Protein 7O9F (pdb70)

Nearest PDB structures (foldseek):
  7o9f-assembly1_A  TM=1.003E+00  e=3.595E-58  Bacillus subtilis subsp. subtilis str. 168
  7o5b-assembly1_g  TM=9.930E-01  e=2.746E-53  Bacillus subtilis subsp. subtilis str. 168
  5gaf-assembly1_i  TM=9.289E-01  e=8.534E-35  Escherichia coli
  5gad-assembly1_i  TM=9.051E-01  e=1.104E-33  Escherichia coli
  4c7o-assembly1_A  TM=8.720E-01  e=1.480E-31  Escherichia coli K-12

Solvent-accessible surface area: 41179 Å² total; per-residue (Å²): 86,0,2,5,7,4,17,69,74,6,107,143,9,1,42,93,2,94,71,85,53,168,10,48,96,114,23,5,137,72,4,9,135,39,5,30,4,2,6,25,79,7,50,6,32,36,68,14,2,78,92,12,31,123,87,0,33,111,101,0,85,26,133,25,26,137,107,71,170,57,5,5,118,55,0,8,105,5,4,31,61,10,5,18,106,33,4,17,25,148,68,30,156,19,35,90,16,200,204,93,9,2,8,0,0,0,0,0,30,60,56,9,23,14,17,39,5,0,0,8,1,0,21,17,0,111,121,138,77,134,90,92,5,0,0,0,3,1,16,24,115,104,114,73,3,29,128,69,0,47,68,32,1,163,130,12,133,19,50,33,33,36,60,34,74,164,44,54,4,44,66,0,0,108,75,0,14,89,71,0,109,113,69,147,26,49,6,0,0,0,3,2,0,6,78,119,143,56,40,171,133,0,13,90,24,0,62,53,2,79,136,74,7,126,22,81,4,4,0,0,1,8,16,2,75,62,10,43,92,0,3,91,23,0,90,43,0,44,127,97,10,28,17,53,0,0,1,0,8,57,0,31,7,8,8,120,0,2,0,3,2,0,0,82,52,54,15,118,3,26,6,14,7,0,1,38,24,160,154,28,99,18,17,66,49,1,43,4,88,141,8,0,18,86,1,5,60,81,52,190,157,47,2,4,34,12,5,14,66,74,3,69,132,14,4,55,129,6,107,68,56,58,183,22,65,103,92,27,10,117,99,7,12,93,46,3,39,3,2,3,25,64,5,48,8,29,30,124,10,0,64,86,12,25,115,116,0,31,113,88,6,72,25,6,51,134,144,113,82,131,80,9,2,73,57,6,3,73,8,2,20,73,18,2,21,94,26,2,12,27,150,74,33,161,19,36,90,18,208,208,91,12,3,6,0,0,0,0,1,25,54,56,8,21,13,12,39,2,0,0,7,1,0,14,12,0,85,160,118,70,131,75,100,4,0,0,0,6,1,6,27,106,72,115,75,6,28,134,79,2,52,70,34,2,161,138,8,137,18,48,30,31,36,60,39,69,166,48,54,4,37,76,0,0,90,81,0,16,77,70,0,123,127,75,145,26,47,3,0,0,0,4,3,1,0,70,110,141,51,46,142,119,1,10,72,27,3,56,60,2,77,117,69,8,109,24,85,3,5,0,0,0,7,21,1,63,62,1,38,95,0,1,84,26,0,77,28,0,49,133,95,7,30,19,53,0,0,1,0,7,56,4,9,11,9,10,92,0,2,0,1,0,0,0,78,61,40,14,122,4,46,10,16,4,5,0,25,16,122,148,29,102,18,9,79,37,5,61,3,89,154,21,0,26,70,0,2,46,37,68,204,119,5,6,23,20,7,19,67,80,4,41,75,21,10,80,129,12,35,72,52,62,79,10,53,128,83,38,8,127,81,5,8,114,75,1,16,7,2,3,27,60,5,60,7,17,48,136,9,2,90,94,4,12,118,100,0,34,109,101,0,56,24,114,124,5,48,167,30,181,74,4,0,98,56,0,5,105,10,0,26,71,21,2,17,82,28,7,13,37,122,70,33,160,36,86,30,112,69,107,21,8,24,8,21,0,0,1,32,96,54,7,19,10,13,50,1,1,0,10,5,0,22,26,10,103,159,76,58,125,59,155,6,21,0,2,3,15,4,38,106,71,124,66,5,44,114,76,1,27,70,23,4,141,108,26,109,10,75,41,22,51,71,32,105,174,61,37,35,102,3,27,61,102,1,32,96,106,29,118,92,186,72,11,5,2,15,2,10,42,16,32,138,133,58,67,125,108,16,47,59,72,12,75,61,56,134,72,19,105,14,93,22,8,0,0,1,7,22,0,79,61,10,49,90,0,2,90,28,0,79,39,7,40,106,95,23,46,18,49,0,0,1,1,5,53,2,9,7,10,10,103,0,1,0,2,0,0,0,87,61,45,8,127,4,49,13,12,3,1,0,36,18,132,107,18,119,24,5,91,60,3,32,2,82,145,16,0,2,99,1,4,57,81,36,168

B-factor: mean 101.21, std 39.21, range [30.0, 254.17]

Foldseek 3Di:
DFQQQLLVQLQVLLVVLVPDQAADLVSLVVSLVSNLVSLVVLQADNVLSVVLSVVLSVPLPDVLRVDRPRSSVVSLVSLLVSLLVLQPNFADDDDFDPDDAAEEEEDEAPPLCLLLVLLLVQLCCCVPPVFAEAEEQQALPDPCSQVVSVVSCVVVVHHYQDDHNPDHSLVRLLVVRVVCVVVVGRYYYYRHHHYRDDDPVRLVSVVSNCVNNVHPAYEYRGEQQVRVVRLVRLQVCCVSDNHQEYEYEDSLPSNRCNCSSHNCVRRVHHHFWYANDRDSNRIDTDGSSQVSCVSNVNHD/DFFQQQLLVLLQVLLVVLQPDLDAALVSLVVSLVSNLVSLVVLLADNVLSVVLSVVLSVCLNCQCVVPSGSSSVVSLVSNLCSLLVLLPPWADADDFDPDDAAEEEEDEAPPLCLLLVLLLVCQCCCVPVNFAEAAEEQALPDPPSQVSNVVSCVVVVHYYQDDHNPDHSQVRLLVQRVVCNVVVGRYYYYRHHHYRDDDPVRLVSVVSNCVSNVHPAYEYRGEQQVRCVRLVRLQVCCVSDNHQEYEYEDSLPRNRRNCSSHNCVRRVHHHFWYANDRDSNRIDGDGSSVVSCVSNVHDD/DAQQQLQVQLQVLLVVLQADQDADLVNLVVSLVSNLVSLVVLQADVVLSVVLSVVLSVCLPPCVLPVDSRNSNVSVVSNLCSQLVLLPNWADDDCDPDAAAEEEEDEAPPLCLLLQLLLVQVVVCVPPVDQEAEEQLEAPDPCSQVVNVVSCVVPVHHYQYPDHDQSVVSVVVVRVVCVPPHYYYYRAYHHNDDDVVSLVSVVVVVSDVHPAYEYRGECQVANVSLVRLVVCVVSDPHQEYEYECSLPSNRCNRSSHNCVSRVHHHFWYANDPDSNRIDGDTSSQNSCSSNVVHD

InterPro domains:
  IPR000897 Signal recognition particle, SRP54 subunit, GTPase domain [PF00448] (101-297)
  IPR000897 Signal recognition particle, SRP54 subunit, GTPase domain [PS00300] (270-283)
  IPR000897 Signal recognition particle, SRP54 subunit, GTPase domain [SM00962] (101-297)
  IPR003593 AAA+ ATPase domain [SM00382] (100-302)
  IPR004125 Signal recognition particle, SRP54 subunit, M-domain [PF02978] (311-440)
  IPR004780 Signal recognition particle protein [TIGR00959] (3-429)
  IPR013822 Signal recognition particle SRP54, helical bundle [PF02881] (6-83)
  IPR013822 Signal recognition particle SRP54, helical bundle [SM00963] (2-87)
  IPR022941 Signal recognition particle, SRP54 subunit [MF_00306] (6-434)
  IPR022941 Signal recognition particle, SRP54 subunit [PTHR11564] (1-433)
  IPR027417 P-loop containing nucleoside triphosphate hydrolase [G3DSA:3.40.50.300] (91-286)
  IPR027417 P-loop containing nucleoside triphosphate hydrolase [SSF52540] (43-355)
  IPR036891 Signal recognition particle, SRP54 subunit, M-domain superfamily [G3DSA:1.10.260.30] (328-443)
  IPR036891 Signal recognition particle, SRP54 subunit, M-domain superfamily [SSF47446] (329-430)
  IPR042101 Signal recognition particle SRP54, N-terminal domain superfamily [G3DSA:1.20.120.140] (6-307)

Structure (mmCIF, N/CA/C/O backbone):
data_7O9F
#
_entry.id   7O9F
#
_cell.length_a   163.280
_cell.length_b   163.280
_cell.length_c   93.470
_cell.angle_alpha   90.00
_cell.angle_beta   90.00
_cell.angle_gamma   90.00
#
_symmetry.space_group_name_H-M   'P 41 21 2'
#
loop_
_entity.id
_entity.type
_entity.pdbx_description
1 polymer 'Signal recognition particle protein'
2 non-polymer "GUANOSINE-5',3'-TETRAPHOSPHATE"
3 non-polymer 'MAGNESIUM ION'
4 water water
#
loop_
_atom_site.group_PDB
_atom_site.id
_atom_site.type_symbol
_atom_site.label_atom_id
_atom_site.label_alt_id
_atom_site.label_comp_id
_atom_site.label_asym_id
_atom_site.label_entity_id
_atom_site.label_seq_id
_atom_site.pdbx_PDB_ins_code
_atom_site.Cartn_x
_atom_site.Cartn_y
_atom_site.Cartn_z
_atom_site.occupancy
_atom_site.B_iso_or_equiv
_atom_site.auth_seq_id
_atom_site.auth_comp_id
_atom_site.auth_asym_id
_atom_site.auth_atom_id
_atom_site.pdbx_PDB_model_num
ATOM 1 N N . MET A 1 9 ? 21.562 46.725 5.830 1.00 100.23 1 MET A N 1
ATOM 2 C CA . MET A 1 9 ? 20.706 45.872 6.647 1.00 96.55 1 MET A CA 1
ATOM 3 C C . MET A 1 9 ? 19.249 45.939 6.192 1.00 92.73 1 MET A C 1
ATOM 4 O O . MET A 1 9 ? 18.889 46.768 5.354 1.00 83.79 1 MET A O 1
ATOM 9 N N . GLY A 1 10 ? 18.426 45.057 6.735 1.00 96.96 2 GLY A N 1
ATOM 10 C CA . GLY A 1 10 ? 16.990 45.131 6.564 1.00 93.73 2 GLY A CA 1
ATOM 11 C C . GLY A 1 10 ? 16.434 43.982 5.735 1.00 88.41 2 GLY A C 1
ATOM 12 O O . GLY A 1 10 ? 17.098 43.436 4.844 1.00 79.56 2 GLY A O 1
ATOM 13 N N . PHE A 1 11 ? 15.192 43.600 6.049 1.00 77.66 3 PHE A N 1
ATOM 14 C CA . PHE A 1 11 ? 14.349 42.723 5.236 1.00 70.59 3 PHE A CA 1
ATOM 15 C C . PHE A 1 11 ? 14.857 41.287 5.140 1.00 76.52 3 PHE A C 1
ATOM 16 O O . PHE A 1 11 ? 14.408 40.544 4.261 1.00 67.24 3 PHE A O 1
ATOM 24 N N . GLU A 1 12 ? 15.793 40.878 5.981 1.00 62.15 4 GLU A N 1
ATOM 25 C CA . GLU A 1 12 ? 16.408 39.535 5.800 1.00 74.73 4 GLU A CA 1
ATOM 26 C C . GLU A 1 12 ? 15.356 38.425 5.718 1.00 74.01 4 GLU A C 1
ATOM 27 O O . GLU A 1 12 ? 15.482 37.571 4.834 1.00 68.14 4 GLU A O 1
ATOM 33 N N . GLY A 1 13 ? 14.376 38.424 6.613 1.00 69.42 5 GLY A N 1
ATOM 34 C CA . GLY A 1 13 ? 13.351 37.363 6.645 1.00 79.23 5 GLY A CA 1
ATOM 35 C C . GLY A 1 13 ? 12.454 37.305 5.423 1.00 74.46 5 GLY A C 1
ATOM 36 O O . GLY A 1 13 ? 12.160 36.193 4.970 1.00 75.51 5 GLY A O 1
ATOM 37 N N . LEU A 1 14 ? 12.007 38.456 4.928 1.00 65.82 6 LEU A N 1
ATOM 38 C CA . LEU A 1 14 ? 11.091 38.480 3.766 1.00 61.91 6 LEU A CA 1
ATOM 39 C C . LEU A 1 14 ? 11.836 37.901 2.570 1.00 63.45 6 LEU A C 1
ATOM 40 O O . LEU A 1 14 ? 11.243 37.128 1.823 1.00 60.00 6 LEU A O 1
ATOM 45 N N . ALA A 1 15 ? 13.107 38.248 2.435 1.00 57.84 7 ALA A N 1
ATOM 46 C CA . ALA A 1 15 ? 13.916 37.743 1.311 1.00 70.56 7 ALA A CA 1
ATOM 47 C C . ALA A 1 15 ? 14.046 36.225 1.402 1.00 71.94 7 ALA A C 1
ATOM 48 O O . ALA A 1 15 ? 13.978 35.572 0.360 1.00 75.51 7 ALA A O 1
ATOM 50 N N . ASP A 1 16 ? 14.240 35.701 2.608 1.00 69.39 8 ASP A N 1
ATOM 51 C CA . ASP A 1 16 ? 14.380 34.238 2.800 1.00 73.11 8 ASP A CA 1
ATOM 52 C C . ASP A 1 16 ? 13.080 33.535 2.417 1.00 82.50 8 ASP A C 1
ATOM 53 O O . ASP A 1 16 ? 13.147 32.510 1.735 1.00 78.26 8 ASP A O 1
ATOM 58 N N . ARG A 1 17 ? 11.946 34.081 2.839 1.00 72.59 9 ARG A N 1
ATOM 59 C CA . ARG A 1 17 ? 10.628 33.466 2.551 1.00 77.19 9 ARG A CA 1
ATOM 60 C C . ARG A 1 17 ? 10.370 33.504 1.047 1.00 78.57 9 ARG A C 1
ATOM 61 O O . ARG A 1 17 ? 9.731 32.577 0.536 1.00 92.39 9 ARG A O 1
ATOM 69 N N . LEU A 1 18 ? 10.822 34.556 0.377 1.00 76.29 10 LEU A N 1
ATOM 70 C CA . LEU A 1 18 ? 10.527 34.714 -1.063 1.00 68.11 10 LEU A CA 1
ATOM 71 C C . LEU A 1 18 ? 11.598 34.065 -1.941 1.00 71.56 10 LEU A C 1
ATOM 72 O O . LEU A 1 18 ? 11.394 34.039 -3.150 1.00 74.94 10 LEU A O 1
ATOM 77 N N . GLN A 1 19 ? 12.665 33.512 -1.373 1.00 66.15 11 GLN A N 1
ATOM 78 C CA . GLN A 1 19 ? 13.779 33.023 -2.230 1.00 81.59 11 GLN A CA 1
ATOM 79 C C . GLN A 1 19 ? 13.322 31.926 -3.190 1.00 81.75 11 GLN A C 1
ATOM 80 O O . GLN A 1 19 ? 13.655 32.022 -4.371 1.00 82.37 11 GLN A O 1
ATOM 86 N N . GLN A 1 20 ? 12.552 30.953 -2.712 1.00 76.50 12 GLN A N 1
ATOM 87 C CA . GLN A 1 20 ? 12.157 29.815 -3.575 1.00 76.48 12 GLN A CA 1
ATOM 88 C C . GLN A 1 20 ? 11.195 30.322 -4.640 1.00 78.22 12 GLN A C 1
ATOM 89 O O . GLN A 1 20 ? 11.463 30.096 -5.823 1.00 83.30 12 GLN A O 1
ATOM 95 N N . THR A 1 21 ? 10.124 30.985 -4.216 1.00 69.30 13 THR A N 1
ATOM 96 C CA . THR A 1 21 ? 9.145 31.463 -5.181 1.00 78.49 13 THR A CA 1
ATOM 97 C C . THR A 1 21 ? 9.819 32.261 -6.291 1.00 82.26 13 THR A C 1
ATOM 98 O O . THR A 1 21 ? 9.580 32.018 -7.479 1.00 85.97 13 THR A O 1
ATOM 102 N N . ILE A 1 22 ? 10.692 33.199 -5.919 1.00 63.36 14 ILE A N 1
ATOM 103 C CA . ILE A 1 22 ? 11.303 34.081 -6.908 1.00 78.22 14 ILE A CA 1
ATOM 104 C C . ILE A 1 22 ? 12.316 33.326 -7.762 1.00 78.49 14 ILE A C 1
ATOM 105 O O . ILE A 1 22 ? 12.358 33.494 -8.987 1.00 84.77 14 ILE A O 1
ATOM 110 N N . SER A 1 23 ? 13.148 32.485 -7.139 1.00 72.18 15 SER A N 1
ATOM 111 C CA . SER A 1 23 ? 14.184 31.783 -7.894 1.00 79.46 15 SER A CA 1
ATOM 112 C C . SER A 1 23 ? 13.577 30.818 -8.903 1.00 78.05 15 SER A C 1
ATOM 113 O O . SER A 1 23 ? 14.096 30.665 -10.015 1.00 86.83 15 SER A O 1
ATOM 116 N N . LYS A 1 24 ? 12.483 30.149 -8.527 1.00 74.88 16 LYS A N 1
ATOM 117 C CA . LYS A 1 24 ? 11.791 29.263 -9.458 1.00 70.35 16 LYS A CA 1
ATOM 118 C C . LYS A 1 24 ? 11.434 30.000 -10.742 1.00 85.60 16 LYS A C 1
ATOM 119 O O . LYS A 1 24 ? 11.663 29.496 -11.846 1.00 79.37 16 LYS A O 1
ATOM 125 N N . ILE A 1 25 ? 10.892 31.213 -10.614 1.00 75.44 17 ILE A N 1
ATOM 126 C CA . ILE A 1 25 ? 10.611 32.033 -11.790 1.00 84.04 17 ILE A CA 1
ATOM 127 C C . ILE A 1 25 ? 11.904 32.379 -12.520 1.00 85.57 17 ILE A C 1
ATOM 128 O O . ILE A 1 25 ? 11.971 32.330 -13.755 1.00 86.15 17 ILE A O 1
ATOM 133 N N . ARG A 1 26 ? 12.954 32.722 -11.768 1.00 76.53 18 ARG A N 1
ATOM 134 C CA . ARG A 1 26 ? 14.212 33.139 -12.384 1.00 84.11 18 ARG A CA 1
ATOM 135 C C . ARG A 1 26 ? 14.850 32.007 -13.181 1.00 94.20 18 ARG A C 1
ATOM 136 O O . ARG A 1 26 ? 15.459 32.244 -14.230 1.00 93.99 18 ARG A O 1
ATOM 144 N N . GLY A 1 27 ? 14.722 30.771 -12.699 1.00 86.66 19 GLY A N 1
ATOM 145 C CA . GLY A 1 27 ? 15.412 29.645 -13.303 1.00 102.32 19 GLY A CA 1
ATOM 146 C C . GLY A 1 27 ? 14.768 29.062 -14.541 1.00 110.33 19 GLY A C 1
ATOM 147 O O . GLY A 1 27 ? 15.408 28.263 -15.231 1.00 111.69 19 GLY A O 1
ATOM 148 N N . LYS A 1 28 ? 13.527 29.429 -14.840 1.00 112.96 20 LYS A N 1
ATOM 149 C CA . LYS A 1 28 ? 12.822 28.919 -16.006 1.00 116.42 20 LYS A CA 1
ATOM 150 C C . LYS A 1 28 ? 12.904 29.909 -17.162 1.00 125.59 20 LYS A C 1
ATOM 151 O O . LYS A 1 28 ? 13.096 31.113 -16.973 1.00 117.69 20 LYS A O 1
ATOM 157 N N . GLY A 1 29 ? 12.749 29.379 -18.373 1.00 131.00 21 GLY A N 1
ATOM 158 C CA . GLY A 1 29 ? 12.851 30.186 -19.573 1.00 141.32 21 GLY A CA 1
ATOM 159 C C . GLY A 1 29 ? 11.515 30.501 -20.214 1.00 140.95 21 GLY A C 1
ATOM 160 O O . GLY A 1 29 ? 11.443 31.305 -21.147 1.00 141.41 21 GLY A O 1
ATOM 161 N N . LYS A 1 30 ? 10.452 29.859 -19.734 1.00 140.46 22 LYS A N 1
ATOM 162 C CA . LYS A 1 30 ? 9.096 30.124 -20.205 1.00 137.17 22 LYS A CA 1
ATOM 163 C C . LYS A 1 30 ? 8.172 30.098 -19.000 1.00 132.47 22 LYS A C 1
ATOM 164 O O . LYS A 1 30 ? 8.108 29.091 -18.288 1.00 126.94 22 LYS A O 1
ATOM 170 N N . VAL A 1 31 ? 7.466 31.200 -18.764 1.00 132.74 23 VAL A N 1
ATOM 171 C CA . VAL A 1 31 ? 6.593 31.334 -17.605 1.00 120.73 23 VAL A CA 1
ATOM 172 C C . VAL A 1 31 ? 5.147 31.206 -18.074 1.00 113.87 23 VAL A C 1
ATOM 173 O O . VAL A 1 31 ? 4.667 32.003 -18.891 1.00 118.04 23 VAL A O 1
ATOM 177 N N . SER A 1 32 ? 4.470 30.168 -17.600 1.00 108.44 24 SER A N 1
ATOM 178 C CA . SER A 1 32 ? 3.053 30.050 -17.878 1.00 114.49 24 SER A CA 1
ATOM 179 C C . SER A 1 32 ? 2.278 31.029 -17.001 1.00 109.12 24 SER A C 1
ATOM 180 O O . SER A 1 32 ? 2.798 31.593 -16.035 1.00 108.10 24 SER A O 1
ATOM 183 N N . GLU A 1 33 ? 1.016 31.242 -17.365 1.00 110.14 25 GLU A N 1
ATOM 184 C CA . GLU A 1 33 ? 0.148 32.074 -16.543 1.00 108.85 25 GLU A CA 1
ATOM 185 C C . GLU A 1 33 ? -0.140 31.404 -15.207 1.00 109.00 25 GLU A C 1
ATOM 186 O O . GLU A 1 33 ? -0.367 32.090 -14.204 1.00 103.56 25 GLU A O 1
ATOM 192 N N . GLN A 1 34 ? -0.121 30.069 -15.177 1.00 104.74 26 GLN A N 1
ATOM 193 C CA . GLN A 1 34 ? -0.255 29.348 -13.917 1.00 101.20 26 GLN A CA 1
ATOM 194 C C . GLN A 1 34 ? 0.976 29.527 -13.039 1.00 102.70 26 GLN A C 1
ATOM 195 O O . GLN A 1 34 ? 0.869 29.488 -11.807 1.00 101.76 26 GLN A O 1
ATOM 201 N N . ASP A 1 35 ? 2.150 29.723 -13.648 1.00 102.77 27 ASP A N 1
ATOM 202 C CA . ASP A 1 35 ? 3.355 29.991 -12.870 1.00 93.98 27 ASP A CA 1
ATOM 203 C C . ASP A 1 35 ? 3.269 31.340 -12.169 1.00 95.18 27 ASP A C 1
ATOM 204 O O . ASP A 1 35 ? 3.635 31.462 -10.994 1.00 87.79 27 ASP A O 1
ATOM 209 N N . VAL A 1 36 ? 2.791 32.365 -12.879 1.00 93.69 28 VAL A N 1
ATOM 210 C CA . VAL A 1 36 ? 2.691 33.700 -12.297 1.00 85.18 28 VAL A CA 1
ATOM 211 C C . VAL A 1 36 ? 1.670 33.716 -11.168 1.00 78.95 28 VAL A C 1
ATOM 212 O O . VAL A 1 36 ? 1.907 34.303 -10.106 1.00 80.41 28 VAL A O 1
ATOM 216 N N . LYS A 1 37 ? 0.519 33.071 -11.377 1.00 84.36 29 LYS A N 1
ATOM 217 C CA . LYS A 1 37 ? -0.484 32.980 -10.321 1.00 89.20 29 LYS A CA 1
ATOM 218 C C . LYS A 1 37 ? 0.063 32.244 -9.105 1.00 83.22 29 LYS A C 1
ATOM 219 O O . LYS A 1 37 ? -0.198 32.636 -7.962 1.00 86.03 29 LYS A O 1
ATOM 225 N N . GLU A 1 38 ? 0.821 31.168 -9.332 1.00 76.54 30 GLU A N 1
ATOM 226 C CA . GLU A 1 38 ? 1.392 30.422 -8.218 1.00 78.48 30 GLU A CA 1
ATOM 227 C C . GLU A 1 38 ? 2.438 31.247 -7.484 1.00 85.93 30 GLU A C 1
ATOM 228 O O . GLU A 1 38 ? 2.501 31.224 -6.249 1.00 88.47 30 GLU A O 1
ATOM 234 N N . MET A 1 39 ? 3.276 31.972 -8.226 1.00 66.45 31 MET A N 1
ATOM 235 C CA . MET A 1 39 ? 4.201 32.895 -7.584 1.00 74.00 31 MET A CA 1
ATOM 236 C C . MET A 1 39 ? 3.449 33.962 -6.800 1.00 73.86 31 MET A C 1
ATOM 237 O O . MET A 1 39 ? 3.876 34.359 -5.710 1.00 69.60 31 MET A O 1
ATOM 242 N N . MET A 1 40 ? 2.307 34.421 -7.323 1.00 75.30 32 MET A N 1
ATOM 243 C CA . MET A 1 40 ? 1.626 35.542 -6.687 1.00 76.07 32 MET A CA 1
ATOM 244 C C . MET A 1 40 ? 0.899 35.136 -5.412 1.00 75.89 32 MET A C 1
ATOM 245 O O . MET A 1 40 ? 0.791 35.954 -4.492 1.00 68.50 32 MET A O 1
ATOM 250 N N . ARG A 1 41 ? 0.390 33.901 -5.321 1.00 61.46 33 ARG A N 1
ATOM 251 C CA . ARG A 1 41 ? -0.238 33.533 -4.059 1.00 80.23 33 ARG A CA 1
ATOM 252 C C . ARG A 1 41 ? 0.801 33.405 -2.963 1.00 69.13 33 ARG A C 1
ATOM 253 O O . ARG A 1 41 ? 0.512 33.683 -1.795 1.00 72.81 33 ARG A O 1
ATOM 261 N N . GLU A 1 42 ? 2.029 33.014 -3.316 1.00 69.90 34 GLU A N 1
ATOM 262 C CA . GLU A 1 42 ? 3.075 32.871 -2.323 1.00 69.84 34 GLU A CA 1
ATOM 263 C C . GLU A 1 42 ? 3.729 34.205 -1.993 1.00 73.46 34 GLU A C 1
ATOM 264 O O . GLU A 1 42 ? 4.189 34.402 -0.861 1.00 70.74 34 GLU A O 1
ATOM 270 N N . VAL A 1 43 ? 3.779 35.129 -2.952 1.00 66.00 35 VAL A N 1
ATOM 271 C CA . VAL A 1 43 ? 4.242 36.480 -2.654 1.00 68.46 35 VAL A CA 1
ATOM 272 C C . VAL A 1 43 ? 3.252 37.184 -1.734 1.00 69.49 35 VAL A C 1
ATOM 273 O O . VAL A 1 43 ? 3.640 37.805 -0.737 1.00 65.61 35 VAL A O 1
ATOM 277 N N . ARG A 1 44 ? 1.957 37.100 -2.060 1.00 65.53 36 ARG A N 1
ATOM 278 C CA . ARG A 1 44 ? 0.918 37.607 -1.166 1.00 67.87 36 ARG A CA 1
ATOM 279 C C . ARG A 1 44 ? 1.115 37.083 0.250 1.00 70.96 36 ARG A C 1
ATOM 280 O O . ARG A 1 44 ? 1.088 37.845 1.223 1.00 72.52 36 ARG A O 1
ATOM 288 N N . LEU A 1 45 ? 1.338 35.773 0.372 1.00 67.59 37 LEU A N 1
ATOM 289 C CA . LEU A 1 45 ? 1.466 35.144 1.681 1.00 68.63 37 LEU A CA 1
ATOM 290 C C . LEU A 1 45 ? 2.687 35.663 2.433 1.00 71.95 37 LEU A C 1
ATOM 291 O O . LEU A 1 45 ? 2.623 35.905 3.644 1.00 70.11 37 LEU A O 1
ATOM 296 N N . ALA A 1 46 ? 3.809 35.846 1.731 1.00 60.89 38 ALA A N 1
ATOM 297 C CA . ALA A 1 46 ? 5.025 36.314 2.390 1.00 76.47 38 ALA A CA 1
ATOM 298 C C . ALA A 1 46 ? 4.885 37.758 2.854 1.00 67.22 38 ALA A C 1
ATOM 299 O O . ALA A 1 46 ? 5.353 38.115 3.942 1.00 70.78 38 ALA A O 1
ATOM 301 N N . LEU A 1 47 ? 4.247 38.605 2.043 1.00 63.50 39 LEU A N 1
ATOM 302 C CA . LEU A 1 47 ? 4.034 39.990 2.447 1.00 61.65 39 LEU A CA 1
ATOM 303 C C . LEU A 1 47 ? 3.121 40.075 3.663 1.00 66.28 39 LEU A C 1
ATOM 304 O O . LEU A 1 47 ? 3.354 40.883 4.570 1.00 61.13 39 LEU A O 1
ATOM 309 N N . LEU A 1 48 ? 2.081 39.240 3.705 1.00 62.35 40 LEU A N 1
ATOM 310 C CA . LEU A 1 48 ? 1.171 39.257 4.844 1.00 66.06 40 LEU A CA 1
ATOM 311 C C . LEU A 1 48 ? 1.859 38.755 6.108 1.00 64.11 40 LEU A C 1
ATOM 312 O O . LEU A 1 48 ? 1.636 39.294 7.198 1.00 67.45 40 LEU A O 1
ATOM 317 N N . GLU A 1 49 ? 2.709 37.733 5.982 1.00 71.85 41 GLU A N 1
ATOM 318 C CA . GLU A 1 49 ? 3.425 37.230 7.149 1.00 71.37 41 GLU A CA 1
ATOM 319 C C . GLU A 1 49 ? 4.482 38.217 7.629 1.00 71.10 41 GLU A C 1
ATOM 320 O O . GLU A 1 49 ? 4.842 38.210 8.811 1.00 69.73 41 GLU A O 1
ATOM 326 N N . ALA A 1 50 ? 4.981 39.074 6.738 1.00 62.39 42 ALA A N 1
ATOM 327 C CA . ALA A 1 50 ? 5.934 40.116 7.103 1.00 58.18 42 ALA A CA 1
ATOM 328 C C . ALA A 1 50 ? 5.260 41.359 7.676 1.00 64.99 42 ALA A C 1
ATOM 329 O O . ALA A 1 50 ? 5.930 42.385 7.842 1.00 55.20 42 ALA A O 1
ATOM 331 N N . ASP A 1 51 ? 3.958 41.282 7.962 1.00 57.46 43 ASP A N 1
ATOM 332 C CA . ASP A 1 51 ? 3.189 42.353 8.598 1.00 65.85 43 ASP A CA 1
ATOM 333 C C . ASP A 1 51 ? 3.054 43.588 7.710 1.00 60.40 43 ASP A C 1
ATOM 334 O O . ASP A 1 51 ? 2.915 44.707 8.210 1.00 60.52 43 ASP A O 1
ATOM 339 N N . VAL A 1 52 ? 3.087 43.407 6.390 1.00 51.64 44 VAL A N 1
ATOM 340 C CA . VAL A 1 52 ? 2.700 44.486 5.492 1.00 52.45 44 VAL A CA 1
ATOM 341 C C . VAL A 1 52 ? 1.195 44.693 5.595 1.00 59.91 44 VAL A C 1
ATOM 342 O O . VAL A 1 52 ? 0.423 43.728 5.689 1.00 63.03 44 VAL A O 1
ATOM 346 N N . ASN A 1 53 ? 0.774 45.959 5.607 1.00 55.67 45 ASN A N 1
ATOM 347 C CA . ASN A 1 53 ? -0.642 46.298 5.697 1.00 63.03 45 ASN A CA 1
ATOM 348 C C . ASN A 1 53 ? -1.436 45.565 4.622 1.00 57.58 45 ASN A C 1
ATOM 349 O O . ASN A 1 53 ? -1.077 45.592 3.442 1.00 53.47 45 ASN A O 1
ATOM 354 N N . PHE A 1 54 ? -2.516 44.898 5.040 1.00 60.02 46 PHE A N 1
ATOM 355 C CA . PHE A 1 54 ? -3.157 43.948 4.139 1.00 71.14 46 PHE A CA 1
ATOM 356 C C . PHE A 1 54 ? -3.891 44.644 3.000 1.00 63.16 46 PHE A C 1
ATOM 357 O O . PHE A 1 54 ? -4.071 44.042 1.936 1.00 56.96 46 PHE A O 1
ATOM 365 N N . LYS A 1 55 ? -4.284 45.912 3.160 1.00 63.01 47 LYS A N 1
ATOM 366 C CA . LYS A 1 55 ? -4.792 46.593 1.971 1.00 60.51 47 LYS A CA 1
ATOM 367 C C . LYS A 1 55 ? -3.694 46.958 1.000 1.00 67.98 47 LYS A C 1
ATOM 368 O O . LYS A 1 55 ? -3.943 47.000 -0.208 1.00 72.63 47 LYS A O 1
ATOM 374 N N . VAL A 1 56 ? -2.495 47.237 1.497 1.00 61.27 48 VAL A N 1
ATOM 375 C CA . VAL A 1 56 ? -1.384 47.490 0.592 1.00 65.34 48 VAL A CA 1
ATOM 376 C C . VAL A 1 56 ? -1.037 46.230 -0.190 1.00 59.33 48 VAL A C 1
ATOM 377 O O . VAL A 1 56 ? -0.742 46.291 -1.390 1.00 64.37 48 VAL A O 1
ATOM 381 N N . VAL A 1 57 ? -1.070 45.068 0.471 1.00 65.85 49 VAL A N 1
ATOM 382 C CA . VAL A 1 57 ? -0.778 43.813 -0.217 1.00 68.52 49 VAL A CA 1
ATOM 383 C C . VAL A 1 57 ? -1.801 43.564 -1.313 1.00 76.65 49 VAL A C 1
ATOM 384 O O . VAL A 1 57 ? -1.456 43.124 -2.418 1.00 68.85 49 VAL A O 1
ATOM 388 N N . LYS A 1 58 ? -3.074 43.863 -1.032 1.00 64.87 50 LYS A N 1
ATOM 389 C CA . LYS A 1 58 ? -4.122 43.624 -2.016 1.00 64.47 50 LYS A CA 1
ATOM 390 C C . LYS A 1 58 ? -3.880 44.423 -3.281 1.00 68.97 50 LYS A C 1
ATOM 391 O O . LYS A 1 58 ? -3.911 43.873 -4.386 1.00 77.16 50 LYS A O 1
ATOM 397 N N . ASP A 1 59 ? -3.640 45.727 -3.135 1.00 65.35 51 ASP A N 1
ATOM 398 C CA . ASP A 1 59 ? -3.363 46.572 -4.290 1.00 67.64 51 ASP A CA 1
ATOM 399 C C . ASP A 1 59 ? -2.101 46.119 -5.012 1.00 67.01 51 ASP A C 1
ATOM 400 O O . ASP A 1 59 ? -2.057 46.090 -6.248 1.00 74.06 51 ASP A O 1
ATOM 405 N N . PHE A 1 60 ? -1.069 45.745 -4.252 1.00 62.08 52 PHE A N 1
ATOM 406 C CA . PHE A 1 60 ? 0.190 45.334 -4.862 1.00 61.78 52 PHE A CA 1
ATOM 407 C C . PHE A 1 60 ? 0.012 44.083 -5.710 1.00 66.74 52 PHE A C 1
ATOM 408 O O . PHE A 1 60 ? 0.555 43.996 -6.817 1.00 67.81 52 PHE A O 1
ATOM 416 N N . VAL A 1 61 ? -0.734 43.111 -5.199 1.00 68.18 53 VAL A N 1
ATOM 417 C CA . VAL A 1 61 ? -0.896 41.832 -5.940 1.00 77.85 53 VAL A CA 1
ATOM 418 C C . VAL A 1 61 ? -1.614 42.126 -7.254 1.00 71.71 53 VAL A C 1
ATOM 419 O O . VAL A 1 61 ? -1.145 41.666 -8.295 1.00 79.89 53 VAL A O 1
ATOM 423 N N . LYS A 1 62 ? -2.692 42.899 -7.200 1.00 73.43 54 LYS A N 1
ATOM 424 C CA . LYS A 1 62 ? -3.480 43.164 -8.424 1.00 84.10 54 LYS A CA 1
ATOM 425 C C . LYS A 1 62 ? -2.624 43.916 -9.431 1.00 82.99 54 LYS A C 1
ATOM 426 O O . LYS A 1 62 ? -2.604 43.510 -10.593 1.00 96.04 54 LYS A O 1
ATOM 432 N N . LYS A 1 63 ? -1.900 44.934 -8.984 1.00 85.00 55 LYS A N 1
ATOM 433 C CA . LYS A 1 63 ? -1.140 45.760 -9.948 1.00 81.68 55 LYS A CA 1
ATOM 434 C C . LYS A 1 63 ? -0.107 44.869 -10.634 1.00 80.11 55 LYS A C 1
ATOM 435 O O . LYS A 1 63 ? -0.013 44.917 -11.866 1.00 95.50 55 LYS A O 1
ATOM 441 N N . VAL A 1 64 ? 0.601 44.052 -9.860 1.00 75.25 56 VAL A N 1
ATOM 442 C CA . VAL A 1 64 ? 1.656 43.185 -10.451 1.00 84.21 56 VAL A CA 1
ATOM 443 C C . VAL A 1 64 ? 0.996 42.152 -11.354 1.00 86.77 56 VAL A C 1
ATOM 444 O O . VAL A 1 64 ? 1.459 41.990 -12.482 1.00 88.57 56 VAL A O 1
ATOM 448 N N . SER A 1 65 ? -0.092 41.542 -10.895 1.00 91.71 57 SER A N 1
ATOM 449 C CA . SER A 1 65 ? -0.708 40.445 -11.680 1.00 94.26 57 SER A CA 1
ATOM 450 C C . SER A 1 65 ? -1.209 40.975 -13.019 1.00 93.41 57 SER A C 1
ATOM 451 O O . SER A 1 65 ? -1.000 40.296 -14.026 1.00 102.54 57 SER A O 1
ATOM 454 N N . GLU A 1 66 ? -1.830 42.150 -13.023 1.00 90.06 58 GLU A N 1
ATOM 455 C CA . GLU A 1 66 ? -2.390 42.660 -14.291 1.00 92.75 58 GLU A CA 1
ATOM 456 C C . GLU A 1 66 ? -1.247 42.887 -15.274 1.00 97.07 58 GLU A C 1
ATOM 457 O O . GLU A 1 66 ? -1.378 42.475 -16.432 1.00 112.64 58 GLU A O 1
ATOM 463 N N . ARG A 1 67 ? -0.151 43.484 -14.816 1.00 96.81 59 ARG A N 1
ATOM 464 C CA . ARG A 1 67 ? 0.971 43.796 -15.733 1.00 97.72 59 ARG A CA 1
ATOM 465 C C . ARG A 1 67 ? 1.689 42.500 -16.107 1.00 114.45 59 ARG A C 1
ATOM 466 O O . ARG A 1 67 ? 2.093 42.373 -17.273 1.00 132.32 59 ARG A O 1
ATOM 474 N N . ALA A 1 68 ? 1.830 41.572 -15.160 1.00 112.90 60 ALA A N 1
ATOM 475 C CA . ALA A 1 68 ? 2.593 40.330 -15.415 1.00 116.80 60 ALA A CA 1
ATOM 476 C C . ALA A 1 68 ? 1.932 39.493 -16.506 1.00 134.91 60 ALA A C 1
ATOM 477 O O . ALA A 1 68 ? 2.664 38.996 -17.374 1.00 150.85 60 ALA A O 1
ATOM 479 N N . VAL A 1 69 ? 0.604 39.358 -16.474 1.00 133.24 61 VAL A N 1
ATOM 480 C CA . VAL A 1 69 ? -0.103 38.615 -17.558 1.00 138.23 61 VAL A CA 1
ATOM 481 C C . VAL A 1 69 ? -0.352 39.584 -18.718 1.00 132.70 61 VAL A C 1
ATOM 482 O O . VAL A 1 69 ? -1.499 40.006 -18.928 1.00 138.06 61 VAL A O 1
ATOM 486 N N . GLY A 1 70 ? 0.709 39.948 -19.433 1.00 139.72 62 GLY A N 1
ATOM 487 C CA . GLY A 1 70 ? 0.585 40.935 -20.521 1.00 148.40 62 GLY A CA 1
ATOM 488 C C . GLY A 1 70 ? 1.579 40.657 -21.628 1.00 170.34 62 GLY A C 1
ATOM 489 O O . GLY A 1 70 ? 1.741 39.483 -21.996 1.00 173.60 62 GLY A O 1
ATOM 490 N N . GLN A 1 71 ? 2.223 41.705 -22.141 1.00 175.99 63 GLN A N 1
ATOM 491 C CA . GLN A 1 71 ? 3.278 41.526 -23.171 1.00 182.90 63 GLN A CA 1
ATOM 492 C C . GLN A 1 71 ? 4.396 40.667 -22.580 1.00 192.31 63 GLN A C 1
ATOM 493 O O . GLN A 1 71 ? 5.000 39.897 -23.336 1.00 194.07 63 GLN A O 1
ATOM 499 N N . ASP A 1 72 ? 4.653 40.785 -21.275 1.00 210.47 64 ASP A N 1
ATOM 500 C CA . ASP A 1 72 ? 5.792 40.060 -20.659 1.00 200.63 64 ASP A CA 1
ATOM 501 C C . ASP A 1 72 ? 5.644 38.553 -20.864 1.00 197.15 64 ASP A C 1
ATOM 502 O O . ASP A 1 72 ? 6.644 37.930 -21.245 1.00 193.26 64 ASP A O 1
ATOM 507 N N . VAL A 1 73 ? 4.468 37.979 -20.606 1.00 179.21 65 VAL A N 1
ATOM 508 C CA . VAL A 1 73 ? 4.382 36.496 -20.742 1.00 170.56 65 VAL A CA 1
ATOM 509 C C . VAL A 1 73 ? 4.523 36.118 -22.218 1.00 180.12 65 VAL A C 1
ATOM 510 O O . VAL A 1 73 ? 5.273 35.166 -22.508 1.00 170.51 65 VAL A O 1
ATOM 514 N N . MET A 1 74 ? 3.836 36.838 -23.110 1.00 187.60 66 MET A N 1
ATOM 515 C CA . MET A 1 74 ? 3.840 36.465 -24.552 1.00 190.57 66 MET A CA 1
ATOM 516 C C . MET A 1 74 ? 5.210 36.682 -25.206 1.00 198.16 66 MET A C 1
ATOM 517 O O . MET A 1 74 ? 5.614 35.807 -25.989 1.00 199.98 66 MET A O 1
ATOM 522 N N . LYS A 1 75 ? 5.905 37.785 -24.908 1.00 201.31 67 LYS A N 1
ATOM 523 C CA . LYS A 1 75 ? 7.271 37.935 -25.475 1.00 200.49 67 LYS A CA 1
ATOM 524 C C . LYS A 1 75 ? 8.168 36.950 -24.727 1.00 202.06 67 LYS A C 1
ATOM 525 O O . LYS A 1 75 ? 8.170 36.987 -23.488 1.00 202.99 67 LYS A O 1
ATOM 531 N N . SER A 1 76 ? 8.908 36.109 -25.448 1.00 200.13 68 SER A N 1
ATOM 532 C CA . SER A 1 76 ? 9.685 35.040 -24.768 1.00 179.68 68 SER A CA 1
ATOM 533 C C . SER A 1 76 ? 11.191 35.298 -24.811 1.00 177.22 68 SER A C 1
ATOM 534 O O . SER A 1 76 ? 11.942 34.354 -24.498 1.00 177.78 68 SER A O 1
ATOM 537 N N . LEU A 1 77 ? 11.635 36.490 -25.207 1.00 172.77 69 LEU A N 1
ATOM 538 C CA . LEU A 1 77 ? 13.109 36.650 -25.250 1.00 170.56 69 LEU A CA 1
ATOM 539 C C . LEU A 1 77 ? 13.620 36.459 -23.820 1.00 161.93 69 LEU A C 1
ATOM 540 O O . LEU A 1 77 ? 14.605 35.716 -23.651 1.00 159.22 69 LEU A O 1
ATOM 545 N N . THR A 1 78 ? 12.960 37.078 -22.837 1.00 152.62 70 THR A N 1
ATOM 546 C CA . THR A 1 78 ? 13.313 36.864 -21.412 1.00 136.52 70 THR A CA 1
ATOM 547 C C . THR A 1 78 ? 12.028 36.972 -20.592 1.00 132.25 70 THR A C 1
ATOM 548 O O . THR A 1 78 ? 11.893 37.967 -19.873 1.00 147.12 70 THR A O 1
ATOM 552 N N . PRO A 1 79 ? 11.081 36.012 -20.649 1.00 128.18 71 PRO A N 1
ATOM 553 C CA . PRO A 1 79 ? 9.802 36.165 -19.961 1.00 120.10 71 PRO A CA 1
ATOM 554 C C . PRO A 1 79 ? 9.984 36.236 -18.445 1.00 105.31 71 PRO A C 1
ATOM 555 O O . PRO A 1 79 ? 9.333 37.033 -17.824 1.00 107.53 71 PRO A O 1
ATOM 559 N N . GLY A 1 80 ? 10.859 35.393 -17.903 1.00 107.92 72 GLY A N 1
ATOM 560 C CA . GLY A 1 80 ? 11.112 35.382 -16.453 1.00 92.97 72 GLY A CA 1
ATOM 561 C C . GLY A 1 80 ? 11.706 36.693 -16.005 1.00 92.62 72 GLY A C 1
ATOM 562 O O . GLY A 1 80 ? 11.326 37.172 -14.937 1.00 93.01 72 GLY A O 1
ATOM 563 N N . GLN A 1 81 ? 12.600 37.251 -16.812 1.00 96.92 73 GLN A N 1
ATOM 564 C CA . GLN A 1 81 ? 13.260 38.527 -16.463 1.00 98.10 73 GLN A CA 1
ATOM 565 C C . GLN A 1 81 ? 12.185 39.604 -16.359 1.00 96.86 73 GLN A C 1
ATOM 566 O O . GLN A 1 81 ? 12.305 40.479 -15.495 1.00 88.59 73 GLN A O 1
ATOM 572 N N . GLN A 1 82 ? 11.183 39.535 -17.224 1.00 96.51 74 GLN A N 1
ATOM 573 C CA . GLN A 1 82 ? 10.112 40.556 -17.228 1.00 93.68 74 GLN A CA 1
ATOM 574 C C . GLN A 1 82 ? 9.202 40.408 -16.003 1.00 82.98 74 GLN A C 1
ATOM 575 O O . GLN A 1 82 ? 8.813 41.444 -15.465 1.00 83.07 74 GLN A O 1
ATOM 581 N N . VAL A 1 83 ? 8.870 39.188 -15.575 1.00 83.85 75 VAL A N 1
ATOM 582 C CA . VAL A 1 83 ? 8.089 39.060 -14.354 1.00 78.89 75 VAL A CA 1
ATOM 583 C C . VAL A 1 83 ? 8.841 39.682 -13.180 1.00 77.52 75 VAL A C 1
ATOM 584 O O . VAL A 1 83 ? 8.246 40.359 -12.333 1.00 73.31 75 VAL A O 1
ATOM 588 N N . ILE A 1 84 ? 10.161 39.476 -13.116 1.00 74.23 76 ILE A N 1
ATOM 589 C CA . ILE A 1 84 ? 10.946 40.002 -11.999 1.00 72.88 76 ILE A CA 1
ATOM 590 C C . ILE A 1 84 ? 11.078 41.518 -12.096 1.00 74.92 76 ILE A C 1
ATOM 591 O O . ILE A 1 84 ? 11.047 42.222 -11.079 1.00 64.10 76 ILE A O 1
ATOM 596 N N . LYS A 1 85 ? 11.240 42.044 -13.314 1.00 74.99 77 LYS A N 1
ATOM 597 C CA . LYS A 1 85 ? 11.333 43.491 -13.497 1.00 78.53 77 LYS A CA 1
ATOM 598 C C . LYS A 1 85 ? 10.097 44.198 -12.954 1.00 77.69 77 LYS A C 1
ATOM 599 O O . LYS A 1 85 ? 10.209 45.233 -12.284 1.00 70.53 77 LYS A O 1
ATOM 605 N N . VAL A 1 86 ? 8.911 43.651 -13.229 1.00 62.19 78 VAL A N 1
ATOM 606 C CA . VAL A 1 86 ? 7.672 44.270 -12.766 1.00 72.82 78 VAL A CA 1
ATOM 607 C C . VAL A 1 86 ? 7.613 44.281 -11.245 1.00 72.16 78 VAL A C 1
ATOM 608 O O . VAL A 1 86 ? 7.221 45.281 -10.630 1.00 68.53 78 VAL A O 1
ATOM 612 N N . VAL A 1 87 ? 8.004 43.172 -10.613 1.00 71.88 79 VAL A N 1
ATOM 613 C CA . VAL A 1 87 ? 7.996 43.100 -9.153 1.00 68.29 79 VAL A CA 1
ATOM 614 C C . VAL A 1 87 ? 8.971 44.114 -8.569 1.00 64.04 79 VAL A C 1
ATOM 615 O O . VAL A 1 87 ? 8.653 44.827 -7.609 1.00 63.06 79 VAL A O 1
ATOM 619 N N . GLN A 1 88 ? 10.173 44.197 -9.144 1.00 61.83 80 GLN A N 1
ATOM 620 C CA . GLN A 1 88 ? 11.138 45.199 -8.703 1.00 59.55 80 GLN A CA 1
ATOM 621 C C . GLN A 1 88 ? 10.593 46.606 -8.909 1.00 67.82 80 GLN A C 1
ATOM 622 O O . GLN A 1 88 ? 10.684 47.457 -8.017 1.00 60.16 80 GLN A O 1
ATOM 628 N N . GLU A 1 89 ? 10.014 46.866 -10.085 1.00 59.76 81 GLU A N 1
ATOM 629 C CA . GLU A 1 89 ? 9.457 48.187 -10.362 1.00 64.75 81 GLU A CA 1
ATOM 630 C C . GLU A 1 89 ? 8.342 48.535 -9.383 1.00 70.59 81 GLU A C 1
ATOM 631 O O . GLU A 1 89 ? 8.291 49.657 -8.864 1.00 66.71 81 GLU A O 1
ATOM 637 N N . GLU A 1 90 ? 7.444 47.585 -9.110 1.00 54.74 82 GLU A N 1
ATOM 638 C CA . GLU A 1 90 ? 6.315 47.878 -8.233 1.00 59.33 82 GLU A CA 1
ATOM 639 C C . GLU A 1 90 ? 6.751 47.987 -6.777 1.00 51.51 82 GLU A C 1
ATOM 640 O O . GLU A 1 90 ? 6.213 48.806 -6.024 1.00 63.07 82 GLU A O 1
ATOM 646 N N . LEU A 1 91 ? 7.718 47.167 -6.358 1.00 63.65 83 LEU A N 1
ATOM 647 C CA . LEU A 1 91 ? 8.289 47.338 -5.026 1.00 56.48 83 LEU A CA 1
ATOM 648 C C . LEU A 1 91 ? 8.943 48.706 -4.889 1.00 63.00 83 LEU A C 1
ATOM 649 O O . LEU A 1 91 ? 8.773 49.386 -3.869 1.00 64.31 83 LEU A O 1
ATOM 654 N N . THR A 1 92 ? 9.682 49.132 -5.916 1.00 53.34 84 THR A N 1
ATOM 655 C CA . THR A 1 92 ? 10.333 50.439 -5.887 1.00 60.79 84 THR A CA 1
ATOM 656 C C . THR A 1 92 ? 9.308 51.563 -5.785 1.00 65.29 84 THR A C 1
ATOM 657 O O . THR A 1 92 ? 9.459 52.486 -4.977 1.00 61.54 84 THR A O 1
ATOM 661 N N . GLU A 1 93 ? 8.256 51.502 -6.607 1.00 61.10 85 GLU A N 1
ATOM 662 C CA . GLU A 1 93 ? 7.215 52.525 -6.558 1.00 55.33 85 GLU A CA 1
ATOM 663 C C . GLU A 1 93 ? 6.530 52.550 -5.199 1.00 67.16 85 GLU A C 1
ATOM 664 O O . GLU A 1 93 ? 6.268 53.625 -4.646 1.00 68.63 85 GLU A O 1
ATOM 670 N N . LEU A 1 94 ? 6.234 51.370 -4.647 1.00 56.89 86 LEU A N 1
ATOM 671 C CA . LEU A 1 94 ? 5.563 51.281 -3.354 1.00 48.93 86 LEU A CA 1
ATOM 672 C C . LEU A 1 94 ? 6.320 52.040 -2.273 1.00 58.55 86 LEU A C 1
ATOM 673 O O . LEU A 1 94 ? 5.713 52.714 -1.433 1.00 57.99 86 LEU A O 1
ATOM 678 N N . MET A 1 95 ? 7.648 51.953 -2.283 1.00 64.70 87 MET A N 1
ATOM 679 C CA . MET A 1 95 ? 8.459 52.571 -1.244 1.00 64.79 87 MET A CA 1
ATOM 680 C C . MET A 1 95 ? 8.892 53.995 -1.581 1.00 63.36 87 MET A C 1
ATOM 681 O O . MET A 1 95 ? 9.568 54.627 -0.763 1.00 60.71 87 MET A O 1
ATOM 686 N N . GLY A 1 96 ? 8.520 54.521 -2.747 1.00 58.73 88 GLY A N 1
ATOM 687 C CA . GLY A 1 96 ? 8.701 55.939 -3.000 1.00 53.50 88 GLY A CA 1
ATOM 688 C C . GLY A 1 96 ? 9.405 56.317 -4.286 1.00 67.88 88 GLY A C 1
ATOM 689 O O . GLY A 1 96 ? 9.587 57.506 -4.566 1.00 69.94 88 GLY A O 1
ATOM 690 N N . GLY A 1 97 ? 9.806 55.327 -5.077 1.00 64.91 89 GLY A N 1
ATOM 691 C CA . GLY A 1 97 ? 10.516 55.599 -6.311 1.00 54.68 89 GLY A CA 1
ATOM 692 C C . GLY A 1 97 ? 11.944 56.051 -6.094 1.00 72.75 89 GLY A C 1
ATOM 693 O O . GLY A 1 97 ? 12.824 55.237 -5.801 1.00 80.17 89 GLY A O 1
ATOM 694 N N . GLU A 1 98 ? 12.190 57.347 -6.230 1.00 78.52 90 GLU A N 1
ATOM 695 C CA . GLU A 1 98 ? 13.529 57.894 -6.105 1.00 73.32 90 GLU A CA 1
ATOM 696 C C . GLU A 1 98 ? 13.784 58.348 -4.671 1.00 67.85 90 GLU A C 1
ATOM 697 O O . GLU A 1 98 ? 12.843 58.569 -3.902 1.00 73.03 90 GLU A O 1
ATOM 703 N N . GLU A 1 99 ? 15.058 58.471 -4.316 1.00 64.21 91 GLU A N 1
ATOM 704 C CA . GLU A 1 99 ? 15.421 58.917 -2.974 1.00 69.59 91 GLU A CA 1
ATOM 705 C C . GLU A 1 99 ? 14.831 60.295 -2.691 1.00 69.07 91 GLU A C 1
ATOM 706 O O . GLU A 1 99 ? 14.809 61.170 -3.562 1.00 64.51 91 GLU A O 1
ATOM 712 N N . SER A 1 100 ? 14.343 60.483 -1.468 1.00 64.95 92 SER A N 1
ATOM 713 C CA . SER A 1 100 ? 13.719 61.737 -1.049 1.00 68.27 92 SER A CA 1
ATOM 714 C C . SER A 1 100 ? 14.745 62.535 -0.249 1.00 69.34 92 SER A C 1
ATOM 715 O O . SER A 1 100 ? 15.019 62.228 0.914 1.00 70.85 92 SER A O 1
ATOM 718 N N . LYS A 1 101 ? 15.303 63.569 -0.874 1.00 75.94 93 LYS A N 1
ATOM 719 C CA . LYS A 1 101 ? 16.378 64.344 -0.270 1.00 74.43 93 LYS A CA 1
ATOM 720 C C . LYS A 1 101 ? 15.827 65.395 0.692 1.00 66.80 93 LYS A C 1
ATOM 721 O O . LYS A 1 101 ? 14.699 65.874 0.543 1.00 66.84 93 LYS A O 1
ATOM 727 N N . ILE A 1 102 ? 16.639 65.741 1.698 1.00 67.13 94 ILE A N 1
ATOM 728 C CA . ILE A 1 102 ? 16.281 66.821 2.614 1.00 64.68 94 ILE A CA 1
ATOM 729 C C . ILE A 1 102 ? 16.106 68.149 1.896 1.00 74.56 94 ILE A C 1
ATOM 730 O O . ILE A 1 102 ? 16.901 68.536 1.029 1.00 73.16 94 ILE A O 1
ATOM 735 N N . ALA A 1 103 ? 15.045 68.857 2.280 1.00 72.72 95 ALA A N 1
ATOM 736 C CA . ALA A 1 103 ? 14.745 70.175 1.751 1.00 75.55 95 ALA A CA 1
ATOM 737 C C . ALA A 1 103 ? 15.746 71.209 2.251 1.00 76.71 95 ALA A C 1
ATOM 738 O O . ALA A 1 103 ? 16.281 71.111 3.359 1.00 73.52 95 ALA A O 1
ATOM 740 N N . VAL A 1 104 ? 15.990 72.212 1.417 1.00 59.37 96 VAL A N 1
ATOM 741 C CA . VAL A 1 104 ? 16.820 73.357 1.767 1.00 63.40 96 VAL A CA 1
ATOM 742 C C . VAL A 1 104 ? 15.927 74.587 1.731 1.00 72.66 96 VAL A C 1
ATOM 743 O O . VAL A 1 104 ? 15.328 74.893 0.692 1.00 67.38 96 VAL A O 1
ATOM 747 N N . ALA A 1 105 ? 15.823 75.278 2.863 1.00 65.58 97 ALA A N 1
ATOM 748 C CA . ALA A 1 105 ? 14.965 76.450 2.941 1.00 68.91 97 ALA A CA 1
ATOM 749 C C . ALA A 1 105 ? 15.468 77.545 2.008 1.00 71.99 97 ALA A C 1
ATOM 750 O O . ALA A 1 105 ? 16.661 77.638 1.706 1.00 69.85 97 ALA A O 1
ATOM 752 N N . LYS A 1 106 ? 14.535 78.376 1.537 1.00 86.45 98 LYS A N 1
ATOM 753 C CA . LYS A 1 106 ? 14.907 79.491 0.672 1.00 86.73 98 LYS A CA 1
ATOM 754 C C . LYS A 1 106 ? 15.784 80.484 1.422 1.00 93.37 98 LYS A C 1
ATOM 755 O O . LYS A 1 106 ? 16.802 80.952 0.900 1.00 99.62 98 LYS A O 1
ATOM 761 N N . ARG A 1 107 ? 15.401 80.818 2.651 1.00 87.88 99 ARG A N 1
ATOM 762 C CA . ARG A 1 107 ? 16.240 81.606 3.539 1.00 87.75 99 ARG A CA 1
ATOM 763 C C . ARG A 1 107 ? 16.720 80.719 4.675 1.00 85.64 99 ARG A C 1
ATOM 764 O O . ARG A 1 107 ? 15.890 80.125 5.380 1.00 80.58 99 ARG A O 1
ATOM 772 N N . PRO A 1 108 ? 18.026 80.585 4.880 1.00 89.89 100 PRO A N 1
ATOM 773 C CA . PRO A 1 108 ? 18.526 79.773 5.992 1.00 76.27 100 PRO A CA 1
ATOM 774 C C . PRO A 1 108 ? 18.135 80.390 7.322 1.00 70.58 100 PRO A C 1
ATOM 775 O O . PRO A 1 108 ? 17.806 81.584 7.387 1.00 82.50 100 PRO A O 1
ATOM 779 N N . PRO A 1 109 ? 18.140 79.608 8.413 1.00 67.91 101 PRO A N 1
ATOM 780 C CA . PRO A 1 109 ? 18.474 78.183 8.472 1.00 66.50 101 PRO A CA 1
ATOM 781 C C . PRO A 1 109 ? 17.299 77.292 8.097 1.00 62.26 101 PRO A C 1
ATOM 782 O O . PRO A 1 109 ? 16.149 77.719 8.202 1.00 73.60 101 PRO A O 1
ATOM 786 N N . THR A 1 110 ? 17.585 76.070 7.656 1.00 58.55 102 THR A N 1
ATOM 787 C CA . THR A 1 110 ? 16.539 75.077 7.457 1.00 57.02 102 THR A CA 1
ATOM 788 C C . THR A 1 110 ? 16.237 74.416 8.795 1.00 54.08 102 THR A C 1
ATOM 789 O O . THR A 1 110 ? 17.138 73.873 9.444 1.00 57.03 102 THR A O 1
ATOM 793 N N . VAL A 1 111 ? 14.979 74.472 9.213 1.00 50.36 103 VAL A N 1
ATOM 794 C CA . VAL A 1 111 ? 14.567 74.020 10.536 1.00 54.62 103 VAL A CA 1
ATOM 795 C C . VAL A 1 111 ? 13.919 72.650 10.396 1.00 62.89 103 VAL A C 1
ATOM 796 O O . VAL A 1 111 ? 12.937 72.489 9.661 1.00 53.91 103 VAL A O 1
ATOM 800 N N . ILE A 1 112 ? 14.473 71.663 11.097 1.00 51.50 104 ILE A N 1
ATOM 801 C CA . ILE A 1 112 ? 13.998 70.285 11.051 1.00 51.29 104 ILE A CA 1
ATOM 802 C C . ILE A 1 112 ? 13.472 69.918 12.431 1.00 59.27 104 ILE A C 1
ATOM 803 O O . ILE A 1 112 ? 14.208 69.992 13.424 1.00 60.98 104 ILE A O 1
ATOM 808 N N . MET A 1 113 ? 12.210 69.513 12.490 1.00 55.73 105 MET A N 1
ATOM 809 C CA . MET A 1 113 ? 11.545 69.169 13.738 1.00 55.87 105 MET A CA 1
ATOM 810 C C . MET A 1 113 ? 11.452 67.652 13.845 1.00 56.27 105 MET A C 1
ATOM 811 O O . MET A 1 113 ? 10.850 67.002 12.981 1.00 48.94 105 MET A O 1
ATOM 816 N N . MET A 1 114 ? 12.059 67.091 14.887 1.00 48.81 106 MET A N 1
ATOM 817 C CA . MET A 1 114 ? 12.069 65.650 15.115 1.00 50.10 106 MET A CA 1
ATOM 818 C C . MET A 1 114 ? 10.993 65.305 16.137 1.00 56.79 106 MET A C 1
ATOM 819 O O . MET A 1 114 ? 11.033 65.793 17.272 1.00 51.41 106 MET A O 1
ATOM 824 N N . VAL A 1 115 ? 10.034 64.466 15.738 1.00 56.21 107 VAL A N 1
ATOM 825 C CA . VAL A 1 115 ? 8.927 64.091 16.608 1.00 52.25 107 VAL A CA 1
ATOM 826 C C . VAL A 1 115 ? 8.788 62.575 16.639 1.00 57.41 107 VAL A C 1
ATOM 827 O O . VAL A 1 115 ? 9.272 61.860 15.759 1.00 53.22 107 VAL A O 1
ATOM 831 N N . GLY A 1 116 ? 8.111 62.095 17.671 1.00 60.83 108 GLY A N 1
ATOM 832 C CA . GLY A 1 116 ? 7.883 60.673 17.827 1.00 60.02 108 GLY A CA 1
ATOM 833 C C . GLY A 1 116 ? 7.634 60.321 19.277 1.00 60.81 108 GLY A C 1
ATOM 834 O O . GLY A 1 116 ? 7.658 61.172 20.167 1.00 65.64 108 GLY A O 1
ATOM 835 N N . LEU A 1 117 ? 7.393 59.033 19.495 1.00 67.60 109 LEU A N 1
ATOM 836 C CA . LEU A 1 117 ? 7.156 58.513 20.832 1.00 67.48 109 LEU A CA 1
ATOM 837 C C . LEU A 1 117 ? 8.469 58.155 21.518 1.00 62.35 109 LEU A C 1
ATOM 838 O O . LEU A 1 117 ? 9.494 57.910 20.876 1.00 58.07 109 LEU A O 1
ATOM 843 N N . GLN A 1 118 ? 8.418 58.129 22.846 1.00 61.85 110 GLN A N 1
ATOM 844 C CA . GLN A 1 118 ? 9.581 57.785 23.649 1.00 64.82 110 GLN A CA 1
ATOM 845 C C . GLN A 1 118 ? 10.046 56.367 23.338 1.00 63.85 110 GLN A C 1
ATOM 846 O O . GLN A 1 118 ? 9.235 55.447 23.189 1.00 68.79 110 GLN A O 1
ATOM 852 N N . GLY A 1 119 ? 11.361 56.195 23.232 1.00 62.14 111 GLY A N 1
ATOM 853 C CA . GLY A 1 119 ? 11.941 54.919 22.872 1.00 48.77 111 GLY A CA 1
ATOM 854 C C . GLY A 1 119 ? 12.071 54.669 21.385 1.00 57.86 111 GLY A C 1
ATOM 855 O O . GLY A 1 119 ? 12.627 53.634 20.996 1.00 62.80 111 GLY A O 1
ATOM 856 N N . ALA A 1 120 ? 11.584 55.581 20.541 1.00 56.50 112 ALA A N 1
ATOM 857 C CA . ALA A 1 120 ? 11.660 55.379 19.099 1.00 59.66 112 ALA A CA 1
ATOM 858 C C . ALA A 1 120 ? 13.051 55.664 18.547 1.00 61.63 112 ALA A C 1
ATOM 859 O O . ALA A 1 120 ? 13.418 55.120 17.500 1.00 57.44 112 ALA A O 1
ATOM 861 N N . GLY A 1 121 ? 13.825 56.501 19.221 1.00 57.14 113 GLY A N 1
ATOM 862 C CA . GLY A 1 121 ? 15.139 56.884 18.764 1.00 59.14 113 GLY A CA 1
ATOM 863 C C . GLY A 1 121 ? 15.300 58.341 18.366 1.00 58.60 113 GLY A C 1
ATOM 864 O O . GLY A 1 121 ? 16.251 58.658 17.640 1.00 51.43 113 GLY A O 1
ATOM 865 N N . LYS A 1 122 ? 14.408 59.227 18.819 1.00 53.44 114 LYS A N 1
ATOM 866 C CA . LYS A 1 122 ? 14.459 60.640 18.448 1.00 58.50 114 LYS A CA 1
ATOM 867 C C . LYS A 1 122 ? 15.816 61.255 18.768 1.00 56.86 114 LYS A C 1
ATOM 868 O O . LYS A 1 122 ? 16.488 61.812 17.893 1.00 48.93 114 LYS A O 1
ATOM 874 N N . THR A 1 123 ? 16.221 61.172 20.037 1.00 47.86 115 THR A N 1
ATOM 875 C CA . THR A 1 123 ? 17.433 61.848 20.489 1.00 47.01 115 THR A CA 1
ATOM 876 C C . THR A 1 123 ? 18.662 61.327 19.754 1.00 56.92 115 THR A C 1
ATOM 877 O O . THR A 1 123 ? 19.510 62.107 19.304 1.00 50.85 115 THR A O 1
ATOM 881 N N . THR A 1 124 ? 18.771 60.004 19.618 1.00 50.60 116 THR A N 1
ATOM 882 C CA . THR A 1 124 ? 19.901 59.422 18.902 1.00 50.47 116 THR A CA 1
ATOM 883 C C . THR A 1 124 ? 19.897 59.835 17.435 1.00 55.31 116 THR A C 1
ATOM 884 O O . THR A 1 124 ? 20.948 60.160 16.869 1.00 56.11 116 THR A O 1
ATOM 888 N N . THR A 1 125 ? 18.719 59.838 16.805 1.00 51.35 117 THR A N 1
ATOM 889 C CA . THR A 1 125 ? 18.635 60.163 15.385 1.00 56.94 117 THR A CA 1
ATOM 890 C C . THR A 1 125 ? 18.934 61.635 15.120 1.00 54.01 117 THR A C 1
ATOM 891 O O . THR A 1 125 ? 19.499 61.969 14.072 1.00 49.44 117 THR A O 1
ATOM 895 N N . SER A 1 126 ? 18.563 62.521 16.048 1.00 52.40 118 SER A N 1
ATOM 896 C CA . SER A 1 126 ? 18.919 63.930 15.906 1.00 54.97 118 SER A CA 1
ATOM 897 C C . SER A 1 126 ? 20.426 64.102 15.771 1.00 55.33 118 SER A C 1
ATOM 898 O O . SER A 1 126 ? 20.899 64.864 14.919 1.00 50.46 118 SER A O 1
ATOM 901 N N . GLY A 1 127 ? 21.197 63.390 16.595 1.00 51.47 119 GLY A N 1
ATOM 902 C CA . GLY A 1 127 ? 22.643 63.438 16.461 1.00 48.07 119 GLY A CA 1
ATOM 903 C C . GLY A 1 127 ? 23.129 62.813 15.167 1.00 47.88 119 GLY A C 1
ATOM 904 O O . GLY A 1 127 ? 24.015 63.356 14.501 1.00 58.29 119 GLY A O 1
ATOM 905 N N . LYS A 1 128 ? 22.558 61.661 14.796 1.00 49.31 120 LYS A N 1
ATOM 906 C CA . LYS A 1 128 ? 22.924 61.015 13.538 1.00 46.50 120 LYS A CA 1
ATOM 907 C C . LYS A 1 128 ? 22.689 61.941 12.353 1.00 58.87 120 LYS A C 1
ATOM 908 O O . LYS A 1 128 ? 23.521 62.022 11.441 1.00 57.87 120 LYS A O 1
ATOM 914 N N . LEU A 1 129 ? 21.552 62.641 12.349 1.00 53.53 121 LEU A N 1
ATOM 915 C CA . LEU A 1 129 ? 21.202 63.489 11.216 1.00 55.55 121 LEU A CA 1
ATOM 916 C C . LEU A 1 129 ? 22.129 64.693 11.120 1.00 57.82 121 LEU A C 1
ATOM 917 O O . LEU A 1 129 ? 22.543 65.078 10.020 1.00 60.13 121 LEU A O 1
ATOM 922 N N . ALA A 1 130 ? 22.459 65.304 12.260 1.00 50.45 122 ALA A N 1
ATOM 923 C CA . ALA A 1 130 ? 23.441 66.382 12.265 1.00 53.46 122 ALA A CA 1
ATOM 924 C C . ALA A 1 130 ? 24.773 65.901 11.706 1.00 64.92 122 ALA A C 1
ATOM 925 O O . ALA A 1 130 ? 25.358 66.540 10.823 1.00 62.32 122 ALA A O 1
ATOM 927 N N . ASN A 1 131 ? 25.258 64.762 12.207 1.00 57.50 123 ASN A N 1
ATOM 928 C CA . ASN A 1 131 ? 26.501 64.178 11.712 1.00 58.02 123 ASN A CA 1
ATOM 929 C C . ASN A 1 131 ? 26.455 63.972 10.203 1.00 60.49 123 ASN A C 1
ATOM 930 O O . ASN A 1 131 ? 27.416 64.283 9.490 1.00 59.06 123 ASN A O 1
ATOM 935 N N . LEU A 1 132 ? 25.334 63.451 9.698 1.00 54.67 124 LEU A N 1
ATOM 936 C CA . LEU A 1 132 ? 25.206 63.216 8.264 1.00 56.82 124 LEU A CA 1
ATOM 937 C C . LEU A 1 132 ? 25.205 64.527 7.486 1.00 62.35 124 LEU A C 1
ATOM 938 O O . LEU A 1 132 ? 25.752 64.597 6.379 1.00 68.66 124 LEU A O 1
ATOM 943 N N . LEU A 1 133 ? 24.603 65.576 8.050 1.00 58.49 125 LEU A N 1
ATOM 944 C CA . LEU A 1 133 ? 24.490 66.839 7.328 1.00 63.26 125 LEU A CA 1
ATOM 945 C C . LEU A 1 133 ? 25.850 67.499 7.142 1.00 62.27 125 LEU A C 1
ATOM 946 O O . LEU A 1 133 ? 26.140 68.045 6.071 1.00 63.69 125 LEU A O 1
ATOM 951 N N . ARG A 1 134 ? 26.699 67.454 8.170 1.00 56.65 126 ARG A N 1
ATOM 952 C CA . ARG A 1 134 ? 28.050 67.993 8.043 1.00 65.39 126 ARG A CA 1
ATOM 953 C C . ARG A 1 134 ? 28.930 67.117 7.152 1.00 68.91 126 ARG A C 1
ATOM 954 O O . ARG A 1 134 ? 29.615 67.635 6.266 1.00 78.15 126 ARG A O 1
ATOM 962 N N . LYS A 1 135 ? 28.936 65.796 7.353 1.00 67.51 127 LYS A N 1
ATOM 963 C CA . LYS A 1 135 ? 29.759 64.941 6.492 1.00 75.76 127 LYS A CA 1
ATOM 964 C C . LYS A 1 135 ? 29.313 64.949 5.035 1.00 81.38 127 LYS A C 1
ATOM 965 O O . LYS A 1 135 ? 30.093 65.295 4.145 1.00 76.86 127 LYS A O 1
ATOM 971 N N . LYS A 1 136 ? 28.098 64.472 4.747 1.00 73.42 128 LYS A N 1
ATOM 972 C CA . LYS A 1 136 ? 27.770 64.271 3.340 1.00 69.26 128 LYS A CA 1
ATOM 973 C C . LYS A 1 136 ? 27.381 65.556 2.622 1.00 81.92 128 LYS A C 1
ATOM 974 O O . LYS A 1 136 ? 27.445 65.596 1.389 1.00 97.02 128 LYS A O 1
ATOM 980 N N . HIS A 1 137 ? 26.997 66.606 3.346 1.00 68.28 129 HIS A N 1
ATOM 981 C CA . HIS A 1 137 ? 26.530 67.830 2.714 1.00 72.82 129 HIS A CA 1
ATOM 982 C C . HIS A 1 137 ? 27.309 69.074 3.125 1.00 77.95 129 HIS A C 1
ATOM 983 O O . HIS A 1 137 ? 27.010 70.162 2.619 1.00 68.88 129 HIS A O 1
ATOM 990 N N . ASN A 1 138 ? 28.299 68.943 4.009 1.00 79.29 130 ASN A N 1
ATOM 991 C CA . ASN A 1 138 ? 29.146 70.056 4.449 1.00 76.52 130 ASN A CA 1
ATOM 992 C C . ASN A 1 138 ? 28.316 71.251 4.912 1.00 80.26 130 ASN A C 1
ATOM 993 O O . ASN A 1 138 ? 28.520 72.390 4.486 1.00 74.74 130 ASN A O 1
ATOM 998 N N . ARG A 1 139 ? 27.367 70.979 5.798 1.00 73.06 131 ARG A N 1
ATOM 999 C CA . ARG A 1 139 ? 26.580 72.016 6.443 1.00 64.54 131 ARG A CA 1
ATOM 1000 C C . ARG A 1 139 ? 27.006 72.164 7.897 1.00 70.94 131 ARG A C 1
ATOM 1001 O O . ARG A 1 139 ? 27.794 71.378 8.431 1.00 73.78 131 ARG A O 1
ATOM 1009 N N . LYS A 1 140 ? 26.451 73.189 8.538 1.00 71.45 132 LYS A N 1
ATOM 1010 C CA . LYS A 1 140 ? 26.802 73.587 9.899 1.00 65.56 132 LYS A CA 1
ATOM 1011 C C . LYS A 1 140 ? 25.530 73.520 10.734 1.00 65.34 132 LYS A C 1
ATOM 1012 O O . LYS A 1 140 ? 24.771 74.499 10.808 1.00 68.08 132 LYS A O 1
ATOM 1018 N N . PRO A 1 141 ? 25.238 72.373 11.357 1.00 57.69 133 PRO A N 1
ATOM 1019 C CA . PRO A 1 141 ? 23.961 72.230 12.064 1.00 56.68 133 PRO A CA 1
ATOM 1020 C C . PRO A 1 141 ? 24.041 72.536 13.550 1.00 55.10 133 PRO A C 1
ATOM 1021 O O . PRO A 1 141 ? 25.115 72.473 14.160 1.00 64.92 133 PRO A O 1
ATOM 1025 N N . MET A 1 142 ? 22.897 72.878 14.139 1.00 57.76 134 MET A N 1
ATOM 1026 C CA . MET A 1 142 ? 22.767 73.123 15.569 1.00 53.69 134 MET A CA 1
ATOM 1027 C C . MET A 1 142 ? 21.683 72.209 16.120 1.00 54.18 134 MET A C 1
ATOM 1028 O O . MET A 1 142 ? 20.608 72.085 15.522 1.00 59.97 134 MET A O 1
ATOM 1033 N N . LEU A 1 143 ? 21.969 71.560 17.245 1.00 51.03 135 LEU A N 1
ATOM 1034 C CA . LEU A 1 143 ? 21.011 70.698 17.922 1.00 50.01 135 LEU A CA 1
ATOM 1035 C C . LEU A 1 143 ? 20.321 71.472 19.039 1.00 52.07 1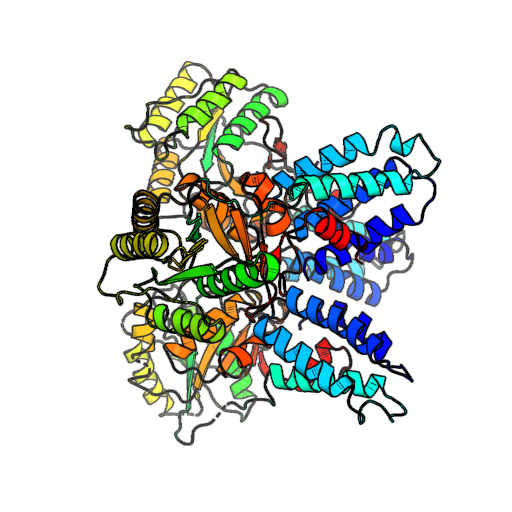35 LEU A C 1
ATOM 1036 O O . LEU A 1 143 ? 20.903 72.382 19.635 1.00 61.10 135 LEU A O 1
ATOM 1041 N N . VAL A 1 144 ? 19.068 71.111 19.316 1.00 53.39 136 VAL A N 1
ATOM 1042 C CA . VAL A 1 144 ? 18.241 71.833 20.278 1.00 52.35 136 VAL A CA 1
ATOM 1043 C C . VAL A 1 144 ? 17.572 70.837 21.217 1.00 60.23 136 VAL A C 1
ATOM 1044 O O . VAL A 1 144 ? 16.919 69.890 20.763 1.00 54.27 136 VAL A O 1
ATOM 1048 N N . ALA A 1 145 ? 17.716 71.068 22.522 1.00 56.61 137 ALA A N 1
ATOM 1049 C CA . ALA A 1 145 ? 17.157 70.193 23.553 1.00 48.50 137 ALA A CA 1
ATOM 1050 C C . ALA A 1 145 ? 15.782 70.716 23.950 1.00 52.06 137 ALA A C 1
ATOM 1051 O O . ALA A 1 145 ? 15.643 71.536 24.858 1.00 60.71 137 ALA A O 1
ATOM 1053 N N . ALA A 1 146 ? 14.745 70.223 23.268 1.00 53.03 138 ALA A N 1
ATOM 1054 C CA . ALA A 1 146 ? 13.374 70.661 23.505 1.00 64.16 138 ALA A CA 1
ATOM 1055 C C . ALA A 1 146 ? 12.526 69.595 24.192 1.00 55.98 138 ALA A C 1
ATOM 1056 O O . ALA A 1 146 ? 11.295 69.693 24.190 1.00 65.66 138 ALA A O 1
ATOM 1058 N N . ASP A 1 147 ? 13.155 68.576 24.773 1.00 56.93 139 ASP A N 1
ATOM 1059 C CA . ASP A 1 147 ? 12.474 67.580 25.598 1.00 56.80 139 ASP A CA 1
ATOM 1060 C C . ASP A 1 147 ? 12.882 67.851 27.043 1.00 57.00 139 ASP A C 1
ATOM 1061 O O . ASP A 1 147 ? 13.924 67.373 27.503 1.00 72.16 139 ASP A O 1
ATOM 1066 N N . ILE A 1 148 ? 12.056 68.616 27.755 1.00 67.12 140 ILE A N 1
ATOM 1067 C CA . ILE A 1 148 ? 12.361 68.989 29.132 1.00 68.28 140 ILE A CA 1
ATOM 1068 C C . ILE A 1 148 ? 11.796 68.013 30.156 1.00 70.42 140 ILE A C 1
ATOM 1069 O O . ILE A 1 148 ? 12.238 68.020 31.314 1.00 80.47 140 ILE A O 1
ATOM 1074 N N . TYR A 1 149 ? 10.840 67.170 29.766 1.00 72.25 141 TYR A N 1
ATOM 1075 C CA . TYR A 1 149 ? 10.065 66.417 30.751 1.00 85.54 141 TYR A CA 1
ATOM 1076 C C . TYR A 1 149 ? 10.846 65.223 31.289 1.00 93.00 141 TYR A C 1
ATOM 1077 O O . TYR A 1 149 ? 10.593 64.807 32.433 1.00 99.39 141 TYR A O 1
ATOM 1086 N N . ARG A 1 150 ? 11.751 64.681 30.519 1.00 95.30 142 ARG A N 1
ATOM 1087 C CA . ARG A 1 150 ? 12.427 63.486 30.975 1.00 106.27 142 ARG A CA 1
ATOM 1088 C C . ARG A 1 150 ? 13.835 63.842 31.415 1.00 95.49 142 ARG A C 1
ATOM 1089 O O . ARG A 1 150 ? 14.588 64.452 30.641 1.00 90.76 142 ARG A O 1
ATOM 1097 N N . PRO A 1 151 ? 14.215 63.522 32.646 1.00 109.16 143 PRO A N 1
ATOM 1098 C CA . PRO A 1 151 ? 15.576 63.823 33.091 1.00 113.66 143 PRO A CA 1
ATOM 1099 C C . PRO A 1 151 ? 16.578 62.996 32.308 1.00 109.98 143 PRO A C 1
ATOM 1100 O O . PRO A 1 151 ? 16.259 61.920 31.794 1.00 109.25 143 PRO A O 1
ATOM 1104 N N . ALA A 1 152 ? 17.792 63.536 32.199 1.00 89.21 144 ALA A N 1
ATOM 1105 C CA . ALA A 1 152 ? 18.875 62.957 31.407 1.00 81.03 144 ALA A CA 1
ATOM 1106 C C . ALA A 1 152 ? 18.605 63.055 29.910 1.00 76.23 144 ALA A C 1
ATOM 1107 O O . ALA A 1 152 ? 19.472 62.701 29.107 1.00 77.14 144 ALA A O 1
ATOM 1109 N N . ALA A 1 153 ? 17.417 63.523 29.514 1.00 70.25 145 ALA A N 1
ATOM 1110 C CA . ALA A 1 153 ? 17.170 63.752 28.094 1.00 69.41 145 ALA A CA 1
ATOM 1111 C C . ALA A 1 153 ? 18.079 64.847 27.557 1.00 65.91 145 ALA A C 1
ATOM 1112 O O . ALA A 1 153 ? 18.588 64.749 26.435 1.00 74.70 145 ALA A O 1
ATOM 1114 N N . ILE A 1 154 ? 18.301 65.894 28.351 1.00 71.51 146 ILE A N 1
ATOM 1115 C CA . ILE A 1 154 ? 19.178 66.976 27.921 1.00 65.13 146 ILE A CA 1
ATOM 1116 C C . ILE A 1 154 ? 20.632 66.521 27.946 1.00 67.77 146 ILE A C 1
ATOM 1117 O O . ILE A 1 154 ? 21.361 66.676 26.960 1.00 57.97 146 ILE A O 1
ATOM 1122 N N . LYS A 1 155 ? 21.068 65.931 29.064 1.00 62.94 147 LYS A N 1
ATOM 1123 C CA . LYS A 1 155 ? 22.452 65.477 29.172 1.00 62.16 147 LYS A CA 1
ATOM 1124 C C . LYS A 1 155 ? 22.781 64.412 28.132 1.00 67.44 147 LYS A C 1
ATOM 1125 O O . LYS A 1 155 ? 23.927 64.329 27.672 1.00 58.58 147 LYS A O 1
ATOM 1131 N N . GLN A 1 156 ? 21.795 63.598 27.742 1.00 53.71 148 GLN A N 1
ATOM 1132 C CA . GLN A 1 156 ? 22.014 62.624 26.677 1.00 60.18 148 GLN A CA 1
ATOM 1133 C C . GLN A 1 156 ? 22.321 63.320 25.358 1.00 59.31 148 GLN A C 1
ATOM 1134 O O . GLN A 1 156 ? 23.276 62.961 24.657 1.00 57.55 148 GLN A O 1
ATOM 1140 N N . LEU A 1 157 ? 21.520 64.328 25.005 1.00 54.49 149 LEU A N 1
ATOM 1141 C CA . LEU A 1 157 ? 21.743 65.047 23.756 1.00 52.39 149 LEU A CA 1
ATOM 1142 C C . LEU A 1 157 ? 23.020 65.879 23.817 1.00 57.19 149 LEU A C 1
ATOM 1143 O O . LEU A 1 157 ? 23.730 66.006 22.813 1.00 56.23 149 LEU A O 1
ATOM 1148 N N . GLU A 1 158 ? 23.328 66.454 24.985 1.00 55.11 150 GLU A N 1
ATOM 1149 C CA . GLU A 1 158 ? 24.592 67.171 25.139 1.00 57.58 150 GLU A CA 1
ATOM 1150 C C . GLU A 1 158 ? 25.779 66.233 24.967 1.00 62.68 150 GLU A C 1
ATOM 1151 O O . GLU A 1 158 ? 26.774 66.589 24.324 1.00 63.90 150 GLU A O 1
ATOM 1157 N N . THR A 1 159 ? 25.695 65.029 25.541 1.00 58.36 151 THR A N 1
ATOM 1158 C CA . THR A 1 159 ? 26.781 64.064 25.402 1.00 50.88 151 THR A CA 1
ATOM 1159 C C . THR A 1 159 ? 27.011 63.705 23.939 1.00 65.38 151 THR A C 1
ATOM 1160 O O . THR A 1 159 ? 28.155 63.511 23.511 1.00 63.00 151 THR A O 1
ATOM 1164 N N . LEU A 1 160 ? 25.936 63.627 23.151 1.00 55.96 152 LEU A N 1
ATOM 1165 C CA . LEU A 1 160 ? 26.084 63.360 21.725 1.00 54.49 152 LEU A CA 1
ATOM 1166 C C . LEU A 1 160 ? 26.728 64.542 21.011 1.00 61.97 152 LEU A C 1
ATOM 1167 O O . LEU A 1 160 ? 27.644 64.365 20.198 1.00 57.00 152 LEU A O 1
ATOM 1172 N N . GLY A 1 161 ? 26.264 65.760 21.305 1.00 54.74 153 GLY A N 1
ATOM 1173 C CA . GLY A 1 161 ? 26.866 66.939 20.705 1.00 49.17 153 GLY A CA 1
ATOM 1174 C C . GLY A 1 161 ? 28.343 67.077 21.015 1.00 55.68 153 GLY A C 1
ATOM 1175 O O . GLY A 1 161 ? 29.112 67.567 20.182 1.00 53.54 153 GLY A O 1
ATOM 1176 N N . LYS A 1 162 ? 28.764 66.640 22.204 1.00 61.56 154 LYS A N 1
ATOM 1177 C CA . LYS A 1 162 ? 30.172 66.703 22.583 1.00 57.32 154 LYS A CA 1
ATOM 1178 C C . LYS A 1 162 ? 31.023 65.661 21.875 1.00 61.52 154 LYS A C 1
ATOM 1179 O O . LYS A 1 162 ? 32.252 65.694 22.014 1.00 75.79 154 LYS A O 1
ATOM 1185 N N . GLN A 1 163 ? 30.415 64.730 21.145 1.00 61.05 155 GLN A N 1
ATOM 1186 C CA . GLN A 1 163 ? 31.166 63.827 20.288 1.00 58.67 155 GLN A CA 1
ATOM 1187 C C . GLN A 1 163 ? 31.220 64.301 18.844 1.00 70.68 155 GLN A C 1
ATOM 1188 O O . GLN A 1 163 ? 32.104 63.870 18.096 1.00 64.28 155 GLN A O 1
ATOM 1194 N N . LEU A 1 164 ? 30.304 65.185 18.449 1.00 70.37 156 LEU A N 1
ATOM 1195 C CA . LEU A 1 164 ? 30.243 65.731 17.102 1.00 65.87 156 LEU A CA 1
ATOM 1196 C C . LEU A 1 164 ? 30.917 67.088 16.972 1.00 72.62 156 LEU A C 1
ATOM 1197 O O . LEU A 1 164 ? 31.036 67.592 15.849 1.00 76.26 156 LEU A O 1
ATOM 1202 N N . ASP A 1 165 ? 31.354 67.685 18.081 1.00 71.41 157 ASP A N 1
ATOM 1203 C CA . ASP A 1 165 ? 31.817 69.071 18.105 1.00 69.92 157 ASP A CA 1
ATOM 1204 C C . ASP A 1 165 ? 30.761 69.994 17.501 1.00 70.19 157 ASP A C 1
ATOM 1205 O O . ASP A 1 165 ? 31.035 70.811 16.618 1.00 75.26 157 ASP A O 1
ATOM 1210 N N . MET A 1 166 ? 29.531 69.847 17.987 1.00 59.64 158 MET A N 1
ATOM 1211 C CA . MET A 1 166 ? 28.400 70.613 17.497 1.00 56.55 158 MET A CA 1
ATOM 1212 C C . MET A 1 166 ? 27.626 71.205 18.666 1.00 59.69 158 MET A C 1
ATOM 1213 O O . MET A 1 166 ? 27.502 70.568 19.719 1.00 53.90 158 MET A O 1
ATOM 1218 N N . PRO A 1 167 ? 27.097 72.417 18.513 1.00 60.90 159 PRO A N 1
ATOM 1219 C CA . PRO A 1 167 ? 26.394 73.056 19.631 1.00 58.25 159 PRO A CA 1
ATOM 1220 C C . PRO A 1 167 ? 25.075 72.366 19.943 1.00 57.75 159 PRO A C 1
ATOM 1221 O O . PRO A 1 167 ? 24.376 71.879 19.050 1.00 48.22 159 PRO A O 1
ATOM 1225 N N . VAL A 1 168 ? 24.747 72.326 21.232 1.00 55.33 160 VAL A N 1
ATOM 1226 C CA . VAL A 1 168 ? 23.462 71.842 21.724 1.00 65.78 160 VAL A CA 1
ATOM 1227 C C . VAL A 1 168 ? 22.842 72.977 22.528 1.00 56.67 160 VAL A C 1
ATOM 1228 O O . VAL A 1 168 ? 23.362 73.353 23.587 1.00 60.84 160 VAL A O 1
ATOM 1232 N N . PHE A 1 169 ? 21.738 73.526 22.028 1.00 55.75 161 PHE A N 1
ATOM 1233 C CA . PHE A 1 169 ? 21.081 74.666 22.653 1.00 60.66 161 PHE A CA 1
ATOM 1234 C C . PHE A 1 169 ? 20.112 74.188 23.728 1.00 61.35 161 PHE A C 1
ATOM 1235 O O . PHE A 1 169 ? 19.244 73.351 23.459 1.00 57.40 161 PHE A O 1
ATOM 1243 N N . SER A 1 170 ? 20.254 74.725 24.939 1.00 60.16 162 SER A N 1
ATOM 1244 C CA . SER A 1 170 ? 19.413 74.301 26.051 1.00 64.64 162 SER A CA 1
ATOM 1245 C C . SER A 1 170 ? 19.221 75.443 27.039 1.00 49.13 162 SER A C 1
ATOM 1246 O O . SER A 1 170 ? 20.133 76.242 27.266 1.00 61.11 162 SER A O 1
ATOM 1249 N N . LEU A 1 171 ? 18.026 75.501 27.629 1.00 60.16 163 LEU A N 1
ATOM 1250 C CA . LEU A 1 171 ? 17.690 76.459 28.676 1.00 59.84 163 LEU A CA 1
ATOM 1251 C C . LEU A 1 171 ? 17.204 75.750 29.937 1.00 63.25 163 LEU A C 1
ATOM 1252 O O . LEU A 1 171 ? 16.435 76.313 30.719 1.00 65.48 163 LEU A O 1
ATOM 1257 N N . GLY A 1 172 ? 17.646 74.511 30.146 1.00 62.36 164 GLY A N 1
ATOM 1258 C CA . GLY A 1 172 ? 17.207 73.734 31.285 1.00 55.40 164 GLY A CA 1
ATOM 1259 C C . GLY A 1 172 ? 15.865 73.066 31.046 1.00 57.01 164 GLY A C 1
ATOM 1260 O O . GLY A 1 172 ? 15.354 72.998 29.924 1.00 68.53 164 GLY A O 1
ATOM 1261 N N . ASP A 1 173 ? 15.284 72.565 32.136 1.00 66.17 165 ASP A N 1
ATOM 1262 C CA . ASP A 1 173 ? 14.001 71.874 32.084 1.00 75.45 165 ASP A CA 1
ATOM 1263 C C . ASP A 1 173 ? 12.878 72.655 32.755 1.00 84.47 165 ASP A C 1
ATOM 1264 O O . ASP A 1 173 ? 11.803 72.093 32.995 1.00 83.46 165 ASP A O 1
ATOM 1269 N N . GLN A 1 174 ? 13.098 73.932 33.070 1.00 76.24 166 GLN A N 1
ATOM 1270 C CA . GLN A 1 174 ? 12.080 74.779 33.679 1.00 83.91 166 GLN A CA 1
ATOM 1271 C C . GLN A 1 174 ? 11.505 75.785 32.689 1.00 81.23 166 GLN A C 1
ATOM 1272 O O . GLN A 1 174 ? 10.856 76.754 33.098 1.00 86.99 166 GLN A O 1
ATOM 1278 N N . VAL A 1 175 ? 11.732 75.576 31.394 1.00 75.13 167 VAL A N 1
ATOM 1279 C CA . VAL A 1 175 ? 11.376 76.537 30.357 1.00 81.69 167 VAL A CA 1
ATOM 1280 C C . VAL A 1 175 ? 10.584 75.814 29.276 1.00 73.57 167 VAL A C 1
ATOM 1281 O O . VAL A 1 175 ? 10.854 74.646 28.974 1.00 86.09 167 VAL A O 1
ATOM 1285 N N . SER A 1 176 ? 9.606 76.507 28.701 1.00 73.17 168 SER A N 1
ATOM 1286 C CA . SER A 1 176 ? 8.748 75.893 27.700 1.00 72.74 168 SER A CA 1
ATOM 1287 C C . SER A 1 176 ? 9.555 75.527 26.456 1.00 73.98 168 SER A C 1
ATOM 1288 O O . SER A 1 176 ? 10.456 76.274 26.055 1.00 71.65 168 SER A O 1
ATOM 1291 N N . PRO A 1 177 ? 9.268 74.383 25.829 1.00 65.30 169 PRO A N 1
ATOM 1292 C CA . PRO A 1 177 ? 9.913 74.074 24.543 1.00 68.32 169 PRO A CA 1
ATOM 1293 C C . PRO A 1 177 ? 9.624 75.103 23.466 1.00 67.59 169 PRO A C 1
ATOM 1294 O O . PRO A 1 177 ? 10.438 75.269 22.548 1.00 57.25 169 PRO A O 1
ATOM 1298 N N . VAL A 1 178 ? 8.484 75.797 23.546 1.00 59.06 170 VAL A N 1
ATOM 1299 C CA . VAL A 1 178 ? 8.183 76.861 22.591 1.00 58.68 170 VAL A CA 1
ATOM 1300 C C . VAL A 1 178 ? 9.244 77.952 22.663 1.00 59.89 170 VAL A C 1
ATOM 1301 O O . VAL A 1 178 ? 9.734 78.438 21.636 1.00 64.23 170 VAL A O 1
ATOM 1305 N N . GLU A 1 179 ? 9.616 78.349 23.882 1.00 57.09 171 GLU A N 1
ATOM 1306 C CA . GLU A 1 179 ? 10.612 79.403 24.050 1.00 61.25 171 GLU A CA 1
ATOM 1307 C C . GLU A 1 179 ? 12.004 78.919 23.661 1.00 65.35 171 GLU A C 1
ATOM 1308 O O . GLU A 1 179 ? 12.801 79.686 23.107 1.00 58.31 171 GLU A O 1
ATOM 1314 N N . ILE A 1 180 ? 12.313 77.650 23.941 1.00 62.66 172 ILE A N 1
ATOM 1315 C CA . ILE A 1 180 ? 13.620 77.102 23.583 1.00 61.73 172 ILE A CA 1
ATOM 1316 C C . ILE A 1 180 ? 13.803 77.102 22.071 1.00 59.91 172 ILE A C 1
ATOM 1317 O O . ILE A 1 180 ? 14.865 77.478 21.558 1.00 55.35 172 ILE A O 1
ATOM 1322 N N . ALA A 1 181 ? 12.771 76.684 21.333 1.00 52.07 173 ALA A N 1
ATOM 1323 C CA . ALA A 1 181 ? 12.866 76.652 19.877 1.00 52.22 173 ALA A CA 1
ATOM 1324 C C . ALA A 1 181 ? 12.989 78.055 19.298 1.00 64.52 173 ALA A C 1
ATOM 1325 O O . ALA A 1 181 ? 13.773 78.284 18.370 1.00 69.04 173 ALA A O 1
ATOM 1327 N N . LYS A 1 182 ? 12.220 79.003 19.837 1.00 57.60 174 LYS A N 1
ATOM 1328 C CA . LYS A 1 182 ? 12.253 80.377 19.346 1.00 54.80 174 LYS A CA 1
ATOM 1329 C C . LYS A 1 182 ? 13.650 80.976 19.468 1.00 59.61 174 LYS A C 1
ATOM 1330 O O . LYS A 1 182 ? 14.169 81.569 18.515 1.00 58.39 174 LYS A O 1
ATOM 1336 N N . GLN A 1 183 ? 14.279 80.820 20.635 1.00 55.56 175 GLN A N 1
ATOM 1337 C CA . GLN A 1 183 ? 15.601 81.403 20.847 1.00 62.25 175 GLN A CA 1
ATOM 1338 C C . GLN A 1 183 ? 16.660 80.709 19.998 1.00 61.48 175 GLN A C 1
ATOM 1339 O O . GLN A 1 183 ? 17.578 81.362 19.487 1.00 60.04 175 GLN A O 1
ATOM 1345 N N . ALA A 1 184 ? 16.548 79.389 19.834 1.00 58.86 176 ALA A N 1
ATOM 1346 C CA . ALA A 1 184 ? 17.560 78.645 19.092 1.00 58.76 176 ALA A CA 1
ATOM 1347 C C . ALA A 1 184 ? 17.578 79.049 17.624 1.00 61.97 176 ALA A C 1
ATOM 1348 O O . ALA A 1 184 ? 18.646 79.273 17.041 1.00 58.72 176 ALA A O 1
ATOM 1350 N N . ILE A 1 185 ? 16.399 79.144 17.005 1.00 59.14 177 ILE A N 1
ATOM 1351 C CA . ILE A 1 185 ? 16.322 79.487 15.587 1.00 69.95 177 ILE A CA 1
ATOM 1352 C C . ILE A 1 185 ? 16.843 80.890 15.340 1.00 69.85 177 ILE A C 1
ATOM 1353 O O . ILE A 1 185 ? 17.487 81.153 14.309 1.00 72.86 177 ILE A O 1
ATOM 1358 N N . GLU A 1 186 ? 16.600 81.812 16.264 1.00 61.27 178 GLU A N 1
ATOM 1359 C CA . GLU A 1 186 ? 17.008 83.185 16.076 1.00 74.75 178 GLU A CA 1
ATOM 1360 C C . GLU A 1 186 ? 18.488 83.395 16.382 1.00 72.61 178 GLU A C 1
ATOM 1361 O O . GLU A 1 186 ? 19.112 84.285 15.796 1.00 71.18 178 GLU A O 1
ATOM 1367 N N . LYS A 1 187 ? 19.072 82.578 17.264 1.00 65.26 179 LYS A N 1
ATOM 1368 C CA . LYS A 1 187 ? 20.526 82.508 17.367 1.00 67.61 179 LYS A CA 1
ATOM 1369 C C . LYS A 1 187 ? 21.137 81.910 16.103 1.00 77.27 179 LYS A C 1
ATOM 1370 O O . LYS A 1 187 ? 22.205 82.347 15.657 1.00 68.42 179 LYS A O 1
ATOM 1376 N N . ALA A 1 188 ? 20.472 80.910 15.516 1.00 66.87 180 ALA A N 1
ATOM 1377 C CA . ALA A 1 188 ? 21.012 80.236 14.337 1.00 63.74 180 ALA A CA 1
ATOM 1378 C C . ALA A 1 188 ? 21.078 81.180 13.140 1.00 72.13 180 ALA A C 1
ATOM 1379 O O . ALA A 1 188 ? 22.033 81.131 12.354 1.00 72.79 180 ALA A O 1
ATOM 1381 N N . LYS A 1 189 ? 20.054 82.027 12.980 1.00 69.38 181 LYS A N 1
ATOM 1382 C CA . LYS A 1 189 ? 20.104 83.139 12.032 1.00 74.70 181 LYS A CA 1
ATOM 1383 C C . LYS A 1 189 ? 21.311 84.039 12.261 1.00 75.83 181 LYS A C 1
ATOM 1384 O O . LYS A 1 189 ? 22.039 84.356 11.315 1.00 69.55 181 LYS A O 1
ATOM 1390 N N . GLU A 1 190 ? 21.542 84.469 13.505 1.00 73.34 182 GLU A N 1
ATOM 1391 C CA . GLU A 1 190 ? 22.590 85.458 13.752 1.00 77.39 182 GLU A CA 1
ATOM 1392 C C . GLU A 1 190 ? 23.985 84.919 13.450 1.00 84.47 182 GLU A C 1
ATOM 1393 O O . GLU A 1 190 ? 24.849 85.673 12.983 1.00 79.83 182 GLU A O 1
ATOM 1399 N N . GLU A 1 191 ? 24.230 83.635 13.704 1.00 76.39 183 GLU A N 1
ATOM 1400 C CA . GLU A 1 191 ? 25.561 83.057 13.565 1.00 71.58 183 GLU A CA 1
ATOM 1401 C C . GLU A 1 191 ? 25.705 82.183 12.323 1.00 75.64 183 GLU A C 1
ATOM 1402 O O . GLU A 1 191 ? 26.721 81.493 12.179 1.00 66.49 183 GLU A O 1
ATOM 1408 N N . HIS A 1 192 ? 24.707 82.188 11.435 1.00 68.04 184 HIS A N 1
ATOM 1409 C CA . HIS A 1 192 ? 24.812 81.598 10.096 1.00 68.63 184 HIS A CA 1
ATOM 1410 C C . HIS A 1 192 ? 24.928 80.072 10.150 1.00 77.38 184 HIS A C 1
ATOM 1411 O O . HIS A 1 192 ? 25.787 79.472 9.502 1.00 69.17 184 HIS A O 1
ATOM 1418 N N . TYR A 1 193 ? 24.044 79.447 10.920 1.00 60.91 185 TYR A N 1
ATOM 1419 C CA . TYR A 1 193 ? 23.937 77.996 10.912 1.00 63.36 185 TYR A CA 1
ATOM 1420 C C . TYR A 1 193 ? 23.021 77.552 9.779 1.00 73.93 185 TYR A C 1
ATOM 1421 O O . TYR A 1 193 ? 22.000 78.187 9.503 1.00 80.19 185 TYR A O 1
ATOM 1430 N N . ASP A 1 194 ? 23.401 76.460 9.115 1.00 71.28 186 ASP A N 1
ATOM 1431 C CA . ASP A 1 194 ? 22.614 75.969 7.990 1.00 72.27 186 ASP A CA 1
ATOM 1432 C C . ASP A 1 194 ? 21.338 75.276 8.452 1.00 67.12 186 ASP A C 1
ATOM 1433 O O . ASP A 1 194 ? 20.272 75.480 7.862 1.00 63.50 186 ASP A O 1
ATOM 1438 N N . TYR A 1 195 ? 21.430 74.457 9.496 1.00 53.05 187 TYR A N 1
ATOM 1439 C CA . TYR A 1 195 ? 20.341 73.574 9.886 1.00 56.44 187 TYR A CA 1
ATOM 1440 C C . TYR A 1 195 ? 20.111 73.641 11.387 1.00 58.02 187 TYR A C 1
ATOM 1441 O O . TYR A 1 195 ? 21.058 73.780 12.168 1.00 53.72 187 TYR A O 1
ATOM 1450 N N . VAL A 1 196 ? 18.844 73.547 11.779 1.00 48.41 188 VAL A N 1
ATOM 1451 C CA . VAL A 1 196 ? 18.435 73.509 13.177 1.00 47.38 188 VAL A CA 1
ATOM 1452 C C . VAL A 1 196 ? 17.582 72.265 13.368 1.00 57.30 188 VAL A C 1
ATOM 1453 O O . VAL A 1 196 ? 16.574 72.086 12.674 1.00 54.97 188 VAL A O 1
ATOM 1457 N N . ILE A 1 197 ? 17.984 71.408 14.301 1.00 50.31 189 ILE A N 1
ATOM 1458 C CA . ILE A 1 197 ? 17.357 70.108 14.507 1.00 50.48 189 ILE A CA 1
ATOM 1459 C C . ILE A 1 197 ? 16.773 70.093 15.913 1.00 49.08 189 ILE A C 1
ATOM 1460 O O . ILE A 1 197 ? 17.514 70.148 16.903 1.00 56.22 189 ILE A O 1
ATOM 1465 N N . LEU A 1 198 ? 15.446 70.021 16.001 1.00 51.91 190 LEU A N 1
ATOM 1466 C CA . LEU A 1 198 ? 14.725 70.119 17.264 1.00 51.36 190 LEU A CA 1
ATOM 1467 C C . LEU A 1 198 ? 14.368 68.724 17.765 1.00 53.51 190 LEU A C 1
ATOM 1468 O O . LEU A 1 198 ? 13.581 68.014 17.128 1.00 60.48 190 LEU A O 1
ATOM 1473 N N . ASP A 1 199 ? 14.935 68.342 18.907 1.00 52.34 191 ASP A N 1
ATOM 1474 C CA . ASP A 1 199 ? 14.634 67.065 19.552 1.00 60.92 191 ASP A CA 1
ATOM 1475 C C . ASP A 1 199 ? 13.496 67.305 20.539 1.00 56.81 191 ASP A C 1
ATOM 1476 O O . ASP A 1 199 ? 13.704 67.859 21.621 1.00 63.24 191 ASP A O 1
ATOM 1481 N N . THR A 1 200 ? 12.288 66.887 20.168 1.00 58.85 192 THR A N 1
ATOM 1482 C CA . THR A 1 200 ? 11.083 67.244 20.900 1.00 66.54 192 THR A CA 1
ATOM 1483 C C . THR A 1 200 ? 10.696 66.146 21.890 1.00 58.71 192 THR A C 1
ATOM 1484 O O . THR A 1 200 ? 11.308 65.077 21.954 1.00 64.99 192 THR A O 1
ATOM 1488 N N . ALA A 1 201 ? 9.651 66.423 22.668 1.00 63.54 193 ALA A N 1
ATOM 1489 C CA . ALA A 1 201 ? 9.243 65.566 23.769 1.00 65.59 193 ALA A CA 1
ATOM 1490 C C . ALA A 1 201 ? 8.339 64.437 23.275 1.00 60.25 193 ALA A C 1
ATOM 1491 O O . ALA A 1 201 ? 7.969 64.363 22.100 1.00 65.8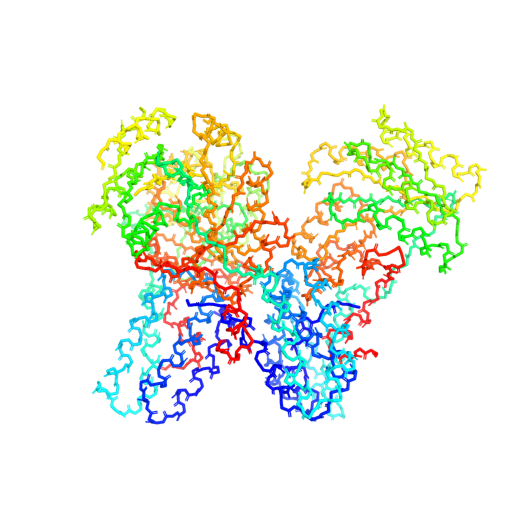1 193 ALA A O 1
ATOM 1493 N N . GLY A 1 202 ? 7.979 63.545 24.195 1.00 76.61 194 GLY A N 1
ATOM 1494 C CA . GLY A 1 202 ? 7.135 62.412 23.868 1.00 69.68 194 GLY A CA 1
ATOM 1495 C C . GLY A 1 202 ? 7.122 61.319 24.918 1.00 62.27 194 GLY A C 1
ATOM 1496 O O . GLY A 1 202 ? 8.175 60.882 25.391 1.00 77.72 194 GLY A O 1
ATOM 1497 N N . ARG A 1 203 ? 5.923 60.887 25.295 1.00 74.59 195 ARG A N 1
ATOM 1498 C CA . ARG A 1 203 ? 5.689 59.746 26.169 1.00 80.22 195 ARG A CA 1
ATOM 1499 C C . ARG A 1 203 ? 5.537 58.457 25.363 1.00 80.33 195 ARG A C 1
ATOM 1500 O O . ARG A 1 203 ? 5.822 58.401 24.164 1.00 69.59 195 ARG A O 1
ATOM 1508 N N . LEU A 1 204 ? 5.085 57.397 26.038 1.00 84.73 196 LEU A N 1
ATOM 1509 C CA . LEU A 1 204 ? 4.987 56.085 25.409 1.00 92.82 196 LEU A CA 1
ATOM 1510 C C . LEU A 1 204 ? 3.812 56.009 24.445 1.00 98.31 196 LEU A C 1
ATOM 1511 O O . LEU A 1 204 ? 3.833 55.203 23.507 1.00 93.71 196 LEU A O 1
ATOM 1516 N N . HIS A 1 205 ? 2.783 56.821 24.661 1.00 99.27 197 HIS A N 1
ATOM 1517 C CA . HIS A 1 205 ? 1.614 56.848 23.800 1.00 95.97 197 HIS A CA 1
ATOM 1518 C C . HIS A 1 205 ? 1.267 58.289 23.463 1.00 92.96 197 HIS A C 1
ATOM 1519 O O . HIS A 1 205 ? 1.590 59.216 24.212 1.00 91.52 197 HIS A O 1
ATOM 1526 N N . ILE A 1 206 ? 0.609 58.467 22.317 1.00 82.24 198 ILE A N 1
ATOM 1527 C CA . ILE A 1 206 ? 0.141 59.785 21.912 1.00 91.50 198 ILE A CA 1
ATOM 1528 C C . ILE A 1 206 ? -0.918 60.280 22.892 1.00 106.26 198 ILE A C 1
ATOM 1529 O O . ILE A 1 206 ? -1.714 59.500 23.434 1.00 109.61 198 ILE A O 1
ATOM 1534 N N . ASP A 1 207 ? -0.921 61.589 23.140 1.00 107.75 199 ASP A N 1
ATOM 1535 C CA . ASP A 1 207 ? -1.914 62.198 24.013 1.00 105.35 199 ASP A CA 1
ATOM 1536 C C . ASP A 1 207 ? -2.203 63.616 23.536 1.00 107.49 199 ASP A C 1
ATOM 1537 O O . ASP A 1 207 ? -1.543 64.141 22.635 1.00 103.61 199 ASP A O 1
ATOM 1542 N N . HIS A 1 208 ? -3.208 64.237 24.161 1.00 110.31 200 HIS A N 1
ATOM 1543 C CA . HIS A 1 208 ? -3.587 65.597 23.788 1.00 108.25 200 HIS A CA 1
ATOM 1544 C C . HIS A 1 208 ? -2.541 66.610 24.236 1.00 93.60 200 HIS A C 1
ATOM 1545 O O . HIS A 1 208 ? -2.304 67.611 23.547 1.00 82.59 200 HIS A O 1
ATOM 1552 N N . GLU A 1 209 ? -1.923 66.378 25.399 1.00 88.00 201 GLU A N 1
ATOM 1553 C CA . GLU A 1 209 ? -0.881 67.280 25.874 1.00 93.64 201 GLU A CA 1
ATOM 1554 C C . GLU A 1 209 ? 0.286 67.315 24.904 1.00 89.45 201 GLU A C 1
ATOM 1555 O O . GLU A 1 209 ? 0.963 68.338 24.784 1.00 85.68 201 GLU A O 1
ATOM 1561 N N . LEU A 1 210 ? 0.506 66.235 24.156 1.00 91.72 202 LEU A N 1
ATOM 1562 C CA . LEU A 1 210 ? 1.654 66.192 23.256 1.00 84.34 202 LEU A CA 1
ATOM 1563 C C . LEU A 1 210 ? 1.385 66.958 21.958 1.00 78.30 202 LEU A C 1
ATOM 1564 O O . LEU A 1 210 ? 2.218 67.743 21.504 1.00 70.29 202 LEU A O 1
ATOM 1569 N N . MET A 1 211 ? 0.231 66.792 21.323 1.00 66.49 203 MET A N 1
ATOM 1570 C CA . MET A 1 211 ? 0.031 67.563 20.077 1.00 75.24 203 MET A CA 1
ATOM 1571 C C . MET A 1 211 ? -0.121 69.042 20.333 1.00 75.88 203 MET A C 1
ATOM 1572 O O . MET A 1 211 ? 0.164 69.855 19.458 1.00 79.18 203 MET A O 1
ATOM 1577 N N . ASP A 1 212 ? -0.647 69.386 21.509 1.00 67.97 204 ASP A N 1
ATOM 1578 C CA . ASP A 1 212 ? -0.767 70.793 21.810 1.00 77.51 204 ASP A CA 1
ATOM 1579 C C . ASP A 1 212 ? 0.605 71.432 21.868 1.00 80.15 204 ASP A C 1
ATOM 1580 O O . ASP A 1 212 ? 0.829 72.465 21.241 1.00 71.72 204 ASP A O 1
ATOM 1585 N N . GLU A 1 213 ? 1.551 70.800 22.574 1.00 68.25 205 GLU A N 1
ATOM 1586 C CA . GLU A 1 213 ? 2.905 71.342 22.620 1.00 67.00 205 GLU A CA 1
ATOM 1587 C C . GLU A 1 213 ? 3.559 71.317 21.244 1.00 72.75 205 GLU A C 1
ATOM 1588 O O . GLU A 1 213 ? 4.204 72.291 20.839 1.00 65.12 205 GLU A O 1
ATOM 1594 N N . LEU A 1 214 ? 3.403 70.212 20.509 1.00 58.71 206 LEU A N 1
ATOM 1595 C CA . LEU A 1 214 ? 4.037 70.109 19.199 1.00 66.19 206 LEU A CA 1
ATOM 1596 C C . LEU A 1 214 ? 3.434 71.100 18.211 1.00 61.08 206 LEU A C 1
ATOM 1597 O O . LEU A 1 214 ? 4.150 71.662 17.374 1.00 65.54 206 LEU A O 1
ATOM 1602 N N . THR A 1 215 ? 2.120 71.330 18.294 1.00 58.95 207 THR A N 1
ATOM 1603 C CA . THR A 1 215 ? 1.494 72.345 17.452 1.00 55.17 207 THR A CA 1
ATOM 1604 C C . THR A 1 215 ? 2.054 73.728 17.757 1.00 66.13 207 THR A C 1
ATOM 1605 O O . THR A 1 215 ? 2.277 74.533 16.845 1.00 63.54 207 THR A O 1
ATOM 1609 N N . ASN A 1 216 ? 2.306 74.015 19.037 1.00 59.31 208 ASN A N 1
ATOM 1610 C CA . ASN A 1 216 ? 2.834 75.321 19.416 1.00 61.67 208 ASN A CA 1
ATOM 1611 C C . ASN A 1 216 ? 4.275 75.496 18.948 1.00 71.28 208 ASN A C 1
ATOM 1612 O O . ASN A 1 216 ? 4.669 76.593 18.536 1.00 61.58 208 ASN A O 1
ATOM 1617 N N . VAL A 1 217 ? 5.076 74.429 19.008 1.00 63.56 209 VAL A N 1
ATOM 1618 C CA . VAL A 1 217 ? 6.459 74.513 18.546 1.00 58.14 209 VAL A CA 1
ATOM 1619 C C . VAL A 1 217 ? 6.501 74.724 17.038 1.00 68.22 209 VAL A C 1
ATOM 1620 O O . VAL A 1 217 ? 7.252 75.567 16.533 1.00 63.29 209 VAL A O 1
ATOM 1624 N N . LYS A 1 218 ? 5.694 73.959 16.296 1.00 57.37 210 LYS A N 1
ATOM 1625 C CA . LYS A 1 218 ? 5.601 74.157 14.852 1.00 70.26 210 LYS A CA 1
ATOM 1626 C C . LYS A 1 218 ? 5.194 75.586 14.520 1.00 67.00 210 LYS A C 1
ATOM 1627 O O . LYS A 1 218 ? 5.701 76.179 13.560 1.00 66.71 210 LYS A O 1
ATOM 1633 N N . GLU A 1 219 ? 4.290 76.158 15.319 1.00 68.68 211 GLU A N 1
ATOM 1634 C CA . GLU A 1 219 ? 3.817 77.516 15.078 1.00 70.09 211 GLU A CA 1
ATOM 1635 C C . GLU A 1 219 ? 4.967 78.517 15.113 1.00 70.26 211 GLU A C 1
ATOM 1636 O O . GLU A 1 219 ? 5.146 79.304 14.177 1.00 72.55 211 GLU A O 1
ATOM 1642 N N . ILE A 1 220 ? 5.765 78.502 16.180 1.00 57.32 212 ILE A N 1
ATOM 1643 C CA . ILE A 1 220 ? 6.845 79.483 16.254 1.00 70.90 212 ILE A CA 1
ATOM 1644 C C . ILE A 1 220 ? 8.060 79.071 15.431 1.00 73.98 212 ILE A C 1
ATOM 1645 O O . ILE A 1 220 ? 8.796 79.935 14.943 1.00 69.49 212 ILE A O 1
ATOM 1650 N N . ALA A 1 221 ? 8.306 77.777 15.248 1.00 64.23 213 ALA A N 1
ATOM 1651 C CA . ALA A 1 221 ? 9.494 77.386 14.504 1.00 58.90 213 ALA A CA 1
ATOM 1652 C C . ALA A 1 221 ? 9.310 77.490 12.997 1.00 67.36 213 ALA A C 1
ATOM 1653 O O . ALA A 1 221 ? 10.301 77.676 12.283 1.00 56.60 213 ALA A O 1
ATOM 1655 N N . ASN A 1 222 ? 8.073 77.397 12.504 1.00 65.45 214 ASN A N 1
ATOM 1656 C CA . ASN A 1 222 ? 7.747 77.360 11.080 1.00 69.28 214 ASN A CA 1
ATOM 1657 C C . ASN A 1 222 ? 8.722 76.442 10.337 1.00 55.82 214 ASN A C 1
ATOM 1658 O O . ASN A 1 222 ? 9.475 76.901 9.469 1.00 64.30 214 ASN A O 1
ATOM 1663 N N . PRO A 1 223 ? 8.744 75.154 10.657 1.00 63.03 215 PRO A N 1
ATOM 1664 C CA . PRO A 1 223 ? 9.817 74.284 10.165 1.00 61.59 215 PRO A CA 1
ATOM 1665 C C . PRO A 1 223 ? 9.641 73.896 8.708 1.00 60.94 215 PRO A C 1
ATOM 1666 O O . PRO A 1 223 ? 8.532 73.703 8.207 1.00 62.43 215 PRO A O 1
ATOM 1670 N N . GLU A 1 224 ? 10.785 73.782 8.024 1.00 60.89 216 GLU A N 1
ATOM 1671 C CA . GLU A 1 224 ? 10.793 73.295 6.651 1.00 59.51 216 GLU A CA 1
ATOM 1672 C C . GLU A 1 224 ? 10.571 71.789 6.590 1.00 68.69 216 GLU A C 1
ATOM 1673 O O . GLU A 1 224 ? 10.045 71.280 5.593 1.00 69.51 216 GLU A O 1
ATOM 1679 N N . GLU A 1 225 ? 10.963 71.063 7.634 1.00 55.89 217 GLU A N 1
ATOM 1680 C CA . GLU A 1 225 ? 10.799 69.618 7.680 1.00 60.11 217 GLU A CA 1
ATOM 1681 C C . GLU A 1 225 ? 10.285 69.201 9.048 1.00 56.96 217 GLU A C 1
ATOM 1682 O O . GLU A 1 225 ? 10.722 69.728 10.075 1.00 51.28 217 GLU A O 1
ATOM 1688 N N . ILE A 1 226 ? 9.351 68.254 9.052 1.00 50.20 218 ILE A N 1
ATOM 1689 C CA . ILE A 1 226 ? 8.871 67.616 10.271 1.00 60.08 218 ILE A CA 1
ATOM 1690 C C . ILE A 1 226 ? 9.034 66.115 10.079 1.00 48.07 218 ILE A C 1
ATOM 1691 O O . ILE A 1 226 ? 8.283 65.498 9.312 1.00 57.97 218 ILE A O 1
ATOM 1696 N N . PHE A 1 227 ? 10.011 65.531 10.764 1.00 44.97 219 PHE A N 1
ATOM 1697 C CA . PHE A 1 227 ? 10.366 64.127 10.601 1.00 51.94 219 PHE A CA 1
ATOM 1698 C C . PHE A 1 227 ? 9.815 63.319 11.767 1.00 51.02 219 PHE A C 1
ATOM 1699 O O . PHE A 1 227 ? 10.148 63.591 12.926 1.00 54.17 219 PHE A O 1
ATOM 1707 N N . LEU A 1 228 ? 8.992 62.322 11.462 1.00 47.91 220 LEU A N 1
ATOM 1708 C CA . LEU A 1 228 ? 8.616 61.340 12.467 1.00 49.72 220 LEU A CA 1
ATOM 1709 C C . LEU A 1 228 ? 9.733 60.317 12.617 1.00 51.90 220 LEU A C 1
ATOM 1710 O O . LEU A 1 228 ? 10.229 59.774 11.625 1.00 46.67 220 LEU A O 1
ATOM 1715 N N . VAL A 1 229 ? 10.138 60.071 13.857 1.00 48.26 221 VAL A N 1
ATOM 1716 C CA . VAL A 1 229 ? 11.086 59.015 14.188 1.00 48.77 221 VAL A CA 1
ATOM 1717 C C . VAL A 1 229 ? 10.284 57.853 14.755 1.00 50.26 221 VAL A C 1
ATOM 1718 O O . VAL A 1 229 ? 9.560 58.017 15.744 1.00 49.92 221 VAL A O 1
ATOM 1722 N N . VAL A 1 230 ? 10.395 56.679 14.136 1.00 50.04 222 VAL A N 1
ATOM 1723 C CA . VAL A 1 230 ? 9.510 55.574 14.487 1.00 49.55 222 VAL A CA 1
ATOM 1724 C C . VAL A 1 230 ? 10.263 54.253 14.362 1.00 59.46 222 VAL A C 1
ATOM 1725 O O . VAL A 1 230 ? 11.091 54.067 13.465 1.00 60.55 222 VAL A O 1
ATOM 1729 N N . ASP A 1 231 ? 9.958 53.333 15.280 1.00 60.50 223 ASP A N 1
ATOM 1730 C CA . ASP A 1 231 ? 10.684 52.076 15.432 1.00 55.19 223 ASP A CA 1
ATOM 1731 C C . ASP A 1 231 ? 10.188 51.061 14.406 1.00 62.88 223 ASP A C 1
ATOM 1732 O O . ASP A 1 231 ? 9.019 50.661 14.435 1.00 58.70 223 ASP A O 1
ATOM 1737 N N . SER A 1 232 ? 11.088 50.622 13.520 1.00 62.48 224 SER A N 1
ATOM 1738 C CA . SER A 1 232 ? 10.704 49.753 12.410 1.00 65.77 224 SER A CA 1
ATOM 1739 C C . SER A 1 232 ? 10.249 48.369 12.858 1.00 69.76 224 SER A C 1
ATOM 1740 O O . SER A 1 232 ? 9.527 47.701 12.111 1.00 76.64 224 SER A O 1
ATOM 1743 N N . MET A 1 233 ? 10.655 47.916 14.043 1.00 69.38 225 MET A N 1
ATOM 1744 C CA . MET A 1 233 ? 10.292 46.578 14.490 1.00 76.74 225 MET A CA 1
ATOM 1745 C C . MET A 1 233 ? 8.886 46.502 15.069 1.00 74.57 225 MET A C 1
ATOM 1746 O O . MET A 1 233 ? 8.390 45.395 15.305 1.00 76.63 225 MET A O 1
ATOM 1751 N N . THR A 1 234 ? 8.233 47.640 15.299 1.00 71.99 226 THR A N 1
ATOM 1752 C CA . THR A 1 234 ? 6.877 47.653 15.830 1.00 71.58 226 THR A CA 1
ATOM 1753 C C . THR A 1 234 ? 5.816 47.419 14.761 1.00 65.91 226 THR A C 1
ATOM 1754 O O . THR A 1 234 ? 4.623 47.456 15.082 1.00 70.50 226 THR A O 1
ATOM 1758 N N . GLY A 1 235 ? 6.217 47.192 13.512 1.00 65.30 227 GLY A N 1
ATOM 1759 C CA . GLY A 1 235 ? 5.280 46.734 12.495 1.00 55.06 227 GLY A CA 1
ATOM 1760 C C . GLY A 1 235 ? 4.167 47.726 12.219 1.00 72.23 227 GLY A C 1
ATOM 1761 O O . GLY A 1 235 ? 4.395 48.932 12.067 1.00 67.01 227 GLY A O 1
ATOM 1762 N N . GLN A 1 236 ? 2.936 47.206 12.155 1.00 68.39 228 GLN A N 1
ATOM 1763 C CA . GLN A 1 236 ? 1.783 48.038 11.824 1.00 66.43 228 GLN A CA 1
ATOM 1764 C C . GLN A 1 236 ? 1.569 49.145 12.849 1.00 72.17 228 GLN A C 1
ATOM 1765 O O . GLN A 1 236 ? 0.958 50.172 12.529 1.00 70.26 228 GLN A O 1
ATOM 1771 N N . ASP A 1 237 ? 2.046 48.951 14.082 1.00 59.08 229 ASP A N 1
ATOM 1772 C CA . ASP A 1 237 ? 1.980 50.018 15.077 1.00 64.67 229 ASP A CA 1
ATOM 1773 C C . ASP A 1 237 ? 2.665 51.279 14.570 1.00 67.19 229 ASP A C 1
ATOM 1774 O O . ASP A 1 237 ? 2.141 52.388 14.730 1.00 63.67 229 ASP A O 1
ATOM 1779 N N . ALA A 1 238 ? 3.838 51.125 13.953 1.00 55.22 230 ALA A N 1
ATOM 1780 C CA . ALA A 1 238 ? 4.542 52.269 13.386 1.00 65.54 230 ALA A CA 1
ATOM 1781 C C . ALA A 1 238 ? 3.709 52.949 12.308 1.00 60.25 230 ALA A C 1
ATOM 1782 O O . ALA A 1 238 ? 3.698 54.182 12.205 1.00 62.20 230 ALA A O 1
ATOM 1784 N N . VAL A 1 239 ? 3.004 52.160 11.495 1.00 57.65 231 VAL A N 1
ATOM 1785 C CA . VAL A 1 239 ? 2.156 52.733 10.456 1.00 65.16 231 VAL A CA 1
ATOM 1786 C C . VAL A 1 239 ? 1.011 53.526 11.072 1.00 68.46 231 VAL A C 1
ATOM 1787 O O . VAL A 1 239 ? 0.589 54.551 10.521 1.00 69.31 231 VAL A O 1
ATOM 1791 N N . ASN A 1 240 ? 0.494 53.081 12.218 1.00 53.88 232 ASN A N 1
ATOM 1792 C CA . ASN A 1 240 ? -0.586 53.813 12.870 1.00 58.93 232 ASN A CA 1
ATOM 1793 C C . ASN A 1 240 ? -0.076 55.081 13.545 1.00 71.29 232 ASN A C 1
ATOM 1794 O O . ASN A 1 240 ? -0.773 56.101 13.555 1.00 57.33 232 ASN A O 1
ATOM 1799 N N . VAL A 1 241 ? 1.133 55.034 14.111 1.00 55.88 233 VAL A N 1
ATOM 1800 C CA . VAL A 1 241 ? 1.728 56.236 14.690 1.00 50.97 233 VAL A CA 1
ATOM 1801 C C . VAL A 1 241 ? 1.889 57.312 13.625 1.00 62.42 233 VAL A C 1
ATOM 1802 O O . VAL A 1 241 ? 1.581 58.488 13.857 1.00 64.09 233 VAL A O 1
ATOM 1806 N N . ALA A 1 242 ? 2.357 56.924 12.436 1.00 47.72 234 ALA A N 1
ATOM 1807 C CA . ALA A 1 242 ? 2.561 57.893 11.363 1.00 55.72 234 ALA A CA 1
ATOM 1808 C C . ALA A 1 242 ? 1.248 58.531 10.933 1.00 57.67 234 ALA A C 1
ATOM 1809 O O . ALA A 1 242 ? 1.186 59.744 10.702 1.00 63.90 234 ALA A O 1
ATOM 1811 N N . LYS A 1 243 ? 0.186 57.728 10.825 1.00 60.79 235 LYS A N 1
ATOM 1812 C CA . LYS A 1 243 ? -1.109 58.250 10.400 1.00 53.51 235 LYS A CA 1
ATOM 1813 C C . LYS A 1 243 ? -1.623 59.304 11.374 1.00 64.30 235 LYS A C 1
ATOM 1814 O O . LYS A 1 243 ? -2.072 60.381 10.962 1.00 64.92 235 LYS A O 1
ATOM 1820 N N . SER A 1 244 ? -1.561 59.011 12.674 1.00 56.40 236 SER A N 1
ATOM 1821 C CA . SER A 1 244 ? -1.988 59.982 13.677 1.00 63.97 236 SER A CA 1
ATOM 1822 C C . SER A 1 244 ? -1.138 61.244 13.611 1.00 65.32 236 SER A C 1
ATOM 1823 O O . SER A 1 244 ? -1.666 62.363 13.597 1.00 63.04 236 SER A O 1
ATOM 1826 N N . PHE A 1 245 ? 0.186 61.080 13.564 1.00 55.00 237 PHE A N 1
ATOM 1827 C CA . PHE A 1 245 ? 1.076 62.236 13.554 1.00 61.39 237 PHE A CA 1
ATOM 1828 C C . PHE A 1 245 ? 0.875 63.083 12.306 1.00 62.96 237 PHE A C 1
ATOM 1829 O O . PHE A 1 245 ? 0.940 64.314 12.371 1.00 66.05 237 PHE A O 1
ATOM 1837 N N . ASN A 1 246 ? 0.625 62.443 11.160 1.00 58.39 238 ASN A N 1
ATOM 1838 C CA . ASN A 1 246 ? 0.472 63.185 9.913 1.00 57.53 238 ASN A CA 1
ATOM 1839 C C . ASN A 1 246 ? -0.846 63.944 9.837 1.00 61.61 238 ASN A C 1
ATOM 1840 O O . ASN A 1 246 ? -0.940 64.921 9.088 1.00 63.20 238 ASN A O 1
ATOM 1845 N N . GLU A 1 247 ? -1.863 63.522 10.586 1.00 68.06 239 GLU A N 1
ATOM 1846 C CA . GLU A 1 247 ? -3.152 64.195 10.537 1.00 55.48 239 GLU A CA 1
ATOM 1847 C C . GLU A 1 247 ? -3.316 65.252 11.620 1.00 66.58 239 GLU A C 1
ATOM 1848 O O . GLU A 1 247 ? -4.123 66.172 11.446 1.00 74.57 239 GLU A O 1
ATOM 1854 N N . GLN A 1 248 ? -2.568 65.159 12.720 1.00 66.33 240 GLN A N 1
ATOM 1855 C CA . GLN A 1 248 ? -2.687 66.148 13.785 1.00 74.77 240 GLN A CA 1
ATOM 1856 C C . GLN A 1 248 ? -1.665 67.270 13.664 1.00 67.93 240 GLN A C 1
ATOM 1857 O O . GLN A 1 248 ? -1.950 68.402 14.077 1.00 81.01 240 GLN A O 1
ATOM 1863 N N . LEU A 1 249 ? -0.486 66.998 13.110 1.00 64.71 241 LEU A N 1
ATOM 1864 C CA . LEU A 1 249 ? 0.348 68.028 12.512 1.00 75.00 241 LEU A CA 1
ATOM 1865 C C . LEU A 1 249 ? 0.877 67.497 11.181 1.00 74.42 241 LEU A C 1
ATOM 1866 O O . LEU A 1 249 ? 0.601 66.356 10.800 1.00 83.43 241 LEU A O 1
ATOM 1871 N N . GLY A 1 250 ? 1.617 68.322 10.463 1.00 67.39 242 GLY A N 1
ATOM 1872 C CA . GLY A 1 250 ? 2.055 67.922 9.139 1.00 74.11 242 GLY A CA 1
ATOM 1873 C C . GLY A 1 250 ? 3.407 67.243 9.111 1.00 64.42 242 GLY A C 1
ATOM 1874 O O . GLY A 1 250 ? 4.427 67.878 9.386 1.00 80.69 242 GLY A O 1
ATOM 1875 N N . LEU A 1 251 ? 3.434 65.953 8.786 1.00 53.98 243 LEU A N 1
ATOM 1876 C CA . LEU A 1 251 ? 4.697 65.263 8.571 1.00 53.68 243 LEU A CA 1
ATOM 1877 C C . LEU A 1 251 ? 5.185 65.503 7.150 1.00 59.32 243 LEU A C 1
ATOM 1878 O O . LEU A 1 251 ? 4.396 65.521 6.201 1.00 75.69 243 LEU A O 1
ATOM 1883 N N . THR A 1 252 ? 6.494 65.698 7.007 1.00 55.56 244 THR A N 1
ATOM 1884 C CA . THR A 1 252 ? 7.115 65.774 5.696 1.00 56.11 244 THR A CA 1
ATOM 1885 C C . THR A 1 252 ? 8.066 64.618 5.422 1.00 58.26 244 THR A C 1
ATOM 1886 O O . THR A 1 252 ? 8.483 64.443 4.272 1.00 54.16 244 THR A O 1
ATOM 1890 N N . GLY A 1 253 ? 8.411 63.827 6.435 1.00 59.56 245 GLY A N 1
ATOM 1891 C CA . GLY A 1 253 ? 9.301 62.696 6.241 1.00 54.36 245 GLY A CA 1
ATOM 1892 C C . GLY A 1 253 ? 9.267 61.775 7.438 1.00 56.90 245 GLY A C 1
ATOM 1893 O O . GLY A 1 253 ? 8.767 62.123 8.511 1.00 50.51 245 GLY A O 1
ATOM 1894 N N . VAL A 1 254 ? 9.817 60.577 7.234 1.00 53.01 246 VAL A N 1
ATOM 1895 C CA . VAL A 1 254 ? 9.887 59.545 8.261 1.00 49.03 246 VAL A CA 1
ATOM 1896 C C . VAL A 1 254 ? 11.317 59.027 8.334 1.00 63.74 246 VAL A C 1
ATOM 1897 O O . VAL A 1 254 ? 11.975 58.849 7.303 1.00 55.24 246 VAL A O 1
ATOM 1901 N N . VAL A 1 255 ? 11.800 58.800 9.553 1.00 50.96 247 VAL A N 1
ATOM 1902 C CA . VAL A 1 255 ? 13.068 58.122 9.790 1.00 41.81 247 VAL A CA 1
ATOM 1903 C C . VAL A 1 255 ? 12.752 56.788 10.452 1.00 52.33 247 VAL A C 1
ATOM 1904 O O . VAL A 1 255 ? 12.275 56.745 11.593 1.00 51.63 247 VAL A O 1
ATOM 1908 N N . LEU A 1 256 ? 13.015 55.698 9.737 1.00 51.56 248 LEU A N 1
ATOM 1909 C CA . LEU A 1 256 ? 12.787 54.352 10.243 1.00 56.38 248 LEU A CA 1
ATOM 1910 C C . LEU A 1 256 ? 14.015 53.892 11.019 1.00 54.20 248 LEU A C 1
ATOM 1911 O O . LEU A 1 256 ? 15.096 53.740 10.441 1.00 60.72 248 LEU A O 1
ATOM 1916 N N . THR A 1 257 ? 13.851 53.660 12.315 1.00 49.69 249 THR A N 1
ATOM 1917 C CA . THR A 1 257 ? 14.965 53.260 13.159 1.00 57.13 249 THR A CA 1
ATOM 1918 C C . THR A 1 257 ? 14.960 51.755 13.400 1.00 62.98 249 THR A C 1
ATOM 1919 O O . THR A 1 257 ? 13.927 51.086 13.311 1.00 57.30 249 THR A O 1
ATOM 1923 N N . LYS A 1 258 ? 16.151 51.233 13.692 1.00 56.82 250 LYS A N 1
ATOM 1924 C CA . LYS A 1 258 ? 16.340 49.844 14.109 1.00 56.41 250 LYS A CA 1
ATOM 1925 C C . LYS A 1 258 ? 15.994 48.848 12.999 1.00 52.92 250 LYS A C 1
ATOM 1926 O O . LYS A 1 258 ? 15.471 47.765 13.265 1.00 62.99 250 LYS A O 1
ATOM 1932 N N . LEU A 1 259 ? 16.299 49.197 11.741 1.00 56.21 251 LEU A N 1
ATOM 1933 C CA . LEU A 1 259 ? 16.319 48.155 10.712 1.00 75.49 251 LEU A CA 1
ATOM 1934 C C . LEU A 1 259 ? 17.380 47.096 10.954 1.00 67.14 251 LEU A C 1
ATOM 1935 O O . LEU A 1 259 ? 17.232 45.976 10.460 1.00 75.61 251 LEU A O 1
ATOM 1940 N N . ASP A 1 260 ? 18.441 47.408 11.697 1.00 67.38 252 ASP A N 1
ATOM 1941 C CA . ASP A 1 260 ? 19.374 46.340 12.031 1.00 67.08 252 ASP A CA 1
ATOM 1942 C C . ASP A 1 260 ? 18.731 45.247 12.881 1.00 69.65 252 ASP A C 1
ATOM 1943 O O . ASP A 1 260 ? 19.391 44.243 13.164 1.00 81.46 252 ASP A O 1
ATOM 1948 N N . GLY A 1 261 ? 17.470 45.417 13.279 1.00 76.28 253 GLY A N 1
ATOM 1949 C CA . GLY A 1 261 ? 16.726 44.372 13.954 1.00 67.49 253 GLY A CA 1
ATOM 1950 C C . GLY A 1 261 ? 15.405 44.029 13.289 1.00 75.13 253 GLY A C 1
ATOM 1951 O O . GLY A 1 261 ? 14.651 43.201 13.808 1.00 76.01 253 GLY A O 1
ATOM 1952 N N . ASP A 1 262 ? 15.107 44.643 12.143 1.00 69.78 254 ASP A N 1
ATOM 1953 C CA . ASP A 1 262 ? 13.835 44.423 11.451 1.00 72.46 254 ASP A CA 1
ATOM 1954 C C . ASP A 1 262 ? 14.041 43.429 10.311 1.00 70.59 254 ASP A C 1
ATOM 1955 O O . ASP A 1 262 ? 14.527 43.789 9.235 1.00 66.48 254 ASP A O 1
ATOM 1960 N N . THR A 1 263 ? 13.638 42.182 10.544 1.00 57.44 255 THR A N 1
ATOM 1961 C CA . THR A 1 263 ? 13.738 41.139 9.533 1.00 73.83 255 THR A CA 1
ATOM 1962 C C . THR A 1 263 ? 12.537 41.090 8.599 1.00 68.71 255 THR A C 1
ATOM 1963 O O . THR A 1 263 ? 12.622 40.461 7.539 1.00 70.83 255 THR A O 1
ATOM 1967 N N . ARG A 1 264 ? 11.429 41.742 8.956 1.00 71.25 256 ARG A N 1
ATOM 1968 C CA . ARG A 1 264 ? 10.181 41.622 8.209 1.00 57.43 256 ARG A CA 1
ATOM 1969 C C . ARG A 1 264 ? 9.988 42.758 7.208 1.00 65.03 256 ARG A C 1
ATOM 1970 O O . ARG A 1 264 ? 9.797 42.508 6.015 1.00 66.64 256 ARG A O 1
ATOM 1978 N N . GLY A 1 265 ? 10.029 44.004 7.673 1.00 50.61 257 GLY A N 1
ATOM 1979 C CA . GLY A 1 265 ? 9.929 45.144 6.783 1.00 56.36 257 GLY A CA 1
ATOM 1980 C C . GLY A 1 265 ? 8.528 45.629 6.494 1.00 54.45 257 GLY A C 1
ATOM 1981 O O . GLY A 1 265 ? 8.338 46.374 5.525 1.00 62.38 257 GLY A O 1
ATOM 1982 N N . GLY A 1 266 ? 7.542 45.240 7.305 1.00 53.84 258 GLY A N 1
ATOM 1983 C CA . GLY A 1 266 ? 6.170 45.641 7.034 1.00 56.95 258 GLY A CA 1
ATOM 1984 C C . GLY A 1 266 ? 5.984 47.146 7.051 1.00 61.22 258 GLY A C 1
ATOM 1985 O O . GLY A 1 266 ? 5.369 47.720 6.148 1.00 54.75 258 GLY A O 1
ATOM 1986 N N . ALA A 1 267 ? 6.517 47.808 8.081 1.00 50.05 259 ALA A N 1
ATOM 1987 C CA . ALA A 1 267 ? 6.404 49.261 8.167 1.00 52.22 259 ALA A CA 1
ATOM 1988 C C . ALA A 1 267 ? 7.092 49.934 6.986 1.00 55.68 259 ALA A C 1
ATOM 1989 O O . ALA A 1 267 ? 6.533 50.847 6.366 1.00 57.99 259 ALA A O 1
ATOM 1991 N N . ALA A 1 268 ? 8.306 49.483 6.655 1.00 53.31 260 ALA A N 1
ATOM 1992 C CA . ALA A 1 268 ? 9.047 50.070 5.542 1.00 54.45 260 ALA A CA 1
ATOM 1993 C C . ALA A 1 268 ? 8.251 50.005 4.246 1.00 53.20 260 ALA A C 1
ATOM 1994 O O . ALA A 1 268 ? 8.331 50.916 3.414 1.00 57.42 260 ALA A O 1
ATOM 1996 N N . LEU A 1 269 ? 7.475 48.943 4.060 1.00 53.59 261 LEU A N 1
ATOM 1997 C CA . LEU A 1 269 ? 6.692 48.779 2.846 1.00 55.44 261 LEU A CA 1
ATOM 1998 C C . LEU A 1 269 ? 5.301 49.393 2.938 1.00 54.07 261 LEU A C 1
ATOM 1999 O O . LEU A 1 269 ? 4.598 49.437 1.924 1.00 54.74 261 LEU A O 1
ATOM 2004 N N . SER A 1 270 ? 4.892 49.879 4.110 1.00 54.15 262 SER A N 1
ATOM 2005 C CA . SER A 1 270 ? 3.515 50.314 4.311 1.00 57.19 262 SER A CA 1
ATOM 2006 C C . SER A 1 270 ? 3.352 51.804 4.564 1.00 58.67 262 SER A C 1
ATOM 2007 O O . SER A 1 270 ? 2.308 52.355 4.209 1.00 57.66 262 SER A O 1
ATOM 2010 N N . ILE A 1 271 ? 4.347 52.470 5.156 1.00 53.06 263 ILE A N 1
ATOM 2011 C CA . ILE A 1 271 ? 4.135 53.821 5.675 1.00 50.67 263 ILE A CA 1
ATOM 2012 C C . ILE A 1 271 ? 3.733 54.778 4.557 1.00 55.74 263 ILE A C 1
ATOM 2013 O O . ILE A 1 271 ? 2.715 55.474 4.654 1.00 59.20 263 ILE A O 1
ATOM 2018 N N . ARG A 1 272 ? 4.520 54.830 3.478 1.00 51.92 264 ARG A N 1
ATOM 2019 C CA . ARG A 1 272 ? 4.212 55.777 2.408 1.00 56.71 264 ARG A CA 1
ATOM 2020 C C . ARG A 1 272 ? 2.871 55.465 1.758 1.00 51.32 264 ARG A C 1
ATOM 2021 O O . ARG A 1 272 ? 2.105 56.380 1.432 1.00 67.44 264 ARG A O 1
ATOM 2029 N N . ALA A 1 273 ? 2.562 54.181 1.566 1.00 55.48 265 ALA A N 1
ATOM 2030 C CA . ALA A 1 273 ? 1.315 53.820 0.897 1.00 52.28 265 ALA A CA 1
ATOM 2031 C C . ALA A 1 273 ? 0.094 54.231 1.708 1.00 55.04 265 ALA A C 1
ATOM 2032 O O . ALA A 1 273 ? -0.961 54.524 1.133 1.00 61.74 265 ALA A O 1
ATOM 2034 N N . VAL A 1 274 ? 0.210 54.270 3.033 1.00 56.00 266 VAL A N 1
ATOM 2035 C CA . VAL A 1 274 ? -0.936 54.576 3.884 1.00 50.35 266 VAL A CA 1
ATOM 2036 C C . VAL A 1 274 ? -1.023 56.067 4.196 1.00 64.81 266 VAL A C 1
ATOM 2037 O O . VAL A 1 274 ? -2.120 56.628 4.263 1.00 75.67 266 VAL A O 1
ATOM 2041 N N . THR A 1 275 ? 0.116 56.738 4.375 1.00 58.60 267 THR A N 1
ATOM 2042 C CA . THR A 1 275 ? 0.133 58.120 4.835 1.00 55.68 267 THR A CA 1
ATOM 2043 C C . THR A 1 275 ? 0.565 59.132 3.783 1.00 50.43 267 THR A C 1
ATOM 2044 O O . THR A 1 275 ? 0.354 60.331 3.991 1.00 64.34 267 THR A O 1
ATOM 2048 N N . ASN A 1 276 ? 1.163 58.686 2.678 1.00 50.52 268 ASN A N 1
ATOM 2049 C CA . ASN A 1 276 ? 1.803 59.525 1.664 1.00 58.14 268 ASN A CA 1
ATOM 2050 C C . ASN A 1 276 ? 3.019 60.276 2.199 1.00 57.53 268 ASN A C 1
ATOM 2051 O O . ASN A 1 276 ? 3.508 61.203 1.542 1.00 58.06 268 ASN A O 1
ATOM 2056 N N . THR A 1 277 ? 3.527 59.903 3.368 1.00 49.32 269 THR A N 1
ATOM 2057 C CA . THR A 1 277 ? 4.752 60.520 3.861 1.00 50.17 269 THR A CA 1
ATOM 2058 C C . THR A 1 277 ? 5.954 59.680 3.449 1.00 51.86 269 THR A C 1
ATOM 2059 O O . THR A 1 277 ? 5.984 58.476 3.729 1.00 48.42 269 THR A O 1
ATOM 2063 N N . PRO A 1 278 ? 6.953 60.261 2.792 1.00 57.89 270 PRO A N 1
ATOM 2064 C CA . PRO A 1 278 ? 8.099 59.468 2.348 1.00 53.14 270 PRO A CA 1
ATOM 2065 C C . PRO A 1 278 ? 9.038 59.127 3.493 1.00 49.53 270 PRO A C 1
ATOM 2066 O O . PRO A 1 278 ? 9.219 59.896 4.440 1.00 54.82 270 PRO A O 1
ATOM 2070 N N . ILE A 1 279 ? 9.629 57.940 3.396 1.00 60.82 271 ILE A N 1
ATOM 2071 C CA . ILE A 1 279 ? 10.703 57.538 4.296 1.00 51.65 271 ILE A CA 1
ATOM 2072 C C . ILE A 1 279 ? 12.009 58.089 3.739 1.00 52.80 271 ILE A C 1
ATOM 2073 O O . ILE A 1 279 ? 12.386 57.788 2.602 1.00 55.78 271 ILE A O 1
ATOM 2078 N N . LYS A 1 280 ? 12.699 58.904 4.535 1.00 51.80 272 LYS A N 1
ATOM 2079 C CA . LYS A 1 280 ? 13.897 59.585 4.065 1.00 53.49 272 LYS A CA 1
ATOM 2080 C C . LYS A 1 280 ? 15.191 58.945 4.541 1.00 58.85 272 LYS A C 1
ATOM 2081 O O . LYS A 1 280 ? 16.183 58.962 3.806 1.00 56.58 272 LYS A O 1
ATOM 2087 N N . PHE A 1 281 ? 15.212 58.386 5.748 1.00 55.51 273 PHE A N 1
ATOM 2088 C CA . PHE A 1 281 ? 16.433 57.829 6.306 1.00 49.54 273 PHE A CA 1
ATOM 2089 C C . PHE A 1 281 ? 16.110 56.568 7.090 1.00 59.46 273 PHE A C 1
ATOM 2090 O O . PHE A 1 281 ? 15.010 56.413 7.627 1.00 52.06 273 PHE A O 1
ATOM 2098 N N . ALA A 1 282 ? 17.086 55.667 7.147 1.00 55.20 274 ALA A N 1
ATOM 2099 C CA . ALA A 1 282 ? 16.996 54.449 7.937 1.00 59.23 274 ALA A CA 1
ATOM 2100 C C . ALA A 1 282 ? 18.100 54.458 8.983 1.00 52.71 274 ALA A C 1
ATOM 2101 O O . ALA A 1 282 ? 19.264 54.715 8.659 1.00 57.12 274 ALA A O 1
ATOM 2103 N N . GLY A 1 283 ? 17.731 54.197 10.235 1.00 48.28 275 GLY A N 1
ATOM 2104 C CA . GLY A 1 283 ? 18.707 54.006 11.294 1.00 53.35 275 GLY A CA 1
ATOM 2105 C C . GLY A 1 283 ? 19.111 52.543 11.383 1.00 58.02 275 GLY A C 1
ATOM 2106 O O . GLY A 1 283 ? 18.264 51.650 11.340 1.00 58.36 275 GLY A O 1
ATOM 2107 N N . LEU A 1 284 ? 20.419 52.305 11.509 1.00 64.82 276 LEU A N 1
ATOM 2108 C CA . LEU A 1 284 ? 20.967 50.960 11.362 1.00 60.64 276 LEU A CA 1
ATOM 2109 C C . LEU A 1 284 ? 21.876 50.552 12.516 1.00 63.11 276 LEU A C 1
ATOM 2110 O O . LEU A 1 284 ? 22.700 49.647 12.350 1.00 72.10 276 LEU A O 1
ATOM 2115 N N . GLY A 1 285 ? 21.756 51.183 13.671 1.00 61.89 277 GLY A N 1
ATOM 2116 C CA . GLY A 1 285 ? 22.604 50.827 14.788 1.00 54.36 277 GLY A CA 1
ATOM 2117 C C . GLY A 1 285 ? 22.637 51.930 15.822 1.00 60.58 277 GLY A C 1
ATOM 2118 O O . GLY A 1 285 ? 22.006 52.976 15.677 1.00 62.65 277 GLY A O 1
ATOM 2119 N N . GLU A 1 286 ? 23.410 51.670 16.877 1.00 68.64 278 GLU A N 1
ATOM 2120 C CA . GLU A 1 286 ? 23.459 52.577 18.013 1.00 74.76 278 GLU A CA 1
ATOM 2121 C C . GLU A 1 286 ? 24.452 53.718 17.826 1.00 71.19 278 GLU A C 1
ATOM 2122 O O . GLU A 1 286 ? 24.303 54.759 18.473 1.00 75.09 278 GLU A O 1
ATOM 2128 N N . LYS A 1 287 ? 25.440 53.560 16.945 1.00 70.63 279 LYS A N 1
ATOM 2129 C CA . LYS A 1 287 ? 26.469 54.575 16.766 1.00 62.31 279 LYS A CA 1
ATOM 2130 C C . LYS A 1 287 ? 25.968 55.735 15.905 1.00 67.20 279 LYS A C 1
ATOM 2131 O O . LYS A 1 287 ? 25.049 55.594 15.095 1.00 62.32 279 LYS A O 1
ATOM 2137 N N . LEU A 1 288 ? 26.627 56.890 16.060 1.00 61.02 280 LEU A N 1
ATOM 2138 C CA . LEU A 1 288 ? 26.172 58.124 15.423 1.00 61.44 280 LEU A CA 1
ATOM 2139 C C . LEU A 1 288 ? 26.325 58.083 13.899 1.00 60.21 280 LEU A C 1
ATOM 2140 O O . LEU A 1 288 ? 25.567 58.747 13.181 1.00 62.22 280 LEU A O 1
ATOM 2145 N N . ASP A 1 289 ? 27.299 57.336 13.373 1.00 58.62 281 ASP A N 1
ATOM 2146 C CA . ASP A 1 289 ? 27.369 57.061 11.938 1.00 66.28 281 ASP A CA 1
ATOM 2147 C C . ASP A 1 289 ? 26.297 56.110 11.385 1.00 70.55 281 ASP A C 1
ATOM 2148 O O . ASP A 1 289 ? 26.300 55.872 10.166 1.00 58.64 281 ASP A O 1
ATOM 2153 N N . ALA A 1 290 ? 25.408 55.530 12.192 1.00 53.47 282 ALA A N 1
ATOM 2154 C CA . ALA A 1 290 ? 24.542 54.465 11.662 1.00 55.82 282 ALA A CA 1
ATOM 2155 C C . ALA A 1 290 ? 23.231 55.032 11.104 1.00 60.18 282 ALA A C 1
ATOM 2156 O O . ALA A 1 290 ? 22.136 54.732 11.574 1.00 44.65 282 ALA A O 1
ATOM 2158 N N . LEU A 1 291 ? 23.366 55.828 10.043 1.00 52.84 283 LEU A N 1
ATOM 2159 C CA . LEU A 1 291 ? 22.212 56.437 9.385 1.00 58.61 283 LEU A CA 1
ATOM 2160 C C . LEU A 1 291 ? 22.496 56.543 7.896 1.00 68.65 283 LEU A C 1
ATOM 2161 O O . LEU A 1 291 ? 23.513 57.123 7.502 1.00 72.72 283 LEU A O 1
ATOM 2166 N N . GLU A 1 292 ? 21.608 55.997 7.071 1.00 61.88 284 GLU A N 1
ATOM 2167 C CA . GLU A 1 292 ? 21.762 56.135 5.632 1.00 65.13 284 GLU A CA 1
ATOM 2168 C C . GLU A 1 292 ? 20.462 56.621 5.011 1.00 70.33 284 GLU A C 1
ATOM 2169 O O . GLU A 1 292 ? 19.376 56.358 5.541 1.00 61.00 284 GLU A O 1
ATOM 2175 N N . PRO A 1 293 ? 20.544 57.348 3.899 1.00 62.77 285 PRO A N 1
ATOM 2176 C CA . PRO A 1 293 ? 19.320 57.753 3.198 1.00 67.48 285 PRO A CA 1
ATOM 2177 C C . PRO A 1 293 ? 18.583 56.540 2.651 1.00 70.01 285 PRO A C 1
ATOM 2178 O O . PRO A 1 293 ? 19.191 55.558 2.223 1.00 57.70 285 PRO A O 1
ATOM 2182 N N . PHE A 1 294 ? 17.255 56.617 2.674 1.00 64.94 286 P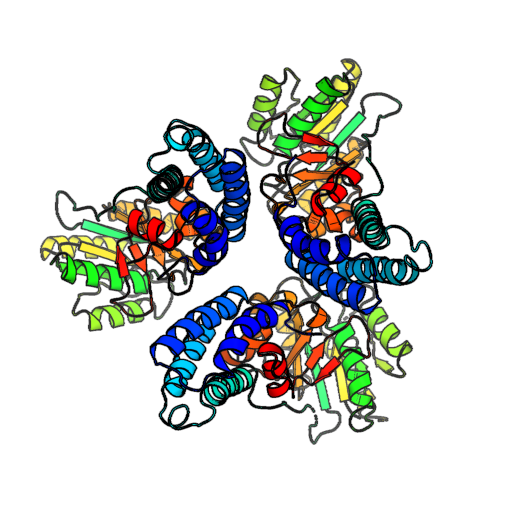HE A N 1
ATOM 2183 C CA . PHE A 1 294 ? 16.408 55.510 2.251 1.00 53.95 286 PHE A CA 1
ATOM 2184 C C . PHE A 1 294 ? 16.331 55.474 0.727 1.00 59.69 286 PHE A C 1
ATOM 2185 O O . PHE A 1 294 ? 15.811 56.406 0.105 1.00 60.92 286 PHE A O 1
ATOM 2193 N N . HIS A 1 295 ? 16.845 54.401 0.128 1.00 55.72 287 HIS A N 1
ATOM 2194 C CA . HIS A 1 295 ? 16.851 54.255 -1.325 1.00 67.03 287 HIS A CA 1
ATOM 2195 C C . HIS A 1 295 ? 15.875 53.162 -1.738 1.00 60.61 287 HIS A C 1
ATOM 2196 O O . HIS A 1 295 ? 16.171 51.971 -1.547 1.00 61.75 287 HIS A O 1
ATOM 2203 N N . PRO A 1 296 ? 14.718 53.510 -2.310 1.00 59.21 288 PRO A N 1
ATOM 2204 C CA . PRO A 1 296 ? 13.689 52.485 -2.566 1.00 62.52 288 PRO A CA 1
ATOM 2205 C C . PRO A 1 296 ? 14.115 51.379 -3.520 1.00 60.42 288 PRO A C 1
ATOM 2206 O O . PRO A 1 296 ? 13.758 50.217 -3.292 1.00 56.83 288 PRO A O 1
ATOM 2210 N N . GLU A 1 297 ? 14.855 51.692 -4.588 1.00 61.73 289 GLU A N 1
ATOM 2211 C CA . GLU A 1 297 ? 15.238 50.636 -5.523 1.00 66.14 289 GLU A CA 1
ATOM 2212 C C . GLU A 1 297 ? 16.204 49.648 -4.879 1.00 62.16 289 GLU A C 1
ATOM 2213 O O . GLU A 1 297 ? 16.101 48.437 -5.107 1.00 65.02 289 GLU A O 1
ATOM 2219 N N . ARG A 1 298 ? 17.151 50.144 -4.078 1.00 63.81 290 ARG A N 1
ATOM 2220 C CA . ARG A 1 298 ? 18.065 49.246 -3.379 1.00 59.97 290 ARG A CA 1
ATOM 2221 C C . ARG A 1 298 ? 17.310 48.331 -2.424 1.00 68.43 290 ARG A C 1
ATOM 2222 O O . ARG A 1 298 ? 17.616 47.137 -2.323 1.00 72.31 290 ARG A O 1
ATOM 2230 N N . MET A 1 299 ? 16.318 48.875 -1.715 1.00 57.46 291 MET A N 1
ATOM 2231 C CA . MET A 1 299 ? 15.520 48.059 -0.807 1.00 64.37 291 MET A CA 1
ATOM 2232 C C . MET A 1 299 ? 14.720 47.010 -1.569 1.00 63.97 291 MET A C 1
ATOM 2233 O O . MET A 1 299 ? 14.623 45.857 -1.131 1.00 61.61 291 MET A O 1
ATOM 2238 N N . ALA A 1 300 ? 14.138 47.391 -2.709 1.00 52.17 292 ALA A N 1
ATOM 2239 C CA . ALA A 1 300 ? 13.449 46.417 -3.549 1.00 59.39 292 ALA A CA 1
ATOM 2240 C C . ALA A 1 300 ? 14.401 45.320 -4.006 1.00 68.36 292 ALA A C 1
ATOM 2241 O O . ALA A 1 300 ? 14.038 44.138 -4.024 1.00 70.03 292 ALA A O 1
ATOM 2243 N N . SER A 1 301 ? 15.629 45.694 -4.373 1.00 66.89 293 SER A N 1
ATOM 2244 C CA . SER A 1 301 ? 16.609 44.700 -4.796 1.00 74.80 293 SER A CA 1
ATOM 2245 C C . SER A 1 301 ? 17.027 43.805 -3.636 1.00 67.27 293 SER A C 1
ATOM 2246 O O . SER A 1 301 ? 17.181 42.591 -3.807 1.00 62.00 293 SER A O 1
ATOM 2249 N N . ARG A 1 302 ? 17.216 44.386 -2.446 1.00 59.55 294 ARG A N 1
ATOM 2250 C CA . ARG A 1 302 ? 17.524 43.573 -1.274 1.00 59.94 294 ARG A CA 1
ATOM 2251 C C . ARG A 1 302 ? 16.373 42.628 -0.943 1.00 65.35 294 ARG A C 1
ATOM 2252 O O . ARG A 1 302 ? 16.599 41.533 -0.414 1.00 69.14 294 ARG A O 1
ATOM 2260 N N . ILE A 1 303 ? 15.138 43.019 -1.269 1.00 71.73 295 ILE A N 1
ATOM 2261 C CA . ILE A 1 303 ? 13.991 42.150 -1.025 1.00 63.67 295 ILE A CA 1
ATOM 2262 C C . ILE A 1 303 ? 14.004 40.956 -1.973 1.00 64.56 295 ILE A C 1
ATOM 2263 O O . ILE A 1 303 ? 13.602 39.848 -1.595 1.00 57.88 295 ILE A O 1
ATOM 2268 N N . LEU A 1 304 ? 14.485 41.144 -3.199 1.00 65.75 296 LEU A N 1
ATOM 2269 C CA . LEU A 1 304 ? 14.472 40.096 -4.211 1.00 64.67 296 LEU A CA 1
ATOM 2270 C C . LEU A 1 304 ? 15.765 39.285 -4.260 1.00 71.92 296 LEU A C 1
ATOM 2271 O O . LEU A 1 304 ? 15.964 38.524 -5.212 1.00 68.88 296 LEU A O 1
ATOM 2276 N N . GLY A 1 305 ? 16.630 39.406 -3.255 1.00 72.26 297 GLY A N 1
ATOM 2277 C CA . GLY A 1 305 ? 17.879 38.674 -3.283 1.00 75.07 297 GLY A CA 1
ATOM 2278 C C . GLY A 1 305 ? 18.843 39.174 -4.328 1.00 86.94 297 GLY A C 1
ATOM 2279 O O . GLY A 1 305 ? 19.717 38.423 -4.768 1.00 80.74 297 GLY A O 1
ATOM 2280 N N . MET A 1 306 ? 18.683 40.427 -4.764 1.00 82.13 298 MET A N 1
ATOM 2281 C CA . MET A 1 306 ? 19.528 41.035 -5.785 1.00 85.68 298 MET A CA 1
ATOM 2282 C C . MET A 1 306 ? 20.582 41.962 -5.229 1.00 94.79 298 MET A C 1
ATOM 2283 O O . MET A 1 306 ? 21.183 42.716 -6.000 1.00 115.43 298 MET A O 1
ATOM 2288 N N . GLY A 1 307 ? 20.864 41.872 -3.935 1.00 102.78 299 GLY A N 1
ATOM 2289 C CA . GLY A 1 307 ? 21.738 42.835 -3.298 1.00 125.64 299 GLY A CA 1
ATOM 2290 C C . GLY A 1 307 ? 23.125 42.873 -3.910 1.00 143.79 299 GLY A C 1
ATOM 2291 O O . GLY A 1 307 ? 23.606 41.922 -4.531 1.00 151.38 299 GLY A O 1
ATOM 2292 N N . ASP A 1 308 ? 23.767 44.020 -3.726 1.00 146.10 300 ASP A N 1
ATOM 2293 C CA . ASP A 1 308 ? 25.127 44.225 -4.193 1.00 152.89 300 ASP A CA 1
ATOM 2294 C C . ASP A 1 308 ? 26.074 43.274 -3.473 1.00 158.08 300 ASP A C 1
ATOM 2295 O O . ASP A 1 308 ? 25.886 42.969 -2.294 1.00 158.92 300 ASP A O 1
ATOM 2300 N N . HIS B 1 8 ? -14.069 31.747 -0.655 1.00 129.25 0 HIS B N 1
ATOM 2301 C CA . HIS B 1 8 ? -13.161 32.235 -1.686 1.00 129.94 0 HIS B CA 1
ATOM 2302 C C . HIS B 1 8 ? -11.792 32.566 -1.094 1.00 132.15 0 HIS B C 1
ATOM 2303 O O . HIS B 1 8 ? -10.773 32.107 -1.615 1.00 129.89 0 HIS B O 1
ATOM 2310 N N . MET B 1 9 ? -11.768 33.338 -0.014 1.00 127.86 1 MET B N 1
ATOM 2311 C CA . MET B 1 9 ? -10.521 33.751 0.615 1.00 119.89 1 MET B CA 1
ATOM 2312 C C . MET B 1 9 ? -10.307 32.948 1.903 1.00 98.39 1 MET B C 1
ATOM 2313 O O . MET B 1 9 ? -11.224 32.327 2.438 1.00 107.55 1 MET B O 1
ATOM 2318 N N . GLY B 1 10 ? -9.069 32.978 2.400 1.00 98.42 2 GLY B N 1
ATOM 2319 C CA . GLY B 1 10 ? -8.804 32.518 3.748 1.00 95.93 2 GLY B CA 1
ATOM 2320 C C . GLY B 1 10 ? -7.855 31.346 3.905 1.00 97.51 2 GLY B C 1
ATOM 2321 O O . GLY B 1 10 ? -7.695 30.536 2.988 1.00 100.55 2 GLY B O 1
ATOM 2322 N N . PHE B 1 11 ? -7.204 31.260 5.069 1.00 94.48 3 PHE B N 1
ATOM 2323 C CA . PHE B 1 11 ? -6.450 30.094 5.538 1.00 86.73 3 PHE B CA 1
ATOM 2324 C C . PHE B 1 11 ? -5.224 29.752 4.697 1.00 87.29 3 PHE B C 1
ATOM 2325 O O . PHE B 1 11 ? -4.670 28.657 4.860 1.00 83.83 3 PHE B O 1
ATOM 2333 N N . GLU B 1 12 ? -4.771 30.648 3.813 1.00 85.57 4 GLU B N 1
ATOM 2334 C CA . GLU B 1 12 ? -3.756 30.268 2.831 1.00 87.69 4 GLU B CA 1
ATOM 2335 C C . GLU B 1 12 ? -2.444 29.840 3.481 1.00 87.32 4 GLU B C 1
ATOM 2336 O O . GLU B 1 12 ? -1.731 28.991 2.932 1.00 86.30 4 GLU B O 1
ATOM 2342 N N . GLY B 1 13 ? -2.106 30.406 4.637 1.00 89.40 5 GLY B N 1
ATOM 2343 C CA . GLY B 1 13 ? -0.851 30.086 5.291 1.00 85.22 5 GLY B CA 1
ATOM 2344 C C . GLY B 1 13 ? -0.851 28.738 5.981 1.00 85.89 5 GLY B C 1
ATOM 2345 O O . GLY B 1 13 ? 0.124 27.986 5.885 1.00 93.58 5 GLY B O 1
ATOM 2346 N N . LEU B 1 14 ? -1.938 28.426 6.692 1.00 92.98 6 LEU B N 1
ATOM 2347 C CA . LEU B 1 14 ? -2.049 27.120 7.334 1.00 86.32 6 LEU B CA 1
ATOM 2348 C C . LEU B 1 14 ? -2.061 26.005 6.300 1.00 89.83 6 LEU B C 1
ATOM 2349 O O . LEU B 1 14 ? -1.453 24.948 6.507 1.00 96.16 6 LEU B O 1
ATOM 2354 N N . ALA B 1 15 ? -2.751 26.224 5.177 1.00 88.39 7 ALA B N 1
ATOM 2355 C CA . ALA B 1 15 ? -2.750 25.238 4.104 1.00 99.53 7 ALA B CA 1
ATOM 2356 C C . ALA B 1 15 ? -1.330 24.955 3.634 1.00 105.10 7 ALA B C 1
ATOM 2357 O O . ALA B 1 15 ? -0.891 23.802 3.629 1.00 104.48 7 ALA B O 1
ATOM 2359 N N . ASP B 1 16 ? -0.583 26.008 3.284 1.00 103.25 8 ASP B N 1
ATOM 2360 C CA . ASP B 1 16 ? 0.796 25.865 2.820 1.00 113.95 8 ASP B CA 1
ATOM 2361 C C . ASP B 1 16 ? 1.623 25.016 3.778 1.00 112.01 8 ASP B C 1
ATOM 2362 O O . ASP B 1 16 ? 2.258 24.032 3.378 1.00 124.95 8 ASP B O 1
ATOM 2367 N N . ARG B 1 17 ? 1.642 25.415 5.050 1.00 98.97 9 ARG B N 1
ATOM 2368 C CA . ARG B 1 17 ? 2.233 24.624 6.123 1.00 101.73 9 ARG B CA 1
ATOM 2369 C C . ARG B 1 17 ? 1.852 23.150 6.036 1.00 111.41 9 ARG B C 1
ATOM 2370 O O . ARG B 1 17 ? 2.703 22.263 6.173 1.00 116.04 9 ARG B O 1
ATOM 2378 N N . LEU B 1 18 ? 0.575 22.870 5.787 1.00 105.58 10 LEU B N 1
ATOM 2379 C CA . LEU B 1 18 ? 0.086 21.495 5.865 1.00 103.90 10 LEU B CA 1
ATOM 2380 C C . LEU B 1 18 ? 0.375 20.690 4.610 1.00 118.47 10 LEU B C 1
ATOM 2381 O O . LEU B 1 18 ? 0.597 19.477 4.701 1.00 113.81 10 LEU B O 1
ATOM 2386 N N . GLN B 1 19 ? 0.406 21.329 3.443 1.00 128.24 11 GLN B N 1
ATOM 2387 C CA . GLN B 1 19 ? 0.505 20.597 2.176 1.00 127.85 11 GLN B CA 1
ATOM 2388 C C . GLN B 1 19 ? 1.665 19.620 2.188 1.00 123.01 11 GLN B C 1
ATOM 2389 O O . GLN B 1 19 ? 1.506 18.437 1.878 1.00 131.21 11 GLN B O 1
ATOM 2395 N N . GLN B 1 20 ? 2.835 20.093 2.621 1.00 123.22 12 GLN B N 1
ATOM 2396 C CA . GLN B 1 20 ? 4.037 19.279 2.539 1.00 123.45 12 GLN B CA 1
ATOM 2397 C C . GLN B 1 20 ? 3.951 18.039 3.424 1.00 122.17 12 GLN B C 1
ATOM 2398 O O . GLN B 1 20 ? 4.408 16.958 3.033 1.00 127.85 12 GLN B O 1
ATOM 2404 N N . THR B 1 21 ? 3.372 18.166 4.616 1.00 119.47 13 THR B N 1
ATOM 2405 C CA . THR B 1 21 ? 3.237 16.996 5.478 1.00 113.84 13 THR B CA 1
ATOM 2406 C C . THR B 1 21 ? 2.117 16.080 4.993 1.00 118.58 13 THR B C 1
ATOM 2407 O O . THR B 1 21 ? 2.249 14.850 5.038 1.00 121.91 13 THR B O 1
ATOM 2411 N N . ILE B 1 22 ? 1.008 16.661 4.526 1.00 120.62 14 ILE B N 1
ATOM 2412 C CA . ILE B 1 22 ? -0.042 15.869 3.891 1.00 123.45 14 ILE B CA 1
ATOM 2413 C C . ILE B 1 22 ? 0.501 15.191 2.645 1.00 130.03 14 ILE B C 1
ATOM 2414 O O . ILE B 1 22 ? 0.050 14.103 2.263 1.00 133.15 14 ILE B O 1
ATOM 2419 N N . SER B 1 23 ? 1.480 15.827 1.998 1.00 132.08 15 SER B N 1
ATOM 2420 C CA . SER B 1 23 ? 2.095 15.294 0.788 1.00 129.75 15 SER B CA 1
ATOM 2421 C C . SER B 1 23 ? 2.651 13.900 1.035 1.00 134.74 15 SER B C 1
ATOM 2422 O O . SER B 1 23 ? 2.397 12.963 0.268 1.00 136.07 15 SER B O 1
ATOM 2425 N N . LYS B 1 24 ? 3.406 13.756 2.124 1.00 135.66 16 LYS B N 1
ATOM 2426 C CA . LYS B 1 24 ? 4.114 12.518 2.430 1.00 131.89 16 LYS B CA 1
ATOM 2427 C C . LYS B 1 24 ? 3.149 11.366 2.680 1.00 137.87 16 LYS B C 1
ATOM 2428 O O . LYS B 1 24 ? 3.388 10.236 2.238 1.00 149.71 16 LYS B O 1
ATOM 2434 N N . ILE B 1 25 ? 2.051 11.634 3.385 1.00 140.40 17 ILE B N 1
ATOM 2435 C CA . ILE B 1 25 ? 1.145 10.562 3.778 1.00 138.89 17 ILE B CA 1
ATOM 2436 C C . ILE B 1 25 ? 0.293 10.106 2.601 1.00 148.10 17 ILE B C 1
ATOM 2437 O O . ILE B 1 25 ? 0.077 8.904 2.412 1.00 156.94 17 ILE B O 1
ATOM 2442 N N . ARG B 1 26 ? -0.199 11.048 1.791 1.00 143.46 18 ARG B N 1
ATOM 2443 C CA . ARG B 1 26 ? -1.102 10.689 0.700 1.00 147.74 18 ARG B CA 1
ATOM 2444 C C . ARG B 1 26 ? -0.426 9.765 -0.305 1.00 163.16 18 ARG B C 1
ATOM 2445 O O . ARG B 1 26 ? -1.039 8.804 -0.785 1.00 168.22 18 ARG B O 1
ATOM 2453 N N . GLY B 1 27 ? 0.837 10.038 -0.635 1.00 180.87 19 GLY B N 1
ATOM 2454 C CA . GLY B 1 27 ? 1.517 9.232 -1.634 1.00 183.65 19 GLY B CA 1
ATOM 2455 C C . GLY B 1 27 ? 1.768 7.808 -1.176 1.00 200.02 19 GLY B C 1
ATOM 2456 O O . GLY B 1 27 ? 1.665 6.866 -1.966 1.00 213.30 19 GLY B O 1
ATOM 2457 N N . LYS B 1 28 ? 2.091 7.628 0.103 1.00 177.43 20 LYS B N 1
ATOM 2458 C CA . LYS B 1 28 ? 2.432 6.305 0.609 1.00 176.42 20 LYS B CA 1
ATOM 2459 C C . LYS B 1 28 ? 1.199 5.413 0.669 1.00 175.79 20 LYS B C 1
ATOM 2460 O O . LYS B 1 28 ? 0.134 5.832 1.132 1.00 169.09 20 LYS B O 1
ATOM 2466 N N . GLY B 1 29 ? 1.351 4.176 0.196 1.00 168.09 21 GLY B N 1
ATOM 2467 C CA . GLY B 1 29 ? 0.302 3.181 0.276 1.00 172.64 21 GLY B CA 1
ATOM 2468 C C . GLY B 1 29 ? 0.321 2.330 1.519 1.00 173.31 21 GLY B C 1
ATOM 2469 O O . GLY B 1 29 ? -0.613 1.556 1.747 1.00 168.48 21 GLY B O 1
ATOM 2470 N N . LYS B 1 30 ? 1.376 2.434 2.319 1.00 172.18 22 LYS B N 1
ATOM 2471 C CA . LYS B 1 30 ? 1.442 1.821 3.637 1.00 166.62 22 LYS B CA 1
ATOM 2472 C C . LYS B 1 30 ? 1.555 2.934 4.666 1.00 158.18 22 LYS B C 1
ATOM 2473 O O . LYS B 1 30 ? 2.328 3.880 4.480 1.00 160.62 22 LYS B O 1
ATOM 2479 N N . VAL B 1 31 ? 0.776 2.830 5.738 1.00 145.60 23 VAL B N 1
ATOM 2480 C CA . VAL B 1 31 ? 0.715 3.862 6.766 1.00 148.28 23 VAL B CA 1
ATOM 2481 C C . VAL B 1 31 ? 0.956 3.205 8.121 1.00 134.72 23 VAL B C 1
ATOM 2482 O O . VAL B 1 31 ? 0.085 2.498 8.644 1.00 132.86 23 VAL B O 1
ATOM 2486 N N . SER B 1 32 ? 2.140 3.428 8.684 1.00 133.39 24 SER B N 1
ATOM 2487 C CA . SER B 1 32 ? 2.486 2.898 9.990 1.00 134.00 24 SER B CA 1
ATOM 2488 C C . SER B 1 32 ? 2.049 3.873 11.081 1.00 134.22 24 SER B C 1
ATOM 2489 O O . SER B 1 32 ? 1.475 4.933 10.816 1.00 135.53 24 SER B O 1
ATOM 2492 N N . GLU B 1 33 ? 2.326 3.503 12.333 1.00 131.27 25 GLU B N 1
ATOM 2493 C CA . GLU B 1 33 ? 2.055 4.384 13.461 1.00 139.31 25 GLU B CA 1
ATOM 2494 C C . GLU B 1 33 ? 3.152 5.420 13.658 1.00 137.09 25 GLU B C 1
ATOM 2495 O O . GLU B 1 33 ? 2.896 6.476 14.247 1.00 136.51 25 GLU B O 1
ATOM 2501 N N . GLN B 1 34 ? 4.368 5.146 13.185 1.00 137.36 26 GLN B N 1
ATOM 2502 C CA . GLN B 1 34 ? 5.385 6.190 13.178 1.00 135.28 26 GLN B CA 1
ATOM 2503 C C . GLN B 1 34 ? 5.067 7.254 12.137 1.00 122.85 26 GLN B C 1
ATOM 2504 O O . GLN B 1 34 ? 5.351 8.435 12.356 1.00 117.80 26 GLN B O 1
ATOM 2510 N N . ASP B 1 35 ? 4.462 6.858 11.015 1.00 125.90 27 ASP B N 1
ATOM 2511 C CA . ASP B 1 35 ? 4.052 7.829 10.006 1.00 125.15 27 ASP B CA 1
ATOM 2512 C C . ASP B 1 35 ? 3.044 8.820 10.576 1.00 121.53 27 ASP B C 1
ATOM 2513 O O . ASP B 1 35 ? 3.176 10.035 10.387 1.00 119.89 27 ASP B O 1
ATOM 2518 N N . VAL B 1 36 ? 2.028 8.320 11.284 1.00 121.88 28 VAL B N 1
ATOM 2519 C CA . VAL B 1 36 ? 0.997 9.209 11.812 1.00 116.75 28 VAL B CA 1
ATOM 2520 C C . VAL B 1 36 ? 1.555 10.070 12.939 1.00 117.70 28 VAL B C 1
ATOM 2521 O O . VAL B 1 36 ? 1.175 11.237 13.087 1.00 113.95 28 VAL B O 1
ATOM 2525 N N . LYS B 1 37 ? 2.474 9.523 13.741 1.00 108.58 29 LYS B N 1
ATOM 2526 C CA . LYS B 1 37 ? 3.094 10.326 14.791 1.00 113.24 29 LYS B CA 1
ATOM 2527 C C . LYS B 1 37 ? 3.868 11.498 14.200 1.00 111.79 29 LYS B C 1
ATOM 2528 O O . LYS B 1 37 ? 3.867 12.599 14.762 1.00 112.46 29 LYS B O 1
ATOM 2534 N N . GLU B 1 38 ? 4.526 11.282 13.060 1.00 112.69 30 GLU B N 1
ATOM 2535 C CA . GLU B 1 38 ? 5.324 12.340 12.449 1.00 120.58 30 GLU B CA 1
ATOM 2536 C C . GLU B 1 38 ? 4.439 13.413 11.830 1.00 110.23 30 GLU B C 1
ATOM 2537 O O . GLU B 1 38 ? 4.612 14.607 12.101 1.00 116.17 30 GLU B O 1
ATOM 2543 N N . MET B 1 39 ? 3.494 13.004 10.980 1.00 95.85 31 MET B N 1
ATOM 2544 C CA . MET B 1 39 ? 2.579 13.960 10.367 1.00 112.84 31 MET B CA 1
ATOM 2545 C C . MET B 1 39 ? 1.827 14.765 11.421 1.00 103.85 31 MET B C 1
ATOM 2546 O O . MET B 1 39 ? 1.592 15.966 11.247 1.00 98.07 31 MET B O 1
ATOM 2551 N N . MET B 1 40 ? 1.477 14.130 12.540 1.00 99.55 32 MET B N 1
ATOM 2552 C CA . MET B 1 40 ? 0.714 14.820 13.577 1.00 100.27 32 MET B CA 1
ATOM 2553 C C . MET B 1 40 ? 1.566 15.849 14.314 1.00 94.84 32 MET B C 1
ATOM 2554 O O . MET B 1 40 ? 1.058 16.902 14.719 1.00 96.96 32 MET B O 1
ATOM 2559 N N . ARG B 1 41 ? 2.860 15.569 14.499 1.00 96.14 33 ARG B N 1
ATOM 2560 C CA . ARG B 1 41 ? 3.739 16.565 15.105 1.00 102.18 33 ARG B CA 1
ATOM 2561 C C . ARG B 1 41 ? 3.804 17.825 14.252 1.00 100.66 33 ARG B C 1
ATOM 2562 O O . ARG B 1 41 ? 3.846 18.943 14.779 1.00 94.14 33 ARG B O 1
ATOM 2570 N N . GLU B 1 42 ? 3.811 17.662 12.928 1.00 94.42 34 GLU B N 1
ATOM 2571 C CA . GLU B 1 42 ? 3.780 18.817 12.039 1.00 98.86 34 GLU B CA 1
ATOM 2572 C C . GLU B 1 42 ? 2.416 19.493 12.062 1.00 94.16 34 GLU B C 1
ATOM 2573 O O . GLU B 1 42 ? 2.328 20.726 12.064 1.00 93.14 34 GLU B O 1
ATOM 2579 N N . VAL B 1 43 ? 1.342 18.698 12.067 1.00 84.23 35 VAL B N 1
ATOM 2580 C CA . VAL B 1 43 ? -0.005 19.253 12.165 1.00 88.75 35 VAL B CA 1
ATOM 2581 C C . VAL B 1 43 ? -0.144 20.082 13.435 1.00 80.94 35 VAL B C 1
ATOM 2582 O O . VAL B 1 43 ? -0.768 21.151 13.434 1.00 85.46 35 VAL B O 1
ATOM 2586 N N . ARG B 1 44 ? 0.456 19.614 14.531 1.00 79.30 36 ARG B N 1
ATOM 2587 C CA . ARG B 1 44 ? 0.389 20.337 15.796 1.00 85.33 36 ARG B CA 1
ATOM 2588 C C . ARG B 1 44 ? 1.100 21.687 15.698 1.00 86.41 36 ARG B C 1
ATOM 2589 O O . ARG B 1 44 ? 0.499 22.736 15.955 1.00 86.62 36 ARG B O 1
ATOM 2597 N N . LEU B 1 45 ? 2.389 21.674 15.334 1.00 81.70 37 LEU B N 1
ATOM 2598 C CA . LEU B 1 45 ? 3.109 22.908 15.003 1.00 92.37 37 LEU B CA 1
ATOM 2599 C C . LEU B 1 45 ? 2.313 23.845 14.104 1.00 89.61 37 LEU B C 1
ATOM 2600 O O . LEU B 1 45 ? 2.226 25.048 14.374 1.00 78.39 37 LEU B O 1
ATOM 2605 N N . ALA B 1 46 ? 1.749 23.319 13.017 1.00 84.36 38 ALA B N 1
ATOM 2606 C CA . ALA B 1 46 ? 1.002 24.167 12.093 1.00 80.53 38 ALA B CA 1
ATOM 2607 C C . ALA B 1 46 ? -0.139 24.882 12.804 1.00 83.73 38 ALA B C 1
ATOM 2608 O O . ALA B 1 46 ? -0.282 26.107 12.702 1.00 81.91 38 ALA B O 1
ATOM 2610 N N . LEU B 1 47 ? -0.958 24.129 13.540 1.00 81.42 39 LEU B N 1
ATOM 2611 C CA . LEU B 1 47 ? -2.097 24.725 14.228 1.00 91.59 39 LEU B CA 1
ATOM 2612 C C . LEU B 1 47 ? -1.654 25.680 15.329 1.00 83.87 39 LEU B C 1
ATOM 2613 O O . LEU B 1 47 ? -2.339 26.672 15.597 1.00 84.24 39 LEU B O 1
ATOM 2618 N N . LEU B 1 48 ? -0.518 25.405 15.972 1.00 82.49 40 LEU B N 1
ATOM 2619 C CA . LEU B 1 48 ? -0.022 26.320 16.994 1.00 85.78 40 LEU B CA 1
ATOM 2620 C C . LEU B 1 48 ? 0.452 27.630 16.376 1.00 90.95 40 LEU B C 1
ATOM 2621 O O . LEU B 1 48 ? 0.155 28.711 16.899 1.00 89.91 40 LEU B O 1
ATOM 2626 N N . GLU B 1 49 ? 1.177 27.557 15.256 1.00 85.48 41 GLU B N 1
ATOM 2627 C CA . GLU B 1 49 ? 1.637 28.767 14.585 1.00 95.89 41 GLU B CA 1
ATOM 2628 C C . GLU B 1 49 ? 0.493 29.560 13.965 1.00 91.86 41 GLU B C 1
ATOM 2629 O O . GLU B 1 49 ? 0.642 30.766 13.741 1.00 87.99 41 GLU B O 1
ATOM 2635 N N . ALA B 1 50 ? -0.637 28.916 13.683 1.00 80.81 42 ALA B N 1
ATOM 2636 C CA . ALA B 1 50 ? -1.812 29.600 13.158 1.00 80.79 42 ALA B CA 1
ATOM 2637 C C . ALA B 1 50 ? -2.653 30.250 14.250 1.00 80.99 42 ALA B C 1
ATOM 2638 O O . ALA B 1 50 ? -3.743 30.751 13.953 1.00 88.36 42 ALA B O 1
ATOM 2640 N N . ASP B 1 51 ? -2.169 30.242 15.494 1.00 76.99 43 ASP B N 1
ATOM 2641 C CA . ASP B 1 51 ? -2.855 30.852 16.636 1.00 80.40 43 ASP B CA 1
ATOM 2642 C C . ASP B 1 51 ? -4.195 30.174 16.929 1.00 80.51 43 ASP B C 1
ATOM 2643 O O . ASP B 1 51 ? -5.145 30.819 17.378 1.00 71.99 43 ASP B O 1
ATOM 2648 N N . VAL B 1 52 ? -4.284 28.867 16.676 1.00 82.84 44 VAL B N 1
ATOM 2649 C CA . VAL B 1 52 ? -5.409 28.078 17.165 1.00 74.66 44 VAL B CA 1
ATOM 2650 C C . VAL B 1 52 ? -5.305 27.921 18.674 1.00 75.42 44 VAL B C 1
ATOM 2651 O O . VAL B 1 52 ? -4.210 27.737 19.219 1.00 76.85 44 VAL B O 1
ATOM 2655 N N . ASN B 1 53 ? -6.449 28.014 19.355 1.00 74.82 45 ASN B N 1
ATOM 2656 C CA . ASN B 1 53 ? -6.499 27.864 20.803 1.00 83.11 45 ASN B CA 1
ATOM 2657 C C . ASN B 1 53 ? -5.785 26.589 21.242 1.00 89.35 45 ASN B C 1
ATOM 2658 O O . ASN B 1 53 ? -5.928 25.529 20.625 1.00 82.56 45 ASN B O 1
ATOM 2663 N N . PHE B 1 54 ? -5.001 26.724 22.317 1.00 87.79 46 PHE B N 1
ATOM 2664 C CA . PHE B 1 54 ? -4.068 25.678 22.747 1.00 93.84 46 PHE B CA 1
ATOM 2665 C C . PHE B 1 54 ? -4.774 24.371 23.089 1.00 97.55 46 PHE B C 1
ATOM 2666 O O . PHE B 1 54 ? -4.423 23.320 22.568 1.00 87.03 46 PHE B O 1
ATOM 2674 N N . LYS B 1 55 ? -5.701 24.432 24.026 1.00 88.77 47 LYS B N 1
ATOM 2675 C CA . LYS B 1 55 ? -6.688 23.421 24.330 1.00 82.18 47 LYS B CA 1
ATOM 2676 C C . LYS B 1 55 ? -7.195 22.731 23.072 1.00 89.93 47 LYS B C 1
ATOM 2677 O O . LYS B 1 55 ? -7.132 21.495 23.007 1.00 95.43 47 LYS B O 1
ATOM 2683 N N . VAL B 1 56 ? -7.742 23.479 22.093 1.00 87.37 48 VAL B N 1
ATOM 2684 C CA . VAL B 1 56 ? -8.307 22.856 20.887 1.00 82.66 48 VAL B CA 1
ATOM 2685 C C . VAL B 1 56 ? -7.264 22.021 20.129 1.00 86.20 48 VAL B C 1
ATOM 2686 O O . VAL B 1 56 ? -7.585 20.992 19.521 1.00 89.72 48 VAL B O 1
ATOM 2690 N N . VAL B 1 57 ? -6.008 22.476 20.131 1.00 84.95 49 VAL B N 1
ATOM 2691 C CA . VAL B 1 57 ? -4.956 21.766 19.428 1.00 87.13 49 VAL B CA 1
ATOM 2692 C C . VAL B 1 57 ? -4.717 20.407 20.069 1.00 91.11 49 VAL B C 1
ATOM 2693 O O . VAL B 1 57 ? -4.739 19.380 19.385 1.00 92.68 49 VAL B O 1
ATOM 2697 N N . LYS B 1 58 ? -4.479 20.382 21.388 1.00 98.66 50 LYS B N 1
ATOM 2698 C CA . LYS B 1 58 ? -4.228 19.119 22.081 1.00 101.97 50 LYS B CA 1
ATOM 2699 C C . LYS B 1 58 ? -5.356 18.123 21.854 1.00 105.48 50 LYS B C 1
ATOM 2700 O O . LYS B 1 58 ? -5.111 16.929 21.644 1.00 102.79 50 LYS B O 1
ATOM 2706 N N . ASP B 1 59 ? -6.603 18.593 21.897 1.00 97.01 51 ASP B N 1
ATOM 2707 C CA . ASP B 1 59 ? -7.731 17.691 21.701 1.00 99.49 51 ASP B CA 1
ATOM 2708 C C . ASP B 1 59 ? -7.837 17.244 20.248 1.00 95.86 51 ASP B C 1
ATOM 2709 O O . ASP B 1 59 ? -8.193 16.092 19.972 1.00 98.41 51 ASP B O 1
ATOM 2714 N N . PHE B 1 60 ? -7.522 18.137 19.306 1.00 91.54 52 PHE B N 1
ATOM 2715 C CA . PHE B 1 60 ? -7.625 17.791 17.892 1.00 94.03 52 PHE B CA 1
ATOM 2716 C C . PHE B 1 60 ? -6.598 16.735 17.502 1.00 95.88 52 PHE B C 1
ATOM 2717 O O . PHE B 1 60 ? -6.933 15.754 16.827 1.00 97.20 52 PHE B O 1
ATOM 2725 N N . VAL B 1 61 ? -5.337 16.922 17.906 1.00 92.16 53 VAL B N 1
ATOM 2726 C CA . VAL B 1 61 ? -4.305 15.948 17.557 1.00 103.81 53 VAL B CA 1
ATOM 2727 C C . VAL B 1 61 ? -4.637 14.587 18.150 1.00 103.80 53 VAL B C 1
ATOM 2728 O O . VAL B 1 61 ? -4.323 13.547 17.558 1.00 101.31 53 VAL B O 1
ATOM 2732 N N . LYS B 1 62 ? -5.303 14.570 19.305 1.00 104.13 54 LYS B N 1
ATOM 2733 C CA . LYS B 1 62 ? -5.589 13.317 19.995 1.00 113.40 54 LYS B CA 1
ATOM 2734 C C . LYS B 1 62 ? -6.634 12.490 19.250 1.00 108.02 54 LYS B C 1
ATOM 2735 O O . LYS B 1 62 ? -6.470 11.279 19.078 1.00 104.93 54 LYS B O 1
ATOM 2741 N N . LYS B 1 63 ? -7.719 13.130 18.804 1.00 102.84 55 LYS B N 1
ATOM 2742 C CA . LYS B 1 63 ? -8.828 12.401 18.193 1.00 111.23 55 LYS B CA 1
ATOM 2743 C C . LYS B 1 63 ? -8.498 11.974 16.765 1.00 109.42 55 LYS B C 1
ATOM 2744 O O . LYS B 1 63 ? -8.971 10.930 16.297 1.00 118.81 55 LYS B O 1
ATOM 2750 N N . VAL B 1 64 ? -7.739 12.796 16.035 1.00 102.15 56 VAL B N 1
ATOM 2751 C CA . VAL B 1 64 ? -7.300 12.402 14.698 1.00 103.70 56 VAL B CA 1
ATOM 2752 C C . VAL B 1 64 ? -6.334 11.227 14.785 1.00 103.94 56 VAL B C 1
ATOM 2753 O O . VAL B 1 64 ? -6.458 10.243 14.048 1.00 110.05 56 VAL B O 1
ATOM 2757 N N . SER B 1 65 ? -5.343 11.325 15.674 1.00 102.55 57 SER B N 1
ATOM 2758 C CA . SER B 1 65 ? -4.323 10.286 15.779 1.00 114.66 57 SER B CA 1
ATOM 2759 C C . SER B 1 65 ? -4.875 9.000 16.386 1.00 115.65 57 SER B C 1
ATOM 2760 O O . SER B 1 65 ? -4.399 7.909 16.048 1.00 125.09 57 SER B O 1
ATOM 2763 N N . GLU B 1 66 ? -5.841 9.108 17.296 1.00 113.09 58 GLU B N 1
ATOM 2764 C CA . GLU B 1 66 ? -6.468 7.876 17.830 1.00 105.39 58 GLU B CA 1
ATOM 2765 C C . GLU B 1 66 ? -7.162 7.169 16.673 1.00 120.77 58 GLU B C 1
ATOM 2766 O O . GLU B 1 66 ? -6.986 5.954 16.538 1.00 132.39 58 GLU B O 1
ATOM 2772 N N . ARG B 1 67 ? -7.941 7.905 15.886 1.00 113.37 59 ARG B N 1
ATOM 2773 C CA . ARG B 1 67 ? -8.673 7.303 14.742 1.00 117.84 59 ARG B CA 1
ATOM 2774 C C . ARG B 1 67 ? -7.706 6.804 13.668 1.00 125.92 59 ARG B C 1
ATOM 2775 O O . ARG B 1 67 ? -7.976 5.742 13.093 1.00 134.60 59 ARG B O 1
ATOM 2783 N N . ALA B 1 68 ? -6.637 7.545 13.396 1.00 128.31 60 ALA B N 1
ATOM 2784 C CA . ALA B 1 68 ? -5.725 7.183 12.285 1.00 138.36 60 ALA B CA 1
ATOM 2785 C C . ALA B 1 68 ? -5.044 5.832 12.518 1.00 136.42 60 ALA B C 1
ATOM 2786 O O . ALA B 1 68 ? -4.856 5.098 11.546 1.00 142.15 60 ALA B O 1
ATOM 2788 N N . VAL B 1 69 ? -4.628 5.538 13.747 1.00 136.11 61 VAL B N 1
ATOM 2789 C CA . VAL B 1 69 ? -3.884 4.265 13.964 1.00 150.75 61 VAL B CA 1
ATOM 2790 C C . VAL B 1 69 ? -4.824 3.100 13.633 1.00 159.04 61 VAL B C 1
ATOM 2791 O O . VAL B 1 69 ? -4.357 2.110 13.045 1.00 160.63 61 VAL B O 1
ATOM 2795 N N . GLY B 1 70 ? -6.102 3.224 13.992 1.00 157.22 62 GLY B N 1
ATOM 2796 C CA . GLY B 1 70 ? -7.077 2.154 13.730 1.00 160.25 62 GLY B CA 1
ATOM 2797 C C . GLY B 1 70 ? -7.681 2.241 12.344 1.00 172.09 62 GLY B C 1
ATOM 2798 O O . GLY B 1 70 ? -8.427 1.333 12.002 1.00 177.18 62 GLY B O 1
ATOM 2799 N N . GLN B 1 71 ? -7.417 3.320 11.601 1.00 180.52 63 GLN B N 1
ATOM 2800 C CA . GLN B 1 71 ? -8.022 3.508 10.250 1.00 181.85 63 GLN B CA 1
ATOM 2801 C C . GLN B 1 71 ? -7.515 2.422 9.306 1.00 186.68 63 GLN B C 1
ATOM 2802 O O . GLN B 1 71 ? -8.280 2.014 8.447 1.00 188.89 63 GLN B O 1
ATOM 2808 N N . ASP B 1 72 ? -6.241 2.056 9.421 1.00 192.62 64 ASP B N 1
ATOM 2809 C CA . ASP B 1 72 ? -5.702 0.948 8.599 1.00 200.41 64 ASP B CA 1
ATOM 2810 C C . ASP B 1 72 ? -6.474 -0.302 9.009 1.00 209.27 64 ASP B C 1
ATOM 2811 O O . ASP B 1 72 ? -6.838 -1.091 8.122 1.00 216.21 64 ASP B O 1
ATOM 2816 N N . VAL B 1 73 ? -6.705 -0.470 10.314 1.00 202.25 65 VAL B N 1
ATOM 2817 C CA . VAL B 1 73 ? -7.542 -1.615 10.774 1.00 203.06 65 VAL B CA 1
ATOM 2818 C C . VAL B 1 73 ? -8.954 -1.399 10.228 1.00 203.48 65 VAL B C 1
ATOM 2819 O O . VAL B 1 73 ? -9.553 -2.376 9.739 1.00 201.01 65 VAL B O 1
ATOM 2823 N N . MET B 1 74 ? -9.448 -0.159 10.293 1.00 195.25 66 MET B N 1
ATOM 2824 C CA . MET B 1 74 ? -10.814 0.139 9.799 1.00 192.02 66 MET B CA 1
ATOM 2825 C C . MET B 1 74 ? -10.864 -0.108 8.290 1.00 201.88 66 MET B C 1
ATOM 2826 O O . MET B 1 74 ? -11.842 -0.733 7.836 1.00 203.60 66 MET B O 1
ATOM 2831 N N . LYS B 1 75 ? -9.856 0.359 7.550 1.00 205.13 67 LYS B N 1
ATOM 2832 C CA . LYS B 1 75 ? -9.779 0.098 6.088 1.00 206.22 67 LYS B CA 1
ATOM 2833 C C . LYS B 1 75 ? -8.310 0.071 5.662 1.00 206.15 67 LYS B C 1
ATOM 2834 O O . LYS B 1 75 ? -7.600 1.051 5.943 1.00 204.30 67 LYS B O 1
ATOM 2840 N N . SER B 1 76 ? -7.892 -0.979 4.955 1.00 203.22 68 SER B N 1
ATOM 2841 C CA . SER B 1 76 ? -6.499 -1.036 4.449 1.00 202.08 68 SER B CA 1
ATOM 2842 C C . SER B 1 76 ? -6.436 -0.571 2.991 1.00 194.90 68 SER B C 1
ATOM 2843 O O . SER B 1 76 ? -5.322 -0.500 2.448 1.00 191.91 68 SER B O 1
ATOM 2846 N N . LEU B 1 77 ? -7.584 -0.263 2.385 1.00 191.92 69 LEU B N 1
ATOM 2847 C CA . LEU B 1 77 ? -7.598 0.123 0.950 1.00 187.20 69 LEU B CA 1
ATOM 2848 C C . LEU B 1 77 ? -7.477 1.640 0.865 1.00 184.00 69 LEU B C 1
ATOM 2849 O O . LEU B 1 77 ? -8.266 2.320 1.543 1.00 183.19 69 LEU B O 1
ATOM 2854 N N . THR B 1 78 ? -6.518 2.141 0.082 1.00 181.65 70 THR B N 1
ATOM 2855 C CA . THR B 1 78 ? -6.274 3.607 0.015 1.00 174.62 70 THR B CA 1
ATOM 2856 C C . THR B 1 78 ? -6.145 4.149 1.440 1.00 170.76 70 THR B C 1
ATOM 2857 O O . THR B 1 78 ? -6.848 5.116 1.753 1.00 177.02 70 THR B O 1
ATOM 2861 N N . PRO B 1 79 ? -5.291 3.587 2.320 1.00 166.40 71 PRO B N 1
ATOM 2862 C CA . PRO B 1 79 ? -5.259 4.015 3.718 1.00 164.26 71 PRO B CA 1
ATOM 2863 C C . PRO B 1 79 ? -4.832 5.477 3.896 1.00 158.13 71 PRO B C 1
ATOM 2864 O O . PRO B 1 79 ? -5.390 6.154 4.731 1.00 148.74 71 PRO B O 1
ATOM 2868 N N . GLY B 1 80 ? -3.854 5.922 3.112 1.00 159.58 72 GLY B N 1
ATOM 2869 C CA . GLY B 1 80 ? -3.353 7.301 3.241 1.00 154.97 72 GLY B CA 1
ATOM 2870 C C . GLY B 1 80 ? -4.451 8.295 2.941 1.00 150.67 72 GLY B C 1
ATOM 2871 O O . GLY B 1 80 ? -4.547 9.301 3.656 1.00 149.57 72 GLY B O 1
ATOM 2872 N N . GLN B 1 81 ? -5.269 8.007 1.934 1.00 149.64 73 GLN B N 1
ATOM 2873 C CA . GLN B 1 81 ? -6.413 8.898 1.645 1.00 156.10 73 GLN B CA 1
ATOM 2874 C C . GLN B 1 81 ? -7.323 8.903 2.871 1.00 150.94 73 GLN B C 1
ATOM 2875 O O . GLN B 1 81 ? -7.871 9.966 3.197 1.00 153.54 73 GLN B O 1
ATOM 2881 N N . GLN B 1 82 ? -7.494 7.753 3.514 1.00 147.89 74 GLN B N 1
ATOM 2882 C CA . GLN B 1 82 ? -8.444 7.709 4.649 1.00 147.60 74 GLN B CA 1
ATOM 2883 C C . GLN B 1 82 ? -7.951 8.630 5.772 1.00 133.23 74 GLN B C 1
ATOM 2884 O O . GLN B 1 82 ? -8.783 9.344 6.331 1.00 126.34 74 GLN B O 1
ATOM 2890 N N . VAL B 1 83 ? -6.648 8.637 6.062 1.00 135.99 75 VAL B N 1
ATOM 2891 C CA . VAL B 1 83 ? -6.106 9.557 7.104 1.00 130.40 75 VAL B CA 1
ATOM 2892 C C . VAL B 1 83 ? -6.552 10.973 6.753 1.00 117.21 75 VAL B C 1
ATOM 2893 O O . VAL B 1 83 ? -7.148 11.634 7.610 1.00 112.89 75 VAL B O 1
ATOM 2897 N N . ILE B 1 84 ? -6.235 11.423 5.547 1.00 117.35 76 ILE B N 1
ATOM 2898 C CA . ILE B 1 84 ? -6.683 12.726 5.082 1.00 115.70 76 ILE B CA 1
ATOM 2899 C C . ILE B 1 84 ? -8.178 12.904 5.314 1.00 112.60 76 ILE B C 1
ATOM 2900 O O . ILE B 1 84 ? -8.632 13.955 5.783 1.00 104.52 76 ILE B O 1
ATOM 2905 N N . LYS B 1 85 ? -8.972 11.886 4.996 1.00 115.45 77 LYS B N 1
ATOM 2906 C CA . LYS B 1 85 ? -10.403 12.080 5.127 1.00 112.75 77 LYS B CA 1
ATOM 2907 C C . LYS B 1 85 ? -10.815 12.119 6.602 1.00 114.36 77 LYS B C 1
ATOM 2908 O O . LYS B 1 85 ? -11.878 12.667 6.939 1.00 111.17 77 LYS B O 1
ATOM 2914 N N . VAL B 1 86 ? -10.001 11.539 7.490 1.00 102.86 78 VAL B N 1
ATOM 2915 C CA . VAL B 1 86 ? -10.209 11.705 8.929 1.00 98.40 78 VAL B CA 1
ATOM 2916 C C . VAL B 1 86 ? -9.925 13.141 9.351 1.00 98.32 78 VAL B C 1
ATOM 2917 O O . VAL B 1 86 ? -10.747 13.779 10.019 1.00 91.04 78 VAL B O 1
ATOM 2921 N N . VAL B 1 87 ? -8.741 13.655 8.998 1.00 99.18 79 VAL B N 1
ATOM 2922 C CA . VAL B 1 87 ? -8.377 15.033 9.333 1.00 100.89 79 VAL B CA 1
ATOM 2923 C C . VAL B 1 87 ? -9.450 15.997 8.843 1.00 97.55 79 VAL B C 1
ATOM 2924 O O . VAL B 1 87 ? -9.855 16.925 9.554 1.00 91.03 79 VAL B O 1
ATOM 2928 N N . GLN B 1 88 ? -9.926 15.779 7.616 1.00 99.17 80 GLN B N 1
ATOM 2929 C CA . GLN B 1 88 ? -10.989 16.607 7.054 1.00 96.22 80 GLN B CA 1
ATOM 2930 C C . GLN B 1 88 ? -12.242 16.558 7.915 1.00 96.15 80 GLN B C 1
ATOM 2931 O O . GLN B 1 88 ? -12.870 17.590 8.180 1.00 103.10 80 GLN B O 1
ATOM 2937 N N . GLU B 1 89 ? -12.637 15.355 8.339 1.00 105.13 81 GLU B N 1
ATOM 2938 C CA . GLU B 1 89 ? -13.847 15.215 9.140 1.00 103.26 81 GLU B CA 1
ATOM 2939 C C . GLU B 1 89 ? -13.712 15.945 10.469 1.00 102.49 81 GLU B C 1
ATOM 2940 O O . GLU B 1 89 ? -14.669 16.568 10.945 1.00 96.73 81 GLU B O 1
ATOM 2946 N N . GLU B 1 90 ? -12.525 15.893 11.075 1.00 103.91 82 GLU B N 1
ATOM 2947 C CA . GLU B 1 90 ? -12.318 16.563 12.353 1.00 98.83 82 GLU B CA 1
ATOM 2948 C C . GLU B 1 90 ? -12.187 18.072 12.182 1.00 94.16 82 GLU B C 1
ATOM 2949 O O . GLU B 1 90 ? -12.668 18.835 13.026 1.00 93.09 82 GLU B O 1
ATOM 2955 N N . LEU B 1 91 ? -11.537 18.519 11.104 1.00 88.33 83 LEU B N 1
ATOM 2956 C CA . LEU B 1 91 ? -11.512 19.947 10.803 1.00 87.20 83 LEU B CA 1
ATOM 2957 C C . LEU B 1 91 ? -12.919 20.476 10.561 1.00 89.69 83 LEU B C 1
ATOM 2958 O O . LEU B 1 91 ? -13.250 21.595 10.971 1.00 91.75 83 LEU B O 1
ATOM 2963 N N . THR B 1 92 ? -13.760 19.680 9.898 1.00 89.12 84 THR B N 1
ATOM 2964 C CA . THR B 1 92 ? -15.130 20.101 9.628 1.00 96.72 84 THR B CA 1
ATOM 2965 C C . THR B 1 92 ? -15.914 20.274 10.923 1.00 97.75 84 THR B C 1
ATOM 2966 O O . THR B 1 92 ? -16.559 21.305 11.137 1.00 97.05 84 THR B O 1
ATOM 2970 N N . GLU B 1 93 ? -15.863 19.273 11.806 1.00 90.76 85 GLU B N 1
ATOM 2971 C CA . GLU B 1 93 ? -16.551 19.392 13.087 1.00 99.11 85 GLU B CA 1
ATOM 2972 C C . GLU B 1 93 ? -15.981 20.523 13.927 1.00 96.58 85 GLU B C 1
ATOM 2973 O O . GLU B 1 93 ? -16.709 21.143 14.712 1.00 108.98 85 GLU B O 1
ATOM 2979 N N . LEU B 1 94 ? -14.688 20.811 13.777 1.00 88.64 86 LEU B N 1
ATOM 2980 C CA . LEU B 1 94 ? -14.060 21.803 14.633 1.00 96.45 86 LEU B CA 1
ATOM 2981 C C . LEU B 1 94 ? -14.492 23.220 14.276 1.00 95.64 86 LEU B C 1
ATOM 2982 O O . LEU B 1 94 ? -14.432 24.108 15.132 1.00 101.38 86 LEU B O 1
ATOM 2987 N N . MET B 1 95 ? -14.955 23.443 13.047 1.00 90.37 87 MET B N 1
ATOM 2988 C CA . MET B 1 95 ? -15.462 24.740 12.616 1.00 94.09 87 MET B CA 1
ATOM 2989 C C . MET B 1 95 ? -16.985 24.759 12.530 1.00 98.78 87 MET B C 1
ATOM 2990 O O . MET B 1 95 ? -17.554 25.483 11.707 1.00 85.10 87 MET B O 1
ATOM 2995 N N . GLY B 1 96 ? -17.654 23.984 13.381 1.00 99.45 88 GLY B N 1
ATOM 2996 C CA . GLY B 1 96 ? -19.088 23.797 13.273 1.00 96.25 88 GLY B CA 1
ATOM 2997 C C . GLY B 1 96 ? -19.409 22.698 12.282 1.00 97.08 88 GLY B C 1
ATOM 2998 O O . GLY B 1 96 ? -18.823 22.661 11.199 1.00 113.97 88 GLY B O 1
ATOM 2999 N N . GLY B 1 97 ? -20.324 21.796 12.628 1.00 91.59 89 GLY B N 1
ATOM 3000 C CA . GLY B 1 97 ? -20.627 20.659 11.776 1.00 105.87 89 GLY B CA 1
ATOM 3001 C C . GLY B 1 97 ? -20.936 20.978 10.329 1.00 95.60 89 GLY B C 1
ATOM 3002 O O . GLY B 1 97 ? -20.202 20.567 9.433 1.00 101.37 89 GLY B O 1
ATOM 3003 N N . GLU B 1 98 ? -21.991 21.743 10.106 1.00 111.24 90 GLU B N 1
ATOM 3004 C CA . GLU B 1 98 ? -22.480 22.113 8.795 1.00 104.58 90 GLU B CA 1
ATOM 3005 C C . GLU B 1 98 ? -23.134 23.492 8.851 1.00 105.20 90 GLU B C 1
ATOM 3006 O O . GLU B 1 98 ? -23.203 24.144 9.906 1.00 100.42 90 GLU B O 1
ATOM 3012 N N . GLU B 1 99 ? -23.514 23.974 7.668 1.00 104.85 91 GLU B N 1
ATOM 3013 C CA . GLU B 1 99 ? -23.937 25.348 7.492 1.00 91.81 91 GLU B CA 1
ATOM 3014 C C . GLU B 1 99 ? -25.030 25.684 8.487 1.00 86.78 91 GLU B C 1
ATOM 3015 O O . GLU B 1 99 ? -26.039 24.980 8.585 1.00 99.81 91 GLU B O 1
ATOM 3021 N N . SER B 1 100 ? -24.802 26.743 9.251 1.00 95.27 92 SER B N 1
ATOM 3022 C CA . SER B 1 100 ? -25.752 27.212 10.249 1.00 90.06 92 SER B CA 1
ATOM 3023 C C . SER B 1 100 ? -26.524 28.380 9.644 1.00 88.81 92 SER B C 1
ATOM 3024 O O . SER B 1 100 ? -25.997 29.492 9.540 1.00 96.29 92 SER B O 1
ATOM 3027 N N . LYS B 1 101 ? -27.768 28.126 9.250 1.00 82.76 93 LYS B N 1
ATOM 3028 C CA . LYS B 1 101 ? -28.536 29.062 8.445 1.00 92.68 93 LYS B CA 1
ATOM 3029 C C . LYS B 1 101 ? -29.247 30.099 9.316 1.00 95.73 93 LYS B C 1
ATOM 3030 O O . LYS B 1 101 ? -29.314 29.989 10.541 1.00 80.59 93 LYS B O 1
ATOM 3036 N N . ILE B 1 102 ? -29.808 31.103 8.646 1.00 91.35 94 ILE B N 1
ATOM 3037 C CA . ILE B 1 102 ? -30.265 32.311 9.318 1.00 83.04 94 ILE B CA 1
ATOM 3038 C C . ILE B 1 102 ? -31.613 31.999 9.951 1.00 86.30 94 ILE B C 1
ATOM 3039 O O . ILE B 1 102 ? -32.449 31.318 9.345 1.00 83.16 94 ILE B O 1
ATOM 3044 N N . ALA B 1 103 ? -31.850 32.504 11.157 1.00 86.68 95 ALA B N 1
ATOM 3045 C CA . ALA B 1 103 ? -33.159 32.306 11.763 1.00 88.05 95 ALA B CA 1
ATOM 3046 C C . ALA B 1 103 ? -34.224 33.098 11.011 1.00 83.42 95 ALA B C 1
ATOM 3047 O O . ALA B 1 103 ? -33.944 34.127 10.387 1.00 87.30 95 ALA B O 1
ATOM 3049 N N . VAL B 1 104 ? -35.453 32.593 11.057 1.00 86.49 96 VAL B N 1
ATOM 3050 C CA . VAL B 1 104 ? -36.618 33.256 10.477 1.00 96.32 96 VAL B CA 1
ATOM 3051 C C . VAL B 1 104 ? -37.697 33.256 11.549 1.00 86.35 96 VAL B C 1
ATOM 3052 O O . VAL B 1 104 ? -38.194 32.190 11.929 1.00 98.46 96 VAL B O 1
ATOM 3056 N N . ALA B 1 105 ? -38.054 34.441 12.043 1.00 87.67 97 ALA B N 1
ATOM 3057 C CA . ALA B 1 105 ? -39.070 34.536 13.081 1.00 86.48 97 ALA B CA 1
ATOM 3058 C C . ALA B 1 105 ? -40.399 33.983 12.579 1.00 94.72 97 ALA B C 1
ATOM 3059 O O . ALA B 1 105 ? -40.689 33.992 11.380 1.00 98.44 97 ALA B O 1
ATOM 3061 N N . LYS B 1 106 ? -41.208 33.479 13.515 1.00 88.76 98 LYS B N 1
ATOM 3062 C CA . LYS B 1 106 ? -42.530 32.991 13.139 1.00 104.40 98 LYS B CA 1
ATOM 3063 C C . LYS B 1 106 ? -43.412 34.127 12.640 1.00 110.18 98 LYS B C 1
ATOM 3064 O O . LYS B 1 106 ? -44.114 33.977 11.634 1.00 104.02 98 LYS B O 1
ATOM 3070 N N . ARG B 1 107 ? -43.388 35.271 13.322 1.00 117.50 99 ARG B N 1
ATOM 3071 C CA . ARG B 1 107 ? -44.116 36.440 12.854 1.00 123.24 99 ARG B CA 1
ATOM 3072 C C . ARG B 1 107 ? -43.135 37.545 12.499 1.00 111.11 99 ARG B C 1
ATOM 3073 O O . ARG B 1 107 ? -42.331 37.959 13.349 1.00 105.07 99 ARG B O 1
ATOM 3081 N N . PRO B 1 108 ? -43.147 38.013 11.252 1.00 115.03 100 PRO B N 1
ATOM 3082 C CA . PRO B 1 108 ? -42.259 39.105 10.871 1.00 108.67 100 PRO B CA 1
ATOM 3083 C C . PRO B 1 108 ? -42.521 40.332 11.731 1.00 99.49 100 PRO B C 1
ATOM 3084 O O . PRO B 1 108 ? -43.639 40.522 12.240 1.00 114.14 100 PRO B O 1
ATOM 3088 N N . PRO B 1 109 ? -41.509 41.190 11.914 1.00 99.02 101 PRO B N 1
ATOM 3089 C CA . PRO B 1 109 ? -40.174 41.070 11.321 1.00 96.52 101 PRO B CA 1
ATOM 3090 C C . PRO B 1 109 ? -39.198 40.244 12.153 1.00 93.32 101 PRO B C 1
ATOM 3091 O O . PRO B 1 109 ? -39.362 40.124 13.368 1.00 93.38 101 PRO B O 1
ATOM 3095 N N . THR B 1 110 ? -38.194 39.677 11.491 1.00 85.97 102 THR B N 1
ATOM 3096 C CA . THR B 1 110 ? -37.081 39.042 12.184 1.00 87.37 102 THR B CA 1
ATOM 3097 C C . THR B 1 110 ? -36.070 40.115 12.568 1.00 89.69 102 THR B C 1
ATOM 3098 O O . THR B 1 110 ? -35.529 40.806 11.698 1.00 86.79 102 THR B O 1
ATOM 3102 N N . VAL B 1 111 ? -35.824 40.263 13.865 1.00 79.13 103 VAL B N 1
ATOM 3103 C CA . VAL B 1 111 ? -34.956 41.311 14.388 1.00 73.78 103 VAL B CA 1
ATOM 3104 C C 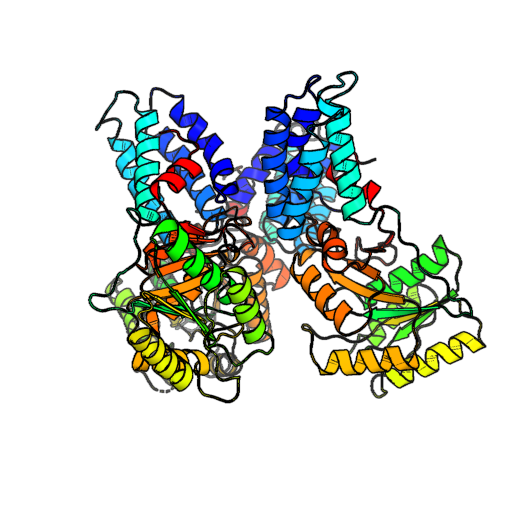. VAL B 1 111 ? -33.571 40.721 14.612 1.00 80.93 103 VAL B C 1
ATOM 3105 O O . VAL B 1 111 ? -33.404 39.790 15.411 1.00 74.83 103 VAL B O 1
ATOM 3109 N N . ILE B 1 112 ? -32.576 41.259 13.909 1.00 79.61 104 ILE B N 1
ATOM 3110 C CA . ILE B 1 112 ? -31.192 40.813 14.014 1.00 68.06 104 ILE B CA 1
ATOM 3111 C C . ILE B 1 112 ? -30.371 41.932 14.638 1.00 75.75 104 ILE B C 1
ATOM 3112 O O . ILE B 1 112 ? -30.365 43.063 14.139 1.00 74.49 104 ILE B O 1
ATOM 3117 N N . MET B 1 113 ? -29.672 41.612 15.722 1.00 75.53 105 MET B N 1
ATOM 3118 C CA . MET B 1 113 ? -28.907 42.578 16.501 1.00 67.92 105 MET B CA 1
ATOM 3119 C C . MET B 1 113 ? -27.424 42.377 16.208 1.00 68.28 105 MET B C 1
ATOM 3120 O O . MET B 1 113 ? -26.881 41.301 16.478 1.00 63.18 105 MET B O 1
ATOM 3125 N N . MET B 1 114 ? -26.777 43.395 15.634 1.00 70.16 106 MET B N 1
ATOM 3126 C CA . MET B 1 114 ? -25.345 43.364 15.335 1.00 69.99 106 MET B CA 1
ATOM 3127 C C . MET B 1 114 ? -24.553 43.986 16.475 1.00 72.68 106 MET B C 1
ATOM 3128 O O . MET B 1 114 ? -24.740 45.167 16.787 1.00 71.87 106 MET B O 1
ATOM 3133 N N . VAL B 1 115 ? -23.622 43.224 17.048 1.00 65.74 107 VAL B N 1
ATOM 3134 C CA . VAL B 1 115 ? -22.777 43.725 18.123 1.00 66.51 107 VAL B CA 1
ATOM 3135 C C . VAL B 1 115 ? -21.313 43.459 17.794 1.00 64.61 107 VAL B C 1
ATOM 3136 O O . VAL B 1 115 ? -20.977 42.689 16.892 1.00 70.86 107 VAL B O 1
ATOM 3140 N N . GLY B 1 116 ? -20.445 44.109 18.549 1.00 71.90 108 GLY B N 1
ATOM 3141 C CA . GLY B 1 116 ? -19.014 43.974 18.364 1.00 66.48 108 GLY B CA 1
ATOM 3142 C C . GLY B 1 116 ? -18.297 45.239 18.792 1.00 73.25 108 GLY B C 1
ATOM 3143 O O . GLY B 1 116 ? -18.905 46.217 19.218 1.00 71.74 108 GLY B O 1
ATOM 3144 N N . LEU B 1 117 ? -16.973 45.194 18.666 1.00 68.77 109 LEU B N 1
ATOM 3145 C CA . LEU B 1 117 ? -16.128 46.323 19.020 1.00 75.38 109 LEU B CA 1
ATOM 3146 C C . LEU B 1 117 ? -15.843 47.185 17.796 1.00 70.69 109 LEU B C 1
ATOM 3147 O O . LEU B 1 117 ? -15.851 46.703 16.659 1.00 74.57 109 LEU B O 1
ATOM 3152 N N . GLN B 1 118 ? -15.600 48.469 18.046 1.00 66.31 110 GLN B N 1
ATOM 3153 C CA . GLN B 1 118 ? -15.262 49.409 16.984 1.00 75.12 110 GLN B CA 1
ATOM 3154 C C . GLN B 1 118 ? -14.098 48.886 16.152 1.00 70.37 110 GLN B C 1
ATOM 3155 O O . GLN B 1 118 ? -13.100 48.402 16.692 1.00 69.88 110 GLN B O 1
ATOM 3161 N N . GLY B 1 119 ? -14.239 48.975 14.830 1.00 62.22 111 GLY B N 1
ATOM 3162 C CA . GLY B 1 119 ? -13.231 48.494 13.914 1.00 52.02 111 GLY B CA 1
ATOM 3163 C C . GLY B 1 119 ? -13.433 47.078 13.419 1.00 60.86 111 GLY B C 1
ATOM 3164 O O . GLY B 1 119 ? -12.763 46.673 12.461 1.00 68.97 111 GLY B O 1
ATOM 3165 N N . ALA B 1 120 ? -14.337 46.312 14.036 1.00 62.61 112 ALA B N 1
ATOM 3166 C CA . ALA B 1 120 ? -14.549 44.933 13.610 1.00 63.35 112 ALA B CA 1
ATOM 3167 C C . ALA B 1 120 ? -15.227 44.858 12.248 1.00 69.27 112 ALA B C 1
ATOM 3168 O O . ALA B 1 120 ? -14.940 43.945 11.465 1.00 64.56 112 ALA B O 1
ATOM 3170 N N . GLY B 1 121 ? -16.122 45.796 11.948 1.00 65.64 113 GLY B N 1
ATOM 3171 C CA . GLY B 1 121 ? -16.839 45.773 10.690 1.00 57.88 113 GLY B CA 1
ATOM 3172 C C . GLY B 1 121 ? -18.343 45.698 10.856 1.00 62.21 113 GLY B C 1
ATOM 3173 O O . GLY B 1 121 ? -19.041 45.221 9.959 1.00 70.43 113 GLY B O 1
ATOM 3174 N N . LYS B 1 122 ? -18.853 46.174 11.997 1.00 65.63 114 LYS B N 1
ATOM 3175 C CA . LYS B 1 122 ? -20.286 46.100 12.275 1.00 69.21 114 LYS B CA 1
ATOM 3176 C C . LYS B 1 122 ? -21.097 46.825 11.208 1.00 72.74 114 LYS B C 1
ATOM 3177 O O . LYS B 1 122 ? -21.991 46.243 10.583 1.00 62.41 114 LYS B O 1
ATOM 3183 N N . THR B 1 123 ? -20.804 48.112 11.003 1.00 67.78 115 THR B N 1
ATOM 3184 C CA . THR B 1 123 ? -21.604 48.931 10.098 1.00 72.87 115 THR B CA 1
ATOM 3185 C C . THR B 1 123 ? -21.569 48.380 8.678 1.00 70.24 115 THR B C 1
ATOM 3186 O O . THR B 1 123 ? -22.610 48.255 8.022 1.00 56.29 115 THR B O 1
ATOM 3190 N N . THR B 1 124 ? -20.374 48.040 8.190 1.00 60.76 116 THR B N 1
ATOM 3191 C CA . THR B 1 124 ? -20.251 47.491 6.844 1.00 66.17 116 THR B CA 1
ATOM 3192 C C . THR B 1 124 ? -20.977 46.158 6.720 1.00 62.14 116 THR B C 1
ATOM 3193 O O . THR B 1 124 ? -21.682 45.915 5.734 1.00 62.73 116 THR B O 1
ATOM 3197 N N . THR B 1 125 ? -20.822 45.282 7.718 1.00 67.12 117 THR B N 1
ATOM 3198 C CA . THR B 1 125 ? -21.440 43.961 7.648 1.00 64.27 117 THR B CA 1
ATOM 3199 C C . THR B 1 125 ? -22.961 44.049 7.704 1.00 69.36 117 THR B C 1
ATOM 3200 O O . THR B 1 125 ? -23.648 43.243 7.065 1.00 60.98 117 THR B O 1
ATOM 3204 N N . SER B 1 126 ? -23.501 45.013 8.456 1.00 67.64 118 SER B N 1
ATOM 3205 C CA . SER B 1 126 ? -24.942 45.248 8.444 1.00 65.72 118 SER B CA 1
ATOM 3206 C C . SER B 1 126 ? -25.444 45.459 7.021 1.00 67.11 118 SER B C 1
ATOM 3207 O O . SER B 1 126 ? -26.443 44.863 6.605 1.00 66.39 118 SER B O 1
ATOM 3210 N N . GLY B 1 127 ? -24.747 46.301 6.256 1.00 60.56 119 GLY B N 1
ATOM 3211 C CA . GLY B 1 127 ? -25.126 46.508 4.868 1.00 66.00 119 GLY B CA 1
ATOM 3212 C C . GLY B 1 127 ? -24.953 45.260 4.024 1.00 70.52 119 GLY B C 1
ATOM 3213 O O . GLY B 1 127 ? -25.768 44.979 3.141 1.00 75.07 119 GLY B O 1
ATOM 3214 N N . LYS B 1 128 ? -23.888 44.496 4.281 1.00 59.38 120 LYS B N 1
ATOM 3215 C CA . LYS B 1 128 ? -23.665 43.257 3.542 1.00 68.50 120 LYS B CA 1
ATOM 3216 C C . LYS B 1 128 ? -24.789 42.259 3.796 1.00 74.21 120 LYS B C 1
ATOM 3217 O O . LYS B 1 128 ? -25.304 41.634 2.861 1.00 64.86 120 LYS B O 1
ATOM 3223 N N . LEU B 1 129 ? -25.180 42.097 5.063 1.00 66.76 121 LEU B N 1
ATOM 3224 C CA . LEU B 1 129 ? -26.213 41.121 5.400 1.00 66.76 121 LEU B CA 1
ATOM 3225 C C . LEU B 1 129 ? -27.553 41.499 4.783 1.00 75.50 121 LEU B C 1
ATOM 3226 O O . LEU B 1 129 ? -28.263 40.638 4.251 1.00 77.00 121 LEU B O 1
ATOM 3231 N N . ALA B 1 130 ? -27.918 42.782 4.847 1.00 69.67 122 ALA B N 1
ATOM 3232 C CA . ALA B 1 130 ? -29.134 43.235 4.180 1.00 72.56 122 ALA B CA 1
ATOM 3233 C C . ALA B 1 130 ? -29.078 42.942 2.687 1.00 75.85 122 ALA B C 1
ATOM 3234 O O . ALA B 1 130 ? -30.079 42.532 2.087 1.00 76.23 122 ALA B O 1
ATOM 3236 N N . ASN B 1 131 ? -27.907 43.135 2.075 1.00 71.55 123 ASN B N 1
ATOM 3237 C CA . ASN B 1 131 ? -27.747 42.832 0.657 1.00 75.42 123 ASN B CA 1
ATOM 3238 C C . ASN B 1 131 ? -27.929 41.343 0.386 1.00 73.97 123 ASN B C 1
ATOM 3239 O O . ASN B 1 131 ? -28.597 40.958 -0.581 1.00 72.95 123 ASN B O 1
ATOM 3244 N N . LEU B 1 132 ? -27.344 40.491 1.231 1.00 72.60 124 LEU B N 1
ATOM 3245 C CA . LEU B 1 132 ? -27.462 39.049 1.034 1.00 69.50 124 LEU B CA 1
ATOM 3246 C C . LEU B 1 132 ? -28.901 38.584 1.209 1.00 79.89 124 LEU B C 1
ATOM 3247 O O . LEU B 1 132 ? -29.368 37.703 0.477 1.00 78.88 124 LEU B O 1
ATOM 3252 N N . LEU B 1 133 ? -29.617 39.158 2.178 1.00 78.59 125 LEU B N 1
ATOM 3253 C CA . LEU B 1 133 ? -30.994 38.744 2.419 1.00 72.20 125 LEU B CA 1
ATOM 3254 C C . LEU B 1 133 ? -31.874 39.025 1.207 1.00 82.03 125 LEU B C 1
ATOM 3255 O O . LEU B 1 133 ? -32.794 38.255 0.908 1.00 85.18 125 LEU B O 1
ATOM 3260 N N . ARG B 1 134 ? -31.584 40.101 0.472 1.00 82.67 126 ARG B N 1
ATOM 3261 C CA . ARG B 1 134 ? -32.411 40.466 -0.676 1.00 89.04 126 ARG B CA 1
ATOM 3262 C C . ARG B 1 134 ? -32.079 39.625 -1.911 1.00 89.58 126 ARG B C 1
ATOM 3263 O O . ARG B 1 134 ? -32.970 39.012 -2.508 1.00 94.02 126 ARG B O 1
ATOM 3271 N N . LYS B 1 135 ? -30.808 39.582 -2.317 1.00 87.31 127 LYS B N 1
ATOM 3272 C CA . LYS B 1 135 ? -30.434 38.803 -3.499 1.00 92.14 127 LYS B CA 1
ATOM 3273 C C . LYS B 1 135 ? -30.530 37.288 -3.281 1.00 93.54 127 LYS B C 1
ATOM 3274 O O . LYS B 1 135 ? -30.985 36.564 -4.172 1.00 89.13 127 LYS B O 1
ATOM 3280 N N . LYS B 1 136 ? -30.129 36.767 -2.120 1.00 87.26 128 LYS B N 1
ATOM 3281 C CA . LYS B 1 136 ? -30.147 35.312 -2.009 1.00 87.66 128 LYS B CA 1
ATOM 3282 C C . LYS B 1 136 ? -31.468 34.752 -1.495 1.00 95.62 128 LYS B C 1
ATOM 3283 O O . LYS B 1 136 ? -31.842 33.638 -1.881 1.00 91.97 128 LYS B O 1
ATOM 3289 N N . HIS B 1 137 ? -32.195 35.490 -0.658 1.00 93.82 129 HIS B N 1
ATOM 3290 C CA . HIS B 1 137 ? -33.416 34.980 -0.050 1.00 90.25 129 HIS B CA 1
ATOM 3291 C C . HIS B 1 137 ? -34.670 35.747 -0.453 1.00 90.61 129 HIS B C 1
ATOM 3292 O O . HIS B 1 137 ? -35.770 35.355 -0.044 1.00 87.78 129 HIS B O 1
ATOM 3299 N N . ASN B 1 138 ? -34.537 36.822 -1.232 1.00 87.95 130 ASN B N 1
ATOM 3300 C CA . ASN B 1 138 ? -35.675 37.616 -1.706 1.00 92.64 130 ASN B CA 1
ATOM 3301 C C . ASN B 1 138 ? -36.471 38.200 -0.538 1.00 89.43 130 ASN B C 1
ATOM 3302 O O . ASN B 1 138 ? -37.690 38.039 -0.441 1.00 103.57 130 ASN B O 1
ATOM 3307 N N . ARG B 1 139 ? -35.768 38.893 0.351 1.00 87.29 131 ARG B N 1
ATOM 3308 C CA . ARG B 1 139 ? -36.362 39.520 1.522 1.00 77.99 131 ARG B CA 1
ATOM 3309 C C . ARG B 1 139 ? -36.415 41.034 1.342 1.00 92.58 131 ARG B C 1
ATOM 3310 O O . ARG B 1 139 ? -35.981 41.586 0.327 1.00 93.32 131 ARG B O 1
ATOM 3318 N N . LYS B 1 140 ? -36.949 41.705 2.361 1.00 90.63 132 LYS B N 1
ATOM 3319 C CA . LYS B 1 140 ? -37.194 43.147 2.341 1.00 83.92 132 LYS B CA 1
ATOM 3320 C C . LYS B 1 140 ? -36.706 43.715 3.668 1.00 81.32 132 LYS B C 1
ATOM 3321 O O . LYS B 1 140 ? -37.500 43.942 4.592 1.00 86.08 132 LYS B O 1
ATOM 3327 N N . PRO B 1 141 ? -35.404 43.950 3.801 1.00 72.96 133 PRO B N 1
ATOM 3328 C CA . PRO B 1 141 ? -34.833 44.318 5.098 1.00 75.58 133 PRO B CA 1
ATOM 3329 C C . PRO B 1 141 ? -34.788 45.827 5.327 1.00 69.90 133 PRO B C 1
ATOM 3330 O O . PRO B 1 141 ? -35.034 46.634 4.429 1.00 76.98 133 PRO B O 1
ATOM 3334 N N . MET B 1 142 ? -34.453 46.188 6.566 1.00 72.27 134 MET B N 1
ATOM 3335 C CA . MET B 1 142 ? -34.413 47.577 7.008 1.00 70.78 134 MET B CA 1
ATOM 3336 C C . MET B 1 142 ? -33.247 47.765 7.966 1.00 76.63 134 MET B C 1
ATOM 3337 O O . MET B 1 142 ? -33.139 47.047 8.965 1.00 79.61 134 MET B O 1
ATOM 3342 N N . LEU B 1 143 ? -32.377 48.723 7.655 1.00 78.44 135 LEU B N 1
ATOM 3343 C CA . LEU B 1 143 ? -31.219 49.030 8.484 1.00 74.50 135 LEU B CA 1
ATOM 3344 C C . LEU B 1 143 ? -31.574 50.106 9.506 1.00 80.32 135 LEU B C 1
ATOM 3345 O O . LEU B 1 143 ? -32.371 51.007 9.234 1.00 76.63 135 LEU B O 1
ATOM 3350 N N . VAL B 1 144 ? -30.975 50.003 10.693 1.00 61.17 136 VAL B N 1
ATOM 3351 C CA . VAL B 1 144 ? -31.276 50.895 11.807 1.00 78.46 136 VAL B CA 1
ATOM 3352 C C . VAL B 1 144 ? -29.978 51.475 12.352 1.00 69.14 136 VAL B C 1
ATOM 3353 O O . VAL B 1 144 ? -28.979 50.762 12.494 1.00 68.67 136 VAL B O 1
ATOM 3357 N N . ALA B 1 145 ? -30.000 52.771 12.671 1.00 73.77 137 ALA B N 1
ATOM 3358 C CA . ALA B 1 145 ? -28.817 53.507 13.121 1.00 68.11 137 ALA B CA 1
ATOM 3359 C C . ALA B 1 145 ? -28.869 53.643 14.640 1.00 76.57 137 ALA B C 1
ATOM 3360 O O . ALA B 1 145 ? -29.370 54.631 15.179 1.00 70.42 137 ALA B O 1
ATOM 3362 N N . ALA B 1 146 ? -28.324 52.645 15.336 1.00 79.54 138 ALA B N 1
ATOM 3363 C CA . ALA B 1 146 ? -28.348 52.604 16.792 1.00 81.53 138 ALA B CA 1
ATOM 3364 C C . ALA B 1 146 ? -27.020 52.993 17.431 1.00 84.88 138 ALA B C 1
ATOM 3365 O O . ALA B 1 146 ? -26.935 53.042 18.662 1.00 95.98 138 ALA B O 1
ATOM 3367 N N . ASP B 1 147 ? -25.985 53.265 16.638 1.00 82.35 139 ASP B N 1
ATOM 3368 C CA . ASP B 1 147 ? -24.697 53.731 17.152 1.00 73.09 139 ASP B CA 1
ATOM 3369 C C . ASP B 1 147 ? -24.681 55.253 17.044 1.00 79.48 139 ASP B C 1
ATOM 3370 O O . ASP B 1 147 ? -24.350 55.809 15.994 1.00 93.53 139 ASP B O 1
ATOM 3375 N N . ILE B 1 148 ? -25.034 55.926 18.143 1.00 82.31 140 ILE B N 1
ATOM 3376 C CA . ILE B 1 148 ? -25.070 57.386 18.166 1.00 95.91 140 ILE B CA 1
ATOM 3377 C C . ILE B 1 148 ? -23.775 58.009 18.664 1.00 100.55 140 ILE B C 1
ATOM 3378 O O . ILE B 1 148 ? -23.631 59.240 18.608 1.00 99.66 140 ILE B O 1
ATOM 3383 N N . TYR B 1 149 ? -22.825 57.208 19.141 1.00 96.86 141 TYR B N 1
ATOM 3384 C CA . TYR B 1 149 ? -21.709 57.731 19.916 1.00 102.39 141 TYR B CA 1
ATOM 3385 C C . TYR B 1 149 ? -20.521 58.161 19.066 1.00 108.36 141 TYR B C 1
ATOM 3386 O O . TYR B 1 149 ? -19.641 58.863 19.575 1.00 108.48 141 TYR B O 1
ATOM 3395 N N . ARG B 1 150 ? -20.475 57.776 17.803 1.00 113.05 142 ARG B N 1
ATOM 3396 C CA . ARG B 1 150 ? -19.516 58.448 16.948 1.00 114.52 142 ARG B CA 1
ATOM 3397 C C . ARG B 1 150 ? -20.241 59.288 15.910 1.00 112.88 142 ARG B C 1
ATOM 3398 O O . ARG B 1 150 ? -21.297 58.882 15.411 1.00 110.13 142 ARG B O 1
ATOM 3406 N N . PRO B 1 151 ? -19.714 60.459 15.572 1.00 124.54 143 PRO B N 1
ATOM 3407 C CA . PRO B 1 151 ? -20.153 61.125 14.347 1.00 122.10 143 PRO B CA 1
ATOM 3408 C C . PRO B 1 151 ? -19.644 60.355 13.139 1.00 110.69 143 PRO B C 1
ATOM 3409 O O . PRO B 1 151 ? -18.675 59.595 13.222 1.00 109.75 143 PRO B O 1
ATOM 3413 N N . ALA B 1 152 ? -20.345 60.540 12.017 1.00 95.71 144 ALA B N 1
ATOM 3414 C CA . ALA B 1 152 ? -20.083 59.865 10.745 1.00 87.85 144 ALA B CA 1
ATOM 3415 C C . ALA B 1 152 ? -20.546 58.412 10.745 1.00 75.84 144 ALA B C 1
ATOM 3416 O O . ALA B 1 152 ? -20.681 57.809 9.676 1.00 77.77 144 ALA B O 1
ATOM 3418 N N . ALA B 1 153 ? -20.788 57.836 11.926 1.00 81.45 145 ALA B N 1
ATOM 3419 C CA . ALA B 1 153 ? -21.311 56.473 11.981 1.00 80.13 145 ALA B CA 1
ATOM 3420 C C . ALA B 1 153 ? -22.678 56.391 11.321 1.00 77.00 145 ALA B C 1
ATOM 3421 O O . ALA B 1 153 ? -2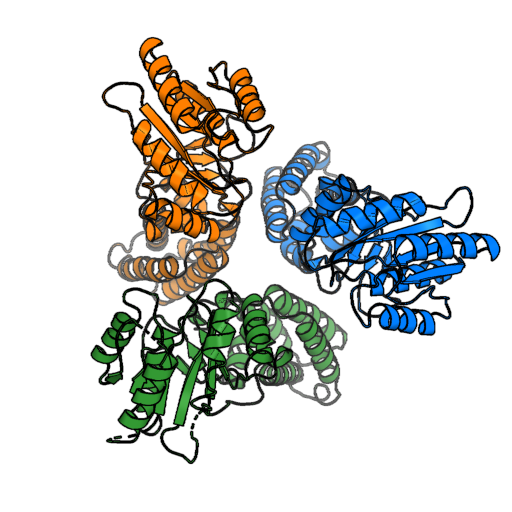3.008 55.398 10.660 1.00 73.77 145 ALA B O 1
ATOM 3423 N N . ILE B 1 154 ? -23.474 57.444 11.473 1.00 78.08 146 ILE B N 1
ATOM 3424 C CA . ILE B 1 154 ? -24.849 57.431 11.002 1.00 74.51 146 ILE B CA 1
ATOM 3425 C C . ILE B 1 154 ? -24.864 57.628 9.493 1.00 76.50 146 ILE B C 1
ATOM 3426 O O . ILE B 1 154 ? -25.493 56.870 8.742 1.00 68.06 146 ILE B O 1
ATOM 3431 N N . LYS B 1 155 ? -24.143 58.654 9.033 1.00 71.06 147 LYS B N 1
ATOM 3432 C CA . LYS B 1 155 ? -23.977 58.920 7.609 1.00 81.51 147 LYS B CA 1
ATOM 3433 C C . LYS B 1 155 ? -23.321 57.749 6.888 1.00 74.31 147 LYS B C 1
ATOM 3434 O O . LYS B 1 155 ? -23.594 57.521 5.705 1.00 68.49 147 LYS B O 1
ATOM 3440 N N . GLN B 1 156 ? -22.456 56.999 7.578 1.00 68.13 148 GLN B N 1
ATOM 3441 C CA . GLN B 1 156 ? -21.854 55.818 6.965 1.00 64.87 148 GLN B CA 1
ATOM 3442 C C . GLN B 1 156 ? -22.917 54.781 6.626 1.00 68.83 148 GLN B C 1
ATOM 3443 O O . GLN B 1 156 ? -22.939 54.237 5.516 1.00 60.45 148 GLN B O 1
ATOM 3449 N N . LEU B 1 157 ? -23.811 54.494 7.576 1.00 66.25 149 LEU B N 1
ATOM 3450 C CA . LEU B 1 157 ? -24.896 53.556 7.308 1.00 67.13 149 LEU B CA 1
ATOM 3451 C C . LEU B 1 157 ? -25.857 54.107 6.262 1.00 70.93 149 LEU B C 1
ATOM 3452 O O . LEU B 1 157 ? -26.270 53.381 5.350 1.00 69.44 149 LEU B O 1
ATOM 3457 N N . GLU B 1 158 ? -26.221 55.388 6.378 1.00 72.12 150 GLU B N 1
ATOM 3458 C CA . GLU B 1 158 ? -27.120 55.999 5.403 1.00 63.37 150 GLU B CA 1
ATOM 3459 C C . GLU B 1 158 ? -26.537 55.932 3.997 1.00 67.60 150 GLU B C 1
ATOM 3460 O O . GLU B 1 158 ? -27.272 55.744 3.020 1.00 78.06 150 GLU B O 1
ATOM 3466 N N . THR B 1 159 ? -25.216 56.084 3.876 1.00 68.84 151 THR B N 1
ATOM 3467 C CA . THR B 1 159 ? -24.576 56.002 2.567 1.00 58.44 151 THR B CA 1
ATOM 3468 C C . THR B 1 159 ? -24.656 54.590 2.001 1.00 70.88 151 THR B C 1
ATOM 3469 O O . THR B 1 159 ? -24.899 54.408 0.802 1.00 68.98 151 THR B O 1
ATOM 3473 N N . LEU B 1 160 ? -24.454 53.576 2.847 1.00 69.41 152 LEU B N 1
ATOM 3474 C CA . LEU B 1 160 ? -24.623 52.199 2.394 1.00 64.01 152 LEU B CA 1
ATOM 3475 C C . LEU B 1 160 ? -26.076 51.918 2.032 1.00 72.31 152 LEU B C 1
ATOM 3476 O O . LEU B 1 160 ? -26.351 51.199 1.063 1.00 75.74 152 LEU B O 1
ATOM 3481 N N . GLY B 1 161 ? -27.017 52.479 2.792 1.00 66.72 153 GLY B N 1
ATOM 3482 C CA . GLY B 1 161 ? -28.421 52.276 2.485 1.00 66.51 153 GLY B CA 1
ATOM 3483 C C . GLY B 1 161 ? -28.823 52.828 1.133 1.00 72.14 153 GLY B C 1
ATOM 3484 O O . GLY B 1 161 ? -29.697 52.271 0.464 1.00 71.43 153 GLY B O 1
ATOM 3485 N N . LYS B 1 162 ? -28.185 53.921 0.704 1.00 69.86 154 LYS B N 1
ATOM 3486 C CA . LYS B 1 162 ? -28.544 54.527 -0.574 1.00 64.90 154 LYS B CA 1
ATOM 3487 C C . LYS B 1 162 ? -28.021 53.721 -1.753 1.00 72.63 154 LYS B C 1
ATOM 3488 O O . LYS B 1 162 ? -28.593 53.785 -2.847 1.00 77.05 154 LYS B O 1
ATOM 3494 N N . GLN B 1 163 ? -26.940 52.966 -1.560 1.00 66.56 155 GLN B N 1
ATOM 3495 C CA . GLN B 1 163 ? -26.464 52.077 -2.611 1.00 67.27 155 GLN B CA 1
ATOM 3496 C C . GLN B 1 163 ? -27.276 50.792 -2.691 1.00 75.15 155 GLN B C 1
ATOM 3497 O O . GLN B 1 163 ? -27.214 50.097 -3.710 1.00 76.75 155 GLN B O 1
ATOM 3503 N N . LEU B 1 164 ? -28.040 50.472 -1.646 1.00 66.76 156 LEU B N 1
ATOM 3504 C CA . LEU B 1 164 ? -28.868 49.274 -1.602 1.00 82.65 156 LEU B CA 1
ATOM 3505 C C . LEU B 1 164 ? -30.328 49.543 -1.940 1.00 79.99 156 LEU B C 1
ATOM 3506 O O . LEU B 1 164 ? -31.069 48.588 -2.202 1.00 86.67 156 LEU B O 1
ATOM 3511 N N . ASP B 1 165 ? -30.751 50.806 -1.941 1.00 79.55 157 ASP B N 1
ATOM 3512 C CA . ASP B 1 165 ? -32.166 51.178 -1.999 1.00 78.65 157 ASP B CA 1
ATOM 3513 C C . ASP B 1 165 ? -32.947 50.502 -0.875 1.00 76.18 157 ASP B C 1
ATOM 3514 O O . ASP B 1 165 ? -33.977 49.859 -1.090 1.00 89.50 157 ASP B O 1
ATOM 3519 N N . MET B 1 166 ? -32.433 50.650 0.344 1.00 66.27 158 MET B N 1
ATOM 3520 C CA . MET B 1 166 ? -33.077 50.147 1.543 1.00 72.09 158 MET B CA 1
ATOM 3521 C C . MET B 1 166 ? -33.117 51.250 2.591 1.00 71.80 158 MET B C 1
ATOM 3522 O O . MET B 1 166 ? -32.153 52.013 2.727 1.00 67.82 158 MET B O 1
ATOM 3527 N N . PRO B 1 167 ? -34.212 51.364 3.338 1.00 81.59 159 PRO B N 1
ATOM 3528 C CA . PRO B 1 167 ? -34.320 52.446 4.322 1.00 72.63 159 PRO B CA 1
ATOM 3529 C C . PRO B 1 167 ? -33.329 52.274 5.462 1.00 73.57 159 PRO B C 1
ATOM 3530 O O . PRO B 1 167 ? -32.937 51.161 5.819 1.00 73.95 159 PRO B O 1
ATOM 3534 N N . VAL B 1 168 ? -32.923 53.406 6.033 1.00 77.74 160 VAL B N 1
ATOM 3535 C CA . VAL B 1 168 ? -32.013 53.447 7.175 1.00 77.80 160 VAL B CA 1
ATOM 3536 C C . VAL B 1 168 ? -32.692 54.294 8.245 1.00 74.90 160 VAL B C 1
ATOM 3537 O O . VAL B 1 168 ? -32.730 55.526 8.140 1.00 90.57 160 VAL B O 1
ATOM 3541 N N . PHE B 1 169 ? -33.229 53.643 9.273 1.00 72.79 161 PHE B N 1
ATOM 3542 C CA . PHE B 1 169 ? -33.953 54.352 10.320 1.00 74.44 161 PHE B CA 1
ATOM 3543 C C . PHE B 1 169 ? -32.987 55.108 11.224 1.00 78.42 161 PHE B C 1
ATOM 3544 O O . PHE B 1 169 ? -31.989 54.551 11.690 1.00 84.69 161 PHE B O 1
ATOM 3552 N N . SER B 1 170 ? -33.299 56.375 11.486 1.00 81.65 162 SER B N 1
ATOM 3553 C CA . SER B 1 170 ? -32.449 57.222 12.308 1.00 93.31 162 SER B CA 1
ATOM 3554 C C . SER B 1 170 ? -33.290 58.289 12.993 1.00 94.39 162 SER B C 1
ATOM 3555 O O . SER B 1 170 ? -34.228 58.826 12.401 1.00 90.05 162 SER B O 1
ATOM 3558 N N . LEU B 1 171 ? -32.940 58.587 14.244 1.00 90.12 163 LEU B N 1
ATOM 3559 C CA . LEU B 1 171 ? -33.521 59.698 14.987 1.00 93.78 163 LEU B CA 1
ATOM 3560 C C . LEU B 1 171 ? -32.439 60.659 15.464 1.00 97.35 163 LEU B C 1
ATOM 3561 O O . LEU B 1 171 ? -32.600 61.336 16.481 1.00 103.90 163 LEU B O 1
ATOM 3566 N N . GLY B 1 172 ? -31.330 60.729 14.735 1.00 84.56 164 GLY B N 1
ATOM 3567 C CA . GLY B 1 172 ? -30.214 61.545 15.153 1.00 85.18 164 GLY B CA 1
ATOM 3568 C C . GLY B 1 172 ? -29.415 60.887 16.262 1.00 90.10 164 GLY B C 1
ATOM 3569 O O . GLY B 1 172 ? -29.550 59.695 16.556 1.00 93.04 164 GLY B O 1
ATOM 3570 N N . ASP B 1 173 ? -28.570 61.696 16.899 1.00 91.19 165 ASP B N 1
ATOM 3571 C CA . ASP B 1 173 ? -27.664 61.214 17.932 1.00 99.74 165 ASP B CA 1
ATOM 3572 C C . ASP B 1 173 ? -28.015 61.727 19.324 1.00 105.14 165 ASP B C 1
ATOM 3573 O O . ASP B 1 173 ? -27.238 61.520 20.262 1.00 115.70 165 ASP B O 1
ATOM 3578 N N . GLN B 1 174 ? -29.158 62.391 19.485 1.00 106.02 166 GLN B N 1
ATOM 3579 C CA . GLN B 1 174 ? -29.580 62.907 20.780 1.00 118.47 166 GLN B CA 1
ATOM 3580 C C . GLN B 1 174 ? -30.681 62.066 21.413 1.00 112.79 166 GLN B C 1
ATOM 3581 O O . GLN B 1 174 ? -31.320 62.515 22.369 1.00 120.75 166 GLN B O 1
ATOM 3587 N N . VAL B 1 175 ? -30.915 60.859 20.902 1.00 106.67 167 VAL B N 1
ATOM 3588 C CA . VAL B 1 175 ? -31.983 59.985 21.370 1.00 96.65 167 VAL B CA 1
ATOM 3589 C C . VAL B 1 175 ? -31.372 58.642 21.747 1.00 95.58 167 VAL B C 1
ATOM 3590 O O . VAL B 1 175 ? -30.421 58.183 21.106 1.00 100.22 167 VAL B O 1
ATOM 3594 N N . SER B 1 176 ? -31.912 58.020 22.791 1.00 97.70 168 SER B N 1
ATOM 3595 C CA . SER B 1 176 ? -31.365 56.758 23.265 1.00 96.93 168 SER B CA 1
ATOM 3596 C C . SER B 1 176 ? -31.518 55.676 22.198 1.00 95.50 168 SER B C 1
ATOM 3597 O O . SER B 1 176 ? -32.532 55.639 21.490 1.00 92.83 168 SER B O 1
ATOM 3600 N N . PRO B 1 177 ? -30.534 54.786 22.053 1.00 95.90 169 PRO B N 1
ATOM 3601 C CA . PRO B 1 177 ? -30.710 53.640 21.145 1.00 94.54 169 PRO B CA 1
ATOM 3602 C C . PRO B 1 177 ? -31.881 52.752 21.518 1.00 95.53 169 PRO B C 1
ATOM 3603 O O . PRO B 1 177 ? -32.358 51.991 20.666 1.00 96.69 169 PRO B O 1
ATOM 3607 N N . VAL B 1 178 ? -32.368 52.822 22.760 1.00 92.45 170 VAL B N 1
ATOM 3608 C CA . VAL B 1 178 ? -33.507 52.000 23.151 1.00 94.58 170 VAL B CA 1
ATOM 3609 C C . VAL B 1 178 ? -34.779 52.500 22.473 1.00 89.79 170 VAL B C 1
ATOM 3610 O O . VAL B 1 178 ? -35.589 51.702 21.984 1.00 95.77 170 VAL B O 1
ATOM 3614 N N . GLU B 1 179 ? -34.977 53.824 22.426 1.00 94.69 171 GLU B N 1
ATOM 3615 C CA . GLU B 1 179 ? -36.064 54.380 21.622 1.00 97.09 171 GLU B CA 1
ATOM 3616 C C . GLU B 1 179 ? -35.897 54.010 20.155 1.00 93.08 171 GLU B C 1
ATOM 3617 O O . GLU B 1 179 ? -36.843 53.547 19.507 1.00 90.22 171 GLU B O 1
ATOM 3623 N N . ILE B 1 180 ? -34.696 54.240 19.609 1.00 85.65 172 ILE B N 1
ATOM 3624 C CA . ILE B 1 180 ? -34.460 54.062 18.176 1.00 89.14 172 ILE B CA 1
ATOM 3625 C C . ILE B 1 180 ? -34.837 52.651 17.750 1.00 94.85 172 ILE B C 1
ATOM 3626 O O . ILE B 1 180 ? -35.532 52.449 16.748 1.00 90.25 172 ILE B O 1
ATOM 3631 N N . ALA B 1 181 ? -34.392 51.653 18.517 1.00 85.65 173 ALA B N 1
ATOM 3632 C CA . ALA B 1 181 ? -34.739 50.269 18.212 1.00 84.71 173 ALA B CA 1
ATOM 3633 C C . ALA B 1 181 ? -36.243 50.047 18.307 1.00 84.48 173 ALA B C 1
ATOM 3634 O O . ALA B 1 181 ? -36.846 49.418 17.431 1.00 89.41 173 ALA B O 1
ATOM 3636 N N . LYS B 1 182 ? -36.866 50.567 19.367 1.00 86.77 174 LYS B N 1
ATOM 3637 C CA . LYS B 1 182 ? -38.305 50.416 19.562 1.00 90.41 174 LYS B CA 1
ATOM 3638 C C . LYS B 1 182 ? -39.087 50.939 18.361 1.00 97.77 174 LYS B C 1
ATOM 3639 O O . LYS B 1 182 ? -39.817 50.190 17.701 1.00 99.10 174 LYS B O 1
ATOM 3645 N N . GLN B 1 183 ? -38.932 52.231 18.060 1.00 82.84 175 GLN B N 1
ATOM 3646 C CA . GLN B 1 183 ? -39.662 52.837 16.950 1.00 89.94 175 GLN B CA 1
ATOM 3647 C C . GLN B 1 1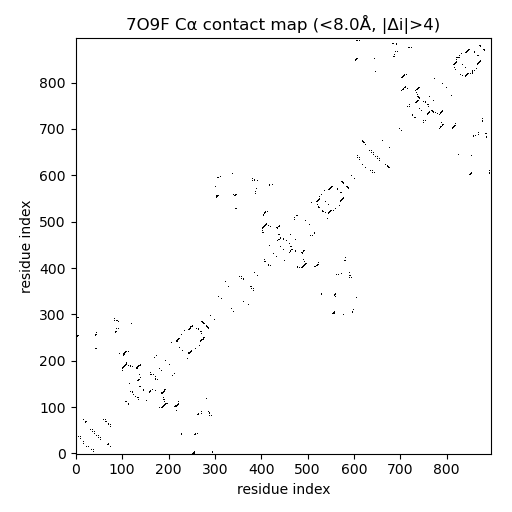83 ? -39.338 52.156 15.626 1.00 92.10 175 GLN B C 1
ATOM 3648 O O . GLN B 1 183 ? -40.213 52.014 14.764 1.00 102.04 175 GLN B O 1
ATOM 3654 N N . ALA B 1 184 ? -38.083 51.739 15.443 1.00 85.30 176 ALA B N 1
ATOM 3655 C CA . ALA B 1 184 ? -37.685 51.108 14.188 1.00 90.21 176 ALA B CA 1
ATOM 3656 C C . ALA B 1 184 ? -38.487 49.839 13.933 1.00 91.35 176 ALA B C 1
ATOM 3657 O O . ALA B 1 184 ? -38.986 49.617 12.824 1.00 87.14 176 ALA B O 1
ATOM 3659 N N . ILE B 1 185 ? -38.688 49.042 14.978 1.00 90.41 177 ILE B N 1
ATOM 3660 C CA . ILE B 1 185 ? -39.377 47.735 14.768 1.00 91.62 177 ILE B CA 1
ATOM 3661 C C . ILE B 1 185 ? -40.860 47.981 14.468 1.00 96.29 177 ILE B C 1
ATOM 3662 O O . ILE B 1 185 ? -41.418 47.273 13.614 1.00 97.38 177 ILE B O 1
ATOM 3667 N N . GLU B 1 186 ? -41.457 48.983 15.112 1.00 98.83 178 GLU B N 1
ATOM 3668 C CA . GLU B 1 186 ? -42.894 49.280 14.896 1.00 103.62 178 GLU B CA 1
ATOM 3669 C C . GLU B 1 186 ? -43.130 49.684 13.441 1.00 104.99 178 GLU B C 1
ATOM 3670 O O . GLU B 1 186 ? -44.094 49.184 12.846 1.00 106.68 178 GLU B O 1
ATOM 3676 N N . LYS B 1 187 ? -42.259 50.525 12.887 1.00 94.83 179 LYS B N 1
ATOM 3677 C CA . LYS B 1 187 ? -42.437 51.003 11.496 1.00 97.40 179 LYS B CA 1
ATOM 3678 C C . LYS B 1 187 ? -42.343 49.803 10.567 1.00 96.09 179 LYS B C 1
ATOM 3679 O O . LYS B 1 187 ? -43.105 49.740 9.598 1.00 104.00 179 LYS B O 1
ATOM 3685 N N . ALA B 1 188 ? -41.433 48.889 10.869 1.00 95.00 180 ALA B N 1
ATOM 3686 C CA . ALA B 1 188 ? -41.232 47.719 9.992 1.00 97.36 180 ALA B CA 1
ATOM 3687 C C . ALA B 1 188 ? -42.498 46.872 9.964 1.00 90.75 180 ALA B C 1
ATOM 3688 O O . ALA B 1 188 ? -42.823 46.340 8.898 1.00 91.94 180 ALA B O 1
ATOM 3690 N N . LYS B 1 189 ? -43.150 46.724 11.115 1.00 89.51 181 LYS B N 1
ATOM 3691 C CA . LYS B 1 189 ? -44.400 45.930 11.179 1.00 101.43 181 LYS B CA 1
ATOM 3692 C C . LYS B 1 189 ? -45.459 46.606 10.315 1.00 108.76 181 LYS B C 1
ATOM 3693 O O . LYS B 1 189 ? -46.108 45.908 9.523 1.00 105.52 181 LYS B O 1
ATOM 3699 N N . GLU B 1 190 ? -45.581 47.924 10.440 1.00 109.51 182 GLU B N 1
ATOM 3700 C CA . GLU B 1 190 ? -46.609 48.670 9.678 1.00 110.08 182 GLU B CA 1
ATOM 3701 C C . GLU B 1 190 ? -46.322 48.572 8.181 1.00 114.16 182 GLU B C 1
ATOM 3702 O O . GLU B 1 190 ? -47.285 48.410 7.417 1.00 105.12 182 GLU B O 1
ATOM 3708 N N . GLU B 1 191 ? -45.053 48.642 7.779 1.00 99.08 183 GLU B N 1
ATOM 3709 C CA . GLU B 1 191 ? -44.722 48.691 6.330 1.00 90.93 183 GLU B CA 1
ATOM 3710 C C . GLU B 1 191 ? -44.306 47.320 5.794 1.00 107.24 183 GLU B C 1
ATOM 3711 O O . GLU B 1 191 ? -43.762 47.284 4.682 1.00 111.70 183 GLU B O 1
ATOM 3717 N N . HIS B 1 192 ? -44.549 46.250 6.549 1.00 109.38 184 HIS B N 1
ATOM 3718 C CA . HIS B 1 192 ? -44.290 44.867 6.059 1.00 109.37 184 HIS B CA 1
ATOM 3719 C C . HIS B 1 192 ? -42.826 44.569 5.714 1.00 110.34 184 HIS B C 1
ATOM 3720 O O . HIS B 1 192 ? -42.607 43.900 4.694 1.00 109.88 184 HIS B O 1
ATOM 3727 N N . TYR B 1 193 ? -41.869 45.011 6.535 1.00 100.63 185 TYR B N 1
ATOM 3728 C CA . TYR B 1 193 ? -40.444 44.649 6.299 1.00 100.48 185 TYR B CA 1
ATOM 3729 C C . TYR B 1 193 ? -40.148 43.269 6.896 1.00 97.11 185 TYR B C 1
ATOM 3730 O O . TYR B 1 193 ? -40.487 43.045 8.057 1.00 102.76 185 TYR B O 1
ATOM 3739 N N . ASP B 1 194 ? -39.559 42.370 6.107 1.00 100.04 186 ASP B N 1
ATOM 3740 C CA . ASP B 1 194 ? -39.243 40.993 6.563 1.00 96.11 186 ASP B CA 1
ATOM 3741 C C . ASP B 1 194 ? -38.175 40.982 7.656 1.00 87.84 186 ASP B C 1
ATOM 3742 O O . ASP B 1 194 ? -38.316 40.189 8.594 1.00 93.70 186 ASP B O 1
ATOM 3747 N N . TYR B 1 195 ? -37.135 41.805 7.530 1.00 83.04 187 TYR B N 1
ATOM 3748 C CA . TYR B 1 195 ? -36.010 41.738 8.496 1.00 82.74 187 TYR B CA 1
ATOM 3749 C C . TYR B 1 195 ? -35.626 43.123 9.015 1.00 82.99 187 TYR B C 1
ATOM 3750 O O . TYR B 1 195 ? -35.786 44.098 8.282 1.00 78.19 187 TYR B O 1
ATOM 3759 N N . VAL B 1 196 ? -35.154 43.194 10.256 1.00 71.61 188 VAL B N 1
ATOM 3760 C CA . VAL B 1 196 ? -34.678 44.477 10.843 1.00 69.48 188 VAL B CA 1
ATOM 3761 C C . VAL B 1 196 ? -33.264 44.237 11.369 1.00 82.34 188 VAL B C 1
ATOM 3762 O O . VAL B 1 196 ? -33.113 43.354 12.217 1.00 72.96 188 VAL B O 1
ATOM 3766 N N . ILE B 1 197 ? -32.275 44.990 10.885 1.00 66.97 189 ILE B N 1
ATOM 3767 C CA . ILE B 1 197 ? -30.873 44.797 11.236 1.00 72.56 189 ILE B CA 1
ATOM 3768 C C . ILE B 1 197 ? -30.405 46.030 11.997 1.00 70.46 189 ILE B C 1
ATOM 3769 O O . ILE B 1 197 ? -30.401 47.142 11.454 1.00 70.45 189 ILE B O 1
ATOM 3774 N N . LEU B 1 198 ? -30.019 45.832 13.256 1.00 71.60 190 LEU B N 1
ATOM 3775 C CA . LEU B 1 198 ? -29.635 46.919 14.149 1.00 68.31 190 LEU B CA 1
ATOM 3776 C C . LEU B 1 198 ? -28.115 47.002 14.225 1.00 68.33 190 LEU B C 1
ATOM 3777 O O . LEU B 1 198 ? -27.455 46.032 14.609 1.00 67.32 190 LEU B O 1
ATOM 3782 N N . ASP B 1 199 ? -27.568 48.163 13.869 1.00 78.72 191 ASP B N 1
ATOM 3783 C CA . ASP B 1 199 ? -26.132 48.424 13.963 1.00 71.40 191 ASP B CA 1
ATOM 3784 C C . ASP B 1 199 ? -25.872 49.110 15.300 1.00 71.53 191 ASP B C 1
ATOM 3785 O O . ASP B 1 199 ? -26.155 50.299 15.465 1.00 74.26 191 ASP B O 1
ATOM 3790 N N . THR B 1 200 ? -25.333 48.363 16.259 1.00 70.40 192 THR B N 1
ATOM 3791 C CA . THR B 1 200 ? -25.214 48.853 17.624 1.00 77.41 192 THR B CA 1
ATOM 3792 C C . THR B 1 200 ? -23.879 49.561 17.851 1.00 68.98 192 THR B C 1
ATOM 3793 O O . THR B 1 200 ? -22.987 49.569 16.999 1.00 73.21 192 THR B O 1
ATOM 3797 N N . ALA B 1 201 ? -23.754 50.154 19.035 1.00 76.97 193 ALA B N 1
ATOM 3798 C CA . ALA B 1 201 ? -22.611 50.980 19.383 1.00 81.04 193 ALA B CA 1
ATOM 3799 C C . ALA B 1 201 ? -21.453 50.124 19.888 1.00 77.95 193 ALA B C 1
ATOM 3800 O O . ALA B 1 201 ? -21.600 48.940 20.203 1.00 81.17 193 ALA B O 1
ATOM 3802 N N . GLY B 1 202 ? -20.283 50.748 19.967 1.00 83.91 194 GLY B N 1
ATOM 3803 C CA . GLY B 1 202 ? -19.101 50.071 20.452 1.00 83.80 194 GLY B CA 1
ATOM 3804 C C . GLY B 1 202 ? -17.878 50.960 20.448 1.00 74.72 194 GLY B C 1
ATOM 3805 O O . GLY B 1 202 ? -17.676 51.749 19.520 1.00 85.13 194 GLY B O 1
ATOM 3806 N N . ARG B 1 203 ? -17.067 50.855 21.490 1.00 75.77 195 ARG B N 1
ATOM 3807 C CA . ARG B 1 203 ? -15.789 51.538 21.547 1.00 81.39 195 ARG B CA 1
ATOM 3808 C C . ARG B 1 203 ? -14.676 50.528 21.282 1.00 84.62 195 ARG B C 1
ATOM 3809 O O . ARG B 1 203 ? -14.917 49.428 20.776 1.00 79.34 195 ARG B O 1
ATOM 3817 N N . LEU B 1 204 ? -13.444 50.891 21.641 1.00 96.10 196 LEU B N 1
ATOM 3818 C CA . LEU B 1 204 ? -12.313 50.054 21.281 1.00 97.90 196 LEU B CA 1
ATOM 3819 C C . LEU B 1 204 ? -12.236 48.827 22.176 1.00 100.47 196 LEU B C 1
ATOM 3820 O O . LEU B 1 204 ? -11.643 47.816 21.783 1.00 105.10 196 LEU B O 1
ATOM 3825 N N . HIS B 1 205 ? -12.836 48.896 23.364 1.00 91.62 197 HIS B N 1
ATOM 3826 C CA . HIS B 1 205 ? -12.790 47.825 24.344 1.00 95.91 197 HIS B CA 1
ATOM 3827 C C . HIS B 1 205 ? -14.151 47.698 25.014 1.00 106.58 197 HIS B C 1
ATOM 3828 O O . HIS B 1 205 ? -14.939 48.646 25.054 1.00 110.69 197 HIS B O 1
ATOM 3835 N N . ILE B 1 206 ? -14.414 46.504 25.545 1.00 97.27 198 ILE B N 1
ATOM 3836 C CA . ILE B 1 206 ? -15.653 46.262 26.269 1.00 93.72 198 ILE B CA 1
ATOM 3837 C C . ILE B 1 206 ? -15.655 47.060 27.569 1.00 111.35 198 ILE B C 1
ATOM 3838 O O . ILE B 1 206 ? -14.615 47.253 28.214 1.00 113.90 198 ILE B O 1
ATOM 3843 N N . ASP B 1 207 ? -16.836 47.539 27.951 1.00 115.45 199 ASP B N 1
ATOM 3844 C CA . ASP B 1 207 ? -16.998 48.355 29.144 1.00 109.21 199 ASP B CA 1
ATOM 3845 C C . ASP B 1 207 ? -18.428 48.207 29.645 1.00 110.15 199 ASP B C 1
ATOM 3846 O O . ASP B 1 207 ? -19.324 47.808 28.897 1.00 110.70 199 ASP B O 1
ATOM 3851 N N . HIS B 1 208 ? -18.630 48.536 30.925 1.00 113.80 200 HIS B N 1
ATOM 3852 C CA . HIS B 1 208 ? -19.941 48.334 31.539 1.00 111.40 200 HIS B CA 1
ATOM 3853 C C . HIS B 1 208 ? -21.019 49.153 30.840 1.00 110.67 200 HIS B C 1
ATOM 3854 O O . HIS B 1 208 ? -22.156 48.693 30.688 1.00 109.82 200 HIS B O 1
ATOM 3861 N N . GLU B 1 209 ? -20.681 50.373 30.416 1.00 110.05 201 GLU B N 1
ATOM 3862 C CA . GLU B 1 209 ? -21.654 51.225 29.739 1.00 106.07 201 GLU B CA 1
ATOM 3863 C C . GLU B 1 209 ? -22.152 50.579 28.452 1.00 94.57 201 GLU B C 1
ATOM 3864 O O . GLU B 1 209 ? -23.329 50.712 28.095 1.00 103.08 201 GLU B O 1
ATOM 3870 N N . LEU B 1 210 ? -21.272 49.865 27.748 1.00 94.30 202 LEU B N 1
ATOM 3871 C CA . LEU B 1 210 ? -21.668 49.199 26.511 1.00 94.53 202 LEU B CA 1
ATOM 3872 C C . LEU B 1 210 ? -22.653 48.069 26.784 1.00 93.53 202 LEU B C 1
ATOM 3873 O O . LEU B 1 210 ? -23.697 47.969 26.128 1.00 84.23 202 LEU B O 1
ATOM 3878 N N . MET B 1 211 ? -22.339 47.207 27.754 1.00 96.71 203 MET B N 1
ATOM 3879 C CA . MET B 1 211 ? -23.175 46.037 28.005 1.00 91.51 203 MET B CA 1
ATOM 3880 C C . MET B 1 211 ? -24.527 46.429 28.589 1.00 96.55 203 MET B C 1
ATOM 3881 O O . MET B 1 211 ? -25.548 45.808 28.269 1.00 87.50 203 MET B O 1
ATOM 3886 N N . ASP B 1 212 ? -24.554 47.450 29.450 1.00 95.41 204 ASP B N 1
ATOM 3887 C CA . ASP B 1 212 ? -25.824 47.946 29.971 1.00 94.92 204 ASP B CA 1
ATOM 3888 C C . ASP B 1 212 ? -26.749 48.380 28.842 1.00 92.87 204 ASP B C 1
ATOM 3889 O O . ASP B 1 212 ? -27.953 48.103 28.870 1.00 92.27 204 ASP B O 1
ATOM 3894 N N . GLU B 1 213 ? -26.197 49.055 27.831 1.00 91.85 205 GLU B N 1
ATOM 3895 C CA . GLU B 1 213 ? -27.011 49.508 26.708 1.00 88.57 205 GLU B CA 1
ATOM 3896 C C . GLU B 1 213 ? -27.447 48.341 25.832 1.00 85.44 205 GLU B C 1
ATOM 3897 O O . GLU B 1 213 ? -28.598 48.294 25.380 1.00 87.40 205 GLU B O 1
ATOM 3903 N N . LEU B 1 214 ? -26.544 47.391 25.579 1.00 78.52 206 LEU B N 1
ATOM 3904 C CA . LEU B 1 214 ? -26.881 46.266 24.713 1.00 77.40 206 LEU B CA 1
ATOM 3905 C C . LEU B 1 214 ? -27.954 45.386 25.342 1.00 88.32 206 LEU B C 1
ATOM 3906 O O . LEU B 1 214 ? -28.849 44.895 24.644 1.00 84.16 206 LEU B O 1
ATOM 3911 N N . THR B 1 215 ? -27.885 45.178 26.658 1.00 88.52 207 THR B N 1
ATOM 3912 C CA . THR B 1 215 ? -28.933 44.420 27.334 1.00 88.32 207 THR B CA 1
ATOM 3913 C C . THR B 1 215 ? -30.261 45.166 27.296 1.00 85.53 207 THR B C 1
ATOM 3914 O O . THR B 1 215 ? -31.323 44.549 27.150 1.00 93.84 207 THR B O 1
ATOM 3918 N N . ASN B 1 216 ? -30.222 46.496 27.424 1.00 81.44 208 ASN B N 1
ATOM 3919 C CA . ASN B 1 216 ? -31.443 47.288 27.311 1.00 84.20 208 ASN B CA 1
ATOM 3920 C C . ASN B 1 216 ? -32.045 47.194 25.916 1.00 85.58 208 ASN B C 1
ATOM 3921 O O . ASN B 1 216 ? -33.272 47.222 25.766 1.00 95.73 208 ASN B O 1
ATOM 3926 N N . VAL B 1 217 ? -31.204 47.088 24.888 1.00 81.44 209 VAL B N 1
ATOM 3927 C CA . VAL B 1 217 ? -31.702 46.999 23.520 1.00 88.03 209 VAL B CA 1
ATOM 3928 C C . VAL B 1 217 ? -32.262 45.611 23.242 1.00 84.44 209 VAL B C 1
ATOM 3929 O O . VAL B 1 217 ? -33.360 45.470 22.691 1.00 82.92 209 VAL B O 1
ATOM 3933 N N . LYS B 1 218 ? -31.511 44.568 23.611 1.00 81.75 210 LYS B N 1
ATOM 3934 C CA . LYS B 1 218 ? -32.026 43.203 23.539 1.00 85.51 210 LYS B CA 1
ATOM 3935 C C . LYS B 1 218 ? -33.380 43.089 24.224 1.00 90.00 210 LYS B C 1
ATOM 3936 O O . LYS B 1 218 ? -34.292 42.423 23.720 1.00 90.98 210 LYS B O 1
ATOM 3942 N N . GLU B 1 219 ? -33.527 43.748 25.373 1.00 83.83 211 GLU B N 1
ATOM 3943 C CA . GLU B 1 219 ? -34.781 43.697 26.115 1.00 95.66 211 GLU B CA 1
ATOM 3944 C C . GLU B 1 219 ? -35.924 44.309 25.317 1.00 97.71 211 GLU B C 1
ATOM 3945 O O . GLU B 1 219 ? -37.000 43.712 25.190 1.00 94.97 211 GLU B O 1
ATOM 3951 N N . ILE B 1 220 ? -35.707 45.506 24.767 1.00 91.73 212 ILE B N 1
ATOM 3952 C CA . ILE B 1 220 ? -36.813 46.255 24.187 1.00 90.38 212 ILE B CA 1
ATOM 3953 C C . ILE B 1 220 ? -37.156 45.677 22.817 1.00 92.45 212 ILE B C 1
ATOM 3954 O O . ILE B 1 220 ? -38.272 45.876 22.319 1.00 86.38 212 ILE B O 1
ATOM 3959 N N . ALA B 1 221 ? -36.222 44.925 22.217 1.00 89.70 213 ALA B N 1
ATOM 3960 C CA . ALA B 1 221 ? -36.296 44.495 20.827 1.00 81.32 213 ALA B CA 1
ATOM 3961 C C . ALA B 1 221 ? -36.542 43.005 20.641 1.00 90.50 213 ALA B C 1
ATOM 3962 O O . ALA B 1 221 ? -36.957 42.606 19.549 1.00 90.71 213 ALA B O 1
ATOM 3964 N N . ASN B 1 222 ? -36.288 42.185 21.662 1.00 96.96 214 ASN B N 1
ATOM 3965 C CA . ASN B 1 222 ? -36.444 40.732 21.625 1.00 83.53 214 ASN B CA 1
ATOM 3966 C C . ASN B 1 222 ? -35.924 40.150 20.307 1.00 78.55 214 ASN B C 1
ATOM 3967 O O . ASN B 1 222 ? -36.703 39.597 19.518 1.00 86.19 214 ASN B O 1
ATOM 3972 N N . PRO B 1 223 ? -34.627 40.260 20.035 1.00 85.86 215 PRO B N 1
ATOM 3973 C CA . PRO B 1 223 ? -34.111 39.837 18.731 1.00 84.98 215 PRO B CA 1
ATOM 3974 C C . PRO B 1 223 ? -34.108 38.325 18.590 1.00 83.43 215 PRO B C 1
ATOM 3975 O O . PRO B 1 223 ? -33.903 37.583 19.554 1.00 77.28 215 PRO B O 1
ATOM 3979 N N . GLU B 1 224 ? -34.346 37.870 17.360 1.00 82.42 216 GLU B N 1
ATOM 3980 C CA . GLU B 1 224 ? -34.274 36.445 17.066 1.00 76.18 216 GLU B CA 1
ATOM 3981 C C . GLU B 1 224 ? -32.844 35.975 16.844 1.00 85.95 216 GLU B C 1
ATOM 3982 O O . GLU B 1 224 ? -32.557 34.789 17.039 1.00 87.25 216 GLU B O 1
ATOM 3988 N N . GLU B 1 225 ? -31.949 36.878 16.448 1.00 77.46 217 GLU B N 1
ATOM 3989 C CA . GLU B 1 225 ? -30.531 36.588 16.299 1.00 78.52 217 GLU B CA 1
ATOM 3990 C C . GLU B 1 225 ? -29.732 37.730 16.905 1.00 78.70 217 GLU B C 1
ATOM 3991 O O . GLU B 1 225 ? -30.097 38.899 16.750 1.00 75.28 217 GLU B O 1
ATOM 3997 N N . ILE B 1 226 ? -28.647 37.392 17.592 1.00 71.72 218 ILE B N 1
ATOM 3998 C CA . ILE B 1 226 ? -27.663 38.374 18.029 1.00 73.88 218 ILE B CA 1
ATOM 3999 C C . ILE B 1 226 ? -26.320 37.932 17.471 1.00 71.79 218 ILE B C 1
ATOM 4000 O O . ILE B 1 226 ? -25.783 36.890 17.872 1.00 70.20 218 ILE B O 1
ATOM 4005 N N . PHE B 1 227 ? -25.780 38.716 16.545 1.00 66.75 219 PHE B N 1
ATOM 4006 C CA . PHE B 1 227 ? -24.563 38.371 15.827 1.00 72.94 219 PHE B CA 1
ATOM 4007 C C . PHE B 1 227 ? -23.404 39.213 16.335 1.00 65.93 219 PHE B C 1
ATOM 4008 O O . PHE B 1 227 ? -23.492 40.446 16.357 1.00 68.54 219 PHE B O 1
ATOM 4016 N N . LEU B 1 228 ? -22.325 38.550 16.738 1.00 66.85 220 LEU B N 1
ATOM 4017 C CA . LEU B 1 228 ? -21.069 39.231 17.014 1.00 70.26 220 LEU B CA 1
ATOM 4018 C C . LEU B 1 228 ? -20.288 39.362 15.713 1.00 66.97 220 LEU B C 1
ATOM 4019 O O . LEU B 1 228 ? -19.961 38.355 15.074 1.00 70.07 220 LEU B O 1
ATOM 4024 N N . VAL B 1 229 ? -20.007 40.596 15.320 1.00 69.31 221 VAL B N 1
ATOM 4025 C CA . VAL B 1 229 ? -19.111 40.879 14.207 1.00 58.80 221 VAL B CA 1
ATOM 4026 C C . VAL B 1 229 ? -17.716 41.061 14.789 1.00 66.93 221 VAL B C 1
ATOM 4027 O O . VAL B 1 229 ? -17.501 41.938 15.633 1.00 70.11 221 VAL B O 1
ATOM 4031 N N . VAL B 1 230 ? -16.769 40.229 14.360 1.00 56.00 222 VAL B N 1
ATOM 4032 C CA . VAL B 1 230 ? -15.447 40.207 14.974 1.00 60.61 222 VAL B CA 1
ATOM 4033 C C . VAL B 1 230 ? -14.378 40.050 13.896 1.00 67.96 222 VAL B C 1
ATOM 4034 O O . VAL B 1 230 ? -14.569 39.335 12.906 1.00 63.57 222 VAL B O 1
ATOM 4038 N N . ASP B 1 231 ? -13.253 40.737 14.098 1.00 65.13 223 ASP B N 1
ATOM 4039 C CA . ASP B 1 231 ? -12.167 40.803 13.125 1.00 65.74 223 ASP B CA 1
ATOM 4040 C C . ASP B 1 231 ? -11.367 39.503 13.154 1.00 67.48 223 ASP B C 1
ATOM 4041 O O . ASP B 1 231 ? -10.734 39.182 14.165 1.00 66.38 223 ASP B O 1
ATOM 4046 N N . SER B 1 232 ? -11.376 38.772 12.036 1.00 62.07 224 SER B N 1
ATOM 4047 C CA . SER B 1 232 ? -10.714 37.471 11.994 1.00 70.06 224 SER B CA 1
ATOM 4048 C C . SER B 1 232 ? -9.203 37.589 12.143 1.00 73.23 224 SER B C 1
ATOM 4049 O O . SER B 1 232 ? -8.550 36.644 12.598 1.00 83.94 224 SER B O 1
ATOM 4052 N N . MET B 1 233 ? -8.627 38.733 11.768 1.00 75.56 225 MET B N 1
ATOM 4053 C CA . MET B 1 233 ? -7.178 38.880 11.802 1.00 80.91 225 MET B CA 1
ATOM 4054 C C . MET B 1 233 ? -6.623 39.025 13.213 1.00 75.50 225 MET B C 1
ATOM 4055 O O . MET B 1 233 ? -5.398 39.013 13.379 1.00 82.68 225 MET B O 1
ATOM 4060 N N . THR B 1 234 ? -7.476 39.144 14.227 1.00 72.54 226 THR B N 1
ATOM 4061 C CA . THR B 1 234 ? -7.016 39.278 15.604 1.00 75.67 226 THR B CA 1
ATOM 4062 C C . THR B 1 234 ? -6.794 37.942 16.308 1.00 80.82 226 THR B C 1
ATOM 4063 O O . THR B 1 234 ? -6.458 37.942 17.497 1.00 79.09 226 THR B O 1
ATOM 4067 N N . GLY B 1 235 ? -6.970 36.818 15.622 1.00 76.35 227 GLY B N 1
ATOM 4068 C CA . GLY B 1 235 ? -6.592 35.529 16.199 1.00 79.92 227 GLY B CA 1
ATOM 4069 C C . GLY B 1 235 ? -7.358 35.218 17.478 1.00 89.33 227 GLY B C 1
ATOM 4070 O O . GLY B 1 235 ? -8.596 35.276 17.522 1.00 76.65 227 GLY B O 1
ATOM 4071 N N . GLN B 1 236 ? -6.625 34.884 18.549 1.00 83.84 228 GLN B N 1
ATOM 4072 C CA . GLN B 1 236 ? -7.297 34.555 19.803 1.00 80.90 228 GLN B CA 1
ATOM 4073 C C . GLN B 1 236 ? -7.949 35.748 20.479 1.00 87.78 228 GLN B C 1
ATOM 4074 O O . GLN B 1 236 ? -8.785 35.556 21.359 1.00 81.69 228 GLN B O 1
ATOM 4080 N N . ASP B 1 237 ? -7.582 36.976 20.097 1.00 77.43 229 ASP B N 1
ATOM 4081 C CA . ASP B 1 237 ? -8.301 38.114 20.647 1.00 79.23 229 ASP B CA 1
ATOM 4082 C C . ASP B 1 237 ? -9.758 38.094 20.218 1.00 75.73 229 ASP B C 1
ATOM 4083 O O . ASP B 1 237 ? -10.635 38.486 20.993 1.00 72.36 229 ASP B O 1
ATOM 4088 N N . ALA B 1 238 ? -10.034 37.619 19.001 1.00 77.04 230 ALA B N 1
ATOM 4089 C CA . ALA B 1 238 ? -11.416 37.466 18.556 1.00 70.44 230 ALA B CA 1
ATOM 4090 C C . ALA B 1 238 ? -12.148 36.411 19.377 1.00 74.79 230 ALA B C 1
ATOM 4091 O O . ALA B 1 238 ? -13.326 36.583 19.714 1.00 82.41 230 ALA B O 1
ATOM 4093 N N . VAL B 1 239 ? -11.465 35.312 19.703 1.00 75.62 231 VAL B N 1
ATOM 4094 C CA . VAL B 1 239 ? -12.067 34.268 20.528 1.00 78.96 231 VAL B CA 1
ATOM 4095 C C . VAL B 1 239 ? -12.450 34.824 21.894 1.00 79.83 231 VAL B C 1
ATOM 4096 O O . VAL B 1 239 ? -13.481 34.452 22.467 1.00 85.88 231 VAL B O 1
ATOM 4100 N N . ASN B 1 240 ? -11.636 35.736 22.429 1.00 83.77 232 ASN B N 1
ATOM 4101 C CA . ASN B 1 240 ? -11.903 36.285 23.754 1.00 88.26 232 ASN B CA 1
ATOM 4102 C C . ASN B 1 240 ? -13.014 37.329 23.723 1.00 86.75 232 ASN B C 1
ATOM 4103 O O . ASN B 1 240 ? -13.829 37.394 24.650 1.00 78.97 232 ASN B O 1
ATOM 4108 N N . VAL B 1 241 ? -13.060 38.159 22.677 1.00 68.78 233 VAL B N 1
ATOM 4109 C CA . VAL B 1 241 ? -14.191 39.069 22.515 1.00 73.25 233 VAL B CA 1
ATOM 4110 C C . VAL B 1 241 ? -15.487 38.277 22.417 1.00 70.60 233 VAL B C 1
ATOM 4111 O O . VAL B 1 241 ? -16.513 38.656 22.996 1.00 75.27 233 VAL B O 1
ATOM 4115 N N . ALA B 1 242 ? -15.454 37.151 21.699 1.00 76.22 234 ALA B N 1
ATOM 4116 C CA . ALA B 1 242 ? -16.633 36.299 21.591 1.00 86.30 234 ALA B CA 1
ATOM 4117 C C . ALA B 1 242 ? -17.033 35.732 22.946 1.00 75.53 234 ALA B C 1
ATOM 4118 O O . ALA B 1 242 ? -18.220 35.703 23.290 1.00 83.77 234 ALA B O 1
ATOM 4120 N N . LYS B 1 243 ? -16.053 35.277 23.731 1.00 84.65 235 LYS B N 1
ATOM 4121 C CA . LYS B 1 243 ? -16.359 34.705 25.038 1.00 89.84 235 LYS B CA 1
ATOM 4122 C C . LYS B 1 243 ? -17.001 35.737 25.956 1.00 83.41 235 LYS B C 1
ATOM 4123 O O . LYS B 1 243 ? -17.959 35.429 26.675 1.00 93.07 235 LYS B O 1
ATOM 4129 N N . SER B 1 244 ? -16.492 36.971 25.941 1.00 78.58 236 SER B N 1
ATOM 4130 C CA . SER B 1 244 ? -17.029 38.000 26.825 1.00 85.44 236 SER B CA 1
ATOM 4131 C C . SER B 1 244 ? -18.436 38.411 26.412 1.00 75.73 236 SER B C 1
ATOM 4132 O O . SER B 1 244 ? -19.305 38.610 27.269 1.00 82.91 236 SER B O 1
ATOM 4135 N N . PHE B 1 245 ? -18.680 38.550 25.107 1.00 77.47 237 PHE B N 1
ATOM 4136 C CA . PHE B 1 245 ? -20.013 38.930 24.652 1.00 81.03 237 PHE B CA 1
ATOM 4137 C C . PHE B 1 245 ? -21.029 37.835 24.941 1.00 87.15 237 PHE B C 1
ATOM 4138 O O . PHE B 1 245 ? -22.145 38.123 25.382 1.00 87.52 237 PHE B O 1
ATOM 4146 N N . ASN B 1 246 ? -20.655 36.573 24.707 1.00 85.99 238 ASN B N 1
ATOM 4147 C CA . ASN B 1 246 ? -21.582 35.466 24.922 1.00 88.85 238 ASN B CA 1
ATOM 4148 C C . ASN B 1 246 ? -21.974 35.331 26.387 1.00 91.83 238 ASN B C 1
ATOM 4149 O O . ASN B 1 246 ? -23.059 34.824 26.694 1.00 92.12 238 ASN B O 1
ATOM 4154 N N . GLU B 1 247 ? -21.113 35.774 27.305 1.00 76.83 239 GLU B N 1
ATOM 4155 C CA . GLU B 1 247 ? -21.425 35.649 28.723 1.00 91.58 239 GLU B CA 1
ATOM 4156 C C . GLU B 1 247 ? -22.301 36.797 29.213 1.00 98.84 239 GLU B C 1
ATOM 4157 O O . GLU B 1 247 ? -23.232 36.578 29.996 1.00 108.94 239 GLU B O 1
ATOM 4163 N N . GLN B 1 248 ? -22.031 38.020 28.757 1.00 103.37 240 GLN B N 1
ATOM 4164 C CA . GLN B 1 248 ? -22.761 39.180 29.251 1.00 97.31 240 GLN B CA 1
ATOM 4165 C C . GLN B 1 248 ? -24.070 39.422 28.505 1.00 91.01 240 GLN B C 1
ATOM 4166 O O . GLN B 1 248 ? -25.016 39.952 29.098 1.00 106.79 240 GLN B O 1
ATOM 4172 N N . LEU B 1 249 ? -24.158 39.044 27.230 1.00 89.43 241 LEU B N 1
ATOM 4173 C CA . LEU B 1 249 ? -25.445 38.970 26.553 1.00 97.79 241 LEU B CA 1
ATOM 4174 C C . LEU B 1 249 ? -25.461 37.678 25.744 1.00 94.91 241 LEU B C 1
ATOM 4175 O O . LEU B 1 249 ? -24.451 36.985 25.625 1.00 103.52 241 LEU B O 1
ATOM 4180 N N . GLY B 1 250 ? -26.620 37.344 25.189 1.00 96.23 242 GLY B N 1
ATOM 4181 C CA . GLY B 1 250 ? -26.732 36.086 24.476 1.00 103.51 242 GLY B CA 1
ATOM 4182 C C . GLY B 1 250 ? -26.360 36.154 23.008 1.00 98.21 242 GLY B C 1
ATOM 4183 O O . GLY B 1 250 ? -27.043 36.818 22.225 1.00 113.43 242 GLY B O 1
ATOM 4184 N N . LEU B 1 251 ? -25.286 35.470 22.618 1.00 83.80 243 LEU B N 1
ATOM 4185 C CA . LEU B 1 251 ? -24.917 35.354 21.213 1.00 82.69 243 LEU B CA 1
ATOM 4186 C C . LEU B 1 251 ? -25.601 34.145 20.587 1.00 77.00 243 LEU B C 1
ATOM 4187 O O . LEU B 1 251 ? -25.669 33.071 21.191 1.00 75.97 243 LEU B O 1
ATOM 4192 N N . THR B 1 252 ? -26.110 34.329 19.367 1.00 73.42 244 THR B N 1
ATOM 4193 C CA . THR B 1 252 ? -26.599 33.218 18.565 1.00 69.61 244 THR B CA 1
ATOM 4194 C C . THR B 1 252 ? -25.761 32.953 17.323 1.00 80.02 244 THR B C 1
ATOM 4195 O O . THR B 1 252 ? -25.897 31.883 16.726 1.00 86.96 244 THR B O 1
ATOM 4199 N N . GLY B 1 253 ? -24.903 33.892 16.927 1.00 75.37 245 GLY B N 1
ATOM 4200 C CA . GLY B 1 253 ? -24.086 33.704 15.743 1.00 72.81 245 GLY B CA 1
ATOM 4201 C C . GLY B 1 253 ? -22.865 34.594 15.770 1.00 77.01 245 GLY B C 1
ATOM 4202 O O . GLY B 1 253 ? -22.741 35.502 16.596 1.00 71.47 245 GLY B O 1
ATOM 4203 N N . VAL B 1 254 ? -21.953 34.314 14.842 1.00 75.68 246 VAL B N 1
ATOM 4204 C CA . VAL B 1 254 ? -20.721 35.077 14.685 1.00 72.96 246 VAL B CA 1
ATOM 4205 C C . VAL B 1 254 ? -20.483 35.308 13.199 1.00 71.20 246 VAL B C 1
ATOM 4206 O O . VAL B 1 254 ? -20.631 34.390 12.386 1.00 72.12 246 VAL B O 1
ATOM 4210 N N . VAL B 1 255 ? -20.130 36.540 12.847 1.00 65.69 247 VAL B N 1
ATOM 4211 C CA . VAL B 1 255 ? -19.716 36.895 11.494 1.00 65.08 247 VAL B CA 1
ATOM 4212 C C . VAL B 1 255 ? -18.233 37.231 11.541 1.00 66.58 247 VAL B C 1
ATOM 4213 O O . VAL B 1 255 ? -17.823 38.170 12.236 1.00 73.56 247 VAL B O 1
ATOM 4217 N N . LEU B 1 256 ? -17.428 36.464 10.812 1.00 68.58 248 LEU B N 1
ATOM 4218 C CA . LEU B 1 256 ? -15.985 36.663 10.778 1.00 70.35 248 LEU B CA 1
ATOM 4219 C C . LEU B 1 256 ? -15.630 37.565 9.602 1.00 68.64 248 LEU B C 1
ATOM 4220 O O . LEU B 1 256 ? -15.877 37.209 8.445 1.00 74.55 248 LEU B O 1
ATOM 4225 N N . THR B 1 257 ? -15.051 38.723 9.895 1.00 51.85 249 THR B N 1
ATOM 4226 C CA . THR B 1 257 ? -14.703 39.695 8.870 1.00 66.81 249 THR B CA 1
ATOM 4227 C C . THR B 1 257 ? -13.215 39.638 8.541 1.00 65.41 249 THR B C 1
ATOM 4228 O O . THR B 1 257 ? -12.393 39.182 9.338 1.00 61.21 249 THR B O 1
ATOM 4232 N N . LYS B 1 258 ? -12.889 40.106 7.335 1.00 66.72 250 LYS B N 1
ATOM 4233 C CA . LYS B 1 258 ? -11.508 40.288 6.884 1.00 68.59 250 LYS B CA 1
ATOM 4234 C C . LYS B 1 258 ? -10.772 38.957 6.735 1.00 67.85 250 LYS B C 1
ATOM 4235 O O . LYS B 1 258 ? -9.586 38.851 7.051 1.00 67.52 250 LYS B O 1
ATOM 4241 N N . LEU B 1 259 ? -11.478 37.932 6.243 1.00 63.37 251 LEU B N 1
ATOM 4242 C CA . LEU B 1 259 ? -10.796 36.705 5.841 1.00 72.37 251 LEU B CA 1
ATOM 4243 C C . LEU B 1 259 ? -9.823 36.964 4.701 1.00 74.30 251 LEU B C 1
ATOM 4244 O O . LEU B 1 259 ? -8.801 36.278 4.589 1.00 74.51 251 LEU B O 1
ATOM 4249 N N . ASP B 1 260 ? -10.114 37.957 3.859 1.00 72.87 252 ASP B N 1
ATOM 4250 C CA . ASP B 1 260 ? -9.271 38.285 2.715 1.00 74.48 252 ASP B CA 1
ATOM 4251 C C . ASP B 1 260 ? -7.902 38.789 3.157 1.00 74.27 252 ASP B C 1
ATOM 4252 O O . ASP B 1 260 ? -7.042 39.080 2.319 1.00 78.28 252 ASP B O 1
ATOM 4257 N N . GLY B 1 261 ? -7.690 38.894 4.466 1.00 73.87 253 GLY B N 1
ATOM 4258 C CA . GLY B 1 261 ? -6.391 39.244 5.003 1.00 72.81 253 GLY B CA 1
ATOM 4259 C C . GLY B 1 261 ? -5.895 38.278 6.061 1.00 88.75 253 GLY B C 1
ATOM 4260 O O . GLY B 1 261 ? -4.833 38.497 6.651 1.00 83.92 253 GLY B O 1
ATOM 4261 N N . ASP B 1 262 ? -6.644 37.203 6.312 1.00 76.42 254 ASP B N 1
ATOM 4262 C CA . ASP B 1 262 ? -6.311 36.236 7.355 1.00 83.77 254 ASP B CA 1
ATOM 4263 C C . ASP B 1 262 ? -5.758 34.971 6.710 1.00 84.47 254 ASP B C 1
ATOM 4264 O O . ASP B 1 262 ? -6.495 34.223 6.058 1.00 83.84 254 ASP B O 1
ATOM 4269 N N . THR B 1 263 ? -4.466 34.727 6.917 1.00 71.31 255 THR B N 1
ATOM 4270 C CA . THR B 1 263 ? -3.782 33.566 6.368 1.00 77.14 255 THR B CA 1
ATOM 4271 C C . THR B 1 263 ? -3.636 32.427 7.368 1.00 80.67 255 THR B C 1
ATOM 4272 O O . THR B 1 263 ? -3.203 31.337 6.981 1.00 84.98 255 THR B O 1
ATOM 4276 N N . ARG B 1 264 ? -3.987 32.649 8.634 1.00 81.69 256 ARG B N 1
ATOM 4277 C CA . ARG B 1 264 ? -3.778 31.665 9.690 1.00 83.04 256 ARG B CA 1
ATOM 4278 C C . ARG B 1 264 ? -5.048 30.878 9.997 1.00 90.37 256 ARG B C 1
ATOM 4279 O O . ARG B 1 264 ? -5.067 29.649 9.874 1.00 87.65 256 ARG B O 1
ATOM 4287 N N . GLY B 1 265 ? -6.111 31.568 10.400 1.00 77.35 257 GLY B N 1
ATOM 4288 C CA . GLY B 1 265 ? -7.382 30.930 10.667 1.00 74.66 257 GLY B CA 1
ATOM 4289 C C . GLY B 1 265 ? -7.601 30.474 12.091 1.00 70.78 257 GLY B C 1
ATOM 4290 O O . GLY B 1 265 ? -8.522 29.683 12.331 1.00 80.64 257 GLY B O 1
ATOM 4291 N N . GLY B 1 266 ? -6.793 30.949 13.042 1.00 64.90 258 GLY B N 1
ATOM 4292 C CA . GLY B 1 266 ? -6.938 30.504 14.420 1.00 67.09 258 GLY B CA 1
ATOM 4293 C C . GLY B 1 266 ? -8.328 30.741 14.974 1.00 74.10 258 GLY B C 1
ATOM 4294 O O . GLY B 1 266 ? -8.937 29.846 15.566 1.00 85.14 258 GLY B O 1
ATOM 4295 N N . ALA B 1 267 ? -8.856 31.952 14.779 1.00 71.36 259 ALA B N 1
ATOM 4296 C CA . ALA B 1 267 ? -10.185 32.278 15.287 1.00 77.88 259 ALA B CA 1
ATOM 4297 C C . ALA B 1 267 ? -11.237 31.324 14.733 1.00 77.53 259 ALA B C 1
ATOM 4298 O O . ALA B 1 267 ? -12.047 30.772 15.485 1.00 68.78 259 ALA B O 1
ATOM 4300 N N . ALA B 1 268 ? -11.223 31.098 13.417 1.00 74.38 260 ALA B N 1
ATOM 4301 C CA . ALA B 1 268 ? -12.256 30.276 12.793 1.00 69.72 260 ALA B CA 1
ATOM 4302 C C . ALA B 1 268 ? -12.207 28.830 13.271 1.00 81.94 260 ALA B C 1
ATOM 4303 O O . ALA B 1 268 ? -13.246 28.163 13.326 1.00 85.86 260 ALA B O 1
ATOM 4305 N N . LEU B 1 269 ? -11.022 28.328 13.615 1.00 85.14 261 LEU B N 1
ATOM 4306 C CA . LEU B 1 269 ? -10.895 26.961 14.103 1.00 84.66 261 LEU B CA 1
ATOM 4307 C C . LEU B 1 269 ? -11.207 26.830 15.586 1.00 79.01 261 LEU B C 1
ATOM 4308 O O . LEU B 1 269 ? -11.251 25.705 16.095 1.00 80.88 261 LEU B O 1
ATOM 4313 N N . SER B 1 270 ? -11.445 27.939 16.283 1.00 73.66 262 SER B N 1
ATOM 4314 C CA . SER B 1 270 ? -11.519 27.935 17.736 1.00 82.35 262 SER B CA 1
ATOM 4315 C C . SER B 1 270 ? -12.824 28.465 18.308 1.00 80.52 262 SER B C 1
ATOM 4316 O O . SER B 1 270 ? -13.185 28.063 19.416 1.00 78.37 262 SER B O 1
ATOM 4319 N N . ILE B 1 271 ? -13.531 29.355 17.597 1.00 79.57 263 ILE B N 1
ATOM 4320 C CA . ILE B 1 271 ? -14.713 30.015 18.160 1.00 83.05 263 ILE B CA 1
ATOM 4321 C C . ILE B 1 271 ? -15.652 29.003 18.791 1.00 84.68 263 ILE B C 1
ATOM 4322 O O . ILE B 1 271 ? -16.074 29.147 19.944 1.00 77.01 263 ILE B O 1
ATOM 4327 N N . ARG B 1 272 ? -15.995 27.964 18.038 1.00 76.94 264 ARG B N 1
ATOM 4328 C CA . ARG B 1 272 ? -16.993 27.024 18.517 1.00 87.84 264 ARG B CA 1
ATOM 4329 C C . ARG B 1 272 ? -16.554 26.327 19.794 1.00 88.90 264 ARG B C 1
ATOM 4330 O O . ARG B 1 272 ? -17.271 26.346 20.800 1.00 99.29 264 ARG B O 1
ATOM 4338 N N . ALA B 1 273 ? -15.397 25.655 19.754 1.00 84.50 265 ALA B N 1
ATOM 4339 C CA . ALA B 1 273 ? -14.953 24.871 20.904 1.00 71.40 265 ALA B CA 1
ATOM 4340 C C . ALA B 1 273 ? -14.990 25.687 22.185 1.00 85.40 265 ALA B C 1
ATOM 4341 O O . ALA B 1 273 ? -15.321 25.157 23.253 1.00 100.84 265 ALA B O 1
ATOM 4343 N N . VAL B 1 274 ? -14.706 26.981 22.093 1.00 78.59 266 VAL B N 1
ATOM 4344 C CA . VAL B 1 274 ? -14.576 27.809 23.282 1.00 81.07 266 VAL B CA 1
ATOM 4345 C C . VAL B 1 274 ? -15.902 28.444 23.707 1.00 84.33 266 VAL B C 1
ATOM 4346 O O . VAL B 1 274 ? -16.141 28.621 24.907 1.00 88.21 266 VAL B O 1
ATOM 4350 N N . THR B 1 275 ? -16.779 28.785 22.759 1.00 84.54 267 THR B N 1
ATOM 4351 C CA . THR B 1 275 ? -18.009 29.503 23.072 1.00 89.34 267 THR B CA 1
ATOM 4352 C C . THR B 1 275 ? -19.287 28.777 22.674 1.00 87.35 267 THR B C 1
ATOM 4353 O O . THR B 1 275 ? -20.371 29.213 23.082 1.00 95.68 267 THR B O 1
ATOM 4357 N N . ASN B 1 276 ? -19.199 27.699 21.893 1.00 84.52 268 ASN B N 1
ATOM 4358 C CA . ASN B 1 276 ? -20.354 26.971 21.361 1.00 84.69 268 ASN B CA 1
ATOM 4359 C C . ASN B 1 276 ? -21.275 27.857 20.527 1.00 90.10 268 ASN B C 1
ATOM 4360 O O . ASN B 1 276 ? -22.442 27.515 20.311 1.00 86.13 268 ASN B O 1
ATOM 4365 N N . THR B 1 277 ? -20.774 28.992 20.051 1.00 78.64 269 THR B N 1
ATOM 4366 C CA . THR B 1 277 ? -21.532 29.843 19.145 1.00 77.95 269 THR B CA 1
ATOM 4367 C C . THR B 1 277 ? -21.140 29.527 17.712 1.00 77.49 269 THR B C 1
ATOM 4368 O O . THR B 1 277 ? -19.940 29.469 17.407 1.00 84.42 269 THR B O 1
ATOM 4372 N N . PRO B 1 278 ? -22.093 29.302 16.812 1.00 79.13 270 PRO B N 1
ATOM 4373 C CA . PRO B 1 278 ? -21.737 28.952 15.436 1.00 76.40 270 PRO B CA 1
ATOM 4374 C C . PRO B 1 278 ? -21.366 30.171 14.607 1.00 73.03 270 PRO B C 1
ATOM 4375 O O . PRO B 1 278 ? -21.836 31.287 14.840 1.00 70.53 270 PRO B O 1
ATOM 4379 N N . ILE B 1 279 ? -20.502 29.937 13.623 1.00 71.89 271 ILE B N 1
ATOM 4380 C CA . ILE B 1 279 ? -20.096 30.967 12.674 1.00 66.66 271 ILE B CA 1
ATOM 4381 C C . ILE B 1 279 ? -21.051 30.919 11.489 1.00 70.84 271 ILE B C 1
ATOM 4382 O O . ILE B 1 279 ? -21.141 29.900 10.796 1.00 83.60 271 ILE B O 1
ATOM 4387 N N . LYS B 1 280 ? -21.762 32.020 11.252 1.00 76.56 272 LYS B N 1
ATOM 4388 C CA . LYS B 1 280 ? -22.822 32.044 10.252 1.00 70.41 272 LYS B CA 1
ATOM 4389 C C . LYS B 1 280 ? -22.395 32.630 8.913 1.00 76.29 272 LYS B C 1
ATOM 4390 O O . LYS B 1 280 ? -22.869 32.163 7.873 1.00 71.86 272 LYS B O 1
ATOM 4396 N N . PHE B 1 281 ? -21.519 33.634 8.903 1.00 76.50 273 PHE B N 1
ATOM 4397 C CA . PHE B 1 281 ? -21.101 34.267 7.660 1.00 66.16 273 PHE B CA 1
ATOM 4398 C C . PHE B 1 281 ? -19.634 34.661 7.743 1.00 72.88 273 PHE B C 1
ATOM 4399 O O . PHE B 1 281 ? -19.054 34.767 8.826 1.00 72.88 273 PHE B O 1
ATOM 4407 N N . ALA B 1 282 ? -19.046 34.893 6.573 1.00 68.72 274 ALA B N 1
ATOM 4408 C CA . ALA B 1 282 ? -17.670 35.355 6.459 1.00 81.95 274 ALA B CA 1
ATOM 4409 C C . ALA B 1 282 ? -17.631 36.598 5.585 1.00 78.31 274 ALA B C 1
ATOM 4410 O O . ALA B 1 282 ? -18.212 36.613 4.494 1.00 74.64 274 ALA B O 1
ATOM 4412 N N . GLY B 1 283 ? -16.960 37.641 6.071 1.00 75.46 275 GLY B N 1
ATOM 4413 C CA . GLY B 1 283 ? -16.704 38.823 5.268 1.00 69.65 275 GLY B CA 1
ATOM 4414 C C . GLY B 1 283 ? -15.429 38.632 4.471 1.00 63.54 275 GLY B C 1
ATOM 4415 O O . GLY B 1 283 ? -14.416 38.170 5.004 1.00 67.53 275 GLY B O 1
ATOM 4416 N N . LEU B 1 284 ? -15.483 38.988 3.185 1.00 71.66 276 LEU B N 1
ATOM 4417 C CA . LEU B 1 284 ? -14.396 38.676 2.264 1.00 63.21 276 LEU B CA 1
ATOM 4418 C C . LEU B 1 284 ? -13.881 39.906 1.524 1.00 74.55 276 LEU B C 1
ATOM 4419 O O . LEU B 1 284 ? -13.232 39.765 0.482 1.00 73.76 276 LEU B O 1
ATOM 4424 N N . GLY B 1 285 ? -14.147 41.101 2.029 1.00 67.45 277 GLY B N 1
ATOM 4425 C CA . GLY B 1 285 ? -13.694 42.300 1.357 1.00 56.80 277 GLY B CA 1
ATOM 4426 C C . GLY B 1 285 ? -14.509 43.507 1.783 1.00 68.89 277 GLY B C 1
ATOM 4427 O O . GLY B 1 285 ? -15.332 43.440 2.695 1.00 65.74 277 GLY B O 1
ATOM 4428 N N . GLU B 1 286 ? -14.264 44.611 1.079 1.00 62.88 278 GLU B N 1
ATOM 4429 C CA . GLU B 1 286 ? -14.839 45.902 1.431 1.00 64.15 278 GLU B CA 1
ATOM 4430 C C . GLU B 1 286 ? -16.188 46.172 0.789 1.00 58.55 278 GLU B C 1
ATOM 4431 O O . GLU B 1 286 ? -16.968 46.959 1.336 1.00 62.72 278 GLU B O 1
ATOM 4437 N N . LYS B 1 287 ? -16.474 45.576 -0.362 1.00 65.09 279 LYS B N 1
ATOM 4438 C CA . LYS B 1 287 ? -17.726 45.888 -1.029 1.00 73.84 279 LYS B CA 1
ATOM 4439 C C . LYS B 1 287 ? -18.889 45.176 -0.349 1.00 62.97 279 LYS B C 1
ATOM 4440 O O . LYS B 1 287 ? -18.719 44.172 0.349 1.00 71.62 279 LYS B O 1
ATOM 4446 N N . LEU B 1 288 ? -20.088 45.717 -0.560 1.00 68.39 280 LEU B N 1
ATOM 4447 C CA . LEU B 1 288 ? -21.299 45.202 0.066 1.00 73.87 280 LEU B CA 1
ATOM 4448 C C . LEU B 1 288 ? -21.634 43.779 -0.354 1.00 71.48 280 LEU B C 1
ATOM 4449 O O . LEU B 1 288 ? -22.480 43.143 0.283 1.00 74.54 280 LEU B O 1
ATOM 4454 N N . ASP B 1 289 ? -20.996 43.267 -1.406 1.00 81.33 281 ASP B N 1
ATOM 4455 C CA . ASP B 1 289 ? -21.313 41.970 -1.972 1.00 75.66 281 ASP B CA 1
ATOM 4456 C C . ASP B 1 289 ? -20.308 40.890 -1.564 1.00 83.21 281 ASP B C 1
ATOM 4457 O O . ASP B 1 289 ? -20.368 39.769 -2.078 1.00 77.47 281 ASP B O 1
ATOM 4462 N N . ALA B 1 290 ? -19.407 41.211 -0.639 1.00 75.61 282 ALA B N 1
ATOM 4463 C CA . ALA B 1 290 ? -18.381 40.274 -0.173 1.00 76.67 282 ALA B CA 1
ATOM 4464 C C . ALA B 1 290 ? -18.778 39.661 1.171 1.00 65.67 282 ALA B C 1
ATOM 4465 O O . ALA B 1 290 ? -18.121 39.848 2.195 1.00 67.30 282 ALA B O 1
ATOM 4467 N N . LEU B 1 291 ? -19.878 38.911 1.150 1.00 69.60 283 LEU B N 1
ATOM 4468 C CA . LEU B 1 291 ? -20.331 38.160 2.316 1.00 67.53 283 LEU B CA 1
ATOM 4469 C C . LEU B 1 291 ? -20.853 36.815 1.839 1.00 69.84 283 LEU B C 1
ATOM 4470 O O . LEU B 1 291 ? -21.731 36.763 0.973 1.00 79.94 283 LEU B O 1
ATOM 4475 N N . GLU B 1 292 ? -20.315 35.738 2.396 1.00 77.59 284 GLU B N 1
ATOM 4476 C CA . GLU B 1 292 ? -20.729 34.396 2.027 1.00 79.28 284 GLU B CA 1
ATOM 4477 C C . GLU B 1 292 ? -21.135 33.619 3.268 1.00 77.26 284 GLU B C 1
ATOM 4478 O O . GLU B 1 292 ? -20.631 33.881 4.364 1.00 77.28 284 GLU B O 1
ATOM 4484 N N . PRO B 1 293 ? -22.055 32.667 3.127 1.00 83.40 285 PRO B N 1
ATOM 4485 C CA . PRO B 1 293 ? -22.345 31.767 4.248 1.00 77.75 285 PRO B CA 1
ATOM 4486 C C . PRO B 1 293 ? -21.134 30.902 4.562 1.00 79.43 285 PRO B C 1
ATOM 4487 O O . PRO B 1 293 ? -20.419 30.451 3.665 1.00 77.98 285 PRO B O 1
ATOM 4491 N N . PHE B 1 294 ? -20.901 30.686 5.853 1.00 74.97 286 PHE B N 1
ATOM 4492 C CA . PHE B 1 294 ? -19.759 29.901 6.305 1.00 79.99 286 PHE B CA 1
ATOM 4493 C C . PHE B 1 294 ? -20.055 28.418 6.111 1.00 83.79 286 PHE B C 1
ATOM 4494 O O . PHE B 1 294 ? -20.986 27.877 6.720 1.00 79.22 286 PHE B O 1
ATOM 4502 N N . HIS B 1 295 ? -19.263 27.764 5.259 1.00 86.87 287 HIS B N 1
ATOM 4503 C CA . HIS B 1 295 ? -19.455 26.367 4.870 1.00 92.25 287 HIS B CA 1
ATOM 4504 C C . HIS B 1 295 ? -18.270 25.564 5.391 1.00 92.00 287 HIS B C 1
ATOM 4505 O O . HIS B 1 295 ? -17.239 25.453 4.709 1.00 98.79 287 HIS B O 1
ATOM 4512 N N . PRO B 1 296 ? -18.374 24.983 6.591 1.00 85.18 288 PRO B N 1
ATOM 4513 C CA . PRO B 1 296 ? -17.196 24.343 7.207 1.00 89.47 288 PRO B CA 1
ATOM 4514 C C . PRO B 1 296 ? -16.580 23.228 6.378 1.00 96.03 288 PRO B C 1
ATOM 4515 O O . PRO B 1 296 ? -15.360 23.030 6.438 1.00 95.21 288 PRO B O 1
ATOM 4519 N N . GLU B 1 297 ? -17.392 22.486 5.622 1.00 97.79 289 GLU B N 1
ATOM 4520 C CA . GLU B 1 297 ? -16.861 21.483 4.705 1.00 105.81 289 GLU B CA 1
ATOM 4521 C C . GLU B 1 297 ? -15.863 22.096 3.728 1.00 108.59 289 GLU B C 1
ATOM 4522 O O . GLU B 1 297 ? -14.695 21.697 3.676 1.00 110.69 289 GLU B O 1
ATOM 4528 N N . ARG B 1 298 ? -16.324 23.067 2.929 1.00 99.05 290 ARG B N 1
ATOM 4529 C CA . ARG B 1 298 ? -15.490 23.655 1.885 1.00 104.29 290 ARG B CA 1
ATOM 4530 C C . ARG B 1 298 ? -14.203 24.239 2.456 1.00 107.41 290 ARG B C 1
ATOM 4531 O O . ARG B 1 298 ? -13.138 24.121 1.838 1.00 108.48 290 ARG B O 1
ATOM 4539 N N . MET B 1 299 ? -14.274 24.873 3.632 1.00 100.96 291 MET B N 1
ATOM 4540 C CA . MET B 1 299 ? -13.054 25.389 4.250 1.00 102.39 291 MET B CA 1
ATOM 4541 C C . MET B 1 299 ? -12.108 24.254 4.633 1.00 94.51 291 MET B C 1
ATOM 4542 O O . MET B 1 299 ? -10.899 24.335 4.377 1.00 105.45 291 MET B O 1
ATOM 4547 N N . ALA B 1 300 ? -12.634 23.189 5.246 1.00 101.09 292 ALA B N 1
ATOM 4548 C CA . ALA B 1 300 ? -11.793 22.044 5.590 1.00 98.83 292 ALA B CA 1
ATOM 4549 C C . ALA B 1 300 ? -11.138 21.450 4.349 1.00 100.55 292 ALA B C 1
ATOM 4550 O O . ALA B 1 300 ? -9.938 21.152 4.354 1.00 107.96 292 ALA B O 1
ATOM 4552 N N . SER B 1 301 ? -11.912 21.273 3.274 1.00 109.10 293 SER B N 1
ATOM 4553 C CA . SER B 1 301 ? -11.339 20.815 2.013 1.00 110.31 293 SER B CA 1
ATOM 4554 C C . SER B 1 301 ? -10.296 21.796 1.502 1.00 113.32 293 SER B C 1
ATOM 4555 O O . SER B 1 301 ? -9.282 21.395 0.918 1.00 107.88 293 SER B O 1
ATOM 4558 N N . ARG B 1 302 ? -10.531 23.091 1.714 1.00 116.23 294 ARG B N 1
ATOM 4559 C CA . ARG B 1 302 ? -9.577 24.102 1.278 1.00 111.67 294 ARG B CA 1
ATOM 4560 C C . ARG B 1 302 ? -8.267 24.005 2.047 1.00 102.22 294 ARG B C 1
ATOM 4561 O O . ARG B 1 302 ? -7.189 24.180 1.467 1.00 113.23 294 ARG B O 1
ATOM 4569 N N . ILE B 1 303 ? -8.327 23.737 3.352 1.00 103.79 295 ILE B N 1
ATOM 4570 C CA . ILE B 1 303 ? -7.092 23.834 4.124 1.00 102.52 295 ILE B CA 1
ATOM 4571 C C . ILE B 1 303 ? -6.184 22.647 3.807 1.00 96.59 295 ILE B C 1
ATOM 4572 O O . ILE B 1 303 ? -4.957 22.745 3.922 1.00 98.43 295 ILE B O 1
ATOM 4577 N N . LEU B 1 304 ? -6.759 21.522 3.374 1.00 109.60 296 LEU B N 1
ATOM 4578 C CA . LEU B 1 304 ? -5.988 20.336 3.016 1.00 114.25 296 LEU B CA 1
ATOM 4579 C C . LEU B 1 304 ? -5.761 20.200 1.511 1.00 113.34 296 LEU B C 1
ATOM 4580 O O . LEU B 1 304 ? -5.125 19.233 1.080 1.00 116.03 296 LEU B O 1
ATOM 4585 N N . GLY B 1 305 ? -6.254 21.145 0.709 1.00 120.26 297 GLY B N 1
ATOM 4586 C CA . GLY B 1 305 ? -5.980 21.154 -0.717 1.00 120.91 297 GLY B CA 1
ATOM 4587 C C . GLY B 1 305 ? -6.729 20.120 -1.525 1.00 124.54 297 GLY B C 1
ATOM 4588 O O . GLY B 1 305 ? -6.235 19.684 -2.571 1.00 121.56 297 GLY B O 1
ATOM 4589 N N . MET B 1 306 ? -7.928 19.743 -1.094 1.00 131.94 298 MET B N 1
ATOM 4590 C CA . MET B 1 306 ? -8.618 18.563 -1.591 1.00 137.07 298 MET B CA 1
ATOM 4591 C C . MET B 1 306 ? -9.723 18.903 -2.579 1.00 139.93 298 MET B C 1
ATOM 4592 O O . MET B 1 306 ? -10.201 20.036 -2.659 1.00 138.88 298 MET B O 1
ATOM 4597 N N . GLY B 1 307 ? -10.204 17.853 -3.254 1.00 145.28 299 GLY B N 1
ATOM 4598 C CA . GLY B 1 307 ? -11.253 17.972 -4.237 1.00 151.79 299 GLY B CA 1
ATOM 4599 C C . GLY B 1 307 ? -12.510 17.201 -3.855 1.00 165.69 299 GLY B C 1
ATOM 4600 O O . GLY B 1 307 ? -12.500 16.307 -2.996 1.00 164.48 299 GLY B O 1
ATOM 4601 N N . ASP B 1 308 ? -13.596 17.552 -4.535 1.00 169.94 300 ASP B N 1
ATOM 4602 C CA . ASP B 1 308 ? -14.934 17.032 -4.270 1.00 165.61 300 ASP B CA 1
ATOM 4603 C C . ASP B 1 308 ? -14.990 15.503 -4.284 1.00 169.73 300 ASP B C 1
ATOM 4604 O O . ASP B 1 308 ? -15.281 14.869 -3.272 1.00 164.37 300 ASP B O 1
ATOM 4609 N N . MET C 1 9 ? 6.457 20.009 25.458 1.00 110.79 1 MET C N 1
ATOM 4610 C CA . MET C 1 9 ? 7.735 19.406 25.288 1.00 113.62 1 MET C CA 1
ATOM 4611 C C . MET C 1 9 ? 8.899 20.439 25.166 1.00 121.60 1 MET C C 1
ATOM 4612 O O . MET C 1 9 ? 9.746 20.520 26.086 1.00 123.16 1 MET C O 1
ATOM 4617 N N . GLY C 1 10 ? 8.881 21.300 24.140 1.00 116.65 2 GLY C N 1
ATOM 4618 C CA . GLY C 1 10 ? 9.948 22.317 24.052 1.00 110.06 2 GLY C CA 1
ATOM 4619 C C . GLY C 1 10 ? 9.810 23.306 22.915 1.00 99.59 2 GLY C C 1
ATOM 4620 O O . GLY C 1 10 ? 8.694 23.467 22.424 1.00 106.87 2 GLY C O 1
ATOM 4621 N N . PHE C 1 11 ? 10.915 23.940 22.514 1.00 99.25 3 PHE C N 1
ATOM 4622 C CA . PHE C 1 11 ? 10.891 24.994 21.469 1.00 93.97 3 PHE C CA 1
ATOM 4623 C C . PHE C 1 11 ? 11.078 24.376 20.086 1.00 90.87 3 PHE C C 1
ATOM 4624 O O . PHE C 1 11 ? 12.155 24.547 19.510 1.00 84.65 3 PHE C O 1
ATOM 4632 N N . GLU C 1 12 ? 10.036 23.762 19.536 1.00 89.95 4 GLU C N 1
ATOM 4633 C CA . GLU C 1 12 ? 10.164 23.010 18.264 1.00 88.95 4 GLU C CA 1
ATOM 4634 C C . GLU C 1 12 ? 10.434 23.906 17.054 1.00 87.46 4 GLU C C 1
ATOM 4635 O O . GLU C 1 12 ? 11.091 23.429 16.128 1.00 82.92 4 GLU C O 1
ATOM 4641 N N . GLY C 1 13 ? 9.956 25.144 17.050 1.00 80.87 5 GLY C N 1
ATOM 4642 C CA . GLY C 1 13 ? 10.118 25.987 15.852 1.00 76.26 5 GLY C CA 1
ATOM 4643 C C . GLY C 1 13 ? 11.542 26.462 15.666 1.00 81.82 5 GLY C C 1
ATOM 4644 O O . GLY C 1 13 ? 12.060 26.348 14.547 1.00 81.70 5 GLY C O 1
ATOM 4645 N N . LEU C 1 14 ? 12.153 26.968 16.732 1.00 70.21 6 LEU C N 1
ATOM 4646 C CA . LEU C 1 14 ? 13.560 27.419 16.658 1.00 75.70 6 LEU C CA 1
ATOM 4647 C C . LEU C 1 14 ? 14.427 26.212 16.323 1.00 82.24 6 LEU C C 1
ATOM 4648 O O . LEU C 1 14 ? 15.281 26.330 15.443 1.00 79.38 6 LEU C O 1
ATOM 4653 N N . ALA C 1 15 ? 14.170 25.087 16.978 1.00 70.65 7 ALA C N 1
ATOM 4654 C CA . ALA C 1 15 ? 14.998 23.885 16.775 1.00 74.84 7 ALA C CA 1
ATOM 4655 C C . ALA C 1 15 ? 14.965 23.461 15.316 1.00 77.97 7 ALA C C 1
ATOM 4656 O O . ALA C 1 15 ? 16.022 23.149 14.775 1.00 83.19 7 ALA C O 1
ATOM 4658 N N . ASP C 1 16 ? 13.784 23.450 14.716 1.00 81.79 8 ASP C N 1
ATOM 4659 C CA . ASP C 1 16 ? 13.665 22.970 13.321 1.00 83.72 8 ASP C CA 1
ATOM 4660 C C . ASP C 1 16 ? 14.498 23.864 12.409 1.00 84.64 8 ASP C C 1
ATOM 4661 O O . ASP C 1 16 ? 15.263 23.325 11.600 1.00 80.39 8 ASP C O 1
ATOM 4666 N N . ARG C 1 17 ? 14.363 25.178 12.556 1.00 73.69 9 ARG C N 1
ATOM 4667 C CA . ARG C 1 17 ? 15.082 26.118 11.666 1.00 86.75 9 ARG C CA 1
ATOM 4668 C C . ARG C 1 17 ? 16.586 25.997 11.882 1.00 82.21 9 ARG C C 1
ATOM 4669 O O . ARG C 1 17 ? 17.323 25.993 10.888 1.00 94.43 9 ARG C O 1
ATOM 4677 N N . LEU C 1 18 ? 17.018 25.890 13.130 1.00 70.62 10 LEU C N 1
ATOM 4678 C CA . LEU C 1 18 ? 18.471 25.903 13.407 1.00 79.53 10 LEU C CA 1
ATOM 4679 C C . LEU C 1 18 ? 19.128 24.581 13.014 1.00 88.88 10 LEU C C 1
ATOM 4680 O O . LEU C 1 18 ? 20.234 24.631 12.493 1.00 93.19 10 LEU C O 1
ATOM 4685 N N . GLN C 1 19 ? 18.470 23.448 13.231 1.00 87.08 11 GLN C N 1
ATOM 4686 C CA . GLN C 1 19 ? 19.127 22.141 12.984 1.00 82.74 11 GLN C CA 1
ATOM 4687 C C . GLN C 1 19 ? 19.604 22.051 11.543 1.00 91.43 11 GLN C C 1
ATOM 4688 O O . GLN C 1 19 ? 20.712 21.575 11.329 1.00 96.11 11 GLN C O 1
ATOM 4690 N N . GLN C 1 20 ? 18.762 22.454 10.602 1.00 95.07 12 GLN C N 1
ATOM 4691 C CA . GLN C 1 20 ? 19.156 22.435 9.176 1.00 103.79 12 GLN C CA 1
ATOM 4692 C C . GLN C 1 20 ? 20.522 23.106 9.040 1.00 105.47 12 GLN C C 1
ATOM 4693 O O . GLN C 1 20 ? 21.406 22.524 8.399 1.00 108.92 12 GLN C O 1
ATOM 4695 N N . THR C 1 21 ? 20.672 24.294 9.618 1.00 93.67 13 THR C N 1
ATOM 4696 C CA . THR C 1 21 ? 21.945 25.003 9.557 1.00 94.91 13 THR C CA 1
ATOM 4697 C C . THR C 1 21 ? 23.040 24.240 10.293 1.00 97.09 13 THR C C 1
ATOM 4698 O O . THR C 1 21 ? 24.150 24.076 9.774 1.00 99.54 13 THR C O 1
ATOM 4702 N N . ILE C 1 22 ? 22.737 23.756 11.497 1.00 90.65 14 ILE C N 1
ATOM 4703 C CA . ILE C 1 22 ? 23.751 23.118 12.330 1.00 94.19 14 ILE C CA 1
ATOM 4704 C C . ILE C 1 22 ? 24.284 21.852 11.680 1.00 99.82 14 ILE C C 1
ATOM 4705 O O . ILE C 1 22 ? 25.482 21.556 11.765 1.00 101.90 14 ILE C O 1
ATOM 4710 N N . SER C 1 23 ? 23.414 21.088 11.018 1.00 114.57 15 SER C N 1
ATOM 4711 C CA . SER C 1 23 ? 23.843 19.823 10.434 1.00 123.94 15 SER C CA 1
ATOM 4712 C C . SER C 1 23 ? 24.960 20.026 9.417 1.00 126.10 15 SER C C 1
ATOM 4713 O O . SER C 1 23 ? 25.905 19.230 9.360 1.00 121.88 15 SER C O 1
ATOM 4716 N N . LYS C 1 24 ? 24.873 21.086 8.609 1.00 104.38 16 LYS C N 1
ATOM 4717 C CA . LYS C 1 24 ? 25.933 21.369 7.647 1.00 112.05 16 LYS C CA 1
ATOM 4718 C C . LYS C 1 24 ? 27.278 21.551 8.333 1.00 113.38 16 LYS C C 1
ATOM 4719 O O . LYS C 1 24 ? 28.285 20.958 7.929 1.00 117.96 16 LYS C O 1
ATOM 4725 N N . ILE C 1 25 ? 27.309 22.374 9.378 1.00 95.69 17 ILE C N 1
ATOM 4726 C CA . ILE C 1 25 ? 28.581 22.784 9.960 1.00 104.87 17 ILE C CA 1
ATOM 4727 C C . ILE C 1 25 ? 29.202 21.667 10.791 1.00 99.48 17 ILE C C 1
ATOM 4728 O O . ILE C 1 25 ? 30.431 21.559 10.860 1.00 100.77 17 ILE C O 1
ATOM 4733 N N . ARG C 1 26 ? 28.378 20.807 11.398 1.00 96.23 18 ARG C N 1
ATOM 4734 C CA . ARG C 1 26 ? 28.876 19.853 12.389 1.00 90.76 18 ARG C CA 1
ATOM 4735 C C . ARG C 1 26 ? 29.961 18.944 11.819 1.00 94.23 18 ARG C C 1
ATOM 4736 O O . ARG C 1 26 ? 30.952 18.653 12.498 1.00 94.60 18 ARG C O 1
ATOM 4738 N N . GLY C 1 27 ? 29.796 18.488 10.578 1.00 82.66 19 GLY C N 1
ATOM 4739 C CA . GLY C 1 27 ? 30.730 17.543 9.996 1.00 89.90 19 GLY C CA 1
ATOM 4740 C C . GLY C 1 27 ? 31.882 18.136 9.217 1.00 96.08 19 GLY C C 1
ATOM 4741 O O . GLY C 1 27 ? 32.773 17.392 8.796 1.00 92.84 19 GLY C O 1
ATOM 4742 N N . LYS C 1 28 ? 31.888 19.455 9.024 1.00 99.65 20 LYS C N 1
ATOM 4743 C CA . LYS C 1 28 ? 32.909 20.113 8.217 1.00 96.25 20 LYS C CA 1
ATOM 4744 C C . LYS C 1 28 ? 34.312 19.788 8.714 1.00 95.46 20 LYS C C 1
ATOM 4745 O O . LYS C 1 28 ? 34.548 19.641 9.915 1.00 101.17 20 LYS C O 1
ATOM 4751 N N . GLY C 1 29 ? 35.247 19.683 7.772 1.00 99.01 21 GLY C N 1
ATOM 4752 C CA . GLY C 1 29 ? 36.649 19.530 8.104 1.00 103.96 21 GLY C CA 1
ATOM 4753 C C . GLY C 1 29 ? 37.392 20.847 8.017 1.00 112.74 21 GLY C C 1
ATOM 4754 O O . GLY C 1 29 ? 38.516 20.973 8.512 1.00 110.64 21 GLY C O 1
ATOM 4755 N N . LYS C 1 30 ? 36.766 21.839 7.387 1.00 102.95 22 LYS C N 1
ATOM 4756 C CA . LYS C 1 30 ? 37.332 23.175 7.267 1.00 103.92 22 LYS C CA 1
ATOM 4757 C C . LYS C 1 30 ? 36.206 24.190 7.376 1.00 105.40 22 LYS C C 1
ATOM 4758 O O . LYS C 1 30 ? 35.182 24.058 6.699 1.00 119.43 22 LYS C O 1
ATOM 4760 N N . VAL C 1 31 ? 36.393 25.192 8.228 1.00 103.01 23 VAL C N 1
ATOM 4761 C CA . VAL C 1 31 ? 35.397 26.231 8.457 1.00 110.82 23 VAL C CA 1
ATOM 4762 C C . VAL C 1 31 ? 36.035 27.568 8.102 1.00 116.23 23 VAL C C 1
ATOM 4763 O O . VAL C 1 31 ? 36.938 28.045 8.801 1.00 112.74 23 VAL C O 1
ATOM 4767 N N . SER C 1 32 ? 35.584 28.167 7.005 1.00 115.32 24 SER C N 1
ATOM 4768 C CA . SER C 1 32 ? 36.128 29.458 6.620 1.00 113.66 24 SER C CA 1
ATOM 4769 C C . SER C 1 32 ? 35.515 30.564 7.472 1.00 107.19 24 SER C C 1
ATOM 4770 O O . SER C 1 32 ? 34.476 30.390 8.117 1.00 108.22 24 SER C O 1
ATOM 4773 N N . GLU C 1 33 ? 36.193 31.715 7.484 1.00 124.21 25 GLU C N 1
ATOM 4774 C CA . GLU C 1 33 ? 35.632 32.899 8.127 1.00 119.81 25 GLU C CA 1
ATOM 4775 C C . GLU C 1 33 ? 34.309 33.290 7.489 1.00 109.22 25 GLU C C 1
ATOM 4776 O O . GLU C 1 33 ? 33.336 33.595 8.192 1.00 96.02 25 GLU C O 1
ATOM 4782 N N . GLN C 1 34 ? 34.259 33.298 6.156 1.00 110.56 26 GLN C N 1
ATOM 4783 C CA . GLN C 1 34 ? 32.995 33.505 5.460 1.00 103.63 26 GLN C CA 1
ATOM 4784 C C . GLN C 1 34 ? 31.942 32.539 5.971 1.00 110.44 26 GLN C C 1
ATOM 4785 O O . GLN C 1 34 ? 30.798 32.939 6.222 1.00 108.11 26 GLN C O 1
ATOM 4791 N N . ASP C 1 35 ? 32.303 31.257 6.101 1.00 105.13 27 ASP C N 1
ATOM 4792 C CA . ASP C 1 35 ? 31.346 30.233 6.502 1.00 101.32 27 ASP C CA 1
ATOM 4793 C C . ASP C 1 35 ? 30.672 30.593 7.818 1.00 90.46 27 ASP C C 1
ATOM 4794 O O . ASP C 1 35 ? 29.459 30.402 7.975 1.00 88.24 27 ASP C O 1
ATOM 4799 N N . VAL C 1 36 ? 31.441 31.108 8.776 1.00 86.21 28 VAL C N 1
ATOM 4800 C CA . VAL C 1 36 ? 30.863 31.552 10.040 1.00 96.50 28 VAL C CA 1
ATOM 4801 C C . VAL C 1 36 ? 29.885 32.696 9.800 1.00 94.12 28 VAL C C 1
ATOM 4802 O O . VAL C 1 36 ? 28.828 32.776 10.439 1.00 88.49 28 VAL C O 1
ATOM 4806 N N . LYS C 1 37 ? 30.213 33.585 8.860 1.00 94.74 29 LYS C N 1
ATOM 4807 C CA . LYS C 1 37 ? 29.375 34.753 8.608 1.00 99.32 29 LYS C CA 1
ATOM 4808 C C . LYS C 1 37 ? 28.015 34.352 8.043 1.00 95.57 29 LYS C C 1
ATOM 4809 O O . LYS C 1 37 ? 26.985 34.900 8.451 1.00 88.88 29 LYS C O 1
ATOM 4815 N N . GLU C 1 38 ? 27.989 33.401 7.103 1.00 95.89 30 GLU C N 1
ATOM 4816 C CA . GLU C 1 38 ? 26.714 32.915 6.583 1.00 93.93 30 GLU C CA 1
ATOM 4817 C C . GLU C 1 38 ? 25.905 32.215 7.664 1.00 93.48 30 GLU C C 1
ATOM 4818 O O . GLU C 1 38 ? 24.680 32.372 7.734 1.00 87.30 30 GLU C O 1
ATOM 4824 N N . MET C 1 39 ? 26.572 31.425 8.507 1.00 75.48 31 MET C N 1
ATOM 4825 C CA . MET C 1 39 ? 25.855 30.678 9.535 1.00 77.77 31 MET C CA 1
ATOM 4826 C C . MET C 1 39 ? 25.199 31.610 10.543 1.00 72.32 31 MET C C 1
ATOM 4827 O O . MET C 1 39 ? 24.054 31.382 10.951 1.00 72.95 31 MET C O 1
ATOM 4832 N N . MET C 1 40 ? 25.901 32.666 10.952 1.00 76.35 32 MET C N 1
ATOM 4833 C CA . MET C 1 40 ? 25.349 33.557 11.967 1.00 81.35 32 MET C CA 1
ATOM 4834 C C . MET C 1 40 ? 24.249 34.447 11.407 1.00 69.43 32 MET C C 1
ATOM 4835 O O . MET C 1 40 ? 23.364 34.871 12.160 1.00 71.04 32 MET C O 1
ATOM 4840 N N . ARG C 1 41 ? 24.277 34.736 10.103 1.00 70.61 33 ARG C N 1
ATOM 4841 C CA . ARG C 1 41 ? 23.161 35.443 9.483 1.00 82.40 33 ARG C CA 1
ATOM 4842 C C . ARG C 1 41 ? 21.869 34.650 9.620 1.00 84.39 33 ARG C C 1
ATOM 4843 O O . ARG C 1 41 ? 20.793 35.238 9.779 1.00 82.52 33 ARG C O 1
ATOM 4851 N N . GLU C 1 42 ? 21.956 33.317 9.598 1.00 76.81 34 GLU C N 1
ATOM 4852 C CA . GLU C 1 42 ? 20.769 32.484 9.756 1.00 81.15 34 GLU C CA 1
ATOM 4853 C C . GLU C 1 42 ? 20.437 32.225 11.221 1.00 70.19 34 GLU C C 1
ATOM 4854 O O . GLU C 1 42 ? 19.258 32.093 11.567 1.00 76.03 34 GLU C O 1
ATOM 4860 N N . VAL C 1 43 ? 21.447 32.154 12.092 1.00 67.47 35 VAL C N 1
ATOM 4861 C CA . VAL C 1 43 ? 21.187 32.034 13.526 1.00 69.51 35 VAL C CA 1
ATOM 4862 C C . VAL C 1 43 ? 20.498 33.291 14.042 1.00 68.90 35 VAL C C 1
ATOM 4863 O O . VAL C 1 43 ? 19.507 33.224 14.780 1.00 76.09 35 VAL C O 1
ATOM 4867 N N . ARG C 1 44 ? 21.023 34.459 13.663 1.00 67.44 36 ARG C N 1
ATOM 4868 C CA . ARG C 1 44 ? 20.428 35.727 14.073 1.00 60.57 36 ARG C CA 1
ATOM 4869 C C . ARG C 1 44 ? 18.981 35.829 13.607 1.00 68.92 36 ARG C C 1
ATOM 4870 O O . ARG C 1 44 ? 18.091 36.205 14.380 1.00 69.98 36 ARG C O 1
ATOM 4878 N N . LEU C 1 45 ? 18.729 35.489 12.340 1.00 68.75 37 LEU C N 1
ATOM 4879 C CA . LEU C 1 45 ? 17.369 35.514 11.810 1.00 74.83 37 LEU C CA 1
ATOM 4880 C C . LEU C 1 45 ? 16.449 34.591 12.599 1.00 79.79 37 LEU C C 1
ATOM 4881 O O . LEU C 1 45 ? 15.304 34.950 12.898 1.00 79.39 37 LEU C O 1
ATOM 4886 N N . ALA C 1 46 ? 16.934 33.397 12.950 1.00 72.13 38 ALA C N 1
ATOM 4887 C CA . ALA C 1 46 ? 16.102 32.448 13.682 1.00 70.32 38 ALA C CA 1
ATOM 4888 C C . ALA C 1 46 ? 15.805 32.942 15.092 1.00 71.24 38 ALA C C 1
ATOM 4889 O O . ALA C 1 46 ? 14.688 32.770 15.593 1.00 77.53 38 ALA C O 1
ATOM 4891 N N . LEU C 1 47 ? 16.791 33.557 15.749 1.00 73.25 39 LEU C N 1
ATOM 4892 C CA . LEU C 1 47 ? 16.568 34.077 17.094 1.00 67.09 39 LEU C CA 1
ATOM 4893 C C . LEU C 1 47 ? 15.600 35.252 17.079 1.00 72.88 39 LEU C C 1
ATOM 4894 O O . LEU C 1 47 ? 14.709 35.340 17.933 1.00 73.87 39 LEU C O 1
ATOM 4899 N N . LEU C 1 48 ? 15.756 36.162 16.116 1.00 69.69 40 LEU C N 1
ATOM 4900 C CA . LEU C 1 48 ? 14.858 37.309 16.031 1.00 71.16 40 LEU C CA 1
ATOM 4901 C C . LEU C 1 48 ? 13.432 36.864 15.731 1.00 76.09 40 LEU C C 1
ATOM 4902 O O . LEU C 1 48 ? 12.479 37.321 16.373 1.00 79.37 40 LEU C O 1
ATOM 4907 N N . GLU C 1 49 ? 13.266 35.955 14.767 1.00 76.32 41 GLU C N 1
ATOM 4908 C CA . GLU C 1 49 ? 11.944 35.417 14.470 1.00 70.80 41 GLU C CA 1
ATOM 4909 C C . GLU C 1 49 ? 11.382 34.571 15.605 1.00 76.63 41 GLU C C 1
ATOM 4910 O O . GLU C 1 49 ? 10.188 34.251 15.581 1.00 80.84 41 GLU C O 1
ATOM 4916 N N . ALA C 1 50 ? 12.201 34.202 16.590 1.00 73.55 42 ALA C N 1
ATOM 4917 C CA . ALA C 1 50 ? 11.744 33.469 17.763 1.00 71.52 42 ALA C CA 1
ATOM 4918 C C . ALA C 1 50 ? 11.400 34.386 18.930 1.00 80.17 42 ALA C C 1
ATOM 4919 O O . ALA C 1 50 ? 11.181 33.896 20.043 1.00 84.88 42 ALA C O 1
ATOM 4921 N N . ASP C 1 51 ? 11.370 35.700 18.698 1.00 74.95 43 ASP C N 1
ATOM 4922 C CA . ASP C 1 51 ? 10.951 36.700 19.681 1.00 85.71 43 ASP C CA 1
ATOM 4923 C C . ASP C 1 51 ? 11.949 36.849 20.828 1.00 87.19 43 ASP C C 1
ATOM 4924 O O . ASP C 1 51 ? 11.562 37.150 21.960 1.00 89.93 43 ASP C O 1
ATOM 4929 N N . VAL C 1 52 ? 13.232 36.653 20.550 1.00 85.83 44 VAL C N 1
ATOM 4930 C CA . VAL C 1 52 ? 14.279 36.967 21.515 1.00 81.85 44 VAL C CA 1
ATOM 4931 C C . VAL C 1 52 ? 14.604 38.452 21.411 1.00 75.74 44 VAL C C 1
ATOM 4932 O O . VAL C 1 52 ? 14.746 38.987 20.306 1.00 77.98 44 VAL C O 1
ATOM 4936 N N . ASN C 1 53 ? 14.683 39.130 22.560 1.00 78.86 45 ASN C N 1
ATOM 4937 C CA . ASN C 1 53 ? 15.239 40.479 22.631 1.00 89.67 45 ASN C CA 1
ATOM 4938 C C . ASN C 1 53 ? 16.489 40.639 21.778 1.00 83.94 45 ASN C C 1
ATOM 4939 O O . ASN C 1 53 ? 17.377 39.783 21.780 1.00 89.25 45 ASN C O 1
ATOM 4944 N N . PHE C 1 54 ? 16.553 41.768 21.054 1.00 89.69 46 PHE C N 1
ATOM 4945 C CA . PHE C 1 54 ? 17.520 41.859 19.973 1.00 93.88 46 PHE C CA 1
ATOM 4946 C C . PHE C 1 54 ? 18.806 42.494 20.473 1.00 86.12 46 PHE C C 1
ATOM 4947 O O . PHE C 1 54 ? 19.833 42.411 19.793 1.00 97.80 46 PHE C O 1
ATOM 4955 N N . LYS C 1 55 ? 18.756 43.144 21.644 1.00 87.62 47 LYS C N 1
ATOM 4956 C CA . LYS C 1 55 ? 19.974 43.412 22.399 1.00 85.88 47 LYS C CA 1
ATOM 4957 C C . LYS C 1 55 ? 20.638 42.105 22.810 1.00 94.97 47 LYS C C 1
ATOM 4958 O O . LYS C 1 55 ? 21.863 41.962 22.713 1.00 94.64 47 LYS C O 1
ATOM 4964 N N . VAL C 1 56 ? 19.840 41.138 23.273 1.00 95.15 48 VAL C N 1
ATOM 4965 C CA . VAL C 1 56 ? 20.362 39.803 23.554 1.00 95.31 48 VAL C CA 1
ATOM 4966 C C . VAL C 1 56 ? 20.917 39.180 22.283 1.00 96.12 48 VAL C C 1
ATOM 4967 O O . VAL C 1 56 ? 22.023 38.627 22.269 1.00 88.75 48 VAL C O 1
ATOM 4971 N N . VAL C 1 57 ? 20.152 39.264 21.192 1.00 87.22 49 VAL C N 1
ATOM 4972 C CA . VAL C 1 57 ? 20.563 38.626 19.947 1.00 80.44 49 VAL C CA 1
ATOM 4973 C C . VAL C 1 57 ? 21.885 39.197 19.460 1.00 87.69 49 VAL C C 1
ATOM 4974 O O . VAL C 1 57 ? 22.755 38.456 18.987 1.00 83.23 49 VAL C O 1
ATOM 4978 N N . LYS C 1 58 ? 22.087 40.507 19.582 1.00 81.44 50 LYS C N 1
ATOM 4979 C CA . LYS C 1 58 ? 23.319 40.991 18.977 1.00 101.07 50 LYS C CA 1
ATOM 4980 C C . LYS C 1 58 ? 24.527 40.756 19.876 1.00 90.87 50 LYS C C 1
ATOM 4981 O O . LYS C 1 58 ? 25.640 40.570 19.371 1.00 87.96 50 LYS C O 1
ATOM 4987 N N . ASP C 1 59 ? 24.345 40.731 21.194 1.00 89.90 51 ASP C N 1
ATOM 4988 C CA . ASP C 1 59 ? 25.443 40.292 22.043 1.00 92.53 51 ASP C CA 1
ATOM 4989 C C . ASP C 1 59 ? 25.777 38.834 21.758 1.00 101.27 51 ASP C C 1
ATOM 4990 O O . ASP C 1 59 ? 26.949 38.475 21.595 1.00 94.94 51 ASP C O 1
ATOM 4995 N N . PHE C 1 60 ? 24.750 37.985 21.641 1.00 93.59 52 PHE C N 1
ATOM 4996 C CA . PHE C 1 60 ? 24.979 36.568 21.365 1.00 79.20 52 PHE C CA 1
ATOM 4997 C C . PHE C 1 60 ? 25.652 36.363 20.011 1.00 86.65 52 PHE C C 1
ATOM 4998 O O . PHE C 1 60 ? 26.583 35.559 19.890 1.00 93.07 52 PHE C O 1
ATOM 5006 N N . VAL C 1 61 ? 25.185 37.071 18.979 1.00 83.81 53 VAL C N 1
ATOM 5007 C CA . VAL C 1 61 ? 25.756 36.909 17.643 1.00 89.65 53 VAL C CA 1
ATOM 5008 C C . VAL C 1 61 ? 27.225 37.309 17.639 1.00 94.68 53 VAL C C 1
ATOM 5009 O O . VAL C 1 61 ? 28.070 36.628 17.043 1.00 95.39 53 VAL C O 1
ATOM 5013 N N . LYS C 1 62 ? 27.556 38.406 18.320 1.00 87.23 54 LYS C N 1
ATOM 5014 C CA . LYS C 1 62 ? 28.913 38.937 18.283 1.00 98.56 54 LYS C CA 1
ATOM 5015 C C . LYS C 1 62 ? 29.869 38.106 19.131 1.00 98.22 54 LYS C C 1
ATOM 5016 O O . LYS C 1 62 ? 31.025 37.899 18.744 1.00 96.13 54 LYS C O 1
ATOM 5022 N N . LYS C 1 63 ? 29.406 37.624 20.287 1.00 94.04 55 LYS C N 1
ATOM 5023 C CA . LYS C 1 63 ? 30.244 36.777 21.130 1.00 85.39 55 LYS C CA 1
ATOM 5024 C C . LYS C 1 63 ? 30.609 35.482 20.414 1.00 94.49 55 LYS C C 1
ATOM 5025 O O . LYS C 1 63 ? 31.770 35.057 20.427 1.00 90.04 55 LYS C O 1
ATOM 5031 N N . VAL C 1 64 ? 29.628 34.844 19.771 1.00 90.12 56 VAL C N 1
ATOM 5032 C CA . VAL C 1 64 ? 29.887 33.550 19.148 1.00 89.69 56 VAL C CA 1
ATOM 5033 C C . VAL C 1 64 ? 30.763 33.718 17.912 1.00 93.83 56 VAL C C 1
ATOM 5034 O O . VAL C 1 64 ? 31.638 32.887 17.639 1.00 98.39 56 VAL C O 1
ATOM 5038 N N . SER C 1 65 ? 30.548 34.792 17.146 1.00 92.45 57 SER C N 1
ATOM 5039 C CA . SER C 1 65 ? 31.360 35.020 15.954 1.00 96.86 57 SER C CA 1
ATOM 5040 C C . SER C 1 65 ? 32.830 35.192 16.310 1.00 100.57 57 SER C C 1
ATOM 5041 O O . SER C 1 65 ? 33.713 34.721 15.582 1.00 104.54 57 SER C O 1
ATOM 5044 N N . GLU C 1 66 ? 33.114 35.857 17.432 1.00 94.75 58 GLU C N 1
ATOM 5045 C CA . GLU C 1 66 ? 34.501 36.086 17.824 1.00 101.60 58 GLU C CA 1
ATOM 5046 C C . GLU C 1 66 ? 35.200 34.778 18.177 1.00 107.07 58 GLU C C 1
ATOM 5047 O O . GLU C 1 66 ? 36.344 34.549 17.766 1.00 99.45 58 GLU C O 1
ATOM 5053 N N . ARG C 1 67 ? 34.527 33.903 18.926 1.00 104.02 59 ARG C N 1
ATOM 5054 C CA . ARG C 1 67 ? 35.125 32.632 19.314 1.00 99.76 59 ARG C CA 1
ATOM 5055 C C . ARG C 1 67 ? 35.117 31.604 18.193 1.00 103.47 59 ARG C C 1
ATOM 5056 O O . ARG C 1 67 ? 35.955 30.695 18.200 1.00 111.32 59 ARG C O 1
ATOM 5064 N N . ALA C 1 68 ? 34.254 31.769 17.201 1.00 107.64 60 ALA C N 1
ATOM 5065 C CA . ALA C 1 68 ? 34.169 30.754 16.132 1.00 98.32 60 ALA C CA 1
ATOM 5066 C C . ALA C 1 68 ? 35.354 30.918 15.187 1.00 105.90 60 ALA C C 1
ATOM 5067 O O . ALA C 1 68 ? 35.708 29.948 14.513 1.00 104.62 60 ALA C O 1
ATOM 5069 N N . VAL C 1 69 ? 35.916 32.122 15.124 1.00 103.21 61 VAL C N 1
ATOM 5070 C CA . VAL C 1 69 ? 37.096 32.372 14.249 1.00 108.99 61 VAL C CA 1
ATOM 5071 C C . VAL C 1 69 ? 38.344 32.192 15.107 1.00 118.43 61 VAL C C 1
ATOM 5072 O O . VAL C 1 69 ? 39.456 32.383 14.588 1.00 118.73 61 VAL C O 1
ATOM 5076 N N . GLY C 1 70 ? 38.150 31.816 16.369 1.00 121.75 62 GLY C N 1
ATOM 5077 C CA . GLY C 1 70 ? 39.284 31.595 17.283 1.00 122.10 62 GLY C CA 1
ATOM 5078 C C . GLY C 1 70 ? 40.146 30.438 16.826 1.00 136.58 62 GLY C C 1
ATOM 5079 O O . GLY C 1 70 ? 39.607 29.500 16.219 1.00 132.59 62 GLY C O 1
ATOM 5080 N N . GLN C 1 71 ? 41.442 30.493 17.121 1.00 146.10 63 GLN C N 1
ATOM 5081 C CA . GLN C 1 71 ? 42.387 29.448 16.655 1.00 151.50 63 GLN C CA 1
ATOM 5082 C C . GLN C 1 71 ? 42.016 28.086 17.244 1.00 147.99 63 GLN C C 1
ATOM 5083 O O . GLN C 1 71 ? 42.363 27.098 16.617 1.00 156.00 63 GLN C O 1
ATOM 5089 N N . ASP C 1 72 ? 41.395 28.049 18.427 1.00 152.20 64 ASP C N 1
ATOM 5090 C CA . ASP C 1 72 ? 40.981 26.765 19.055 1.00 148.25 64 ASP C CA 1
ATOM 5091 C C . ASP C 1 72 ? 39.967 26.042 18.158 1.00 141.04 64 ASP C C 1
ATOM 5092 O O . ASP C 1 72 ? 40.073 24.812 18.030 1.00 136.89 64 ASP C O 1
ATOM 5097 N N . VAL C 1 73 ? 39.004 26.767 17.586 1.00 138.63 65 VAL C N 1
ATOM 5098 C CA . VAL C 1 73 ? 38.043 26.141 16.633 1.00 127.30 65 VAL C CA 1
ATOM 5099 C C . VAL C 1 73 ? 38.828 25.684 15.411 1.00 120.13 65 VAL C C 1
ATOM 5100 O O . VAL C 1 73 ? 38.640 24.540 14.976 1.00 119.80 65 VAL C O 1
ATOM 5104 N N . MET C 1 74 ? 39.734 26.530 14.929 1.00 130.98 66 MET C N 1
ATOM 5105 C CA . MET C 1 74 ? 40.602 26.123 13.800 1.00 139.51 66 MET C CA 1
ATOM 5106 C C . MET C 1 74 ? 41.614 25.147 14.399 1.00 144.24 66 MET C C 1
ATOM 5107 O O . MET C 1 74 ? 41.520 24.887 15.603 1.00 148.43 66 MET C O 1
ATOM 5112 N N . LYS C 1 75 ? 42.427 24.495 13.580 1.00 136.71 67 LYS C N 1
ATOM 5113 C CA . LYS C 1 75 ? 43.467 23.600 14.147 1.00 140.11 67 LYS C CA 1
ATOM 5114 C C . LYS C 1 75 ? 42.756 22.441 14.852 1.00 138.22 67 LYS C C 1
ATOM 5115 O O . LYS C 1 75 ? 43.373 21.789 15.714 1.00 151.69 67 LYS C O 1
ATOM 5121 N N . SER C 1 76 ? 41.512 22.162 14.456 1.00 124.09 68 SER C N 1
ATOM 5122 C CA . SER C 1 76 ? 40.794 20.994 15.021 1.00 112.78 68 SER C CA 1
ATOM 5123 C C . SER C 1 76 ? 40.442 20.052 13.881 1.00 105.83 68 SER C C 1
ATOM 5124 O O . SER C 1 76 ? 40.054 20.538 12.815 1.00 110.70 68 SER C O 1
ATOM 5127 N N . LEU C 1 77 ? 40.633 18.757 14.095 1.00 100.54 69 LEU C N 1
ATOM 5128 C CA . LEU C 1 77 ? 40.258 17.757 13.070 1.00 105.33 69 LEU C CA 1
ATOM 5129 C C . LEU C 1 77 ? 38.735 17.757 12.966 1.00 101.71 69 LEU C C 1
ATOM 5130 O O . LEU C 1 77 ? 38.217 17.303 11.937 1.00 104.14 69 LEU C O 1
ATOM 5135 N N . THR C 1 78 ? 38.059 18.263 13.997 1.00 96.38 70 THR C N 1
ATOM 5136 C CA . THR C 1 78 ? 36.583 18.369 13.983 1.00 93.91 70 THR C CA 1
ATOM 5137 C C . THR C 1 78 ? 36.240 19.830 14.239 1.00 100.37 70 THR C C 1
ATOM 5138 O O . THR C 1 78 ? 35.724 20.124 15.318 1.00 92.87 70 THR C O 1
ATOM 5142 N N . PRO C 1 79 ? 36.469 20.749 13.282 1.00 96.07 71 PRO C N 1
ATOM 5143 C CA . PRO C 1 79 ? 36.272 22.169 13.536 1.00 99.84 71 PRO C CA 1
ATOM 5144 C C . PRO C 1 79 ? 34.797 22.568 13.633 1.00 101.48 71 PRO C C 1
ATOM 5145 O O . PRO C 1 79 ? 34.472 23.351 14.489 1.00 100.18 71 PRO C O 1
ATOM 5149 N N . GLY C 1 80 ? 33.951 22.025 12.763 1.00 91.77 72 GLY C N 1
ATOM 5150 C CA . GLY C 1 80 ? 32.532 22.321 12.858 1.00 86.15 72 GLY C CA 1
ATOM 5151 C C . GLY C 1 80 ? 31.940 21.884 14.182 1.00 87.93 72 GLY C C 1
ATOM 5152 O O . GLY C 1 80 ? 31.143 22.607 14.784 1.00 95.23 72 GLY C O 1
ATOM 5153 N N . GLN C 1 81 ? 32.321 20.692 14.650 1.00 76.00 73 GLN C N 1
ATOM 5154 C CA . GLN C 1 81 ? 31.964 20.252 15.996 1.00 77.76 73 GLN C CA 1
ATOM 5155 C C . GLN C 1 81 ? 32.306 21.314 17.035 1.00 82.93 73 GLN C C 1
ATOM 5156 O O . GLN C 1 81 ? 31.533 21.552 17.971 1.00 75.32 73 GLN C O 1
ATOM 5162 N N . GLN C 1 82 ? 33.458 21.971 16.877 1.00 71.02 74 GLN C N 1
ATOM 5163 C CA . GLN C 1 82 ? 33.874 22.986 17.840 1.00 82.89 74 GLN C CA 1
ATOM 5164 C C . GLN C 1 82 ? 33.045 24.258 17.701 1.00 92.17 74 GLN C C 1
ATOM 5165 O O . GLN C 1 82 ? 32.627 24.839 18.709 1.00 86.79 74 GLN C O 1
ATOM 5171 N N . VAL C 1 83 ? 32.808 24.710 16.464 1.00 79.84 75 VAL C N 1
ATOM 5172 C CA . VAL C 1 83 ? 31.936 25.864 16.233 1.00 83.69 75 VAL C CA 1
ATOM 5173 C C . VAL C 1 83 ? 30.597 25.657 16.922 1.00 84.47 75 VAL C C 1
ATOM 5174 O O . VAL C 1 83 ? 30.080 26.544 17.613 1.00 87.25 75 VAL C O 1
ATOM 5178 N N . ILE C 1 84 ? 30.016 24.472 16.739 1.00 80.96 76 ILE C N 1
ATOM 5179 C CA . ILE C 1 84 ? 28.682 24.204 17.261 1.00 91.26 76 ILE C CA 1
ATOM 5180 C C . ILE C 1 84 ? 28.708 24.109 18.779 1.00 81.08 76 ILE C C 1
ATOM 5181 O O . ILE C 1 84 ? 27.750 24.508 19.451 1.00 89.55 76 ILE C O 1
ATOM 5186 N N . LYS C 1 85 ? 29.794 23.589 19.340 1.00 81.08 77 LYS C N 1
ATOM 5187 C CA . LYS C 1 85 ? 29.923 23.502 20.786 1.00 93.91 77 LYS C CA 1
ATOM 5188 C C . LYS C 1 85 ? 30.093 24.882 21.416 1.00 92.71 77 LYS C C 1
ATOM 5189 O O . LYS C 1 85 ? 29.717 25.077 22.580 1.00 98.25 77 LYS C O 1
ATOM 5195 N N . VAL C 1 86 ? 30.676 25.834 20.679 1.00 84.09 78 VAL C N 1
ATOM 5196 C CA . VAL C 1 86 ? 30.657 27.234 21.103 1.00 87.76 78 VAL C CA 1
ATOM 5197 C C . VAL C 1 86 ? 29.224 27.740 21.197 1.00 85.78 78 VAL C C 1
ATOM 5198 O O . VAL C 1 86 ? 28.841 28.399 22.170 1.00 86.52 78 VAL C O 1
ATOM 5202 N N . VAL C 1 87 ? 28.450 27.499 20.146 1.00 75.44 79 VAL C N 1
ATOM 5203 C CA . VAL C 1 87 ? 27.060 28.020 20.138 1.00 76.91 79 VAL C CA 1
ATOM 5204 C C . VAL C 1 87 ? 26.338 27.434 21.349 1.00 85.43 79 VAL C C 1
ATOM 5205 O O . VAL C 1 87 ? 25.650 28.189 22.046 1.00 86.30 79 VAL C O 1
ATOM 5209 N N . GLN C 1 88 ? 26.527 26.145 21.612 1.00 85.98 80 GLN C N 1
ATOM 5210 C CA . GLN C 1 88 ? 25.780 25.491 22.714 1.00 87.82 80 GLN C CA 1
ATOM 5211 C C . GLN C 1 88 ? 26.152 26.127 24.046 1.00 84.07 80 GLN C C 1
ATOM 5212 O O . GLN C 1 88 ? 25.256 26.351 24.860 1.00 94.48 80 GLN C O 1
ATOM 5218 N N . GLU C 1 89 ? 27.433 26.397 24.255 1.00 83.96 81 GLU C N 1
ATOM 5219 C CA . GLU C 1 89 ? 27.854 26.921 25.572 1.00 92.25 81 GLU C CA 1
ATOM 5220 C C . GLU C 1 89 ? 27.205 28.281 25.787 1.00 91.56 81 GLU C C 1
ATOM 5221 O O . GLU C 1 89 ? 26.670 28.522 26.871 1.00 95.72 81 GLU C O 1
ATOM 5227 N N . GLU C 1 90 ? 27.245 29.123 24.764 1.00 90.58 82 GLU C N 1
ATOM 5228 C CA . GLU C 1 90 ? 26.690 30.488 24.893 1.00 86.86 82 GLU C CA 1
ATOM 5229 C C . GLU C 1 90 ? 25.178 30.406 25.098 1.00 90.38 82 GLU C C 1
ATOM 5230 O O . GLU C 1 90 ? 24.648 31.199 25.887 1.00 94.53 82 GLU C O 1
ATOM 5236 N N . LEU C 1 91 ? 24.515 29.471 24.426 1.00 77.88 83 LEU C N 1
ATOM 5237 C CA . LEU C 1 91 ? 23.064 29.304 24.668 1.00 91.38 83 LEU C CA 1
ATOM 5238 C C . LEU C 1 91 ? 22.836 28.911 26.128 1.00 92.46 83 LEU C C 1
ATOM 5239 O O . LEU C 1 91 ? 21.911 29.458 26.736 1.00 93.73 83 LEU C O 1
ATOM 5244 N N . THR C 1 92 ? 23.648 28.001 26.667 1.00 91.51 84 THR C N 1
ATOM 5245 C CA . THR C 1 92 ? 23.398 27.537 28.054 1.00 101.86 84 THR C CA 1
ATOM 5246 C C . THR C 1 92 ? 23.559 28.736 28.988 1.00 104.81 84 THR C C 1
ATOM 5247 O O . THR C 1 92 ? 22.689 28.939 29.831 1.00 103.98 84 THR C O 1
ATOM 5251 N N . GLU C 1 93 ? 24.586 29.546 28.763 1.00 91.22 85 GLU C N 1
ATOM 5252 C CA . GLU C 1 93 ? 24.842 30.708 29.642 1.00 105.85 85 GLU C CA 1
ATOM 5253 C C . GLU C 1 93 ? 23.658 31.671 29.550 1.00 107.62 85 GLU C C 1
ATOM 5254 O O . GLU C 1 93 ? 23.266 32.221 30.590 1.00 99.57 85 GLU C O 1
ATOM 5260 N N . LEU C 1 94 ? 23.099 31.839 28.354 1.00 99.13 86 LEU C N 1
ATOM 5261 C CA . LEU C 1 94 ? 21.993 32.804 28.140 1.00 101.64 86 LEU C CA 1
ATOM 5262 C C . LEU C 1 94 ? 20.799 32.396 28.995 1.00 107.20 86 LEU C C 1
ATOM 5263 O O . LEU C 1 94 ? 20.118 33.292 29.510 1.00 113.24 86 LEU C O 1
ATOM 5268 N N . MET C 1 95 ? 20.551 31.096 29.119 1.00 103.84 87 MET C N 1
ATOM 5269 C CA . MET C 1 95 ? 19.362 30.618 29.865 1.00 101.79 87 MET C CA 1
ATOM 5270 C C . MET C 1 95 ? 19.737 30.403 31.331 1.00 104.06 87 MET C C 1
ATOM 5271 O O . MET C 1 95 ? 18.892 29.894 32.081 1.00 97.50 87 MET C O 1
ATOM 5276 N N . GLY C 1 96 ? 20.961 30.770 31.710 1.00 99.76 88 GLY C N 1
ATOM 5277 C CA . GLY C 1 96 ? 21.439 30.604 33.095 1.00 103.05 88 GLY C CA 1
ATOM 5278 C C . GLY C 1 96 ? 22.590 29.625 33.108 1.00 116.65 88 GLY C C 1
ATOM 5279 O O . GLY C 1 96 ? 22.508 28.627 32.410 1.00 125.54 88 GLY C O 1
ATOM 5280 N N . GLY C 1 97 ? 23.626 29.862 33.900 1.00 118.47 89 GLY C N 1
ATOM 5281 C CA . GLY C 1 97 ? 24.791 28.964 33.794 1.00 131.23 89 GLY C CA 1
ATOM 5282 C C . GLY C 1 97 ? 24.454 27.535 34.162 1.00 131.74 89 GLY C C 1
ATOM 5283 O O . GLY C 1 97 ? 24.881 26.626 33.433 1.00 128.70 89 GLY C O 1
ATOM 5284 N N . GLU C 1 98 ? 23.691 27.344 35.234 1.00 136.45 90 GLU C N 1
ATOM 5285 C CA . GLU C 1 98 ? 23.400 25.974 35.713 1.00 135.72 90 GLU C CA 1
ATOM 5286 C C . GLU C 1 98 ? 22.097 26.001 36.505 1.00 135.51 90 GLU C C 1
ATOM 5287 O O . GLU C 1 98 ? 21.611 27.106 36.792 1.00 134.34 90 GLU C O 1
ATOM 5293 N N . GLU C 1 99 ? 21.548 24.829 36.815 1.00 132.85 91 GLU C N 1
ATOM 5294 C CA . GLU C 1 99 ? 20.245 24.758 37.515 1.00 130.16 91 GLU C CA 1
ATOM 5295 C C . GLU C 1 99 ? 20.290 25.596 38.786 1.00 139.19 91 GLU C C 1
ATOM 5296 O O . GLU C 1 99 ? 21.317 25.546 39.480 1.00 147.69 91 GLU C O 1
ATOM 5302 N N . SER C 1 100 ? 19.239 26.366 39.059 1.00 130.95 92 SER C N 1
ATOM 5303 C CA . SER C 1 100 ? 19.167 27.078 40.357 1.00 143.16 92 SER C CA 1
ATOM 5304 C C . SER C 1 100 ? 18.354 26.183 41.287 1.00 149.09 92 SER C C 1
ATOM 5305 O O . SER C 1 100 ? 17.224 25.842 40.914 1.00 152.07 92 SER C O 1
ATOM 5308 N N . LYS C 1 101 ? 18.914 25.792 42.432 1.00 146.48 93 LYS C N 1
ATOM 5309 C CA . LYS C 1 101 ? 18.201 24.827 43.306 1.00 149.88 93 LYS C CA 1
ATOM 5310 C C . LYS C 1 101 ? 17.193 25.585 44.167 1.00 153.08 93 LYS C C 1
ATOM 5311 O O . LYS C 1 101 ? 17.425 26.773 44.432 1.00 153.17 93 LYS C O 1
ATOM 5317 N N . ILE C 1 102 ? 16.122 24.907 44.589 1.00 158.55 94 ILE C N 1
ATOM 5318 C CA . ILE C 1 102 ? 15.137 25.576 45.425 1.00 166.61 94 ILE C CA 1
ATOM 5319 C C . ILE C 1 102 ? 15.809 25.893 46.754 1.00 180.27 94 ILE C C 1
ATOM 5320 O O . ILE C 1 102 ? 16.579 25.085 47.288 1.00 177.27 94 ILE C O 1
ATOM 5325 N N . VAL C 1 104 ? 16.256 26.096 50.515 1.00 190.80 96 VAL C N 1
ATOM 5326 C CA . VAL C 1 104 ? 15.783 25.539 51.778 1.00 178.21 96 VAL C CA 1
ATOM 5327 C C . VAL C 1 104 ? 16.408 26.386 52.879 1.00 172.45 96 VAL C C 1
ATOM 5328 O O . VAL C 1 104 ? 17.574 26.191 53.237 1.00 171.23 96 VAL C O 1
ATOM 5332 N N . ALA C 1 105 ? 15.647 27.330 53.422 1.00 167.37 97 ALA C N 1
ATOM 5333 C CA . ALA C 1 105 ? 16.202 28.207 54.440 1.00 163.85 97 ALA C CA 1
ATOM 5334 C C . ALA C 1 105 ? 16.398 27.460 55.754 1.00 163.72 97 ALA C C 1
ATOM 5335 O O . ALA C 1 105 ? 15.739 26.456 56.040 1.00 168.31 97 ALA C O 1
ATOM 5337 N N . LYS C 1 106 ? 17.321 27.956 56.586 1.00 171.46 98 LYS C N 1
ATOM 5338 C CA . LYS C 1 106 ? 17.657 27.255 57.859 1.00 167.63 98 LYS C CA 1
ATOM 5339 C C . LYS C 1 106 ? 16.481 27.346 58.830 1.00 168.08 98 LYS C C 1
ATOM 5340 O O . LYS C 1 106 ? 16.408 26.511 59.742 1.00 168.04 98 LYS C O 1
ATOM 5342 N N . ARG C 1 107 ? 15.596 28.318 58.621 1.00 172.53 99 ARG C N 1
ATOM 5343 C CA . ARG C 1 107 ? 14.464 28.511 59.557 1.00 178.40 99 ARG C CA 1
ATOM 5344 C C . ARG C 1 107 ? 13.235 27.793 59.005 1.00 185.77 99 ARG C C 1
ATOM 5345 O O . ARG C 1 107 ? 12.710 28.254 57.975 1.00 186.96 99 ARG C O 1
ATOM 5347 N N . PRO C 1 108 ? 12.732 26.671 59.588 1.00 185.98 100 PRO C N 1
ATOM 5348 C CA . PRO C 1 108 ? 11.463 26.099 59.135 1.00 183.69 100 PRO C CA 1
ATOM 5349 C C . PRO C 1 108 ? 10.405 27.063 59.691 1.00 189.62 100 PRO C C 1
ATOM 5350 O O . PRO C 1 108 ? 10.618 27.604 60.758 1.00 186.80 100 PRO C O 1
ATOM 5354 N N . PRO C 1 109 ? 9.277 27.315 58.991 1.00 195.94 101 PRO C N 1
ATOM 5355 C CA . PRO C 1 109 ? 9.035 26.783 57.651 1.00 186.16 101 PRO C CA 1
ATOM 5356 C C . PRO C 1 109 ? 9.506 27.707 56.519 1.00 175.77 101 PRO C C 1
ATOM 5357 O O . PRO C 1 109 ? 9.267 28.895 56.574 1.00 173.24 101 PRO C O 1
ATOM 5361 N N . THR C 1 110 ? 10.183 27.136 55.527 1.00 168.83 102 THR C N 1
ATOM 5362 C CA . THR C 1 110 ? 10.646 27.925 54.363 1.00 156.57 102 THR C CA 1
ATOM 5363 C C . THR C 1 110 ? 9.411 28.470 53.649 1.00 151.86 102 THR C C 1
ATOM 5364 O O . THR C 1 110 ? 8.479 27.686 53.412 1.00 152.99 102 THR C O 1
ATOM 5368 N N . VAL C 1 111 ? 9.420 29.749 53.284 1.00 146.34 103 VAL C N 1
ATOM 5369 C CA . VAL C 1 111 ? 8.186 30.354 52.707 1.00 145.19 103 VAL C CA 1
ATOM 5370 C C . VAL C 1 111 ? 8.381 30.577 51.213 1.00 141.57 103 VAL C C 1
ATOM 5371 O O . VAL C 1 111 ? 9.350 31.256 50.840 1.00 147.85 103 VAL C O 1
ATOM 5375 N N . ILE C 1 112 ? 7.475 30.038 50.401 1.00 136.37 104 ILE C N 1
ATOM 5376 C CA . ILE C 1 112 ? 7.543 30.291 48.938 1.00 135.13 104 ILE C CA 1
ATOM 5377 C C . ILE C 1 112 ? 6.279 31.055 48.561 1.00 134.86 104 ILE C C 1
ATOM 5378 O O . ILE C 1 112 ? 5.182 30.545 48.826 1.00 138.15 104 ILE C O 1
ATOM 5383 N N . MET C 1 113 ? 6.440 32.223 47.948 1.00 131.34 105 MET C N 1
ATOM 5384 C CA . MET C 1 113 ? 5.276 33.046 47.549 1.00 137.00 105 MET C CA 1
ATOM 5385 C C . MET C 1 113 ? 5.191 33.026 46.018 1.00 138.97 105 MET C C 1
ATOM 5386 O O . MET C 1 113 ? 6.185 33.399 45.378 1.00 136.23 105 MET C O 1
ATOM 5391 N N . MET C 1 114 ? 4.051 32.610 45.456 1.00 136.97 106 MET C N 1
ATOM 5392 C CA . MET C 1 114 ? 3.918 32.494 43.981 1.00 127.73 106 MET C CA 1
ATOM 5393 C C . MET C 1 114 ? 3.117 33.692 43.476 1.00 130.37 106 MET C C 1
ATOM 5394 O O . MET C 1 114 ? 1.944 33.799 43.855 1.00 140.23 106 MET C O 1
ATOM 5399 N N . VAL C 1 115 ? 3.708 34.523 42.616 1.00 118.84 107 VAL C N 1
ATOM 5400 C CA . VAL C 1 115 ? 3.025 35.774 42.177 1.00 121.86 107 VAL C CA 1
ATOM 5401 C C . VAL C 1 115 ? 2.793 35.739 40.668 1.00 119.33 107 VAL C C 1
ATOM 5402 O O . VAL C 1 115 ? 3.342 34.840 40.018 1.00 120.88 107 VAL C O 1
ATOM 5406 N N . GLY C 1 116 ? 2.003 36.679 40.140 1.00 116.68 108 GLY C N 1
ATOM 5407 C CA . GLY C 1 116 ? 1.819 36.764 38.676 1.00 115.89 108 GLY C CA 1
ATOM 5408 C C . GLY C 1 116 ? 0.476 37.331 38.249 1.00 118.40 108 GLY C C 1
ATOM 5409 O O . GLY C 1 116 ? -0.354 37.620 39.122 1.00 129.33 108 GLY C O 1
ATOM 5410 N N . LEU C 1 117 ? 0.280 37.500 36.946 1.00 112.30 109 LEU C N 1
ATOM 5411 C CA . LEU C 1 117 ? -1.011 37.996 36.416 1.00 115.07 109 LEU C CA 1
ATOM 5412 C C . LEU C 1 117 ? -1.963 36.811 36.284 1.00 124.96 109 LEU C C 1
ATOM 5413 O O . LEU C 1 117 ? -1.494 35.675 36.401 1.00 124.91 109 LEU C O 1
ATOM 5418 N N . GLN C 1 118 ? -3.252 37.076 36.091 1.00 129.72 110 GLN C N 1
ATOM 5419 C CA . GLN C 1 118 ? -4.266 35.994 35.976 1.00 131.94 110 GLN C CA 1
ATOM 5420 C C . GLN C 1 118 ? -4.068 35.213 34.677 1.00 124.96 110 GLN C C 1
ATOM 5421 O O . GLN C 1 118 ? -3.706 35.836 33.668 1.00 123.95 110 GLN C O 1
ATOM 5427 N N . GLY C 1 119 ? -4.298 33.900 34.706 1.00 119.30 111 GLY C N 1
ATOM 5428 C CA . GLY C 1 119 ? -4.227 33.085 33.478 1.00 118.23 111 GLY C CA 1
ATOM 5429 C C . GLY C 1 119 ? -2.837 32.552 33.227 1.00 110.76 111 GLY C C 1
ATOM 5430 O O . GLY C 1 119 ? -2.680 31.748 32.303 1.00 106.94 111 GLY C O 1
ATOM 5431 N N . ALA C 1 120 ? -1.863 32.993 34.015 1.00 114.20 112 ALA C N 1
ATOM 5432 C CA . ALA C 1 120 ? -0.496 32.444 33.905 1.00 111.69 112 ALA C CA 1
ATOM 5433 C C . ALA C 1 120 ? -0.502 30.983 34.355 1.00 112.95 112 ALA C C 1
ATOM 5434 O O . ALA C 1 120 ? 0.248 30.192 33.776 1.00 107.65 112 ALA C O 1
ATOM 5436 N N . GLY C 1 121 ? -1.337 30.637 35.337 1.00 113.41 113 GLY C N 1
ATOM 5437 C CA . GLY C 1 121 ? -1.297 29.271 35.886 1.00 108.61 113 GLY C CA 1
ATOM 5438 C C . GLY C 1 121 ? -0.796 29.258 37.316 1.00 112.15 113 GLY C C 1
ATOM 5439 O O . GLY C 1 121 ? -0.283 28.218 37.740 1.00 109.22 113 GLY C O 1
ATOM 5440 N N . LYS C 1 122 ? -0.952 30.367 38.040 1.00 111.08 114 LYS C N 1
ATOM 5441 C CA . LYS C 1 122 ? -0.377 30.437 39.404 1.00 111.29 114 LYS C CA 1
ATOM 5442 C C . LYS C 1 122 ? -0.967 29.335 40.277 1.00 118.55 114 LYS C C 1
ATOM 5443 O O . LYS C 1 122 ? -0.184 28.614 40.918 1.00 114.37 114 LYS C O 1
ATOM 5449 N N . THR C 1 123 ? -2.289 29.177 40.261 1.00 126.04 115 THR C N 1
ATOM 5450 C CA . THR C 1 123 ? -2.928 28.193 41.171 1.00 128.25 115 THR C CA 1
ATOM 5451 C C . THR C 1 123 ? -2.496 26.774 40.798 1.00 126.22 115 THR C C 1
ATOM 5452 O O . THR C 1 123 ? -2.107 26.012 41.703 1.00 123.22 115 THR C O 1
ATOM 5456 N N . THR C 1 124 ? -2.523 26.455 39.505 1.00 119.51 116 THR C N 1
ATOM 5457 C CA . THR C 1 124 ? -2.179 25.083 39.065 1.00 114.99 116 THR C CA 1
ATOM 5458 C C . THR C 1 124 ? -0.711 24.821 39.387 1.00 119.42 116 THR C C 1
ATOM 5459 O O . THR C 1 124 ? -0.403 23.730 39.887 1.00 116.72 116 THR C O 1
ATOM 5463 N N . THR C 1 125 ? 0.147 25.810 39.149 1.00 117.29 117 THR C N 1
ATOM 5464 C CA . THR C 1 125 ? 1.602 25.612 39.360 1.00 119.51 117 THR C CA 1
ATOM 5465 C C . THR C 1 125 ? 1.861 25.319 40.837 1.00 119.35 117 THR C C 1
ATOM 5466 O O . THR C 1 125 ? 2.731 24.485 41.133 1.00 112.52 117 THR C O 1
ATOM 5470 N N . SER C 1 126 ? 1.114 25.972 41.724 1.00 122.43 118 SER C N 1
ATOM 5471 C CA . SER C 1 126 ? 1.294 25.754 43.180 1.00 127.66 118 SER C CA 1
ATOM 5472 C C . SER C 1 126 ? 1.202 24.262 43.509 1.00 126.09 118 SER C C 1
ATOM 5473 O O . SER C 1 126 ? 2.119 23.743 44.168 1.00 123.56 118 SER C O 1
ATOM 5476 N N . GLY C 1 127 ? 0.135 23.603 43.065 1.00 123.91 119 GLY C N 1
ATOM 5477 C CA . GLY C 1 127 ? -0.050 22.168 43.344 1.00 118.44 119 GLY C CA 1
ATOM 5478 C C . GLY C 1 127 ? 1.033 21.320 42.713 1.00 119.73 119 GLY C C 1
ATOM 5479 O O . GLY C 1 127 ? 1.480 20.361 43.357 1.00 120.74 119 GLY C O 1
ATOM 5480 N N . LYS C 1 128 ? 1.417 21.641 41.478 1.00 119.63 120 LYS C N 1
ATOM 5481 C CA . LYS C 1 128 ? 2.443 20.841 40.765 1.00 115.06 120 LYS C CA 1
ATOM 5482 C C . LYS C 1 128 ? 3.729 20.924 41.581 1.00 121.69 120 LYS C C 1
ATOM 5483 O O . LYS C 1 128 ? 4.454 19.919 41.649 1.00 116.26 120 LYS C O 1
ATOM 5489 N N . LEU C 1 129 ? 3.967 22.072 42.216 1.00 123.18 121 LEU C N 1
ATOM 5490 C CA . LEU C 1 129 ? 5.200 22.259 43.022 1.00 127.69 121 LEU C CA 1
ATOM 5491 C C . LEU C 1 129 ? 5.120 21.364 44.257 1.00 130.74 121 LEU C C 1
ATOM 5492 O O . LEU C 1 129 ? 6.147 20.802 44.633 1.00 137.26 121 LEU C O 1
ATOM 5497 N N . ALA C 1 130 ? 3.933 21.241 44.850 1.00 129.05 122 ALA C N 1
ATOM 5498 C CA . ALA C 1 130 ? 3.774 20.432 46.079 1.00 133.62 122 ALA C CA 1
ATOM 5499 C C . ALA C 1 130 ? 4.103 18.972 45.778 1.00 135.10 122 ALA C C 1
ATOM 5500 O O . ALA C 1 130 ? 4.825 18.355 46.566 1.00 144.67 122 ALA C O 1
ATOM 5502 N N . ASN C 1 131 ? 3.531 18.434 44.703 1.00 133.52 123 ASN C N 1
ATOM 5503 C CA . ASN C 1 131 ? 3.838 17.035 44.322 1.00 134.89 123 ASN C CA 1
ATOM 5504 C C . ASN C 1 131 ? 5.357 16.909 44.196 1.00 148.53 123 ASN C C 1
ATOM 5505 O O . ASN C 1 131 ? 5.920 15.948 44.742 1.00 156.56 123 ASN C O 1
ATOM 5507 N N . LEU C 1 132 ? 5.988 17.853 43.497 1.00 144.80 124 LEU C N 1
ATOM 5508 C CA . LEU C 1 132 ? 7.458 17.797 43.307 1.00 143.59 124 LEU C CA 1
ATOM 5509 C C . LEU C 1 132 ? 8.130 17.948 44.667 1.00 147.57 124 LEU C C 1
ATOM 5510 O O . LEU C 1 132 ? 9.109 17.236 44.928 1.00 152.13 124 LEU C O 1
ATOM 5515 N N . LEU C 1 133 ? 7.611 18.849 45.495 1.00 139.13 125 LEU C N 1
ATOM 5516 C CA . LEU C 1 133 ? 8.247 19.101 46.806 1.00 145.81 125 LEU C CA 1
ATOM 5517 C C . LEU C 1 133 ? 8.189 17.789 47.591 1.00 164.31 125 LEU C C 1
ATOM 5518 O O . LEU C 1 133 ? 9.139 17.505 48.330 1.00 168.35 125 LEU C O 1
ATOM 5520 N N . ARG C 1 134 ? 7.104 17.027 47.452 1.00 171.92 126 ARG C N 1
ATOM 5521 C CA . ARG C 1 134 ? 7.034 15.693 48.099 1.00 165.74 126 ARG C CA 1
ATOM 5522 C C . ARG C 1 134 ? 8.124 14.790 47.515 1.00 170.10 126 ARG C C 1
ATOM 5523 O O . ARG C 1 134 ? 8.783 14.098 48.293 1.00 171.83 126 ARG C O 1
ATOM 5531 N N . LYS C 1 135 ? 8.309 14.804 46.195 1.00 168.24 127 LYS C N 1
ATOM 5532 C CA . LYS C 1 135 ? 9.301 13.905 45.549 1.00 165.53 127 LYS C CA 1
ATOM 5533 C C . LYS C 1 135 ? 10.704 14.264 46.029 1.00 163.63 127 LYS C C 1
ATOM 5534 O O . LYS C 1 135 ? 11.499 13.343 46.265 1.00 170.28 127 LYS C O 1
ATOM 5540 N N . LYS C 1 136 ? 10.992 15.555 46.169 1.00 161.65 128 LYS C N 1
ATOM 5541 C CA . LYS C 1 136 ? 12.373 15.954 46.532 1.00 158.07 128 LYS C CA 1
ATOM 5542 C C . LYS C 1 136 ? 12.449 16.195 48.039 1.00 166.08 128 LYS C C 1
ATOM 5543 O O . LYS C 1 136 ? 11.776 17.126 48.503 1.00 171.76 128 LYS C O 1
ATOM 5549 N N . HIS C 1 137 ? 13.217 15.372 48.762 1.00 168.16 129 HIS C N 1
ATOM 5550 C CA . HIS C 1 137 ? 13.418 15.523 50.232 1.00 167.28 129 HIS C CA 1
ATOM 5551 C C . HIS C 1 137 ? 12.207 14.989 51.001 1.00 181.31 129 HIS C C 1
ATOM 5552 O O . HIS C 1 137 ? 12.204 15.123 52.239 1.00 185.47 129 HIS C O 1
ATOM 5554 N N . ASN C 1 138 ? 11.213 14.438 50.298 1.00 181.84 130 ASN C N 1
ATOM 5555 C CA . ASN C 1 138 ? 10.049 13.803 50.973 1.00 183.49 130 ASN C CA 1
ATOM 5556 C C . ASN C 1 138 ? 9.447 14.811 51.949 1.00 186.93 130 ASN C C 1
ATOM 5557 O O . ASN C 1 138 ? 8.976 14.390 53.018 1.00 190.71 130 ASN C O 1
ATOM 5562 N N . ARG C 1 139 ? 9.461 16.089 51.584 1.00 180.94 131 ARG C N 1
ATOM 5563 C CA . ARG C 1 139 ? 8.964 17.133 52.510 1.00 184.40 131 ARG C CA 1
ATOM 5564 C C . ARG C 1 139 ? 7.438 17.109 52.515 1.00 178.65 131 ARG C C 1
ATOM 5565 O O . ARG C 1 139 ? 6.854 16.586 51.550 1.00 174.09 131 ARG C O 1
ATOM 5573 N N . LYS C 1 140 ? 6.823 17.626 53.578 1.00 174.34 132 LYS C N 1
ATOM 5574 C CA . LYS C 1 140 ? 5.344 17.734 53.588 1.00 168.68 132 LYS C CA 1
ATOM 5575 C C . LYS C 1 140 ? 4.980 19.206 53.410 1.00 162.19 132 LYS C C 1
ATOM 5576 O O . LYS C 1 140 ? 5.141 19.979 54.365 1.00 162.43 132 LYS C O 1
ATOM 5582 N N . PRO C 1 141 ? 4.468 19.613 52.235 1.00 159.71 133 PRO C N 1
ATOM 5583 C CA . PRO C 1 141 ? 4.139 21.004 51.982 1.00 151.47 133 PRO C CA 1
ATOM 5584 C C . PRO C 1 141 ? 2.707 21.363 52.394 1.00 145.04 133 PRO C C 1
ATOM 5585 O O . PRO C 1 141 ? 1.910 20.470 52.589 1.00 139.13 133 PRO C O 1
ATOM 5589 N N . MET C 1 142 ? 2.427 22.659 52.504 1.00 144.35 134 MET C N 1
ATOM 5590 C CA . MET C 1 142 ? 1.062 23.116 52.856 1.00 148.27 134 MET C CA 1
ATOM 5591 C C . MET C 1 142 ? 0.665 24.224 51.875 1.00 154.79 134 MET C C 1
ATOM 5592 O O . MET C 1 142 ? 1.402 25.220 51.792 1.00 153.57 134 MET C O 1
ATOM 5597 N N . LEU C 1 143 ? -0.453 24.053 51.162 1.00 159.65 135 LEU C N 1
ATOM 5598 C CA . LEU C 1 143 ? -0.927 25.084 50.201 1.00 154.48 135 LEU C CA 1
ATOM 5599 C C . LEU C 1 143 ? -1.701 26.157 50.967 1.00 159.08 135 LEU C C 1
ATOM 5600 O O . LEU C 1 143 ? -2.317 25.811 51.987 1.00 164.58 135 LEU C O 1
ATOM 5605 N N . VAL C 1 144 ? -1.647 27.409 50.510 1.00 149.03 136 VAL C N 1
ATOM 5606 C CA . VAL C 1 144 ? -2.430 28.497 51.163 1.00 151.89 136 VAL C CA 1
ATOM 5607 C C . VAL C 1 144 ? -3.260 29.205 50.095 1.00 147.54 136 VAL C C 1
ATOM 5608 O O . VAL C 1 144 ? -2.674 29.624 49.088 1.00 144.81 136 VAL C O 1
ATOM 5612 N N . ALA C 1 145 ? -4.567 29.345 50.323 1.00 149.75 137 ALA C N 1
ATOM 5613 C CA . ALA C 1 145 ? -5.442 30.057 49.365 1.00 151.97 137 ALA C CA 1
ATOM 5614 C C . ALA C 1 145 ? -5.497 31.552 49.685 1.00 152.10 137 ALA C C 1
ATOM 5615 O O . ALA C 1 145 ? -6.557 32.018 50.127 1.00 142.84 137 ALA C O 1
ATOM 5617 N N . ALA C 1 146 ? -4.405 32.276 49.449 1.00 149.96 138 ALA C N 1
ATOM 5618 C CA . ALA C 1 146 ? -4.404 33.742 49.658 1.00 149.92 138 ALA C CA 1
ATOM 5619 C C . ALA C 1 146 ? -5.349 34.426 48.669 1.00 150.34 138 ALA C C 1
ATOM 5620 O O . ALA C 1 146 ? -5.973 35.424 49.055 1.00 151.12 138 ALA C O 1
ATOM 5622 N N . ASP C 1 147 ? -5.438 33.919 47.440 1.00 150.61 139 ASP C N 1
ATOM 5623 C CA . ASP C 1 147 ? -6.238 34.609 46.394 1.00 151.87 139 ASP C CA 1
ATOM 5624 C C . ASP C 1 147 ? -7.691 34.760 46.842 1.00 151.38 139 ASP C C 1
ATOM 5625 O O . ASP C 1 147 ? -8.271 33.770 47.322 1.00 150.38 139 ASP C O 1
ATOM 5630 N N . ILE C 1 148 ? -8.249 35.955 46.657 1.00 148.08 140 ILE C N 1
ATOM 5631 C CA . ILE C 1 148 ? -9.666 36.240 47.019 1.00 153.82 140 ILE C CA 1
ATOM 5632 C C . ILE C 1 148 ? -10.192 37.136 45.898 1.00 154.99 140 ILE C C 1
ATOM 5633 O O . ILE C 1 148 ? -9.353 37.534 45.069 1.00 154.85 140 ILE C O 1
ATOM 5638 N N . TYR C 1 149 ? -11.506 37.377 45.842 1.00 155.29 141 TYR C N 1
ATOM 5639 C CA . TYR C 1 149 ? -12.141 38.225 44.794 1.00 159.01 141 TYR C CA 1
ATOM 5640 C C . TYR C 1 149 ? -12.415 37.379 43.554 1.00 167.93 141 TYR C C 1
ATOM 5641 O O . TYR C 1 149 ? -12.872 37.926 42.533 1.00 174.05 141 TYR C O 1
ATOM 5643 N N . ARG C 1 150 ? -12.137 36.083 43.641 1.00 165.00 142 ARG C N 1
ATOM 5644 C CA . ARG C 1 150 ? -12.493 35.192 42.514 1.00 166.47 142 ARG C CA 1
ATOM 5645 C C . ARG C 1 150 ? -13.340 34.062 43.088 1.00 169.73 142 ARG C C 1
ATOM 5646 O O . ARG C 1 150 ? -12.897 33.426 44.060 1.00 162.73 142 ARG C O 1
ATOM 5654 N N . PRO C 1 151 ? -14.542 33.794 42.546 1.00 179.52 143 PRO C N 1
ATOM 5655 C CA . PRO C 1 151 ? -15.326 32.664 43.014 1.00 176.87 143 PRO C CA 1
ATOM 5656 C C . PRO C 1 151 ? -14.552 31.382 42.698 1.00 176.65 143 PRO C C 1
ATOM 5657 O O . PRO C 1 151 ? -14.010 31.315 41.610 1.00 176.55 143 PRO C O 1
ATOM 5661 N N . ALA C 1 152 ? -14.455 30.457 43.655 1.00 169.05 144 ALA C N 1
ATOM 5662 C CA . ALA C 1 152 ? -13.828 29.133 43.415 1.00 160.51 144 ALA C CA 1
ATOM 5663 C C . ALA C 1 152 ? -12.306 29.216 43.338 1.00 153.92 144 ALA C C 1
ATOM 5664 O O . ALA C 1 152 ? -11.699 28.187 43.019 1.00 150.18 144 ALA C O 1
ATOM 5666 N N . ALA C 1 153 ? -11.710 30.375 43.614 1.00 154.68 145 ALA C N 1
ATOM 5667 C CA . ALA C 1 153 ? -10.233 30.391 43.647 1.00 151.64 145 ALA C CA 1
ATOM 5668 C C . ALA C 1 153 ? -9.822 29.467 44.787 1.00 147.82 145 ALA C C 1
ATOM 5669 O O . ALA C 1 153 ? -8.943 28.609 44.580 1.00 141.03 145 ALA C O 1
ATOM 5671 N N . ILE C 1 154 ? -10.497 29.606 45.927 1.00 151.40 146 ILE C N 1
ATOM 5672 C CA . ILE C 1 154 ? -10.211 28.740 47.104 1.00 150.90 146 ILE C CA 1
ATOM 5673 C C . ILE C 1 154 ? -10.573 27.300 46.745 1.00 146.44 146 ILE C C 1
ATOM 5674 O O . ILE C 1 154 ? -9.776 26.393 47.043 1.00 144.69 146 ILE C O 1
ATOM 5679 N N . LYS C 1 155 ? -11.714 27.112 46.090 1.00 144.16 147 LYS C N 1
ATOM 5680 C CA . LYS C 1 155 ? -12.184 25.740 45.786 1.00 147.32 147 LYS C CA 1
ATOM 5681 C C . LYS C 1 155 ? -11.188 25.070 44.848 1.00 146.21 147 LYS C C 1
ATOM 5682 O O . LYS C 1 155 ? -10.943 23.867 45.011 1.00 144.29 147 LYS C O 1
ATOM 5688 N N . GLN C 1 156 ? -10.650 25.828 43.896 1.00 145.59 148 GLN C N 1
ATOM 5689 C CA . GLN C 1 156 ? -9.754 25.210 42.894 1.00 142.44 148 GLN C CA 1
ATOM 5690 C C . GLN C 1 156 ? -8.548 24.625 43.628 1.00 148.03 148 GLN C C 1
ATOM 5691 O O . GLN C 1 156 ? -8.204 23.461 43.364 1.00 147.29 148 GLN C O 1
ATOM 5697 N N . LEU C 1 157 ? -7.957 25.395 44.543 1.00 148.04 149 LEU C N 1
ATOM 5698 C CA . LEU C 1 157 ? -6.785 24.898 45.304 1.00 146.15 149 LEU C CA 1
ATOM 5699 C C . LEU C 1 157 ? -7.215 23.681 46.120 1.00 147.37 149 LEU C C 1
ATOM 5700 O O . LEU C 1 157 ? -6.457 22.704 46.157 1.00 146.94 149 LEU C O 1
ATOM 5705 N N . GLU C 1 158 ? -8.396 23.741 46.731 1.00 151.86 150 GLU C N 1
ATOM 5706 C CA . GLU C 1 158 ? -8.853 22.631 47.605 1.00 150.80 150 GLU C CA 1
ATOM 5707 C C . GLU C 1 158 ? -8.996 21.359 46.774 1.00 150.58 150 GLU C C 1
ATOM 5708 O O . GLU C 1 158 ? -8.623 20.297 47.271 1.00 149.50 150 GLU C O 1
ATOM 5710 N N . THR C 1 159 ? -9.529 21.482 45.561 1.00 152.99 151 THR C N 1
A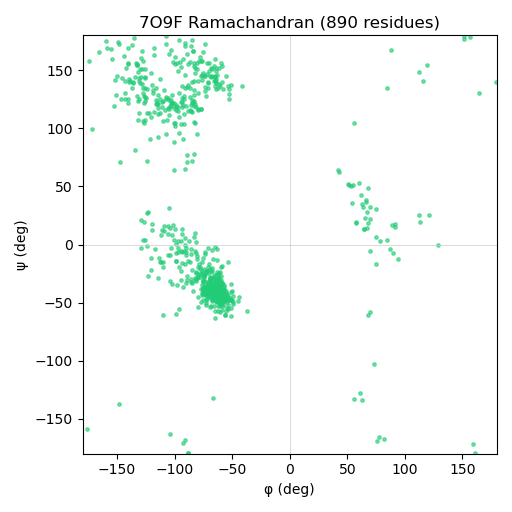TOM 5711 C CA . THR C 1 159 ? -9.720 20.301 44.684 1.00 154.94 151 THR C CA 1
ATOM 5712 C C . THR C 1 159 ? -8.354 19.698 44.347 1.00 153.06 151 THR C C 1
ATOM 5713 O O . THR C 1 159 ? -8.237 18.464 44.353 1.00 156.40 151 THR C O 1
ATOM 5717 N N . LEU C 1 160 ? -7.363 20.543 44.068 1.00 150.00 152 LEU C N 1
ATOM 5718 C CA . LEU C 1 160 ? -5.998 20.035 43.791 1.00 148.67 152 LEU C CA 1
ATOM 5719 C C . LEU C 1 160 ? -5.481 19.360 45.056 1.00 149.67 152 LEU C C 1
ATOM 5720 O O . LEU C 1 160 ? -4.864 18.291 44.947 1.00 151.16 152 LEU C O 1
ATOM 5725 N N . GLY C 1 161 ? -5.734 19.976 46.210 1.00 155.41 153 GLY C N 1
ATOM 5726 C CA . GLY C 1 161 ? -5.316 19.388 47.494 1.00 158.17 153 GLY C CA 1
ATOM 5727 C C . GLY C 1 161 ? -6.020 18.074 47.743 1.00 160.74 153 GLY C C 1
ATOM 5728 O O . GLY C 1 161 ? -5.389 17.190 48.313 1.00 164.52 153 GLY C O 1
ATOM 5729 N N . LYS C 1 162 ? -7.304 17.983 47.397 1.00 157.55 154 LYS C N 1
ATOM 5730 C CA . LYS C 1 162 ? -8.042 16.705 47.529 1.00 163.97 154 LYS C CA 1
ATOM 5731 C C . LYS C 1 162 ? -7.429 15.680 46.576 1.00 164.97 154 LYS C C 1
ATOM 5732 O O . LYS C 1 162 ? -7.316 14.509 46.973 1.00 165.75 154 LYS C O 1
ATOM 5738 N N . GLN C 1 163 ? -7.082 16.105 45.357 1.00 162.99 155 GLN C N 1
ATOM 5739 C CA . GLN C 1 163 ? -6.512 15.176 44.346 1.00 165.96 155 GLN C CA 1
ATOM 5740 C C . GLN C 1 163 ? -5.187 14.663 44.896 1.00 164.53 155 GLN C C 1
ATOM 5741 O O . GLN C 1 163 ? -4.894 13.471 44.717 1.00 164.33 155 GLN C O 1
ATOM 5747 N N . LEU C 1 164 ? -4.411 15.544 45.519 1.00 165.43 156 LEU C N 1
ATOM 5748 C CA . LEU C 1 164 ? -3.163 15.106 46.188 1.00 166.38 156 LEU C CA 1
ATOM 5749 C C . LEU C 1 164 ? -3.503 14.814 47.650 1.00 163.27 156 LEU C C 1
ATOM 5750 O O . LEU C 1 164 ? -4.691 14.710 47.966 1.00 160.91 156 LEU C O 1
ATOM 5755 N N . ASP C 1 165 ? -2.502 14.579 48.492 1.00 30.00 157 ASP C N 1
ATOM 5756 C CA . ASP C 1 165 ? -2.772 14.430 49.944 1.00 30.00 157 ASP C CA 1
ATOM 5757 C C . ASP C 1 165 ? -2.499 15.793 50.565 1.00 30.00 157 ASP C C 1
ATOM 5758 O O . ASP C 1 165 ? -2.586 15.912 51.796 1.00 30.00 157 ASP C O 1
ATOM 5763 N N . MET C 1 166 ? -2.170 16.777 49.731 1.00 153.18 158 MET C N 1
ATOM 5764 C CA . MET C 1 166 ? -1.763 18.103 50.250 1.00 161.73 158 MET C CA 1
ATOM 5765 C C . MET C 1 166 ? -2.902 18.793 50.994 1.00 165.91 158 MET C C 1
ATOM 5766 O O . MET C 1 166 ? -4.056 18.698 50.549 1.00 164.02 158 MET C O 1
ATOM 5771 N N . PRO C 1 167 ? -2.613 19.470 52.121 1.00 169.19 159 PRO C N 1
ATOM 5772 C CA . PRO C 1 167 ? -3.624 20.237 52.828 1.00 168.24 159 PRO C CA 1
ATOM 5773 C C . PRO C 1 167 ? -3.616 21.707 52.395 1.00 167.33 159 PRO C C 1
ATOM 5774 O O . PRO C 1 167 ? -2.558 22.280 52.241 1.00 163.90 159 PRO C O 1
ATOM 5778 N N . VAL C 1 168 ? -4.802 22.273 52.183 1.00 171.43 160 VAL C N 1
ATOM 5779 C CA . VAL C 1 168 ? -4.891 23.714 51.817 1.00 169.96 160 VAL C CA 1
ATOM 5780 C C . VAL C 1 168 ? -5.479 24.476 53.007 1.00 174.71 160 VAL C C 1
ATOM 5781 O O . VAL C 1 168 ? -6.484 24.000 53.565 1.00 170.78 160 VAL C O 1
ATOM 5785 N N . PHE C 1 169 ? -4.869 25.604 53.379 1.00 173.12 161 PHE C N 1
ATOM 5786 C CA . PHE C 1 169 ? -5.397 26.440 54.485 1.00 172.95 161 PHE C CA 1
ATOM 5787 C C . PHE C 1 169 ? -6.196 27.606 53.906 1.00 168.37 161 PHE C C 1
ATOM 5788 O O . PHE C 1 169 ? -5.605 28.427 53.185 1.00 161.43 161 PHE C O 1
ATOM 5790 N N . SER C 1 170 ? -7.492 27.676 54.221 1.00 169.67 162 SER C N 1
ATOM 5791 C CA . SER C 1 170 ? -8.314 28.825 53.761 1.00 167.46 162 SER C CA 1
ATOM 5792 C C . SER C 1 170 ? -9.019 29.492 54.943 1.00 167.39 162 SER C C 1
ATOM 5793 O O . SER C 1 170 ? -9.562 28.759 55.787 1.00 162.77 162 SER C O 1
ATOM 5796 N N . LEU C 1 171 ? -8.996 30.826 55.002 1.00 169.90 163 LEU C N 1
ATOM 5797 C CA . LEU C 1 171 ? -9.735 31.558 56.065 1.00 169.91 163 LEU C CA 1
ATOM 5798 C C . LEU C 1 171 ? -11.038 32.090 55.469 1.00 172.88 163 LEU C C 1
ATOM 5799 O O . LEU C 1 171 ? -11.750 32.822 56.175 1.00 178.14 163 LEU C O 1
ATOM 5804 N N . GLY C 1 172 ? -11.318 31.755 54.209 1.00 171.44 164 GLY C N 1
ATOM 5805 C CA . GLY C 1 172 ? -12.583 32.170 53.572 1.00 173.30 164 GLY C CA 1
ATOM 5806 C C . GLY C 1 172 ? -12.469 33.535 52.923 1.00 182.44 164 GLY C C 1
ATOM 5807 O O . GLY C 1 172 ? -11.476 34.236 53.191 1.00 178.78 164 GLY C O 1
ATOM 5808 N N . ASP C 1 173 ? -13.455 33.906 52.101 1.00 189.68 165 ASP C N 1
ATOM 5809 C CA . ASP C 1 173 ? -13.456 35.246 51.460 1.00 190.04 165 ASP C CA 1
ATOM 5810 C C . ASP C 1 173 ? -13.587 36.307 52.555 1.00 193.34 165 ASP C C 1
ATOM 5811 O O . ASP C 1 173 ? -14.388 36.080 53.483 1.00 193.50 165 ASP C O 1
ATOM 5816 N N . GLN C 1 174 ? -12.809 37.390 52.468 1.00 184.16 166 GLN C N 1
ATOM 5817 C CA . GLN C 1 174 ? -12.877 38.503 53.457 1.00 180.85 166 GLN C CA 1
ATOM 5818 C C . GLN C 1 174 ? -12.647 37.955 54.871 1.00 178.54 166 GLN C C 1
ATOM 5819 O O . GLN C 1 174 ? -11.467 37.834 55.249 1.00 181.35 166 GLN C O 1
ATOM 5825 N N . SER C 1 176 ? -8.866 39.544 54.701 1.00 168.65 168 SER C N 1
ATOM 5826 C CA . SER C 1 176 ? -7.612 40.273 54.380 1.00 167.71 168 SER C CA 1
ATOM 5827 C C . SER C 1 176 ? -6.509 39.264 54.076 1.00 172.85 168 SER C C 1
ATOM 5828 O O . SER C 1 176 ? -6.338 38.325 54.874 1.00 175.78 168 SER C O 1
ATOM 5831 N N . PRO C 1 177 ? -5.729 39.439 52.988 1.00 176.67 169 PRO C N 1
ATOM 5832 C CA . PRO C 1 177 ? -4.728 38.449 52.600 1.00 171.59 169 PRO C CA 1
ATOM 5833 C C . PRO C 1 177 ? -3.654 38.213 53.667 1.00 180.38 169 PRO C C 1
ATOM 5834 O O . PRO C 1 177 ? -3.308 37.069 53.899 1.00 182.14 169 PRO C O 1
ATOM 5838 N N . VAL C 1 178 ? -3.189 39.278 54.318 1.00 181.59 170 VAL C N 1
ATOM 5839 C CA . VAL C 1 178 ? -2.073 39.132 55.297 1.00 183.61 170 VAL C CA 1
ATOM 5840 C C . VAL C 1 178 ? -2.517 38.202 56.427 1.00 195.48 170 VAL C C 1
ATOM 5841 O O . VAL C 1 178 ? -1.687 37.393 56.877 1.00 196.79 170 VAL C O 1
ATOM 5845 N N . GLU C 1 179 ? -3.776 38.312 56.858 1.00 198.70 171 GLU C N 1
ATOM 5846 C CA . GLU C 1 179 ? -4.254 37.503 58.006 1.00 200.64 171 GLU C CA 1
ATOM 5847 C C . GLU C 1 179 ? -4.160 36.028 57.639 1.00 196.29 171 GLU C C 1
ATOM 5848 O O . GLU C 1 179 ? -3.675 35.237 58.472 1.00 196.29 171 GLU C O 1
ATOM 5854 N N . ILE C 1 180 ? -4.569 35.691 56.417 1.00 192.34 172 ILE C N 1
ATOM 5855 C CA . ILE C 1 180 ? -4.596 34.255 56.028 1.00 191.18 172 ILE C CA 1
ATOM 5856 C C . ILE C 1 180 ? -3.161 33.742 56.107 1.00 198.11 172 ILE C C 1
ATOM 5857 O O . ILE C 1 180 ? -2.940 32.679 56.717 1.00 195.78 172 ILE C O 1
ATOM 5862 N N . ALA C 1 181 ? -2.220 34.521 55.574 1.00 208.45 173 ALA C N 1
ATOM 5863 C CA . ALA C 1 181 ? -0.815 34.065 55.531 1.00 204.85 173 ALA C CA 1
ATOM 5864 C C . ALA C 1 181 ? -0.252 33.905 56.940 1.00 226.00 173 ALA C C 1
ATOM 5865 O O . ALA C 1 181 ? 0.402 32.880 57.209 1.00 209.65 173 ALA C O 1
ATOM 5867 N N . LYS C 1 182 ? -0.504 34.888 57.804 1.00 214.15 174 LYS C N 1
ATOM 5868 C CA . LYS C 1 182 ? 0.112 34.835 59.153 1.00 214.95 174 LYS C CA 1
ATOM 5869 C C . LYS C 1 182 ? -0.428 33.617 59.899 1.00 213.96 174 LYS C C 1
ATOM 5870 O O . LYS C 1 182 ? 0.370 32.878 60.507 1.00 218.19 174 LYS C O 1
ATOM 5876 N N . GLN C 1 183 ? -1.734 33.393 59.789 1.00 207.85 175 GLN C N 1
ATOM 5877 C CA . GLN C 1 183 ? -2.333 32.248 60.504 1.00 209.64 175 GLN C CA 1
ATOM 5878 C C . GLN C 1 183 ? -1.692 30.985 59.941 1.00 210.63 175 GLN C C 1
ATOM 5879 O O . GLN C 1 183 ? -1.348 30.084 60.733 1.00 214.35 175 GLN C O 1
ATOM 5885 N N . ALA C 1 184 ? -1.493 30.955 58.623 1.00 205.73 176 ALA C N 1
ATOM 5886 C CA . ALA C 1 184 ? -0.956 29.736 57.984 1.00 200.80 176 ALA C CA 1
ATOM 5887 C C . ALA C 1 184 ? 0.446 29.417 58.504 1.00 209.24 176 ALA C C 1
ATOM 5888 O O . ALA C 1 184 ? 0.716 28.235 58.762 1.00 209.15 176 ALA C O 1
ATOM 5890 N N . ILE C 1 185 ? 1.306 30.424 58.656 1.00 214.54 177 ILE C N 1
ATOM 5891 C CA . ILE C 1 185 ? 2.708 30.094 59.048 1.00 219.84 177 ILE C CA 1
ATOM 5892 C C . ILE C 1 185 ? 2.723 29.453 60.439 1.00 222.11 177 ILE C C 1
ATOM 5893 O O . ILE C 1 185 ? 3.439 28.454 60.619 1.00 223.27 177 ILE C O 1
ATOM 5898 N N . GLU C 1 186 ? 1.950 30.005 61.375 1.00 223.07 178 GLU C N 1
ATOM 5899 C CA . GLU C 1 186 ? 1.938 29.449 62.750 1.00 229.32 178 GLU C CA 1
ATOM 5900 C C . GLU C 1 186 ? 1.366 28.036 62.684 1.00 231.00 178 GLU C C 1
ATOM 5901 O O . GLU C 1 186 ? 1.932 27.133 63.334 1.00 233.35 178 GLU C O 1
ATOM 5907 N N . LYS C 1 187 ? 0.301 27.857 61.899 1.00 225.38 179 LYS C N 1
ATOM 5908 C CA . LYS C 1 187 ? -0.355 26.528 61.846 1.00 217.58 179 LYS C CA 1
ATOM 5909 C C . LYS C 1 187 ? 0.658 25.532 61.290 1.00 220.17 179 LYS C C 1
ATOM 5910 O O . LYS C 1 187 ? 0.728 24.419 61.818 1.00 217.88 179 LYS C O 1
ATOM 5916 N N . ALA C 1 188 ? 1.408 25.939 60.265 1.00 225.85 180 ALA C N 1
ATOM 5917 C CA . ALA C 1 188 ? 2.422 25.057 59.643 1.00 226.19 180 ALA C CA 1
ATOM 5918 C C . ALA C 1 188 ? 3.547 24.753 60.630 1.00 229.10 180 ALA C C 1
ATOM 5919 O O . ALA C 1 188 ? 4.034 23.606 60.634 1.00 227.31 180 ALA C O 1
ATOM 5921 N N . LYS C 1 189 ? 3.991 25.771 61.370 1.00 227.72 181 LYS C N 1
ATOM 5922 C CA . LYS C 1 189 ? 5.091 25.564 62.346 1.00 227.12 181 LYS C CA 1
ATOM 5923 C C . LYS C 1 189 ? 4.710 24.363 63.206 1.00 228.32 181 LYS C C 1
ATOM 5924 O O . LYS C 1 189 ? 5.556 23.467 63.394 1.00 222.54 181 LYS C O 1
ATOM 5930 N N . GLU C 1 190 ? 3.473 24.353 63.695 1.00 230.91 182 GLU C N 1
ATOM 5931 C CA . GLU C 1 190 ? 2.993 23.194 64.487 1.00 231.76 182 GLU C CA 1
ATOM 5932 C C . GLU C 1 190 ? 2.750 22.023 63.534 1.00 228.59 182 GLU C C 1
ATOM 5933 O O . GLU C 1 190 ? 2.205 22.270 62.447 1.00 229.86 182 GLU C O 1
ATOM 5939 N N . GLU C 1 191 ? 3.184 20.815 63.905 1.00 224.00 183 GLU C N 1
ATOM 5940 C CA . GLU C 1 191 ? 2.899 19.608 63.079 1.00 222.42 183 GLU C CA 1
ATOM 5941 C C . GLU C 1 191 ? 3.701 19.673 61.773 1.00 215.16 183 GLU C C 1
ATOM 5942 O O . GLU C 1 191 ? 4.302 18.639 61.419 1.00 201.61 183 GLU C O 1
ATOM 5948 N N . ASP C 1 194 ? 7.657 20.712 54.598 1.00 165.66 186 ASP C N 1
ATOM 5949 C CA . ASP C 1 194 ? 8.526 21.633 55.369 1.00 162.06 186 ASP C CA 1
ATOM 5950 C C . ASP C 1 194 ? 8.421 23.022 54.743 1.00 161.69 186 ASP C C 1
ATOM 5951 O O . ASP C 1 194 ? 9.254 23.880 55.083 1.00 167.33 186 ASP C O 1
ATOM 5956 N N . TYR C 1 195 ? 7.448 23.230 53.854 1.00 154.70 187 TYR C N 1
ATOM 5957 C CA . TYR C 1 195 ? 7.379 24.525 53.131 1.00 152.24 187 TYR C CA 1
ATOM 5958 C C . TYR C 1 195 ? 5.958 25.084 53.143 1.00 152.74 187 TYR C C 1
ATOM 5959 O O . TYR C 1 195 ? 5.010 24.289 53.237 1.00 162.23 187 TYR C O 1
ATOM 5968 N N . VAL C 1 196 ? 5.821 26.404 53.010 1.00 146.04 188 VAL C N 1
ATOM 5969 C CA . VAL C 1 196 ? 4.471 27.036 52.925 1.00 146.75 188 VAL C CA 1
ATOM 5970 C C . VAL C 1 196 ? 4.338 27.651 51.531 1.00 146.08 188 VAL C C 1
ATOM 5971 O O . VAL C 1 196 ? 5.161 28.515 51.194 1.00 148.35 188 VAL C O 1
ATOM 5975 N N . ILE C 1 197 ? 3.343 27.226 50.753 1.00 143.17 189 ILE C N 1
ATOM 5976 C CA . ILE C 1 197 ? 3.219 27.721 49.353 1.00 143.83 189 ILE C CA 1
ATOM 5977 C C . ILE C 1 197 ? 2.028 28.679 49.283 1.00 143.37 189 ILE C C 1
ATOM 5978 O O . ILE C 1 197 ? 0.930 28.269 49.681 1.00 144.26 189 ILE C O 1
ATOM 5983 N N . LEU C 1 198 ? 2.236 29.892 48.770 1.00 141.76 190 LEU C N 1
ATOM 5984 C CA . LEU C 1 198 ? 1.157 30.914 48.775 1.00 146.97 190 LEU C CA 1
ATOM 5985 C C . LEU C 1 198 ? 0.712 31.253 47.350 1.00 148.20 190 LEU C C 1
ATOM 5986 O O . LEU C 1 198 ? 1.576 31.621 46.547 1.00 140.32 190 LEU C O 1
ATOM 5988 N N . ASP C 1 199 ? -0.596 31.203 47.076 1.00 150.72 191 ASP C N 1
ATOM 5989 C CA . ASP C 1 199 ? -1.124 31.580 45.737 1.00 153.67 191 ASP C CA 1
ATOM 5990 C C . ASP C 1 199 ? -1.677 33.006 45.822 1.00 154.44 191 ASP C C 1
ATOM 5991 O O . ASP C 1 199 ? -2.654 33.209 46.552 1.00 154.86 191 ASP C O 1
ATOM 5996 N N . THR C 1 200 ? -1.101 33.944 45.071 1.00 152.50 192 THR C N 1
ATOM 5997 C CA . THR C 1 200 ? -1.499 35.372 45.187 1.00 150.71 192 THR C CA 1
ATOM 5998 C C . THR C 1 200 ? -2.663 35.736 44.273 1.00 150.72 192 THR C C 1
ATOM 5999 O O . THR C 1 200 ? -3.105 34.869 43.502 1.00 146.15 192 THR C O 1
ATOM 6003 N N . ALA C 1 201 ? -3.070 37.006 44.303 1.00 153.14 193 ALA C N 1
ATOM 6004 C CA . ALA C 1 201 ? -4.239 37.453 43.514 1.00 153.12 193 ALA C CA 1
ATOM 6005 C C . ALA C 1 201 ? -3.842 37.699 42.064 1.00 147.67 193 ALA C C 1
ATOM 6006 O O . ALA C 1 201 ? -2.657 37.973 41.821 1.00 148.35 193 ALA C O 1
ATOM 6008 N N . GLY C 1 202 ? -4.814 37.623 41.151 1.00 151.99 194 GLY C N 1
ATOM 6009 C CA . GLY C 1 202 ? -4.509 37.766 39.715 1.00 156.81 194 GLY C CA 1
ATOM 6010 C C . GLY C 1 202 ? -5.358 38.809 39.023 1.00 154.72 194 GLY C C 1
ATOM 6011 O O . GLY C 1 202 ? -6.581 38.804 39.227 1.00 151.08 194 GLY C O 1
ATOM 6012 N N . ARG C 1 203 ? -4.729 39.655 38.211 1.00 158.05 195 ARG C N 1
ATOM 6013 C CA . ARG C 1 203 ? -5.480 40.671 37.438 1.00 158.35 195 ARG C CA 1
ATOM 6014 C C . ARG C 1 203 ? -4.964 40.652 36.000 1.00 157.49 195 ARG C C 1
ATOM 6015 O O . ARG C 1 203 ? -3.826 40.217 35.798 1.00 157.76 195 ARG C O 1
ATOM 6017 N N . LEU C 1 204 ? -5.780 41.105 35.049 1.00 160.40 196 LEU C N 1
ATOM 6018 C CA . LEU C 1 204 ? -5.384 41.117 33.618 1.00 166.52 196 LEU C CA 1
ATOM 6019 C C . LEU C 1 204 ? -4.165 42.024 33.462 1.00 171.44 196 LEU C C 1
ATOM 6020 O O . LEU C 1 204 ? -3.292 41.707 32.636 1.00 167.02 196 LEU C O 1
ATOM 6025 N N . HIS C 1 205 ? -4.132 43.123 34.212 1.00 176.57 197 HIS C N 1
ATOM 6026 C CA . HIS C 1 205 ? -2.975 44.049 34.153 1.00 173.72 197 HIS C CA 1
ATOM 6027 C C . HIS C 1 205 ? -2.462 44.272 35.573 1.00 172.62 197 HIS C C 1
ATOM 6028 O O . HIS C 1 205 ? -3.233 44.031 36.515 1.00 173.05 197 HIS C O 1
ATOM 6035 N N . ILE C 1 206 ? -1.201 44.682 35.715 1.00 171.71 198 ILE C N 1
ATOM 6036 C CA . ILE C 1 206 ? -0.651 44.992 37.066 1.00 171.78 198 ILE C CA 1
ATOM 6037 C C . ILE C 1 206 ? -1.424 46.184 37.633 1.00 183.76 198 ILE C C 1
ATOM 6038 O O . ILE C 1 206 ? -1.685 47.132 36.870 1.00 182.09 198 ILE C O 1
ATOM 6043 N N . ASP C 1 207 ? -1.758 46.138 38.924 1.00 194.97 199 ASP C N 1
ATOM 6044 C CA . ASP C 1 207 ? -2.515 47.237 39.575 1.00 204.86 199 ASP C CA 1
ATOM 6045 C C . ASP C 1 207 ? -1.659 47.771 40.720 1.00 216.08 199 ASP C C 1
ATOM 6046 O O . ASP C 1 207 ? -0.927 46.973 41.327 1.00 214.34 199 ASP C O 1
ATOM 6051 N N . HIS C 1 208 ? -1.765 49.067 41.011 1.00 220.44 200 HIS C N 1
ATOM 6052 C CA . HIS C 1 208 ? -1.016 49.637 42.158 1.00 222.03 200 HIS C CA 1
ATOM 6053 C C . HIS C 1 208 ? -1.485 48.919 43.425 1.00 221.63 200 HIS C C 1
ATOM 6054 O O . HIS C 1 208 ? -0.636 48.613 44.276 1.00 220.65 200 HIS C O 1
ATOM 6061 N N . GLU C 1 209 ? -2.789 48.658 43.535 1.00 218.59 201 GLU C N 1
ATOM 6062 C CA . GLU C 1 209 ? -3.312 47.899 44.695 1.00 212.76 201 GLU C CA 1
ATOM 6063 C C . GLU C 1 209 ? -2.591 46.556 44.760 1.00 210.15 201 GLU C C 1
ATOM 6064 O O . GLU C 1 209 ? -2.137 46.187 45.857 1.00 205.23 201 GLU C O 1
ATOM 6070 N N . LEU C 1 210 ? -2.486 45.867 43.623 1.00 209.06 202 LEU C N 1
ATOM 6071 C CA . LEU C 1 210 ? -1.890 44.508 43.602 1.00 198.88 202 LEU C CA 1
ATOM 6072 C C . LEU C 1 210 ? -0.475 44.633 44.158 1.00 200.56 202 LEU C C 1
ATOM 6073 O O . LEU C 1 210 ? -0.085 43.788 44.982 1.00 197.65 202 LEU C O 1
ATOM 6078 N N . MET C 1 211 ? 0.232 45.690 43.757 1.00 209.85 203 MET C N 1
ATOM 6079 C CA . MET C 1 211 ? 1.604 45.906 44.270 1.00 212.55 203 MET C CA 1
ATOM 6080 C C . MET C 1 211 ? 1.527 46.095 45.784 1.00 214.15 203 MET C C 1
ATOM 6081 O O . MET C 1 211 ? 2.340 45.484 46.480 1.00 208.03 203 MET C O 1
ATOM 6086 N N . ASP C 1 212 ? 0.568 46.890 46.267 1.00 217.21 204 ASP C N 1
ATOM 6087 C CA . ASP C 1 212 ? 0.512 47.201 47.720 1.00 215.99 204 ASP C CA 1
ATOM 6088 C C . ASP C 1 212 ? 0.243 45.931 48.530 1.00 213.84 204 ASP C C 1
ATOM 6089 O O . ASP C 1 212 ? 0.915 45.734 49.549 1.00 214.33 204 ASP C O 1
ATOM 6094 N N . GLU C 1 213 ? -0.713 45.112 48.089 1.00 205.35 205 GLU C N 1
ATOM 6095 C CA . GLU C 1 213 ? -1.061 43.880 48.845 1.00 197.70 205 GLU C CA 1
ATOM 6096 C C . GLU C 1 213 ? 0.151 42.953 48.816 1.00 192.25 205 GLU C C 1
ATOM 6097 O O . GLU C 1 213 ? 0.469 42.347 49.857 1.00 184.11 205 GLU C O 1
ATOM 6103 N N . LEU C 1 214 ? 0.798 42.861 47.654 1.00 189.67 206 LEU C N 1
ATOM 6104 C CA . LEU C 1 214 ? 2.023 42.036 47.545 1.00 183.65 206 LEU C CA 1
ATOM 6105 C C . LEU C 1 214 ? 3.093 42.653 48.445 1.00 193.59 206 LEU C C 1
ATOM 6106 O O . LEU C 1 214 ? 3.783 41.894 49.125 1.00 191.64 206 LEU C O 1
ATOM 6111 N N . THR C 1 215 ? 3.187 43.983 48.468 1.00 204.31 207 THR C N 1
ATOM 6112 C CA . THR C 1 215 ? 4.213 44.681 49.284 1.00 214.82 207 THR C CA 1
ATOM 6113 C C . THR C 1 215 ? 3.961 44.343 50.750 1.00 224.04 207 THR C C 1
ATOM 6114 O O . THR C 1 215 ? 4.946 44.158 51.493 1.00 234.54 207 THR C O 1
ATOM 6118 N N . ASN C 1 216 ? 2.689 44.243 51.137 1.00 210.48 208 ASN C N 1
ATOM 6119 C CA . ASN C 1 216 ? 2.375 43.978 52.562 1.00 205.46 208 ASN C CA 1
ATOM 6120 C C . ASN C 1 216 ? 3.069 42.660 52.901 1.00 198.64 208 ASN C C 1
ATOM 6121 O O . ASN C 1 216 ? 2.794 42.139 53.999 1.00 196.23 208 ASN C O 1
ATOM 6126 N N . LYS C 1 218 ? 4.352 39.619 52.943 1.00 198.03 210 LYS C N 1
ATOM 6127 C CA . LYS C 1 218 ? 5.710 40.043 52.501 1.00 200.52 210 LYS C CA 1
ATOM 6128 C C . LYS C 1 218 ? 6.357 40.868 53.608 1.00 203.03 210 LYS C C 1
ATOM 6129 O O . LYS C 1 218 ? 7.461 40.516 54.039 1.00 199.65 210 LYS C O 1
ATOM 6135 N N . GLU C 1 219 ? 5.737 41.987 53.978 1.00 207.43 211 GLU C N 1
ATOM 6136 C CA . GLU C 1 219 ? 6.251 42.749 55.143 1.00 214.41 211 GLU C CA 1
ATOM 6137 C C . GLU C 1 219 ? 6.029 41.871 56.372 1.00 209.70 211 GLU C C 1
ATOM 6138 O O . GLU C 1 219 ? 6.932 41.799 57.224 1.00 216.07 211 GLU C O 1
ATOM 6144 N N . ILE C 1 220 ? 4.863 41.224 56.436 1.00 200.10 212 ILE C N 1
ATOM 6145 C CA . ILE C 1 220 ? 4.546 40.339 57.592 1.00 194.94 212 ILE C CA 1
ATOM 6146 C C . ILE C 1 220 ? 5.532 39.171 57.604 1.00 192.42 212 ILE C C 1
ATOM 6147 O O . ILE C 1 220 ? 6.063 38.861 58.685 1.00 190.34 212 ILE C O 1
ATOM 6152 N N . ALA C 1 221 ? 5.777 38.560 56.446 1.00 195.52 213 ALA C N 1
ATOM 6153 C CA . ALA C 1 221 ? 6.775 37.472 56.368 1.00 193.66 213 ALA C CA 1
ATOM 6154 C C . ALA C 1 221 ? 7.701 37.743 55.194 1.00 199.20 213 ALA C C 1
ATOM 6155 O O . ALA C 1 221 ? 7.186 37.820 54.077 1.00 201.61 213 ALA C O 1
ATOM 6157 N N . ASN C 1 222 ? 9.009 37.778 55.427 1.00 200.67 214 ASN C N 1
ATOM 6158 C CA . ASN C 1 222 ? 9.933 37.921 54.280 1.00 196.51 214 ASN C CA 1
ATOM 6159 C C . ASN C 1 222 ? 10.112 36.505 53.737 1.00 190.08 214 ASN C C 1
ATOM 6160 O O . ASN C 1 222 ? 10.811 35.710 54.395 1.00 186.29 214 ASN C O 1
ATOM 6165 N N . PRO C 1 223 ? 9.503 36.140 52.588 1.00 184.49 215 PRO C N 1
ATOM 6166 C CA . PRO C 1 223 ? 9.568 34.773 52.094 1.00 170.29 215 PRO C CA 1
ATOM 6167 C C . PRO C 1 223 ? 10.962 34.516 51.517 1.00 164.61 215 PRO C C 1
ATOM 6168 O O . PRO C 1 223 ? 11.545 35.419 50.956 1.00 167.73 215 PRO C O 1
ATOM 6172 N N . GLU C 1 224 ? 11.453 33.291 51.675 1.00 160.09 216 GLU C N 1
ATOM 6173 C CA . GLU C 1 224 ? 12.803 32.963 51.165 1.00 147.75 216 GLU C CA 1
ATOM 6174 C C . GLU C 1 224 ? 12.745 32.825 49.639 1.00 149.10 216 GLU C C 1
ATOM 6175 O O . GLU C 1 224 ? 13.809 32.973 49.014 1.00 150.00 216 GLU C O 1
ATOM 6181 N N . GLU C 1 225 ? 11.561 32.581 49.058 1.00 147.32 217 GLU C N 1
ATOM 6182 C CA . GLU C 1 225 ? 11.496 32.529 47.608 1.00 142.54 217 GLU C CA 1
ATOM 6183 C C . GLU C 1 225 ? 10.232 33.236 47.149 1.00 140.05 217 GLU C C 1
ATOM 6184 O O . GLU C 1 225 ? 9.180 33.120 47.785 1.00 146.92 217 GLU C O 1
ATOM 6190 N N . ILE C 1 226 ? 10.345 33.976 46.051 1.00 132.17 218 ILE C N 1
ATOM 6191 C CA . ILE C 1 226 ? 9.224 34.685 45.446 1.00 135.72 218 ILE C CA 1
ATOM 6192 C C . ILE C 1 226 ? 9.251 34.356 43.961 1.00 137.16 218 ILE C C 1
ATOM 6193 O O . ILE C 1 226 ? 10.118 34.848 43.227 1.00 138.96 218 ILE C O 1
ATOM 6198 N N . PHE C 1 227 ? 8.313 33.524 43.519 1.00 131.93 219 PHE C N 1
ATOM 6199 C CA . PHE C 1 227 ? 8.332 32.953 42.178 1.00 126.06 219 PHE C CA 1
ATOM 6200 C C . PHE C 1 227 ? 7.318 33.666 41.296 1.00 114.27 219 PHE C C 1
ATOM 6201 O O . PHE C 1 227 ? 6.129 33.720 41.629 1.00 121.39 219 PHE C O 1
ATOM 6209 N N . LEU C 1 228 ? 7.780 34.192 40.166 1.00 109.43 220 LEU C N 1
ATOM 6210 C CA . LEU C 1 228 ? 6.866 34.710 39.160 1.00 106.54 220 LEU C CA 1
ATOM 6211 C C . LEU C 1 228 ? 6.419 33.573 38.250 1.00 102.01 220 LEU C C 1
ATOM 6212 O O . LEU C 1 228 ? 7.237 32.982 37.534 1.00 103.33 220 LEU C O 1
ATOM 6217 N N . VAL C 1 229 ? 5.131 33.257 38.296 1.00 101.69 221 VAL C N 1
ATOM 6218 C CA . VAL C 1 229 ? 4.481 32.430 37.283 1.00 98.38 221 VAL C CA 1
ATOM 6219 C C . VAL C 1 229 ? 4.106 33.305 36.100 1.00 100.49 221 VAL C C 1
ATOM 6220 O O . VAL C 1 229 ? 3.348 34.269 36.244 1.00 101.43 221 VAL C O 1
ATOM 6224 N N . VAL C 1 230 ? 4.628 32.960 34.926 1.00 90.41 222 VAL C N 1
ATOM 6225 C CA . VAL C 1 230 ? 4.425 33.757 33.726 1.00 95.74 222 VAL C CA 1
ATOM 6226 C C . VAL C 1 230 ? 4.277 32.826 32.528 1.00 94.68 222 VAL C C 1
ATOM 6227 O O . VAL C 1 230 ? 4.957 31.798 32.428 1.00 100.33 222 VAL C O 1
ATOM 6231 N N . ASP C 1 231 ? 3.364 33.187 31.628 1.00 91.28 223 ASP C N 1
ATOM 6232 C CA . ASP C 1 231 ? 3.003 32.359 30.484 1.00 97.74 223 ASP C CA 1
ATOM 6233 C C . ASP C 1 231 ? 4.057 32.512 29.393 1.00 98.08 223 ASP C C 1
ATOM 6234 O O . ASP C 1 231 ? 4.233 33.603 28.841 1.00 99.87 223 ASP C O 1
ATOM 6239 N N . SER C 1 232 ? 4.748 31.415 29.073 1.00 93.89 224 SER C N 1
ATOM 6240 C CA . SER C 1 232 ? 5.813 31.473 28.079 1.00 96.82 224 SER C CA 1
ATOM 6241 C C . SER C 1 232 ? 5.285 31.674 26.664 1.00 100.08 224 SER C C 1
ATOM 6242 O O . SER C 1 232 ? 6.049 32.088 25.787 1.00 100.60 224 SER C O 1
ATOM 6245 N N . MET C 1 233 ? 4.004 31.388 26.421 1.00 99.47 225 MET C N 1
ATOM 6246 C CA . MET C 1 233 ? 3.434 31.593 25.095 1.00 101.88 225 MET C CA 1
ATOM 6247 C C . MET C 1 233 ? 3.164 33.062 24.792 1.00 103.17 225 MET C C 1
ATOM 6248 O O . MET C 1 233 ? 2.878 33.392 23.636 1.00 100.47 225 MET C O 1
ATOM 6253 N N . THR C 1 234 ? 3.233 33.942 25.791 1.00 102.90 226 THR C N 1
ATOM 6254 C CA . THR C 1 234 ? 3.177 35.375 25.564 1.00 102.68 226 THR C CA 1
ATOM 6255 C C . THR C 1 234 ? 4.543 35.916 25.141 1.00 105.53 226 THR C C 1
ATOM 6256 O O . THR C 1 234 ? 4.646 37.100 24.803 1.00 110.16 226 THR C O 1
ATOM 6260 N N . GLY C 1 235 ? 5.566 35.065 25.190 1.00 108.67 227 GLY C N 1
ATOM 6261 C CA . GLY C 1 235 ? 6.868 35.391 24.672 1.00 105.35 227 GLY C CA 1
ATOM 6262 C C . GLY C 1 235 ? 7.474 36.662 25.264 1.00 95.94 227 GLY C C 1
ATOM 6263 O O . GLY C 1 235 ? 7.470 36.881 26.463 1.00 91.55 227 GLY C O 1
ATOM 6264 N N . GLN C 1 236 ? 7.991 37.502 24.382 1.00 102.79 228 GLN C N 1
ATOM 6265 C CA . GLN C 1 236 ? 8.646 38.743 24.727 1.00 109.92 228 GLN C CA 1
ATOM 6266 C C . GLN C 1 236 ? 7.806 39.668 25.619 1.00 112.80 228 GLN C C 1
ATOM 6267 O O . GLN C 1 236 ? 8.343 40.648 26.167 1.00 104.78 228 GLN C O 1
ATOM 6273 N N . ASP C 1 237 ? 6.490 39.419 25.729 1.00 106.71 229 ASP C N 1
ATOM 6274 C CA . ASP C 1 237 ? 5.661 40.063 26.751 1.00 109.29 229 ASP C CA 1
ATOM 6275 C C . ASP C 1 237 ? 5.977 39.520 28.141 1.00 104.57 229 ASP C C 1
ATOM 6276 O O . ASP C 1 237 ? 5.888 40.256 29.129 1.00 108.37 229 ASP C O 1
ATOM 6281 N N . ALA C 1 238 ? 6.231 38.210 28.254 1.00 95.86 230 ALA C N 1
ATOM 6282 C CA . ALA C 1 238 ? 6.525 37.608 29.554 1.00 99.92 230 ALA C CA 1
ATOM 6283 C C . ALA C 1 238 ? 7.794 38.188 30.164 1.00 106.38 230 ALA C C 1
ATOM 6284 O O . ALA C 1 238 ? 7.921 38.263 31.392 1.00 103.45 230 ALA C O 1
ATOM 6286 N N . VAL C 1 239 ? 8.744 38.593 29.320 1.00 99.33 231 VAL C N 1
ATOM 6287 C CA . VAL C 1 239 ? 9.957 39.239 29.810 1.00 99.25 231 VAL C CA 1
ATOM 6288 C C . VAL C 1 239 ? 9.619 40.566 30.474 1.00 108.30 231 VAL C C 1
ATOM 6289 O O . VAL C 1 239 ? 10.180 40.917 31.519 1.00 109.62 231 VAL C O 1
ATOM 6293 N N . ASN C 1 240 ? 8.691 41.323 29.881 1.00 97.78 232 ASN C N 1
ATOM 6294 C CA . ASN C 1 240 ? 8.320 42.618 30.443 1.00 114.43 232 ASN C CA 1
ATOM 6295 C C . ASN C 1 240 ? 7.596 42.459 31.774 1.00 120.69 232 ASN C C 1
ATOM 6296 O O . ASN C 1 240 ? 7.841 43.226 32.713 1.00 124.66 232 ASN C O 1
ATOM 6301 N N . VAL C 1 241 ? 6.697 41.476 31.874 1.00 115.98 233 VAL C N 1
ATOM 6302 C CA . VAL C 1 241 ? 6.038 41.199 33.148 1.00 120.30 233 VAL C CA 1
ATOM 6303 C C . VAL C 1 241 ? 7.072 40.874 34.217 1.00 124.28 233 VAL C C 1
ATOM 6304 O O . VAL C 1 241 ? 6.955 41.308 35.370 1.00 126.71 233 VAL C O 1
ATOM 6308 N N . ALA C 1 242 ? 8.106 40.114 33.848 1.00 119.59 234 ALA C N 1
ATOM 6309 C CA . ALA C 1 242 ? 9.173 39.807 34.793 1.00 118.67 234 ALA C CA 1
ATOM 6310 C C . ALA C 1 242 ? 9.948 41.058 35.177 1.00 129.02 234 ALA C C 1
ATOM 6311 O O . ALA C 1 242 ? 10.338 41.221 36.339 1.00 133.66 234 ALA C O 1
ATOM 6313 N N . LYS C 1 243 ? 10.180 41.954 34.215 1.00 130.43 235 LYS C N 1
ATOM 6314 C CA . LYS C 1 243 ? 10.876 43.197 34.526 1.00 132.86 235 LYS C CA 1
ATOM 6315 C C . LYS C 1 243 ? 10.091 44.015 35.541 1.00 139.23 235 LYS C C 1
ATOM 6316 O O . LYS C 1 243 ? 10.634 44.432 36.568 1.00 143.11 235 LYS C O 1
ATOM 6322 N N . SER C 1 244 ? 8.795 44.220 35.287 1.00 145.05 236 SER C N 1
ATOM 6323 C CA . SER C 1 244 ? 7.976 45.031 36.184 1.00 147.12 236 SER C CA 1
ATOM 6324 C C . SER C 1 244 ? 7.958 44.455 37.595 1.00 149.35 236 SER C C 1
ATOM 6325 O O . SER C 1 244 ? 8.130 45.186 38.577 1.00 161.05 236 SER C O 1
ATOM 6328 N N . PHE C 1 245 ? 7.754 43.141 37.716 1.00 144.69 237 PHE C N 1
ATOM 6329 C CA . PHE C 1 245 ? 7.680 42.534 39.041 1.00 140.41 237 PHE C CA 1
ATOM 6330 C C . PHE C 1 245 ? 9.009 42.625 39.781 1.00 145.27 237 PHE C C 1
ATOM 6331 O O . PHE C 1 245 ? 9.021 42.793 41.004 1.00 150.50 237 PHE C O 1
ATOM 6339 N N . ASN C 1 246 ? 10.135 42.540 39.061 1.00 145.68 238 ASN C N 1
ATOM 6340 C CA . ASN C 1 246 ? 11.438 42.522 39.725 1.00 145.25 238 ASN C CA 1
ATOM 6341 C C . ASN C 1 246 ? 11.848 43.898 40.237 1.00 149.40 238 ASN C C 1
ATOM 6342 O O . ASN C 1 246 ? 12.540 43.993 41.256 1.00 149.10 238 ASN C O 1
ATOM 6347 N N . GLU C 1 247 ? 11.453 44.974 39.550 1.00 154.72 239 GLU C N 1
ATOM 6348 C CA . GLU C 1 247 ? 11.762 46.308 40.061 1.00 158.88 239 GLU C CA 1
ATOM 6349 C C . GLU C 1 247 ? 10.884 46.649 41.256 1.00 164.52 239 GLU C C 1
ATOM 6350 O O . GLU C 1 247 ? 11.364 47.209 42.250 1.00 160.51 239 GLU C O 1
ATOM 6356 N N . GLN C 1 248 ? 9.595 46.318 41.177 1.00 159.79 240 GLN C N 1
ATOM 6357 C CA . GLN C 1 248 ? 8.658 46.661 42.238 1.00 151.12 240 GLN C CA 1
ATOM 6358 C C . GLN C 1 248 ? 8.831 45.759 43.455 1.00 156.74 240 GLN C C 1
ATOM 6359 O O . GLN C 1 248 ? 8.772 46.232 44.595 1.00 167.99 240 GLN C O 1
ATOM 6365 N N . LEU C 1 249 ? 9.053 44.463 43.234 1.00 153.34 241 LEU C N 1
ATOM 6366 C CA . LEU C 1 249 ? 9.218 43.489 44.303 1.00 156.48 241 LEU C CA 1
ATOM 6367 C C . LEU C 1 249 ? 10.438 42.625 44.006 1.00 160.79 241 LEU C C 1
ATOM 6368 O O . LEU C 1 249 ? 10.848 42.470 42.854 1.00 160.18 241 LEU C O 1
ATOM 6373 N N . GLY C 1 250 ? 11.031 42.070 45.057 1.00 162.47 242 GLY C N 1
ATOM 6374 C CA . GLY C 1 250 ? 12.212 41.247 44.887 1.00 161.19 242 GLY C CA 1
ATOM 6375 C C . GLY C 1 250 ? 11.925 39.824 44.448 1.00 160.22 242 GLY C C 1
ATOM 6376 O O . GLY C 1 250 ? 11.651 38.958 45.284 1.00 164.91 242 GLY C O 1
ATOM 6377 N N . LEU C 1 251 ? 11.982 39.567 43.143 1.00 155.21 243 LEU C N 1
ATOM 6378 C CA . LEU C 1 251 ? 11.850 38.207 42.638 1.00 146.40 243 LEU C CA 1
ATOM 6379 C C . LEU C 1 251 ? 13.138 37.432 42.872 1.00 140.24 243 LEU C C 1
ATOM 6380 O O . LEU C 1 251 ? 14.240 37.971 42.736 1.00 143.18 243 LEU C O 1
ATOM 6385 N N . THR C 1 252 ? 12.993 36.155 43.226 1.00 129.69 244 THR C N 1
ATOM 6386 C CA . THR C 1 252 ? 14.127 35.252 43.329 1.00 128.59 244 THR C CA 1
ATOM 6387 C C . THR C 1 252 ? 14.127 34.160 42.270 1.00 131.98 244 THR C C 1
ATOM 6388 O O . THR C 1 252 ? 15.161 33.515 42.074 1.00 135.25 244 THR C O 1
ATOM 6392 N N . G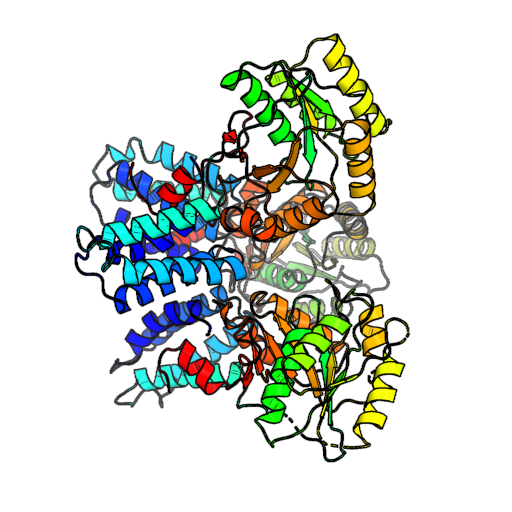LY C 1 253 ? 13.005 33.943 41.587 1.00 126.40 245 GLY C N 1
ATOM 6393 C CA . GLY C 1 253 ? 12.930 32.920 40.564 1.00 124.13 245 GLY C CA 1
ATOM 6394 C C . GLY C 1 253 ? 11.779 33.187 39.618 1.00 116.39 245 GLY C C 1
ATOM 6395 O O . GLY C 1 253 ? 10.994 34.120 39.803 1.00 115.14 245 GLY C O 1
ATOM 6396 N N . VAL C 1 254 ? 11.699 32.353 38.582 1.00 104.25 246 VAL C N 1
ATOM 6397 C CA . VAL C 1 254 ? 10.629 32.414 37.591 1.00 101.25 246 VAL C CA 1
ATOM 6398 C C . VAL C 1 254 ? 10.203 30.994 37.251 1.00 102.37 246 VAL C C 1
ATOM 6399 O O . VAL C 1 254 ? 11.041 30.094 37.130 1.00 97.75 246 VAL C O 1
ATOM 6403 N N . VAL C 1 255 ? 8.897 30.794 37.102 1.00 106.13 247 VAL C N 1
ATOM 6404 C CA . VAL C 1 255 ? 8.340 29.564 36.554 1.00 100.51 247 VAL C CA 1
ATOM 6405 C C . VAL C 1 255 ? 7.669 29.923 35.236 1.00 96.24 247 VAL C C 1
ATOM 6406 O O . VAL C 1 255 ? 6.663 30.644 35.217 1.00 95.80 247 VAL C O 1
ATOM 6410 N N . LEU C 1 256 ? 8.231 29.441 34.133 1.00 102.18 248 LEU C N 1
ATOM 6411 C CA . LEU C 1 256 ? 7.589 29.573 32.833 1.00 102.69 248 LEU C CA 1
ATOM 6412 C C . LEU C 1 256 ? 6.578 28.446 32.662 1.00 96.23 248 LEU C C 1
ATOM 6413 O O . LEU C 1 256 ? 6.936 27.266 32.749 1.00 100.70 248 LEU C O 1
ATOM 6418 N N . THR C 1 257 ? 5.322 28.802 32.428 1.00 83.55 249 THR C N 1
ATOM 6419 C CA . THR C 1 257 ? 4.275 27.819 32.200 1.00 94.07 249 THR C CA 1
ATOM 6420 C C . THR C 1 257 ? 4.003 27.671 30.708 1.00 92.66 249 THR C C 1
ATOM 6421 O O . THR C 1 257 ? 4.372 28.522 29.895 1.00 90.35 249 THR C O 1
ATOM 6425 N N . LYS C 1 258 ? 3.358 26.556 30.361 1.00 96.64 250 LYS C N 1
ATOM 6426 C CA . LYS C 1 258 ? 2.892 26.291 29.000 1.00 101.88 250 LYS C CA 1
ATOM 6427 C C . LYS C 1 258 ? 4.047 26.202 28.004 1.00 97.43 250 LYS C C 1
ATOM 6428 O O . LYS C 1 258 ? 3.912 26.602 26.844 1.00 94.58 250 LYS C O 1
ATOM 6434 N N . LEU C 1 259 ? 5.189 25.670 28.449 1.00 93.06 251 LEU C N 1
ATOM 6435 C CA . LEU C 1 259 ? 6.292 25.421 27.526 1.00 97.24 251 LEU C CA 1
ATOM 6436 C C . LEU C 1 259 ? 5.916 24.380 26.486 1.00 106.40 251 LEU C C 1
ATOM 6437 O O . LEU C 1 259 ? 6.432 24.410 25.362 1.00 111.88 251 LEU C O 1
ATOM 6442 N N . ASP C 1 260 ? 5.024 23.451 26.839 1.00 104.51 252 ASP C N 1
ATOM 6443 C CA . ASP C 1 260 ? 4.528 22.493 25.861 1.00 102.56 252 ASP C CA 1
ATOM 6444 C C . ASP C 1 260 ? 3.851 23.182 24.684 1.00 103.99 252 ASP C C 1
ATOM 6445 O O . ASP C 1 260 ? 3.708 22.570 23.620 1.00 106.10 252 ASP C O 1
ATOM 6450 N N . GLY C 1 261 ? 3.454 24.442 24.843 1.00 101.84 253 GLY C N 1
ATOM 6451 C CA . GLY C 1 261 ? 2.836 25.184 23.765 1.00 104.28 253 GLY C CA 1
ATOM 6452 C C . GLY C 1 261 ? 3.716 26.237 23.125 1.00 96.76 253 GLY C C 1
ATOM 6453 O O . GLY C 1 261 ? 3.341 26.810 22.098 1.00 99.07 253 GLY C O 1
ATOM 6454 N N . ASP C 1 262 ? 4.884 26.508 23.705 1.00 98.27 254 ASP C N 1
ATOM 6455 C CA . ASP C 1 262 ? 5.776 27.529 23.163 1.00 93.94 254 ASP C CA 1
ATOM 6456 C C . ASP C 1 262 ? 6.592 26.936 22.020 1.00 86.25 254 ASP C C 1
ATOM 6457 O O . ASP C 1 262 ? 7.537 26.174 22.248 1.00 90.87 254 ASP C O 1
ATOM 6462 N N . THR C 1 263 ? 6.226 27.296 20.792 1.00 78.82 255 THR C N 1
ATOM 6463 C CA . THR C 1 263 ? 6.958 26.945 19.582 1.00 83.30 255 THR C CA 1
ATOM 6464 C C . THR C 1 263 ? 8.231 27.767 19.375 1.00 94.35 255 THR C C 1
ATOM 6465 O O . THR C 1 263 ? 9.096 27.357 18.599 1.00 83.49 255 THR C O 1
ATOM 6469 N N . ARG C 1 264 ? 8.409 28.879 20.089 1.00 92.17 256 ARG C N 1
ATOM 6470 C CA . ARG C 1 264 ? 9.519 29.780 19.811 1.00 85.55 256 ARG C CA 1
ATOM 6471 C C . ARG C 1 264 ? 10.585 29.768 20.900 1.00 85.85 256 ARG C C 1
ATOM 6472 O O . ARG C 1 264 ? 11.742 29.435 20.620 1.00 86.79 256 ARG C O 1
ATOM 6480 N N . GLY C 1 265 ? 10.238 30.119 22.133 1.00 89.08 257 GLY C N 1
ATOM 6481 C CA . GLY C 1 265 ? 11.205 30.118 23.213 1.00 80.56 257 GLY C CA 1
ATOM 6482 C C . GLY C 1 265 ? 11.927 31.425 23.439 1.00 79.39 257 GLY C C 1
ATOM 6483 O O . GLY C 1 265 ? 12.980 31.429 24.087 1.00 76.77 257 GLY C O 1
ATOM 6484 N N . GLY C 1 266 ? 11.398 32.538 22.925 1.00 76.30 258 GLY C N 1
ATOM 6485 C CA . GLY C 1 266 ? 12.054 33.818 23.130 1.00 72.89 258 GLY C CA 1
ATOM 6486 C C . GLY C 1 266 ? 12.075 34.240 24.586 1.00 81.27 258 GLY C C 1
ATOM 6487 O O . GLY C 1 266 ? 13.038 34.857 25.050 1.00 81.13 258 GLY C O 1
ATOM 6488 N N . ALA C 1 267 ? 11.014 33.914 25.327 1.00 84.99 259 ALA C N 1
ATOM 6489 C CA . ALA C 1 267 ? 10.973 34.243 26.749 1.00 90.45 259 ALA C CA 1
ATOM 6490 C C . ALA C 1 267 ? 12.086 33.528 27.506 1.00 87.58 259 ALA C C 1
ATOM 6491 O O . ALA C 1 267 ? 12.876 34.161 28.215 1.00 82.53 259 ALA C O 1
ATOM 6493 N N . ALA C 1 268 ? 12.172 32.204 27.351 1.00 83.29 260 ALA C N 1
ATOM 6494 C CA . ALA C 1 268 ? 13.178 31.422 28.062 1.00 84.52 260 ALA C CA 1
ATOM 6495 C C . ALA C 1 268 ? 14.600 31.846 27.723 1.00 82.47 260 ALA C C 1
ATOM 6496 O O . ALA C 1 268 ? 15.511 31.614 28.523 1.00 71.34 260 ALA C O 1
ATOM 6498 N N . LEU C 1 269 ? 14.811 32.463 26.562 1.00 77.70 261 LEU C N 1
ATOM 6499 C CA . LEU C 1 269 ? 16.141 32.871 26.135 1.00 77.46 261 LEU C CA 1
ATOM 6500 C C . LEU C 1 269 ? 16.476 34.312 26.494 1.00 90.87 261 LEU C C 1
ATOM 6501 O O . LEU C 1 269 ? 17.617 34.735 26.281 1.00 83.49 261 LEU C O 1
ATOM 6506 N N . SER C 1 270 ? 15.523 35.071 27.037 1.00 89.43 262 SER C N 1
ATOM 6507 C CA . SER C 1 270 ? 15.720 36.493 27.273 1.00 85.57 262 SER C CA 1
ATOM 6508 C C . SER C 1 270 ? 15.584 36.919 28.726 1.00 97.24 262 SER C C 1
ATOM 6509 O O . SER C 1 270 ? 16.122 37.970 29.087 1.00 107.76 262 SER C O 1
ATOM 6512 N N . ILE C 1 271 ? 14.898 36.140 29.567 1.00 92.60 263 ILE C N 1
ATOM 6513 C CA . ILE C 1 271 ? 14.541 36.619 30.901 1.00 96.90 263 ILE C CA 1
ATOM 6514 C C . ILE C 1 271 ? 15.789 36.893 31.737 1.00 105.20 263 ILE C C 1
ATOM 6515 O O . ILE C 1 271 ? 15.902 37.948 32.372 1.00 110.54 263 ILE C O 1
ATOM 6520 N N . ARG C 1 272 ? 16.748 35.956 31.749 1.00 101.51 264 ARG C N 1
ATOM 6521 C CA . ARG C 1 272 ? 17.977 36.168 32.516 1.00 102.61 264 ARG C CA 1
ATOM 6522 C C . ARG C 1 272 ? 18.660 37.471 32.124 1.00 103.46 264 ARG C C 1
ATOM 6523 O O . ARG C 1 272 ? 18.929 38.329 32.973 1.00 108.61 264 ARG C O 1
ATOM 6531 N N . ALA C 1 273 ? 18.932 37.640 30.830 1.00 100.09 265 ALA C N 1
ATOM 6532 C CA . ALA C 1 273 ? 19.711 38.794 30.381 1.00 103.80 265 ALA C CA 1
ATOM 6533 C C . ALA C 1 273 ? 19.034 40.114 30.732 1.00 104.07 265 ALA C C 1
ATOM 6534 O O . ALA C 1 273 ? 19.715 41.110 30.999 1.00 103.15 265 ALA C O 1
ATOM 6536 N N . VAL C 1 274 ? 17.701 40.138 30.758 1.00 104.59 266 VAL C N 1
ATOM 6537 C CA . VAL C 1 274 ? 16.999 41.388 31.020 1.00 116.69 266 VAL C CA 1
ATOM 6538 C C . VAL C 1 274 ? 16.865 41.658 32.518 1.00 118.90 266 VAL C C 1
ATOM 6539 O O . VAL C 1 274 ? 16.899 42.818 32.945 1.00 119.82 266 VAL C O 1
ATOM 6543 N N . THR C 1 275 ? 16.734 40.615 33.348 1.00 116.63 267 THR C N 1
ATOM 6544 C CA . THR C 1 275 ? 16.335 40.805 34.738 1.00 122.08 267 THR C CA 1
ATOM 6545 C C . THR C 1 275 ? 17.212 40.124 35.781 1.00 125.12 267 THR C C 1
ATOM 6546 O O . THR C 1 275 ? 16.941 40.285 36.977 1.00 125.31 267 THR C O 1
ATOM 6550 N N . ASN C 1 276 ? 18.235 39.363 35.383 1.00 122.70 268 ASN C N 1
ATOM 6551 C CA . ASN C 1 276 ? 19.066 38.593 36.312 1.00 124.47 268 ASN C CA 1
ATOM 6552 C C . ASN C 1 276 ? 18.258 37.614 37.158 1.00 121.98 268 ASN C C 1
ATOM 6553 O O . ASN C 1 276 ? 18.736 37.154 38.200 1.00 122.42 268 ASN C O 1
ATOM 6558 N N . THR C 1 277 ? 17.042 37.284 36.751 1.00 121.33 269 THR C N 1
ATOM 6559 C CA . THR C 1 277 ? 16.305 36.367 37.608 1.00 118.24 269 THR C CA 1
ATOM 6560 C C . THR C 1 277 ? 16.347 34.968 37.017 1.00 118.61 269 THR C C 1
ATOM 6561 O O . THR C 1 277 ? 16.047 34.796 35.827 1.00 121.30 269 THR C O 1
ATOM 6565 N N . PRO C 1 278 ? 16.723 33.957 37.796 1.00 117.38 270 PRO C N 1
ATOM 6566 C CA . PRO C 1 278 ? 16.814 32.605 37.242 1.00 110.53 270 PRO C CA 1
ATOM 6567 C C . PRO C 1 278 ? 15.439 31.993 37.041 1.00 113.35 270 PRO C C 1
ATOM 6568 O O . PRO C 1 278 ? 14.495 32.265 37.787 1.00 102.79 270 PRO C O 1
ATOM 6572 N N . ILE C 1 279 ? 15.330 31.166 36.008 1.00 110.53 271 ILE C N 1
ATOM 6573 C CA . ILE C 1 279 ? 14.145 30.341 35.806 1.00 106.96 271 ILE C CA 1
ATOM 6574 C C . ILE C 1 279 ? 14.390 29.005 36.487 1.00 100.94 271 ILE C C 1
ATOM 6575 O O . ILE C 1 279 ? 15.392 28.333 36.215 1.00 110.98 271 ILE C O 1
ATOM 6580 N N . LYS C 1 280 ? 13.482 28.617 37.378 1.00 97.00 272 LYS C N 1
ATOM 6581 C CA . LYS C 1 280 ? 13.683 27.419 38.179 1.00 99.36 272 LYS C CA 1
ATOM 6582 C C . LYS C 1 280 ? 12.855 26.231 37.718 1.00 107.36 272 LYS C C 1
ATOM 6583 O O . LYS C 1 280 ? 13.308 25.090 37.853 1.00 108.93 272 LYS C O 1
ATOM 6589 N N . PHE C 1 281 ? 11.665 26.459 37.170 1.00 109.43 273 PHE C N 1
ATOM 6590 C CA . PHE C 1 281 ? 10.810 25.364 36.743 1.00 109.33 273 PHE C CA 1
ATOM 6591 C C . PHE C 1 281 ? 10.120 25.720 35.437 1.00 105.44 273 PHE C C 1
ATOM 6592 O O . PHE C 1 281 ? 9.932 26.892 35.102 1.00 103.95 273 PHE C O 1
ATOM 6600 N N . ALA C 1 282 ? 9.749 24.678 34.700 1.00 103.43 274 ALA C N 1
ATOM 6601 C CA . ALA C 1 282 ? 8.973 24.804 33.478 1.00 101.29 274 ALA C CA 1
ATOM 6602 C C . ALA C 1 282 ? 7.726 23.945 33.605 1.00 102.28 274 ALA C C 1
ATOM 6603 O O . ALA C 1 282 ? 7.818 22.755 33.920 1.00 105.56 274 ALA C O 1
ATOM 6605 N N . GLY C 1 283 ? 6.563 24.557 33.390 1.00 96.48 275 GLY C N 1
ATOM 6606 C CA . GLY C 1 283 ? 5.321 23.815 33.308 1.00 103.22 275 GLY C CA 1
ATOM 6607 C C . GLY C 1 283 ? 5.137 23.306 31.893 1.00 104.33 275 GLY C C 1
ATOM 6608 O O . GLY C 1 283 ? 5.172 24.083 30.936 1.00 110.98 275 GLY C O 1
ATOM 6609 N N . LEU C 1 284 ? 4.955 21.992 31.764 1.00 105.00 276 LEU C N 1
ATOM 6610 C CA . LEU C 1 284 ? 4.863 21.353 30.457 1.00 106.29 276 LEU C CA 1
ATOM 6611 C C . LEU C 1 284 ? 3.534 20.643 30.255 1.00 106.55 276 LEU C C 1
ATOM 6612 O O . LEU C 1 284 ? 3.419 19.792 29.368 1.00 107.34 276 LEU C O 1
ATOM 6617 N N . GLY C 1 285 ? 2.531 20.963 31.055 1.00 104.20 277 GLY C N 1
ATOM 6618 C CA . GLY C 1 285 ? 1.283 20.253 30.943 1.00 109.60 277 GLY C CA 1
ATOM 6619 C C . GLY C 1 285 ? 0.217 20.846 31.832 1.00 114.87 277 GLY C C 1
ATOM 6620 O O . GLY C 1 285 ? 0.497 21.535 32.819 1.00 115.48 277 GLY C O 1
ATOM 6621 N N . GLU C 1 286 ? -1.019 20.555 31.450 1.00 119.32 278 GLU C N 1
ATOM 6622 C CA . GLU C 1 286 ? -2.242 20.872 32.162 1.00 123.07 278 GLU C CA 1
ATOM 6623 C C . GLU C 1 286 ? -2.362 20.091 33.465 1.00 131.80 278 GLU C C 1
ATOM 6624 O O . GLU C 1 286 ? -3.274 20.354 34.257 1.00 136.84 278 GLU C O 1
ATOM 6630 N N . LYS C 1 287 ? -1.422 19.191 33.725 1.00 134.05 279 LYS C N 1
ATOM 6631 C CA . LYS C 1 287 ? -1.622 18.079 34.636 1.00 136.91 279 LYS C CA 1
ATOM 6632 C C . LYS C 1 287 ? -0.536 18.065 35.704 1.00 136.14 279 LYS C C 1
ATOM 6633 O O . LYS C 1 287 ? 0.623 18.378 35.422 1.00 129.12 279 LYS C O 1
ATOM 6639 N N . LEU C 1 288 ? -0.909 17.687 36.944 1.00 134.51 280 LEU C N 1
ATOM 6640 C CA . LEU C 1 288 ? -0.082 18.042 38.101 1.00 130.21 280 LEU C CA 1
ATOM 6641 C C . LEU C 1 288 ? 1.315 17.428 38.042 1.00 131.86 280 LEU C C 1
ATOM 6642 O O . LEU C 1 288 ? 2.246 17.957 38.660 1.00 126.85 280 LEU C O 1
ATOM 6647 N N . ASP C 1 289 ? 1.485 16.307 37.338 1.00 135.46 281 ASP C N 1
ATOM 6648 C CA . ASP C 1 289 ? 2.818 15.722 37.225 1.00 134.66 281 ASP C CA 1
ATOM 6649 C C . ASP C 1 289 ? 3.759 16.637 36.452 1.00 136.16 281 ASP C C 1
ATOM 6650 O O . ASP C 1 289 ? 4.970 16.644 36.702 1.00 139.50 281 ASP C O 1
ATOM 6655 N N . ALA C 1 290 ? 3.214 17.452 35.547 1.00 130.06 282 ALA C N 1
ATOM 6656 C CA . ALA C 1 290 ? 4.000 18.107 34.502 1.00 129.11 282 ALA C CA 1
ATOM 6657 C C . ALA C 1 290 ? 4.657 19.378 35.038 1.00 124.03 282 ALA C C 1
ATOM 6658 O O . ALA C 1 290 ? 4.226 20.500 34.771 1.00 116.30 282 ALA C O 1
ATOM 6660 N N . LEU C 1 291 ? 5.742 19.191 35.786 1.00 114.78 283 LEU C N 1
ATOM 6661 C CA . LEU C 1 291 ? 6.546 20.344 36.252 1.00 109.16 283 LEU C CA 1
ATOM 6662 C C . LEU C 1 291 ? 7.952 19.792 36.428 1.00 116.53 283 LEU C C 1
ATOM 6663 O O . LEU C 1 291 ? 8.109 18.842 37.203 1.00 132.09 283 LEU C O 1
ATOM 6668 N N . GLU C 1 292 ? 8.919 20.332 35.699 1.00 119.99 284 GLU C N 1
ATOM 6669 C CA . GLU C 1 292 ? 10.285 19.767 35.753 1.00 120.41 284 GLU C CA 1
ATOM 6670 C C . GLU C 1 292 ? 11.259 20.901 36.035 1.00 111.13 284 GLU C C 1
ATOM 6671 O O . GLU C 1 292 ? 10.967 22.039 35.651 1.00 113.66 284 GLU C O 1
ATOM 6677 N N . PRO C 1 293 ? 12.399 20.633 36.692 1.00 110.53 285 PRO C N 1
ATOM 6678 C CA . PRO C 1 293 ? 13.392 21.663 36.921 1.00 114.62 285 PRO C CA 1
ATOM 6679 C C . PRO C 1 293 ? 13.942 22.172 35.587 1.00 114.14 285 PRO C C 1
ATOM 6680 O O . PRO C 1 293 ? 14.058 21.406 34.658 1.00 117.14 285 PRO C O 1
ATOM 6684 N N . PHE C 1 294 ? 14.256 23.459 35.534 1.00 111.86 286 PHE C N 1
ATOM 6685 C CA . PHE C 1 294 ? 14.788 24.037 34.283 1.00 109.30 286 PHE C CA 1
ATOM 6686 C C . PHE C 1 294 ? 16.291 23.801 34.257 1.00 107.85 286 PHE C C 1
ATOM 6687 O O . PHE C 1 294 ? 17.004 24.376 35.091 1.00 102.28 286 PHE C O 1
ATOM 6695 N N . HIS C 1 295 ? 16.745 22.979 33.313 1.00 107.85 287 HIS C N 1
ATOM 6696 C CA . HIS C 1 295 ? 18.201 22.747 33.172 1.00 113.75 287 HIS C CA 1
ATOM 6697 C C . HIS C 1 295 ? 18.674 23.443 31.904 1.00 105.82 287 HIS C C 1
ATOM 6698 O O . HIS C 1 295 ? 18.273 23.024 30.815 1.00 108.73 287 HIS C O 1
ATOM 6705 N N . PRO C 1 296 ? 19.548 24.455 32.009 1.00 102.00 288 PRO C N 1
ATOM 6706 C CA . PRO C 1 296 ? 19.967 25.207 30.839 1.00 101.41 288 PRO C CA 1
ATOM 6707 C C . PRO C 1 296 ? 20.708 24.398 29.771 1.00 98.54 288 PRO C C 1
ATOM 6708 O O . PRO C 1 296 ? 20.410 24.582 28.613 1.00 104.29 288 PRO C O 1
ATOM 6712 N N . GLU C 1 297 ? 21.637 23.532 30.166 1.00 102.58 289 GLU C N 1
ATOM 6713 C CA . GLU C 1 297 ? 22.442 22.818 29.143 1.00 103.28 289 GLU C CA 1
ATOM 6714 C C . GLU C 1 297 ? 21.534 21.920 28.310 1.00 100.22 289 GLU C C 1
ATOM 6715 O O . GLU C 1 297 ? 21.694 21.895 27.086 1.00 104.05 289 GLU C O 1
ATOM 6721 N N . ARG C 1 298 ? 20.619 21.215 28.965 1.00 99.58 290 ARG C N 1
ATOM 6722 C CA . ARG C 1 298 ? 19.715 20.283 28.250 1.00 106.13 290 ARG C CA 1
ATOM 6723 C C . ARG C 1 298 ? 18.796 21.072 27.322 1.00 106.38 290 ARG C C 1
ATOM 6724 O O . ARG C 1 298 ? 18.527 20.598 26.211 1.00 111.65 290 ARG C O 1
ATOM 6732 N N . MET C 1 299 ? 18.321 22.222 27.787 1.00 93.23 291 MET C N 1
ATOM 6733 C CA . MET C 1 299 ? 17.404 23.037 26.961 1.00 104.91 291 MET C CA 1
ATOM 6734 C C . MET C 1 299 ? 18.153 23.476 25.704 1.00 104.94 291 MET C C 1
ATOM 6735 O O . MET C 1 299 ? 17.589 23.358 24.609 1.00 100.44 291 MET C O 1
ATOM 6740 N N . ALA C 1 300 ? 19.401 23.897 25.864 1.00 99.37 292 ALA C N 1
ATOM 6741 C CA . ALA C 1 300 ? 20.211 24.310 24.701 1.00 98.74 292 ALA C CA 1
ATOM 6742 C C . ALA C 1 300 ? 20.425 23.116 23.779 1.00 98.70 292 ALA C C 1
ATOM 6743 O O . ALA C 1 300 ? 20.392 23.299 22.557 1.00 89.72 292 ALA C O 1
ATOM 6745 N N . SER C 1 301 ? 20.658 21.943 24.356 1.00 92.95 293 SER C N 1
ATOM 6746 C CA . SER C 1 301 ? 20.949 20.745 23.534 1.00 103.61 293 SER C CA 1
ATOM 6747 C C . SER C 1 301 ? 19.740 20.421 22.661 1.00 104.41 293 SER C C 1
ATOM 6748 O O . SER C 1 301 ? 19.934 20.028 21.506 1.00 107.83 293 SER C O 1
ATOM 6751 N N . ARG C 1 302 ? 18.541 20.576 23.208 1.00 93.35 294 ARG C N 1
ATOM 6752 C CA . ARG C 1 302 ? 17.325 20.344 22.400 1.00 101.89 294 ARG C CA 1
ATOM 6753 C C . ARG C 1 302 ? 17.283 21.351 21.255 1.00 102.62 294 ARG C C 1
ATOM 6754 O O . ARG C 1 302 ? 17.002 20.938 20.123 1.00 102.48 294 ARG C O 1
ATOM 6762 N N . ILE C 1 303 ? 17.591 22.614 21.540 1.00 98.55 295 ILE C N 1
ATOM 6763 C CA . ILE C 1 303 ? 17.466 23.659 20.489 1.00 93.59 295 ILE C CA 1
ATOM 6764 C C . ILE C 1 303 ? 18.423 23.317 19.352 1.00 98.01 295 ILE C C 1
ATOM 6765 O O . ILE C 1 303 ? 18.008 23.385 18.192 1.00 103.39 295 ILE C O 1
ATOM 6770 N N . LEU C 1 304 ? 19.644 22.912 19.677 1.00 92.80 296 LEU C N 1
ATOM 6771 C CA . LEU C 1 304 ? 20.639 22.674 18.606 1.00 104.86 296 LEU C CA 1
ATOM 6772 C C . LEU C 1 304 ? 20.477 21.248 18.086 1.00 115.65 296 LEU C C 1
ATOM 6773 O O . LEU C 1 304 ? 21.186 20.881 17.142 1.00 118.25 296 LEU C O 1
ATOM 6778 N N . GLY C 1 305 ? 19.581 20.477 18.694 1.00 118.96 297 GLY C N 1
ATOM 6779 C CA . GLY C 1 305 ? 19.295 19.126 18.185 1.00 109.99 297 GLY C CA 1
ATOM 6780 C C . GLY C 1 305 ? 20.457 18.181 18.365 1.00 123.27 297 GLY C C 1
ATOM 6781 O O . GLY C 1 305 ? 20.474 17.150 17.676 1.00 132.52 297 GLY C O 1
ATOM 6782 N N . MET C 1 306 ? 21.397 18.501 19.253 1.00 129.57 298 MET C N 1
ATOM 6783 C CA . MET C 1 306 ? 22.462 17.536 19.500 1.00 143.25 298 MET C CA 1
ATOM 6784 C C . MET C 1 306 ? 22.042 16.455 20.481 1.00 156.46 298 MET C C 1
ATOM 6785 O O . MET C 1 306 ? 22.591 15.348 20.451 1.00 164.54 298 MET C O 1
ATOM 6790 N N . GLY C 1 307 ? 21.125 16.770 21.385 1.00 148.13 299 GLY C N 1
ATOM 6791 C CA . GLY C 1 307 ? 20.798 15.867 22.464 1.00 165.40 299 GLY C CA 1
ATOM 6792 C C . GLY C 1 307 ? 21.863 15.862 23.544 1.00 192.00 299 GLY C C 1
ATOM 6793 O O . GLY C 1 307 ? 22.783 16.688 23.578 1.00 205.26 299 GLY C O 1
ATOM 6794 N N . ASP C 1 308 ? 21.724 14.891 24.446 1.00 186.26 300 ASP C N 1
ATOM 6795 C CA . ASP C 1 308 ? 22.621 14.720 25.587 1.00 181.25 300 ASP C CA 1
ATOM 6796 C C . ASP C 1 308 ? 22.662 15.975 26.457 1.00 175.08 300 ASP C C 1
ATOM 6797 O O . ASP C 1 308 ? 23.692 16.642 26.556 1.00 169.67 300 ASP C O 1
#

Secondary structure (DSSP, 8-state):
---HHHHHHHHHHHHHHHH-SS--HHHHHHHHHHHHHHHHHTT--HHHHHHHHHHHHHHHTTHHHH--SSHHHHHHHHHHHHHHHHHTSS--PPP--SSSPEEEEEE--TTSSHHHHHHHHHHHHHHHH---EEEEEE--SSTTHHHHHHHHHHHHT--EE---SSS-HHHHHHHHHHHHHHHT-SEEEEEE---SS--HHHHHHHHHHHHHH--SEEEEEEEGGGTHHHHHHHHHHHHHS---EEEEE-GGG-SS-HHHHHHHHHH-PPEEEEE-SSSTT-EEE--HHHHHHHHTT---/----HHHHHHHHHHHHHHHH-S---HHHHHHHHHHHHHHHHHTT--HHHHHHHHHHHHHHHHHHHHH--SSHHHHHHHHHHHHHHHHT-SS--PPP--SSSPEEEEEE--TTSSHHHHHHHHHHHHHHHH---EEEEE---SSTTHHHHHHHHHHHHT--EE---SSS-HHHHHHHHHHHHHHTT-SEEEEE----SS--HHHHHHHHHHHHHH--SEEEEEEEGGGTHHHHHHHHHHHHHS---EEEEE-GGG-SS-HHHHHHHHHH-PPEEEEE-SSSTT-EEE--HHHHHHHHHT---/---HHHHHHHHHHHHHHHT-S---HHHHHHHHHHHHHHHHHTT--HHHHHHHHHHHHHHHTSTTTSS-SSHHHHHHHHHHHHHHHHT-SSPPP---SSSSEEEEEE--TTS-HHHHHHHHHHHHHHTTT---EEE----SSTTHHHHHHHHHHHSS--EE------HHHHHHHHHHHHH---EEEEE----SS--HHHHHHHH---SS--SEEEEEEEGGGTHHHHHHHHHHHHHS---EEEEE-GGG-SS-HHHHHHHHHH-PPEEEEE--SSTT-EEE--HHHHHHHHHT---

Organism: Bacillus subtilis (strain 168) (NCBI:txid224308)

Sequence (896 aa):
MGFEGLADRLQQTISKIRGKGKVSEQDVKEMMREVRLALLEADVNFKVVKDFVKKVSERAVGQDVMKSLTPGQQVIKVVQEELTELMGGEESKIAVAKRPPTVIMMVGLQGAGKTTTSGKLANLLRKKHNRKPMLVAADIYRPAAIKQLETLGKQLDMPVFSLGDQVSPVEIAKQAIEKAKEEHYDYVILDTAGRLHIDHELMDELTNVKEIANPEEIFLVVDSMTGQDAVNVAKSFNEQLGLTGVVLTKLDGDTRGGAALSIRAVTNTPIKFAGLGEKLDALEPFHPERMASRILGMGDHMGFEGLADRLQQTISKIRGKGKVSEQDVKEMMREVRLALLEADVNFKVVKDFVKKVSERAVGQDVMKSLTPGQQVIKVVQEELTELMGGEESKIAVAKRPPTVIMMVGLQGAGKTTTSGKLANLLRKKHNRKPMLVAADIYRPAAIKQLETLGKQLDMPVFSLGDQVSPVEIAKQAIEKAKEEHYDYVILDTAGRLHIDHELMDELTNVKEIANPEEIFLVVDSMTGQDAVNVAKSFNEQLGLTGVVLTKLDGDTRGGAALSIRAVTNTPIKFAGLGEKLDALEPFHPERMASRILGMGDMGFEGLADRLQQTISKIRGKGKVSEQDVKEMMREVRLALLEADVNFKVVKDFVKKVSERAVGQDVMKSLTPGQQVIKVVQEELTELMGGEESKIVAKRPPTVIMMVGLQGAGKTTTSGKLANLLRKKHNRKPMLVAADIYRPAAIKQLETLGKQLDMPVFSLGDQSPVEIAKQAIEKAKEEDYVILDTAGRLHIDHELMDELTNKEIANPEEIFLVVDSMTGQDAVNVAKSFNEQLGLTGVVLTKLDGDTRGGAALSIRAVTNTPIKFAGLGEKLDALEPFHPERMASRILGMGD

Radius of gyration: 30.43 Å; Cα contacts (8 Å, |Δi|>4): 1718; chains: 3; bounding box: 90×87×90 Å

GO terms:
  GO:0005737 cytoplasm (C, EXP)
  GO:0003924 GTPase activity (F, EXP)